Protein AF-0000000074732424 (afdb_homodimer)

Structure (mmCIF, N/CA/C/O backbone):
data_AF-0000000074732424-model_v1
#
loop_
_entity.id
_entity.type
_entity.pdbx_description
1 polymer beta-glucosidase
#
loop_
_atom_site.group_PDB
_atom_site.id
_atom_site.type_symbol
_atom_site.label_atom_id
_atom_site.label_alt_id
_atom_site.label_comp_id
_atom_site.label_asym_id
_atom_site.label_entity_id
_atom_site.label_seq_id
_atom_site.pdbx_PDB_ins_code
_atom_site.Cartn_x
_atom_site.Cartn_y
_atom_site.Cartn_z
_atom_site.occupancy
_atom_site.B_iso_or_equiv
_atom_site.auth_seq_id
_atom_site.auth_comp_id
_atom_site.auth_asym_id
_atom_site.auth_atom_id
_atom_site.pdbx_PDB_model_num
ATOM 1 N N . MET A 1 1 ? 5.773 -42.75 5.91 1 51.19 1 MET A N 1
ATOM 2 C CA . MET A 1 1 ? 6.41 -42.594 4.605 1 51.19 1 MET A CA 1
ATOM 3 C C . MET A 1 1 ? 7.633 -41.688 4.715 1 51.19 1 MET A C 1
ATOM 5 O O . MET A 1 1 ? 8.562 -41.812 3.91 1 51.19 1 MET A O 1
ATOM 9 N N . LEU A 1 2 ? 7.621 -40.812 5.715 1 64.88 2 LEU A N 1
ATOM 10 C CA . LEU A 1 2 ? 8.781 -39.938 5.867 1 64.88 2 LEU A CA 1
ATOM 11 C C . LEU A 1 2 ? 9.5 -40.219 7.184 1 64.88 2 LEU A C 1
ATOM 13 O O . LEU A 1 2 ? 9.781 -39.312 7.945 1 64.88 2 LEU A O 1
ATOM 17 N N . ALA A 1 3 ? 9.773 -41.562 7.426 1 66.06 3 ALA A N 1
ATOM 18 C CA . ALA A 1 3 ? 10.445 -41.906 8.68 1 66.06 3 ALA A CA 1
ATOM 19 C C . ALA A 1 3 ? 11.852 -41.344 8.727 1 66.06 3 ALA A C 1
ATOM 21 O O . ALA A 1 3 ? 12.586 -41.375 7.742 1 66.06 3 ALA A O 1
ATOM 22 N N . ARG A 1 4 ? 12.211 -40.688 9.719 1 70.25 4 ARG A N 1
ATOM 23 C CA . ARG A 1 4 ? 13.5 -40.031 9.898 1 70.25 4 ARG A CA 1
ATOM 24 C C . ARG A 1 4 ? 14.641 -41.062 9.891 1 70.25 4 ARG A C 1
ATOM 26 O O . ARG A 1 4 ? 15.719 -40.781 9.359 1 70.25 4 ARG A O 1
ATOM 33 N N . ASP A 1 5 ? 14.406 -42.219 10.242 1 79.38 5 ASP A N 1
ATOM 34 C CA . ASP A 1 5 ? 15.523 -43.125 10.406 1 79.38 5 ASP A CA 1
ATOM 35 C C . ASP A 1 5 ? 15.406 -44.312 9.43 1 79.38 5 ASP A C 1
ATOM 37 O O . ASP A 1 5 ? 15.523 -45.469 9.828 1 79.38 5 ASP A O 1
ATOM 41 N N . ASP A 1 6 ? 15.305 -43.812 8.141 1 90.44 6 ASP A N 1
ATOM 42 C CA . ASP A 1 6 ? 15.336 -44.844 7.105 1 90.44 6 ASP A CA 1
ATOM 43 C C . ASP A 1 6 ? 16.75 -45.375 6.902 1 90.44 6 ASP A C 1
ATOM 45 O O . ASP A 1 6 ? 17.656 -44.625 6.5 1 90.44 6 ASP A O 1
ATOM 49 N N . PRO A 1 7 ? 16.984 -46.594 7.062 1 93.19 7 PRO A N 1
ATOM 50 C CA . PRO A 1 7 ? 18.344 -47.125 7.035 1 93.19 7 PRO A CA 1
ATOM 51 C C . PRO A 1 7 ? 19.031 -46.938 5.68 1 93.19 7 PRO A C 1
ATOM 53 O O . PRO A 1 7 ? 20.234 -46.688 5.613 1 93.19 7 PRO A O 1
ATOM 56 N N . HIS A 1 8 ? 18.312 -47.188 4.664 1 94.69 8 HIS A N 1
ATOM 57 C CA . HIS A 1 8 ? 18.891 -47.031 3.334 1 94.69 8 HIS A CA 1
ATOM 58 C C . HIS A 1 8 ? 19.359 -45.594 3.105 1 94.69 8 HIS A C 1
ATOM 60 O O . HIS A 1 8 ? 20.453 -45.375 2.598 1 94.69 8 HIS A O 1
ATOM 66 N N . ILE A 1 9 ? 18.578 -44.625 3.5 1 96.75 9 ILE A N 1
ATOM 67 C CA . ILE A 1 9 ? 18.891 -43.219 3.326 1 96.75 9 ILE A CA 1
ATOM 68 C C . ILE A 1 9 ? 20.094 -42.844 4.207 1 96.75 9 ILE A C 1
ATOM 70 O O . ILE A 1 9 ? 21 -42.125 3.764 1 96.75 9 ILE A O 1
ATOM 74 N N . GLU A 1 10 ? 20.047 -43.312 5.418 1 96.81 10 GLU A N 1
ATOM 75 C CA . GLU A 1 10 ? 21.156 -43.031 6.324 1 96.81 10 GLU A CA 1
ATOM 76 C C . GLU A 1 10 ? 22.469 -43.594 5.797 1 96.81 10 GLU A C 1
ATOM 78 O O . GLU A 1 10 ? 23.516 -42.969 5.938 1 96.81 10 GLU A O 1
ATOM 83 N N . GLU A 1 11 ? 22.406 -44.75 5.23 1 97.12 11 GLU A N 1
ATOM 84 C CA . GLU A 1 11 ? 23.594 -45.344 4.652 1 97.12 11 GLU A CA 1
ATOM 85 C C . GLU A 1 11 ? 24.125 -44.5 3.49 1 97.12 11 GLU A C 1
ATOM 87 O O . GLU A 1 11 ? 25.344 -44.344 3.344 1 97.12 11 GLU A O 1
ATOM 92 N N . LEU A 1 12 ? 23.234 -44.094 2.656 1 97.88 12 LEU A N 1
ATOM 93 C CA . LEU A 1 12 ? 23.641 -43.219 1.545 1 97.88 12 LEU A CA 1
ATOM 94 C C . LEU A 1 12 ? 24.297 -41.969 2.053 1 97.88 12 LEU A C 1
ATOM 96 O O . LEU A 1 12 ? 25.375 -41.562 1.567 1 97.88 12 LEU A O 1
ATOM 100 N N . ILE A 1 13 ? 23.656 -41.312 3.02 1 98.19 13 ILE A N 1
ATOM 101 C CA . ILE A 1 13 ? 24.156 -40.031 3.553 1 98.19 13 ILE A CA 1
ATOM 102 C C . ILE A 1 13 ? 25.562 -40.25 4.125 1 98.19 13 ILE A C 1
ATOM 104 O O . ILE A 1 13 ? 26.438 -39.406 3.918 1 98.19 13 ILE A O 1
ATOM 108 N N . LYS A 1 14 ? 25.812 -41.312 4.75 1 97.44 14 LYS A N 1
ATOM 109 C CA . LYS A 1 14 ? 27.109 -41.625 5.352 1 97.44 14 LYS A CA 1
ATOM 110 C C . LYS A 1 14 ? 28.188 -41.781 4.281 1 97.44 14 LYS A C 1
ATOM 112 O O . LYS A 1 14 ? 29.359 -41.438 4.512 1 97.44 14 LYS A O 1
ATOM 117 N N . LYS A 1 15 ? 27.828 -42.281 3.152 1 98.19 15 LYS A N 1
ATOM 118 C CA . LYS A 1 15 ? 28.781 -42.594 2.088 1 98.19 15 LYS A CA 1
ATOM 119 C C . LYS A 1 15 ? 29.031 -41.344 1.225 1 98.19 15 LYS A C 1
ATOM 121 O O . LYS A 1 15 ? 30.047 -41.281 0.519 1 98.19 15 LYS A O 1
ATOM 126 N N . MET A 1 16 ? 28.219 -40.375 1.282 1 98.5 16 MET A N 1
ATOM 127 C CA . MET A 1 16 ? 28.297 -39.219 0.4 1 98.5 16 MET A CA 1
ATOM 128 C C . MET A 1 16 ? 29.453 -38.312 0.812 1 98.5 16 MET A C 1
ATOM 130 O O . MET A 1 16 ? 29.688 -38.094 2.002 1 98.5 16 MET A O 1
ATOM 134 N N . THR A 1 17 ? 30.078 -37.781 -0.207 1 98.06 17 THR A N 1
ATOM 135 C CA . THR A 1 17 ? 30.984 -36.656 0.031 1 98.06 17 THR A CA 1
ATOM 136 C C . THR A 1 17 ? 30.203 -35.344 0.179 1 98.06 17 THR A C 1
ATOM 138 O O . THR A 1 17 ? 29 -35.312 -0.122 1 98.06 17 THR A O 1
ATOM 141 N N . ILE A 1 18 ? 30.859 -34.312 0.64 1 98.25 18 ILE A N 1
ATOM 142 C CA . ILE A 1 18 ? 30.203 -33.031 0.819 1 98.25 18 ILE A CA 1
ATOM 143 C C . ILE A 1 18 ? 29.781 -32.469 -0.539 1 98.25 18 ILE A C 1
ATOM 145 O O . ILE A 1 18 ? 28.734 -31.812 -0.653 1 98.25 18 ILE A O 1
ATOM 149 N N . GLU A 1 19 ? 30.531 -32.781 -1.589 1 97.81 19 GLU A N 1
ATOM 150 C CA . GLU A 1 19 ? 30.172 -32.344 -2.934 1 97.81 19 GLU A CA 1
ATOM 151 C C . GLU A 1 19 ? 28.906 -33.031 -3.43 1 97.81 19 GLU A C 1
ATOM 153 O O . GLU A 1 19 ? 28.047 -32.375 -4.023 1 97.81 19 GLU A O 1
ATOM 158 N N . GLU A 1 20 ? 28.844 -34.312 -3.186 1 98.44 20 GLU A N 1
ATOM 159 C CA . GLU A 1 20 ? 27.656 -35.062 -3.559 1 98.44 20 GLU A CA 1
ATOM 160 C C . GLU A 1 20 ? 26.422 -34.594 -2.793 1 98.44 20 GLU A C 1
ATOM 162 O O . GLU A 1 20 ? 25.328 -34.5 -3.354 1 98.44 20 GLU A O 1
ATOM 167 N N . LYS A 1 21 ? 26.641 -34.281 -1.487 1 98.81 21 LYS A N 1
ATOM 168 C CA . LYS A 1 21 ? 25.562 -33.719 -0.678 1 98.81 21 LYS A CA 1
ATOM 169 C C . LYS A 1 21 ? 25.094 -32.375 -1.232 1 98.81 21 LYS A C 1
ATOM 171 O O . LYS A 1 21 ? 23.891 -32.156 -1.368 1 98.81 21 LYS A O 1
ATOM 176 N N . ALA A 1 22 ? 26 -31.531 -1.588 1 98.75 22 ALA A N 1
ATOM 177 C CA . ALA A 1 22 ? 25.672 -30.234 -2.186 1 98.75 22 ALA A CA 1
ATOM 178 C C . ALA A 1 22 ? 24.922 -30.422 -3.502 1 98.75 22 ALA A C 1
ATOM 180 O O . ALA A 1 22 ? 24.031 -29.625 -3.832 1 98.75 22 ALA A O 1
ATOM 181 N N . GLY A 1 23 ? 25.297 -31.391 -4.25 1 98.5 23 GLY A N 1
ATOM 182 C CA . GLY A 1 23 ? 24.594 -31.703 -5.484 1 98.5 23 GLY A CA 1
ATOM 183 C C . GLY A 1 23 ? 23.141 -32.062 -5.273 1 98.5 23 GLY A C 1
ATOM 184 O O . GLY A 1 23 ? 22.266 -31.641 -6.043 1 98.5 23 GLY A O 1
ATOM 185 N N . GLN A 1 24 ? 22.859 -32.875 -4.223 1 98.62 24 GLN A N 1
ATOM 186 C CA . GLN A 1 24 ? 21.484 -33.25 -3.898 1 98.62 24 GLN A CA 1
ATOM 187 C C . GLN A 1 24 ? 20.672 -32 -3.504 1 98.62 24 GLN A C 1
ATOM 189 O O . GLN A 1 24 ? 19.438 -31.984 -3.656 1 98.62 24 GLN A O 1
ATOM 194 N N . LEU A 1 25 ? 21.328 -30.938 -3.049 1 98.88 25 LEU A N 1
ATOM 195 C CA . LEU A 1 25 ? 20.688 -29.719 -2.58 1 98.88 25 LEU A CA 1
ATOM 196 C C . LEU A 1 25 ? 20.641 -28.672 -3.693 1 98.88 25 LEU A C 1
ATOM 198 O O . LEU A 1 25 ? 20.438 -27.484 -3.426 1 98.88 25 LEU A O 1
ATOM 202 N N . THR A 1 26 ? 20.844 -29.141 -4.941 1 98.38 26 THR A N 1
ATOM 203 C CA . THR A 1 26 ? 20.906 -28.219 -6.078 1 98.38 26 THR A CA 1
ATOM 204 C C . THR A 1 26 ? 19.969 -28.688 -7.199 1 98.38 26 THR A C 1
ATOM 206 O O . THR A 1 26 ? 19.953 -29.875 -7.539 1 98.38 26 THR A O 1
ATOM 209 N N . ILE A 1 27 ? 19.188 -27.766 -7.719 1 97.88 27 ILE A N 1
ATOM 210 C CA . ILE A 1 27 ? 18.391 -28.016 -8.906 1 97.88 27 ILE A CA 1
ATOM 211 C C . ILE A 1 27 ? 18.766 -27.031 -10.008 1 97.88 27 ILE A C 1
ATOM 213 O O . ILE A 1 27 ? 18.953 -25.844 -9.742 1 97.88 27 ILE A O 1
ATOM 217 N N . LEU A 1 28 ? 18.953 -27.484 -11.242 1 95 28 LEU A N 1
ATOM 218 C CA . LEU A 1 28 ? 19.328 -26.641 -12.375 1 95 28 LEU A CA 1
ATOM 219 C C . LEU A 1 28 ? 18.375 -26.844 -13.547 1 95 28 LEU A C 1
ATOM 221 O O . LEU A 1 28 ? 17.688 -27.859 -13.617 1 95 28 LEU A O 1
ATOM 225 N N . ALA A 1 29 ? 18.344 -25.891 -14.445 1 93.44 29 ALA A N 1
ATOM 226 C CA . ALA A 1 29 ? 17.531 -25.984 -15.656 1 93.44 29 ALA A CA 1
ATOM 227 C C . ALA A 1 29 ? 17.969 -27.188 -16.5 1 93.44 29 ALA A C 1
ATO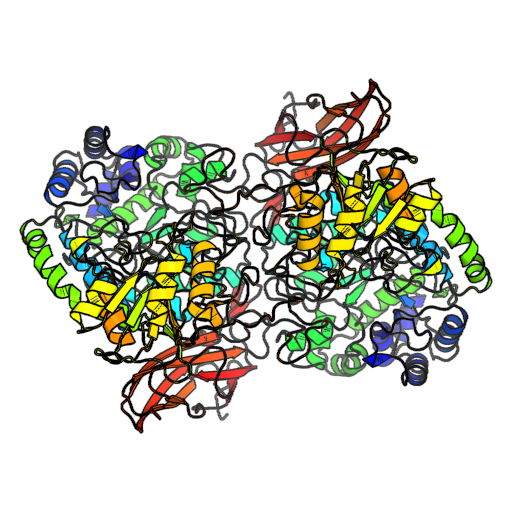M 229 O O . ALA A 1 29 ? 19.156 -27.438 -16.672 1 93.44 29 ALA A O 1
ATOM 230 N N . ASP A 1 30 ? 17 -27.906 -16.969 1 92.94 30 ASP A N 1
ATOM 231 C CA . ASP A 1 30 ? 17.25 -29.109 -17.75 1 92.94 30 ASP A CA 1
ATOM 232 C C . ASP A 1 30 ? 17.719 -28.766 -19.156 1 92.94 30 ASP A C 1
ATOM 234 O O . ASP A 1 30 ? 16.922 -28.344 -20 1 92.94 30 ASP A O 1
ATOM 238 N N . THR A 1 31 ? 18.922 -28.938 -19.453 1 89.69 31 THR A N 1
ATOM 239 C CA . THR A 1 31 ? 19.453 -28.641 -20.781 1 89.69 31 THR A CA 1
ATOM 240 C C . THR A 1 31 ? 19.547 -29.906 -21.625 1 89.69 31 THR A C 1
ATOM 242 O O . THR A 1 31 ? 19.844 -29.844 -22.828 1 89.69 31 THR A O 1
ATOM 245 N N . ILE A 1 32 ? 19.281 -31.016 -20.984 1 89.81 32 ILE A N 1
ATOM 246 C CA . ILE A 1 32 ? 19.297 -32.281 -21.703 1 89.81 32 ILE A CA 1
ATOM 247 C C . ILE A 1 32 ? 17.969 -32.5 -22.422 1 89.81 32 ILE A C 1
ATOM 249 O O . ILE A 1 32 ? 17.922 -33 -23.531 1 89.81 32 ILE A O 1
ATOM 253 N N . ARG A 1 33 ? 16.891 -32.125 -21.766 1 88.56 33 ARG A N 1
ATOM 254 C CA . ARG A 1 33 ? 15.531 -32.219 -22.297 1 88.56 33 ARG A CA 1
ATOM 255 C C . ARG A 1 33 ? 14.953 -30.828 -22.594 1 88.56 33 ARG A C 1
ATOM 257 O O . ARG A 1 33 ? 13.945 -30.438 -22.016 1 88.56 33 ARG A O 1
ATOM 264 N N . PRO A 1 34 ? 15.609 -30.031 -23.438 1 66.31 34 PRO A N 1
ATOM 265 C CA . PRO A 1 34 ? 15.188 -28.641 -23.516 1 66.31 34 PRO A CA 1
ATOM 266 C C . PRO A 1 34 ? 13.766 -28.484 -24.047 1 66.31 34 PRO A C 1
ATOM 268 O O . PRO A 1 34 ? 13.312 -29.297 -24.859 1 66.31 34 PRO A O 1
ATOM 271 N N . SER A 1 35 ? 12.969 -27.75 -23.234 1 62.41 35 SER A N 1
ATOM 272 C CA . SER A 1 35 ? 11.594 -27.453 -23.625 1 62.41 35 SER A CA 1
ATOM 273 C C . SER A 1 35 ? 11.539 -26.25 -24.562 1 62.41 35 SER A C 1
ATOM 275 O O . SER A 1 35 ? 12.453 -25.422 -24.594 1 62.41 35 SER A O 1
ATOM 277 N N . ASN A 1 36 ? 10.758 -26.125 -25.609 1 54.28 36 ASN A N 1
ATOM 278 C CA . ASN A 1 36 ? 10.336 -25.016 -26.453 1 54.28 36 ASN A CA 1
ATOM 279 C C . ASN A 1 36 ? 9.047 -24.391 -25.938 1 54.28 36 ASN A C 1
ATOM 281 O O . ASN A 1 36 ? 7.996 -25.031 -25.906 1 54.28 36 ASN A O 1
ATOM 285 N N . PRO A 1 37 ? 8.945 -23.031 -25.578 1 53.41 37 PRO A N 1
ATOM 286 C CA . PRO A 1 37 ? 9.938 -21.953 -25.734 1 53.41 37 PRO A CA 1
ATOM 287 C C . PRO A 1 37 ? 10.984 -21.953 -24.625 1 53.41 37 PRO A C 1
ATOM 289 O O . PRO A 1 37 ? 10.742 -22.5 -23.547 1 53.41 37 PRO A O 1
ATOM 292 N N . ASP A 1 38 ? 12.117 -21.406 -25.047 1 54.66 38 ASP A N 1
ATOM 293 C CA . ASP A 1 38 ? 13.273 -21.234 -24.172 1 54.66 38 ASP A CA 1
ATOM 294 C C . ASP A 1 38 ? 12.984 -20.234 -23.062 1 54.66 38 ASP A C 1
ATOM 296 O O . ASP A 1 38 ? 13.047 -19.016 -23.281 1 54.66 38 ASP A O 1
ATOM 300 N N . ILE A 1 39 ? 12.305 -20.578 -21.938 1 55.84 39 ILE A N 1
ATOM 301 C CA . ILE A 1 39 ? 11.977 -19.688 -20.828 1 55.84 39 ILE A CA 1
ATOM 302 C C . ILE A 1 39 ? 13.258 -19.109 -20.234 1 55.84 39 ILE A C 1
ATOM 304 O O . ILE A 1 39 ? 13.227 -18.062 -19.578 1 55.84 39 ILE A O 1
ATOM 308 N N . ASN A 1 40 ? 14.289 -19.797 -20.422 1 55.25 40 ASN A N 1
ATOM 309 C CA . ASN A 1 40 ? 15.578 -19.328 -19.922 1 55.25 40 ASN A CA 1
ATOM 310 C C . ASN A 1 40 ? 16.641 -19.359 -21 1 55.25 40 ASN A C 1
ATOM 312 O O . ASN A 1 40 ? 17.641 -20.062 -20.891 1 55.25 40 ASN A O 1
ATOM 316 N N . PRO A 1 41 ? 16.453 -18.672 -22.141 1 50.53 41 PRO A N 1
ATOM 317 C CA . PRO A 1 41 ? 17.328 -18.844 -23.297 1 50.53 41 PRO A CA 1
ATOM 318 C C . PRO A 1 41 ? 18.797 -18.672 -22.969 1 50.53 41 PRO A C 1
ATOM 320 O O . PRO A 1 41 ? 19.656 -19.328 -23.562 1 50.53 41 PRO A O 1
ATOM 323 N N . GLU A 1 42 ? 19.062 -17.828 -22.125 1 49.25 42 GLU A N 1
ATOM 324 C CA . GLU A 1 42 ? 20.469 -17.516 -21.844 1 49.25 42 GLU A CA 1
ATOM 325 C C . GLU A 1 42 ? 21.188 -18.734 -21.297 1 49.25 42 GLU A C 1
ATOM 327 O O . GLU A 1 42 ? 22.406 -18.875 -21.453 1 49.25 42 GLU A O 1
ATOM 332 N N . VAL A 1 43 ? 20.422 -19.656 -20.859 1 51.34 43 VAL A N 1
ATOM 333 C CA . VAL A 1 43 ? 21.047 -20.781 -20.172 1 51.34 43 VAL A CA 1
ATOM 334 C C . VAL A 1 43 ? 21.141 -21.984 -21.109 1 51.34 43 VAL A C 1
ATOM 336 O O . VAL A 1 43 ? 22.094 -22.766 -21.047 1 51.34 43 VAL A O 1
ATOM 339 N N . ASN A 1 44 ? 20.328 -22.469 -22.281 1 52.22 44 ASN A N 1
ATOM 340 C CA . ASN A 1 44 ? 19.984 -23.75 -22.875 1 52.22 44 ASN A CA 1
ATOM 341 C C . ASN A 1 44 ? 21.078 -24.234 -23.844 1 52.22 44 ASN A C 1
ATOM 343 O O . ASN A 1 44 ? 21.391 -25.422 -23.891 1 52.22 44 ASN A O 1
ATOM 347 N N . VAL A 1 45 ? 21.438 -23.781 -25.078 1 45.53 45 VAL A N 1
ATOM 348 C CA . VAL A 1 45 ? 22.062 -24.5 -26.188 1 45.53 45 VAL A CA 1
ATOM 349 C C . VAL A 1 45 ? 23.312 -25.219 -25.703 1 45.53 45 VAL A C 1
ATOM 351 O O . VAL A 1 45 ? 23.516 -26.406 -25.984 1 45.53 45 VAL A O 1
ATOM 354 N N . ARG A 1 46 ? 24.328 -24.641 -25.688 1 48 46 ARG A N 1
ATOM 355 C CA . ARG A 1 46 ? 25.75 -24.969 -25.547 1 48 46 ARG A CA 1
ATOM 356 C C . ARG A 1 46 ? 26 -25.812 -24.297 1 48 46 ARG A C 1
ATOM 358 O O . ARG A 1 46 ? 27 -26.516 -24.203 1 48 46 ARG A O 1
ATOM 365 N N . GLN A 1 47 ? 24.781 -26.359 -23.422 1 67.19 47 GLN A N 1
ATOM 366 C CA . GLN A 1 47 ? 25 -26.562 -21.984 1 67.19 47 GLN A CA 1
ATOM 367 C C . GLN A 1 47 ? 24.531 -27.953 -21.547 1 67.19 47 GLN A C 1
ATOM 369 O O . GLN A 1 47 ? 24.703 -28.328 -20.391 1 67.19 47 GLN A O 1
ATOM 374 N N . ALA A 1 48 ? 24.234 -28.938 -22.625 1 83.06 48 ALA A N 1
ATOM 375 C CA . ALA A 1 48 ? 23.781 -30.266 -22.234 1 83.06 48 ALA A CA 1
ATOM 376 C C . ALA A 1 48 ? 24.969 -31.125 -21.766 1 83.06 48 ALA A C 1
ATOM 378 O O . ALA A 1 48 ? 24.875 -31.812 -20.75 1 83.06 48 ALA A O 1
ATOM 379 N N . ASP A 1 49 ? 26.047 -31.094 -22.562 1 87.69 49 ASP A N 1
ATOM 380 C CA . ASP A 1 49 ? 27.234 -31.859 -22.172 1 87.69 49 ASP A CA 1
ATOM 381 C C . ASP A 1 49 ? 27.719 -31.469 -20.781 1 87.69 49 ASP A C 1
ATOM 383 O O . ASP A 1 49 ? 28.156 -32.312 -20.016 1 87.69 49 ASP A O 1
ATOM 387 N N . GLU A 1 50 ? 27.609 -30.266 -20.672 1 89.94 50 GLU A N 1
ATOM 388 C CA . GLU A 1 50 ? 28.016 -29.797 -19.344 1 89.94 50 GLU A CA 1
ATOM 389 C C . GLU A 1 50 ? 27.109 -30.328 -18.25 1 89.94 50 GLU A C 1
ATOM 391 O O . GLU A 1 50 ? 27.562 -30.672 -17.156 1 89.94 50 GLU A O 1
ATOM 396 N N . MET A 1 51 ? 25.859 -30.359 -18.562 1 92.38 51 MET A N 1
ATOM 397 C CA . MET A 1 51 ? 24.922 -30.875 -17.594 1 92.38 51 MET A CA 1
ATOM 398 C C . MET A 1 51 ? 25.141 -32.375 -17.344 1 92.38 51 MET A C 1
ATOM 400 O O . MET A 1 51 ? 25.047 -32.844 -16.219 1 92.38 51 MET A O 1
ATOM 404 N N . VAL A 1 52 ? 25.469 -33.094 -18.406 1 94 52 VAL A N 1
ATOM 405 C CA . VAL A 1 52 ? 25.781 -34.5 -18.312 1 94 52 VAL A CA 1
ATOM 406 C C . VAL A 1 52 ? 26.953 -34.719 -17.359 1 94 52 VAL A C 1
ATOM 408 O O . VAL A 1 52 ? 26.938 -35.594 -16.516 1 94 52 VAL A O 1
ATOM 411 N N . GLU A 1 53 ? 27.922 -33.875 -17.516 1 94.69 53 GLU A N 1
ATOM 412 C CA . GLU A 1 53 ? 29.094 -33.969 -16.656 1 94.69 53 GLU A CA 1
ATOM 413 C C . GLU A 1 53 ? 28.734 -33.656 -15.203 1 94.69 53 GLU A C 1
ATOM 415 O O . GLU A 1 53 ? 29.297 -34.219 -14.273 1 94.69 53 GLU A O 1
ATOM 420 N N . GLN A 1 54 ? 27.891 -32.688 -14.992 1 94.81 54 GLN A N 1
ATOM 421 C CA . GLN A 1 54 ? 27.438 -32.344 -13.641 1 94.81 54 GLN A CA 1
ATOM 422 C C . GLN A 1 54 ? 26.719 -33.5 -12.992 1 94.81 54 GLN A C 1
ATOM 424 O O . GLN A 1 54 ? 26.906 -33.781 -11.805 1 94.81 54 GLN A O 1
ATOM 429 N N . ILE A 1 55 ? 25.906 -34.188 -13.75 1 96.69 55 ILE A N 1
ATOM 430 C CA . ILE A 1 55 ? 25.188 -35.375 -13.25 1 96.69 55 ILE A CA 1
ATOM 431 C C . ILE A 1 55 ? 26.188 -36.469 -12.906 1 96.69 55 ILE A C 1
ATOM 433 O O . ILE A 1 55 ? 26.125 -37.062 -11.82 1 96.69 55 ILE A O 1
ATOM 437 N N . ARG A 1 56 ? 27.156 -36.688 -13.805 1 96.5 56 ARG A N 1
ATOM 438 C CA . ARG A 1 56 ? 28.141 -37.75 -13.609 1 96.5 56 ARG A CA 1
ATOM 439 C C . ARG A 1 56 ? 28.953 -37.531 -12.344 1 96.5 56 ARG A C 1
ATOM 441 O O . ARG A 1 56 ? 29.344 -38.469 -11.664 1 96.5 56 ARG A O 1
ATOM 448 N N . LYS A 1 57 ? 29.109 -36.312 -12.07 1 96.12 57 LYS A N 1
ATOM 449 C CA . LYS A 1 57 ? 29.906 -35.938 -10.898 1 96.12 57 LYS A CA 1
ATOM 450 C C . LYS A 1 57 ? 29.016 -35.781 -9.664 1 96.12 57 LYS A C 1
ATOM 452 O O . LYS A 1 57 ? 29.484 -35.406 -8.594 1 96.12 57 LYS A O 1
ATOM 457 N N . SER A 1 58 ? 27.734 -36.031 -9.797 1 96.69 58 SER A N 1
ATOM 458 C CA . SER A 1 58 ? 26.75 -35.906 -8.727 1 96.69 58 SER A CA 1
ATOM 459 C C . SER A 1 58 ? 26.703 -34.5 -8.164 1 96.69 58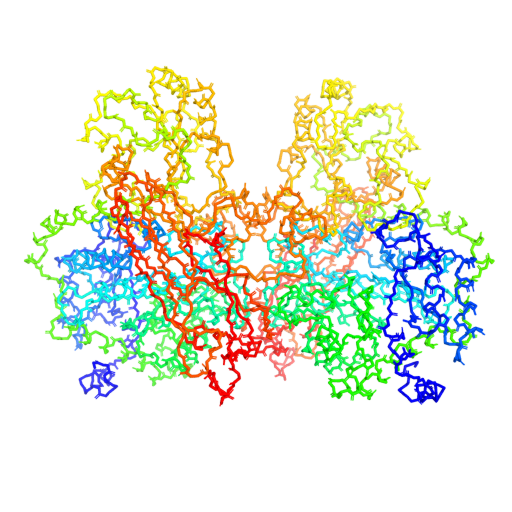 SER A C 1
ATOM 461 O O . SER A 1 58 ? 26.531 -34.312 -6.953 1 96.69 58 SER A O 1
ATOM 463 N N . ARG A 1 59 ? 26.906 -33.469 -9.023 1 96.31 59 ARG A N 1
ATOM 464 C CA . ARG A 1 59 ? 26.875 -32.062 -8.609 1 96.31 59 ARG A CA 1
ATOM 465 C C . ARG A 1 59 ? 25.484 -31.484 -8.812 1 96.31 59 ARG A C 1
ATOM 467 O O . ARG A 1 59 ? 25.281 -30.281 -8.555 1 96.31 59 ARG A O 1
ATOM 474 N N . VAL A 1 60 ? 24.594 -32.281 -9.289 1 96.44 60 VAL A N 1
ATOM 475 C CA . VAL A 1 60 ? 23.188 -31.875 -9.438 1 96.44 60 VAL A CA 1
ATOM 476 C C . VAL A 1 60 ? 22.297 -33.094 -9.148 1 96.44 60 VAL A C 1
ATOM 478 O O . VAL A 1 60 ? 22.578 -34.188 -9.586 1 96.44 60 VAL A O 1
ATOM 481 N N . GLY A 1 61 ? 21.297 -32.844 -8.289 1 97.56 61 GLY A N 1
ATOM 482 C CA . GLY A 1 61 ? 20.406 -33.938 -7.918 1 97.56 61 GLY A CA 1
ATOM 483 C C . GLY A 1 61 ? 19.016 -33.781 -8.492 1 97.56 61 GLY A C 1
ATOM 484 O O . GLY A 1 61 ? 18.203 -34.719 -8.414 1 97.56 61 GLY A O 1
ATOM 485 N N . SER A 1 62 ? 18.719 -32.656 -9.094 1 98.06 62 SER A N 1
ATOM 486 C CA . SER A 1 62 ? 17.406 -32.344 -9.625 1 98.06 62 SER A CA 1
ATOM 487 C C . SER A 1 62 ? 17.516 -31.453 -10.875 1 98.06 62 SER A C 1
ATOM 489 O O . SER A 1 62 ? 18.422 -30.625 -10.977 1 98.06 62 SER A O 1
ATOM 491 N N . LEU A 1 63 ? 16.672 -31.656 -11.82 1 96.06 63 LEU A N 1
ATOM 492 C CA . LEU A 1 63 ? 16.562 -30.812 -13.008 1 96.06 63 LEU A CA 1
ATOM 493 C C . LEU A 1 63 ? 15.141 -30.281 -13.172 1 96.06 63 LEU A C 1
ATOM 495 O O . LEU A 1 63 ? 14.18 -30.938 -12.75 1 96.06 63 LEU A O 1
ATOM 499 N N . PHE A 1 64 ? 15.039 -29.047 -13.742 1 94.75 64 PHE A N 1
ATOM 500 C CA . PHE A 1 64 ? 13.672 -28.547 -13.898 1 94.75 64 PHE A CA 1
ATOM 501 C C . PHE A 1 64 ? 13.461 -27.984 -15.297 1 94.75 64 PHE A C 1
ATOM 503 O O . PHE A 1 64 ? 14.406 -27.562 -15.961 1 94.75 64 PHE A O 1
ATOM 510 N N . ASN A 1 65 ? 12.195 -28.094 -15.797 1 93.44 65 ASN A N 1
ATOM 511 C CA . ASN A 1 65 ? 11.602 -27.516 -16.984 1 93.44 65 ASN A CA 1
ATOM 512 C C . ASN A 1 65 ? 12.133 -28.156 -18.266 1 93.44 65 ASN A C 1
ATOM 514 O O . ASN A 1 65 ? 12.414 -27.469 -19.25 1 93.44 65 ASN A O 1
ATOM 518 N N . GLY A 1 66 ? 12.469 -29.438 -18.188 1 91.5 66 GLY A N 1
ATOM 519 C CA . GLY A 1 66 ? 12.688 -30.312 -19.328 1 91.5 66 GLY A CA 1
ATOM 520 C C . GLY A 1 66 ? 11.57 -31.312 -19.531 1 91.5 66 GLY A C 1
ATOM 521 O O . GLY A 1 66 ? 10.945 -31.766 -18.562 1 91.5 66 GLY A O 1
ATOM 522 N N . VAL A 1 67 ? 11.352 -31.672 -20.766 1 90.12 67 VAL A N 1
ATOM 523 C CA . VAL A 1 67 ? 10.312 -32.656 -21.047 1 90.12 67 VAL A CA 1
ATOM 524 C C . VAL A 1 67 ? 10.812 -33.656 -22.094 1 90.12 67 VAL A C 1
ATOM 526 O O . VAL A 1 67 ? 11.688 -33.344 -22.906 1 90.12 67 VAL A O 1
ATOM 529 N N . GLY A 1 68 ? 10.289 -34.875 -21.969 1 89.19 68 GLY A N 1
ATOM 530 C CA . GLY A 1 68 ? 10.656 -35.938 -22.906 1 89.19 68 GLY A CA 1
ATOM 531 C C . GLY A 1 68 ? 11.102 -37.219 -22.219 1 89.19 68 GLY A C 1
ATOM 532 O O . GLY A 1 68 ? 11.93 -37.188 -21.312 1 89.19 68 GLY A O 1
ATOM 533 N N . VAL A 1 69 ? 10.617 -38.344 -22.609 1 94.44 69 VAL A N 1
ATOM 534 C CA . VAL A 1 69 ? 10.867 -39.625 -21.969 1 94.44 69 VAL A CA 1
ATOM 535 C C . VAL A 1 69 ? 12.242 -40.156 -22.375 1 94.44 69 VAL A C 1
ATOM 537 O O . VAL A 1 69 ? 13.031 -40.594 -21.531 1 94.44 69 VAL A O 1
ATOM 540 N N . LYS A 1 70 ? 12.578 -40.062 -23.656 1 94.62 70 LYS A N 1
ATOM 541 C CA . LYS A 1 70 ? 13.836 -40.594 -24.172 1 94.62 70 LYS A CA 1
ATOM 542 C C . LYS A 1 70 ? 15.031 -39.938 -23.5 1 94.62 70 LYS A C 1
ATOM 544 O O . LYS A 1 70 ? 15.859 -40.594 -22.875 1 94.62 70 LYS A O 1
ATOM 549 N N . GLU A 1 71 ? 15.07 -38.594 -23.625 1 93.81 71 GLU A N 1
ATOM 550 C CA . GLU A 1 71 ? 16.188 -37.875 -23.047 1 93.81 71 GLU A CA 1
ATOM 551 C C . GLU A 1 71 ? 16.141 -37.938 -21.516 1 93.81 71 GLU A C 1
ATOM 553 O O . GLU A 1 71 ? 17.188 -37.969 -20.859 1 93.81 71 GLU A O 1
ATOM 558 N N . GLY A 1 72 ? 14.953 -38.031 -20.969 1 95.81 72 GLY A N 1
ATOM 559 C CA . GLY A 1 72 ? 14.836 -38.219 -19.531 1 95.81 72 GLY A CA 1
ATOM 560 C C . GLY A 1 72 ? 15.422 -39.531 -19.047 1 95.81 72 GLY A C 1
ATOM 561 O O . GLY A 1 72 ? 16.078 -39.562 -18.016 1 95.81 72 GLY A O 1
ATOM 562 N N . ARG A 1 73 ? 15.18 -40.562 -19.797 1 97.12 73 ARG A N 1
ATOM 563 C CA . ARG A 1 73 ? 15.75 -41.875 -19.469 1 97.12 73 ARG A CA 1
ATOM 564 C C . ARG A 1 73 ? 17.266 -41.844 -19.531 1 97.12 73 ARG A C 1
ATOM 566 O O . ARG A 1 73 ? 17.953 -42.469 -18.703 1 97.12 73 ARG A O 1
ATOM 573 N N . GLU A 1 74 ? 17.75 -41.125 -20.5 1 95.88 74 GLU A N 1
ATOM 574 C CA . GLU A 1 74 ? 19.188 -41.031 -20.641 1 95.88 74 GLU A CA 1
ATOM 575 C C . GLU A 1 74 ? 19.797 -40.281 -19.438 1 95.88 74 GLU A C 1
ATOM 577 O O . GLU A 1 74 ? 20.812 -40.719 -18.891 1 95.88 74 GLU A O 1
ATOM 582 N N . ALA A 1 75 ? 19.25 -39.156 -19.062 1 96.44 75 ALA A N 1
ATOM 583 C CA . ALA A 1 75 ? 19.734 -38.438 -17.906 1 96.44 75 ALA A CA 1
ATOM 584 C C . ALA A 1 75 ? 19.688 -39.281 -16.656 1 96.44 75 ALA A C 1
ATOM 586 O O . ALA A 1 75 ? 20.625 -39.281 -15.852 1 96.44 75 ALA A O 1
ATOM 587 N N . GLN A 1 76 ? 18.578 -40 -16.5 1 98 76 GLN A N 1
ATOM 588 C CA . GLN A 1 76 ? 18.406 -40.875 -15.336 1 98 76 GLN A CA 1
ATOM 589 C C . GLN A 1 76 ? 19.422 -42 -15.344 1 98 76 GLN A C 1
ATOM 591 O O . GLN A 1 76 ? 19.938 -42.406 -14.297 1 98 76 GLN A O 1
ATOM 596 N N . ARG A 1 77 ? 19.609 -42.594 -16.531 1 97.88 77 ARG A N 1
ATOM 597 C CA . ARG A 1 77 ? 20.594 -43.688 -16.672 1 97.88 77 ARG A CA 1
ATOM 598 C C . ARG A 1 77 ? 21.969 -43.219 -16.203 1 97.88 77 ARG A C 1
ATOM 600 O O . ARG A 1 77 ? 22.656 -43.938 -15.461 1 97.88 77 ARG A O 1
ATOM 607 N N . ILE A 1 78 ? 22.344 -42.062 -16.609 1 97.62 78 ILE A N 1
ATOM 608 C CA . ILE A 1 78 ? 23.625 -41.5 -16.219 1 97.62 78 ILE A CA 1
ATOM 609 C C . ILE A 1 78 ? 23.688 -41.375 -14.703 1 97.62 78 ILE A C 1
ATOM 611 O O . ILE A 1 78 ? 24.672 -41.75 -14.078 1 97.62 78 ILE A O 1
ATOM 615 N N . ALA A 1 79 ? 22.656 -40.844 -14.07 1 98.25 79 ALA A N 1
ATOM 616 C CA . ALA A 1 79 ? 22.609 -40.594 -12.625 1 98.25 79 ALA A CA 1
ATOM 617 C C . ALA A 1 79 ? 22.688 -41.906 -11.852 1 98.25 79 ALA A C 1
ATOM 619 O O . ALA A 1 79 ? 23.312 -42 -10.789 1 98.25 79 ALA A O 1
ATOM 620 N N . VAL A 1 80 ? 22.047 -43 -12.352 1 98 80 VAL A N 1
ATOM 621 C CA . VAL A 1 80 ? 21.891 -44.219 -11.609 1 98 80 VAL A CA 1
ATOM 622 C C . VAL A 1 80 ? 23.062 -45.156 -11.906 1 98 80 VAL A C 1
ATOM 624 O O . VAL A 1 80 ? 23.547 -45.875 -11.023 1 98 80 VAL A O 1
ATOM 627 N N . GLU A 1 81 ? 23.578 -45.125 -13.117 1 97.5 81 GLU A N 1
ATOM 628 C CA . GLU A 1 81 ? 24.531 -46.156 -13.523 1 97.5 81 GLU A CA 1
ATOM 629 C C . GLU A 1 81 ? 25.953 -45.594 -13.586 1 97.5 81 GLU A C 1
ATOM 631 O O . GLU A 1 81 ? 26.922 -46.344 -13.539 1 97.5 81 GLU A O 1
ATOM 636 N N . GLU A 1 82 ? 26 -44.375 -13.75 1 97.75 82 GLU A N 1
ATOM 637 C CA . GLU A 1 82 ? 27.328 -43.812 -14 1 97.75 82 GLU A CA 1
ATOM 638 C C . GLU A 1 82 ? 27.797 -42.938 -12.844 1 97.75 82 GLU A C 1
ATOM 640 O O . GLU A 1 82 ? 28.75 -42.188 -12.977 1 97.75 82 GLU A O 1
ATOM 645 N N . THR A 1 83 ? 27.172 -42.906 -11.781 1 97.75 83 THR A N 1
ATOM 646 C CA . THR A 1 83 ? 27.625 -42.188 -10.586 1 97.75 83 THR A CA 1
ATOM 647 C C . THR A 1 83 ? 27.984 -43.188 -9.484 1 97.75 83 THR A C 1
ATOM 649 O O . THR A 1 83 ? 27.609 -44.375 -9.547 1 97.75 83 THR A O 1
ATOM 652 N N . ARG A 1 84 ? 28.672 -42.719 -8.469 1 97.12 84 ARG A N 1
ATOM 653 C CA . ARG A 1 84 ? 29.234 -43.562 -7.43 1 97.12 84 ARG A CA 1
ATOM 654 C C . ARG A 1 84 ? 28.141 -44.219 -6.609 1 97.12 84 ARG A C 1
ATOM 656 O O . ARG A 1 84 ? 28.25 -45.375 -6.223 1 97.12 84 ARG A O 1
ATOM 663 N N . LEU A 1 85 ? 27.062 -43.469 -6.375 1 97.81 85 LEU A N 1
ATOM 664 C CA . LEU A 1 85 ? 26.078 -43.938 -5.414 1 97.81 85 LEU A CA 1
ATOM 665 C C . LEU A 1 85 ? 24.734 -44.25 -6.102 1 97.81 85 LEU A C 1
ATOM 667 O O . LEU A 1 85 ? 23.812 -44.75 -5.477 1 97.81 85 LEU A O 1
ATOM 671 N N . GLY A 1 86 ? 24.562 -43.875 -7.375 1 97.88 86 GLY A N 1
ATOM 672 C CA . GLY A 1 86 ? 23.406 -44.219 -8.188 1 97.88 86 GLY A CA 1
ATOM 673 C C . GLY A 1 86 ? 22.109 -43.594 -7.688 1 97.88 86 GLY A C 1
ATOM 674 O O . GLY A 1 86 ? 21.047 -44.219 -7.758 1 97.88 86 GLY A O 1
ATOM 675 N N . ILE A 1 87 ? 22.156 -42.406 -7.105 1 98.44 87 ILE A N 1
ATOM 676 C CA . ILE A 1 87 ? 20.969 -41.719 -6.613 1 98.44 87 ILE A CA 1
ATOM 677 C C . ILE A 1 87 ? 20.203 -41.125 -7.781 1 98.44 87 ILE A C 1
ATOM 679 O O . ILE A 1 87 ? 20.766 -40.375 -8.57 1 98.44 87 ILE A O 1
ATOM 683 N N . PRO A 1 88 ? 18.938 -41.438 -7.945 1 98.44 88 PRO A N 1
ATOM 684 C CA . PRO A 1 88 ? 18.172 -40.938 -9.086 1 98.44 88 PRO A CA 1
ATOM 685 C C . PRO A 1 88 ? 17.953 -39.406 -9.023 1 98.44 88 PRO A C 1
ATOM 687 O O . PRO A 1 88 ? 17.844 -38.844 -7.93 1 98.44 88 PRO A O 1
ATOM 690 N N . LEU A 1 89 ? 17.828 -38.781 -10.203 1 98.5 89 LEU A N 1
ATOM 691 C CA . LEU A 1 89 ? 17.391 -37.406 -10.305 1 98.5 89 LEU A CA 1
ATOM 692 C C . LEU A 1 89 ? 15.891 -37.281 -10.047 1 98.5 89 LEU A C 1
ATOM 694 O O . LEU A 1 89 ? 15.133 -38.219 -10.273 1 98.5 89 LEU A O 1
ATOM 698 N N . ILE A 1 90 ? 15.453 -36.219 -9.508 1 98.56 90 ILE A N 1
ATOM 699 C CA . ILE A 1 90 ? 14.047 -35.812 -9.531 1 98.56 90 ILE A CA 1
ATOM 700 C C . ILE A 1 90 ? 13.836 -34.719 -10.57 1 98.56 90 ILE A C 1
ATOM 702 O O . ILE A 1 90 ? 14.648 -33.781 -10.68 1 98.56 90 ILE A O 1
ATOM 706 N N . PHE A 1 91 ? 12.844 -34.844 -11.438 1 97.81 91 PHE A N 1
ATOM 707 C CA . PHE A 1 91 ? 12.555 -33.906 -12.516 1 97.81 91 PHE A CA 1
ATOM 708 C C . PHE A 1 91 ? 11.352 -33.031 -12.164 1 97.81 91 PHE A C 1
ATOM 710 O O . PHE A 1 91 ? 10.234 -33.531 -12.039 1 97.81 91 PHE A O 1
ATOM 717 N N . GLY A 1 92 ? 11.625 -31.688 -12.023 1 97.06 92 GLY A N 1
ATOM 718 C CA . GLY A 1 92 ? 10.562 -30.734 -11.719 1 97.06 92 GLY A CA 1
ATOM 719 C C . GLY A 1 92 ? 10.211 -29.844 -12.898 1 97.06 92 GLY A C 1
ATOM 720 O O . GLY A 1 92 ? 10.945 -29.781 -13.883 1 97.06 92 GLY A O 1
ATOM 721 N N . SER A 1 93 ? 9.047 -29.234 -12.812 1 96.25 93 SER A N 1
ATOM 722 C CA . SER A 1 93 ? 8.672 -28.281 -13.859 1 96.25 93 SER A CA 1
ATOM 723 C C . SER A 1 93 ? 7.555 -27.359 -13.391 1 96.25 93 SER A C 1
ATOM 725 O O . SER A 1 93 ? 6.797 -27.703 -12.477 1 96.25 93 SER A O 1
ATOM 727 N N . ASP A 1 94 ? 7.523 -26.203 -14.023 1 95.75 94 ASP A N 1
ATOM 728 C CA . ASP A 1 94 ? 6.387 -25.297 -13.859 1 95.75 94 ASP A CA 1
ATOM 729 C C . ASP A 1 94 ? 5.191 -25.766 -14.688 1 95.75 94 ASP A C 1
ATOM 731 O O . ASP A 1 94 ? 5.02 -25.359 -15.836 1 95.75 94 ASP A O 1
ATOM 735 N N . VAL A 1 95 ? 4.41 -26.594 -14.148 1 96.5 95 VAL A N 1
ATOM 736 C CA . VAL A 1 95 ? 3.135 -27.016 -14.711 1 96.5 95 VAL A CA 1
ATOM 737 C C . VAL A 1 95 ? 1.989 -26.5 -13.844 1 96.5 95 VAL A C 1
ATOM 739 O O . VAL A 1 95 ? 1.562 -27.188 -12.906 1 96.5 95 VAL A O 1
ATOM 742 N N . ILE A 1 96 ? 1.426 -25.422 -14.242 1 95.56 96 ILE A N 1
ATOM 743 C CA . ILE A 1 96 ? 0.618 -24.625 -13.328 1 95.56 96 ILE A CA 1
ATOM 744 C C . ILE A 1 96 ? -0.864 -24.891 -13.586 1 95.56 96 ILE A C 1
ATOM 746 O O . ILE A 1 96 ? -1.578 -25.359 -12.695 1 95.56 96 ILE A O 1
ATOM 750 N N . HIS A 1 97 ? -1.311 -24.656 -14.836 1 97.44 97 HIS A N 1
ATOM 751 C CA . HIS A 1 97 ? -2.719 -24.859 -15.148 1 97.44 97 HIS A CA 1
ATOM 752 C C . HIS A 1 97 ? -2.877 -25.656 -16.438 1 97.44 97 HIS A C 1
ATOM 754 O O . HIS A 1 97 ? -3.639 -25.266 -17.328 1 97.44 97 HIS A O 1
ATOM 760 N N . GLY A 1 98 ? -2.115 -26.75 -16.438 1 97.5 98 GLY A N 1
ATOM 761 C CA . GLY A 1 98 ? -2.16 -27.625 -17.594 1 97.5 98 GLY A CA 1
ATOM 762 C C . GLY A 1 98 ? -0.787 -27.953 -18.141 1 97.5 98 GLY A C 1
ATOM 763 O O . GLY A 1 98 ? 0.155 -27.172 -17.984 1 97.5 98 GLY A O 1
ATOM 764 N N . MET A 1 99 ? -0.705 -29.094 -18.797 1 96.06 99 MET A N 1
ATOM 765 C CA . MET A 1 99 ? 0.508 -29.5 -19.484 1 96.06 99 MET A CA 1
ATOM 766 C C . MET A 1 99 ? 0.366 -29.281 -21 1 96.06 99 MET A C 1
ATOM 768 O O . MET A 1 99 ? 0.547 -28.172 -21.484 1 96.06 99 MET A O 1
ATOM 772 N N . TRP A 1 100 ? -0.275 -30.172 -21.656 1 95.62 100 TRP A N 1
ATOM 773 C CA . TRP A 1 100 ? -0.59 -30.031 -23.078 1 95.62 100 TRP A CA 1
ATOM 774 C C . TRP A 1 100 ? -1.995 -29.469 -23.266 1 95.62 100 TRP A C 1
ATOM 776 O O . TRP A 1 100 ? -2.209 -28.578 -24.109 1 95.62 100 TRP A O 1
ATOM 786 N N . THR A 1 101 ? -2.928 -30.047 -22.547 1 97.56 101 THR A N 1
ATOM 787 C CA . THR A 1 101 ? -4.238 -29.422 -22.375 1 97.56 101 THR A CA 1
ATOM 788 C C . THR A 1 101 ? -4.176 -28.281 -21.359 1 97.56 101 THR A C 1
ATOM 790 O O . THR A 1 101 ? -3.84 -28.516 -20.203 1 97.56 101 THR A O 1
ATOM 793 N N . ILE A 1 102 ? -4.496 -27.109 -21.859 1 97.94 102 ILE A N 1
ATOM 794 C CA . ILE A 1 102 ? -4.395 -25.969 -20.969 1 97.94 102 ILE A CA 1
ATOM 795 C C . ILE A 1 102 ? -5.777 -25.594 -20.438 1 97.94 102 ILE A C 1
ATOM 797 O O . ILE A 1 102 ? -6.715 -25.422 -21.219 1 97.94 102 ILE A O 1
ATOM 801 N N . PHE A 1 103 ? -5.898 -25.531 -19.141 1 98.62 103 PHE A N 1
ATOM 802 C CA . PHE A 1 103 ? -7.117 -25.109 -18.469 1 98.62 103 PHE A CA 1
ATOM 803 C C . PHE A 1 103 ? -7.094 -23.609 -18.188 1 98.62 103 PHE A C 1
ATOM 805 O O . PHE A 1 103 ? -6.105 -22.938 -18.5 1 98.62 103 PHE A O 1
ATOM 812 N N . PRO A 1 104 ? -8.227 -23.016 -17.703 1 98.62 104 PRO A N 1
ATOM 813 C CA . PRO A 1 104 ? -8.188 -21.578 -17.375 1 98.62 104 PRO A CA 1
ATOM 814 C C . PRO A 1 104 ? -7.047 -21.234 -16.422 1 98.62 104 PRO A C 1
ATOM 816 O O . PRO A 1 104 ? -6.633 -22.062 -15.609 1 98.62 104 PRO A O 1
ATOM 819 N N . ILE A 1 105 ? -6.504 -19.984 -16.562 1 98.62 105 ILE A N 1
ATOM 820 C CA . ILE A 1 105 ? -5.559 -19.531 -15.539 1 98.62 105 ILE A CA 1
ATOM 821 C C . ILE A 1 105 ? -6.176 -19.719 -14.156 1 98.62 105 ILE A C 1
ATOM 823 O O . ILE A 1 105 ? -7.398 -19.703 -14.008 1 98.62 105 ILE A O 1
ATOM 827 N N . PRO A 1 106 ? -5.309 -19.875 -13.172 1 98.81 106 PRO A N 1
ATOM 828 C CA . PRO A 1 106 ? -5.836 -20.172 -11.844 1 98.81 106 PRO A CA 1
ATOM 829 C C . PRO A 1 106 ? -6.867 -19.156 -11.367 1 98.81 106 PRO A C 1
ATOM 831 O O . PRO A 1 106 ? -7.891 -19.531 -10.781 1 98.81 106 PRO A O 1
ATOM 834 N N . LEU A 1 107 ? -6.656 -17.906 -11.625 1 98.81 107 LEU A N 1
ATOM 835 C CA . LEU A 1 107 ? -7.633 -16.891 -11.242 1 98.81 107 LEU A CA 1
ATOM 836 C C . LEU A 1 107 ? -8.969 -17.125 -11.945 1 98.81 107 LEU A C 1
ATOM 838 O O . LEU A 1 107 ? -10.031 -17 -11.328 1 98.81 107 LEU A O 1
ATOM 842 N N . GLY A 1 108 ? -8.891 -17.406 -13.242 1 98.81 108 GLY A N 1
ATOM 843 C CA . GLY A 1 108 ? -10.102 -17.734 -13.992 1 98.81 108 GLY A CA 1
ATOM 844 C C . GLY A 1 108 ? -10.836 -18.938 -13.438 1 98.81 108 GLY A C 1
ATOM 845 O O . GLY A 1 108 ? -12.047 -18.891 -13.211 1 98.81 108 GLY A O 1
ATOM 846 N N . GLU A 1 109 ? -10.102 -19.984 -13.18 1 98.81 109 GLU A N 1
ATOM 847 C CA . GLU A 1 109 ? -10.727 -21.188 -12.641 1 98.81 109 GLU A CA 1
ATOM 848 C C . GLU A 1 109 ? -11.312 -20.922 -11.25 1 98.81 109 GLU A C 1
ATOM 850 O O . GLU A 1 109 ? -12.344 -21.484 -10.891 1 98.81 109 GLU A O 1
ATOM 855 N N . ALA A 1 110 ? -10.641 -20.078 -10.492 1 98.88 110 ALA A N 1
ATOM 856 C CA . ALA A 1 110 ? -11.148 -19.719 -9.164 1 98.88 110 ALA A CA 1
ATOM 857 C C . ALA A 1 110 ? -12.547 -19.109 -9.258 1 98.88 110 ALA A C 1
ATOM 859 O O . ALA A 1 110 ? -13.359 -19.25 -8.344 1 98.88 110 ALA A O 1
ATOM 860 N N . ALA A 1 111 ? -12.844 -18.484 -10.344 1 98.88 111 ALA A N 1
ATOM 861 C CA . ALA A 1 111 ? -14.148 -17.859 -10.547 1 98.88 111 ALA A CA 1
ATOM 862 C C . ALA A 1 111 ? -15.25 -18.906 -10.617 1 98.88 111 ALA A C 1
ATOM 864 O O . ALA A 1 111 ? -16.438 -18.578 -10.477 1 98.88 111 ALA A O 1
ATOM 865 N N . SER A 1 112 ? -14.906 -20.141 -10.82 1 98.81 112 SER A N 1
ATOM 866 C CA . SER A 1 112 ? -15.898 -21.203 -10.852 1 98.81 112 SER A CA 1
ATOM 867 C C . SER A 1 112 ? -16.406 -21.531 -9.453 1 98.81 112 SER A C 1
ATOM 869 O O . SER A 1 112 ? -17.469 -22.141 -9.289 1 98.81 112 SER A O 1
ATOM 871 N N . TRP A 1 113 ? -15.562 -21.234 -8.43 1 98.75 113 TRP A N 1
ATOM 872 C CA . TRP A 1 113 ? -15.852 -21.578 -7.039 1 98.75 113 TRP A CA 1
ATOM 873 C C . TRP A 1 113 ? -16.156 -23.062 -6.898 1 98.75 113 TRP A C 1
ATOM 875 O O . TRP A 1 113 ? -17.047 -23.453 -6.129 1 98.75 113 TRP A O 1
ATOM 885 N N . ASP A 1 114 ? -15.586 -23.828 -7.699 1 98.69 114 ASP A N 1
ATOM 886 C CA . ASP A 1 114 ? -15.836 -25.266 -7.762 1 98.69 114 ASP A CA 1
ATOM 887 C C . ASP A 1 114 ? -14.602 -26.047 -7.312 1 98.69 114 ASP A C 1
ATOM 889 O O . ASP A 1 114 ? -13.711 -26.328 -8.117 1 98.69 114 ASP A O 1
ATOM 893 N N . VAL A 1 115 ? -14.633 -26.531 -6.117 1 98.62 115 VAL A N 1
ATOM 894 C CA . VAL A 1 115 ? -13.492 -27.219 -5.504 1 98.62 115 VAL A CA 1
ATOM 895 C C . VAL A 1 115 ? -13.227 -28.531 -6.234 1 98.62 115 VAL A C 1
ATOM 897 O O . VAL A 1 115 ? -12.07 -28.891 -6.461 1 98.62 115 VAL A O 1
ATOM 900 N N . ASP A 1 116 ? -14.273 -29.203 -6.586 1 98.56 116 ASP A N 1
ATOM 901 C CA . ASP A 1 116 ? -14.125 -30.453 -7.324 1 98.56 116 ASP A CA 1
ATOM 902 C C . ASP A 1 116 ? -13.469 -30.219 -8.688 1 98.56 116 ASP A C 1
ATOM 904 O O . ASP A 1 116 ? -12.656 -31.031 -9.133 1 98.56 116 ASP A O 1
ATOM 908 N N . LEU A 1 117 ? -13.867 -29.156 -9.32 1 98.69 117 LEU A N 1
ATOM 909 C CA . LEU A 1 117 ? -13.273 -28.812 -10.602 1 98.69 117 LEU A CA 1
ATOM 910 C C . LEU A 1 117 ? -11.766 -28.594 -10.461 1 98.69 117 LEU A C 1
ATOM 912 O O . LEU A 1 117 ? -10.992 -29.047 -11.305 1 98.69 117 LEU A O 1
ATOM 916 N N . ALA A 1 118 ? -11.359 -27.875 -9.438 1 98.81 118 ALA A N 1
ATOM 917 C CA . ALA A 1 118 ? -9.945 -27.656 -9.188 1 98.81 118 ALA A CA 1
ATOM 918 C C . ALA A 1 118 ? -9.195 -28.969 -9.023 1 98.81 118 ALA A C 1
ATOM 920 O O . ALA A 1 118 ? -8.07 -29.125 -9.516 1 98.81 118 ALA A O 1
ATOM 921 N N . PHE A 1 119 ? -9.773 -29.891 -8.305 1 98.81 119 PHE A N 1
ATOM 922 C CA . PHE A 1 119 ? -9.188 -31.219 -8.148 1 98.81 119 PHE A CA 1
ATOM 923 C C . PHE A 1 119 ? -9.055 -31.906 -9.5 1 98.81 119 PHE A C 1
ATOM 925 O O . PHE A 1 119 ? -7.992 -32.438 -9.828 1 98.81 119 PHE A O 1
ATOM 932 N N . LYS A 1 120 ? -10.109 -31.875 -10.312 1 98.81 120 LYS A N 1
ATOM 933 C CA . LYS A 1 120 ? -10.156 -32.594 -11.578 1 98.81 120 LYS A CA 1
ATOM 934 C C . LYS A 1 120 ? -9.133 -32.031 -12.562 1 98.81 120 LYS A C 1
ATOM 936 O O . LYS A 1 120 ? -8.461 -32.812 -13.266 1 98.81 120 LYS A O 1
ATOM 941 N N . THR A 1 121 ? -9.062 -30.75 -12.656 1 98.88 121 THR A N 1
ATOM 942 C CA . THR A 1 121 ? -8.125 -30.156 -13.602 1 98.88 121 THR A CA 1
ATOM 943 C C . THR A 1 121 ? -6.684 -30.422 -13.164 1 98.88 121 THR A C 1
ATOM 945 O O . THR A 1 121 ? -5.809 -30.672 -14 1 98.88 121 THR A O 1
ATOM 948 N N . ALA A 1 122 ? -6.43 -30.359 -11.867 1 98.88 122 ALA A N 1
ATOM 949 C CA . ALA A 1 122 ? -5.098 -30.688 -11.367 1 98.88 122 ALA A CA 1
ATOM 950 C C . ALA A 1 122 ? -4.758 -32.156 -11.641 1 98.88 122 ALA A C 1
ATOM 952 O O . ALA A 1 122 ? -3.625 -32.469 -12 1 98.88 122 ALA A O 1
ATOM 953 N N . ARG A 1 123 ? -5.727 -33.062 -11.477 1 98.75 123 ARG A N 1
ATOM 954 C CA . ARG A 1 123 ? -5.516 -34.469 -11.734 1 98.75 123 ARG A CA 1
ATOM 955 C C . ARG A 1 123 ? -5.199 -34.719 -13.203 1 98.75 123 ARG A C 1
ATOM 957 O O . ARG A 1 123 ? -4.273 -35.469 -13.531 1 98.75 123 ARG A O 1
ATOM 964 N N . ALA A 1 124 ? -5.973 -34.062 -14.055 1 98.75 124 ALA A N 1
ATOM 965 C CA . ALA A 1 124 ? -5.719 -34.188 -15.492 1 98.75 124 ALA A CA 1
ATOM 966 C C . ALA A 1 124 ? -4.324 -33.656 -15.844 1 98.75 124 ALA A C 1
ATOM 968 O O . ALA A 1 124 ? -3.623 -34.281 -16.656 1 98.75 124 ALA A O 1
ATOM 969 N N . THR A 1 125 ? -3.945 -32.594 -15.258 1 98.62 125 THR A N 1
ATOM 970 C CA . THR A 1 125 ? -2.617 -32 -15.453 1 98.62 125 THR A CA 1
ATOM 971 C C . THR A 1 125 ? -1.536 -33 -15.016 1 98.62 125 THR A C 1
ATOM 973 O O . THR A 1 125 ? -0.544 -33.188 -15.719 1 98.62 125 THR A O 1
ATOM 976 N N . ALA A 1 126 ? -1.744 -33.594 -13.867 1 98.69 126 ALA A N 1
ATOM 977 C CA . ALA A 1 126 ? -0.783 -34.562 -13.336 1 98.69 126 ALA A CA 1
ATOM 978 C C . ALA A 1 126 ? -0.614 -35.75 -14.281 1 98.69 126 ALA A C 1
ATOM 980 O O . ALA A 1 126 ? 0.506 -36.219 -14.508 1 98.69 126 ALA A O 1
ATOM 981 N N . LEU A 1 127 ? -1.702 -36.25 -14.852 1 98.31 127 LEU A N 1
ATOM 982 C CA . LEU A 1 127 ? -1.652 -37.375 -15.766 1 98.31 127 LEU A CA 1
ATOM 983 C C . LEU A 1 127 ? -0.809 -37.062 -16.984 1 98.31 127 LEU A C 1
ATOM 985 O O . LEU A 1 127 ? 0.059 -37.844 -17.375 1 98.31 127 LEU A O 1
ATOM 989 N N . GLU A 1 128 ? -1.034 -35.906 -17.531 1 98 128 GLU A N 1
ATOM 990 C CA . GLU A 1 128 ? -0.281 -35.531 -18.719 1 98 128 GLU A CA 1
ATOM 991 C C . GLU A 1 128 ? 1.177 -35.25 -18.391 1 98 128 GLU A C 1
ATOM 993 O O . GLU A 1 128 ? 2.08 -35.594 -19.156 1 98 128 GLU A O 1
ATOM 998 N N . ALA A 1 129 ? 1.404 -34.594 -17.266 1 97.81 129 ALA A N 1
ATOM 999 C CA . ALA A 1 129 ? 2.76 -34.219 -16.875 1 97.81 129 ALA A CA 1
ATOM 1000 C C . ALA A 1 129 ? 3.609 -35.438 -16.578 1 97.81 129 ALA A C 1
ATOM 1002 O O . ALA A 1 129 ? 4.75 -35.562 -17.047 1 97.81 129 ALA A O 1
ATOM 1003 N N . THR A 1 130 ? 3.066 -36.375 -15.82 1 97.94 130 THR A N 1
ATOM 1004 C CA . THR A 1 130 ? 3.816 -37.594 -15.477 1 97.94 130 THR A CA 1
ATOM 1005 C C . THR A 1 130 ? 4.027 -38.469 -16.703 1 97.94 130 THR A C 1
ATOM 1007 O O . THR A 1 130 ? 5.082 -39.094 -16.859 1 97.94 130 THR A O 1
ATOM 1010 N N . ALA A 1 131 ? 3.076 -38.469 -17.594 1 97.31 131 ALA A N 1
ATOM 1011 C CA . ALA A 1 131 ? 3.238 -39.188 -18.844 1 97.31 131 ALA A CA 1
ATOM 1012 C C . ALA A 1 131 ? 4.324 -38.531 -19.703 1 97.31 131 ALA A C 1
ATOM 1014 O O . ALA A 1 131 ? 4.809 -39.156 -20.656 1 97.31 131 ALA A O 1
ATOM 1015 N N . SER A 1 132 ? 4.719 -37.344 -19.312 1 95.88 132 SER A N 1
ATOM 1016 C CA . SER A 1 132 ? 5.715 -36.594 -20.062 1 95.88 132 SER A CA 1
ATOM 1017 C C . SER A 1 132 ? 7.059 -36.562 -19.344 1 95.88 132 SER A C 1
ATOM 1019 O O . SER A 1 132 ? 7.961 -35.812 -19.734 1 95.88 132 SER A O 1
ATOM 1021 N N . GLY A 1 133 ? 7.203 -37.25 -18.328 1 96.31 133 GLY A N 1
ATOM 1022 C CA . GLY A 1 133 ? 8.492 -37.438 -17.672 1 96.31 133 GLY A CA 1
ATOM 1023 C C . GLY A 1 133 ? 8.742 -36.469 -16.547 1 96.31 133 GLY A C 1
ATOM 1024 O O . GLY A 1 133 ? 9.891 -36.156 -16.25 1 96.31 133 GLY A O 1
ATOM 1025 N N . ILE A 1 134 ? 7.699 -35.938 -15.922 1 97.25 134 ILE A N 1
ATOM 1026 C CA . ILE A 1 134 ? 7.844 -34.969 -14.852 1 97.25 134 ILE A CA 1
ATOM 1027 C C . ILE A 1 134 ? 7.379 -35.594 -13.531 1 97.25 134 ILE A C 1
ATOM 1029 O O . ILE A 1 134 ? 6.309 -36.188 -13.461 1 97.25 134 ILE A O 1
ATOM 1033 N N . HIS A 1 135 ? 8.172 -35.406 -12.414 1 98.06 135 HIS A N 1
ATOM 1034 C CA . HIS A 1 135 ? 7.898 -36 -11.102 1 98.06 135 HIS A CA 1
ATOM 1035 C C . HIS A 1 135 ? 7.246 -34.969 -10.172 1 98.06 135 HIS A C 1
ATOM 1037 O O . HIS A 1 135 ? 6.555 -35.344 -9.227 1 98.06 135 HIS A O 1
ATOM 1043 N N . TRP A 1 136 ? 7.52 -33.75 -10.414 1 98.38 136 TRP A N 1
ATOM 1044 C CA . TRP A 1 136 ? 7.387 -32.688 -9.422 1 98.38 136 TRP A CA 1
ATOM 1045 C C . TRP A 1 136 ? 7.004 -31.359 -10.078 1 98.38 136 TRP A C 1
ATOM 1047 O O . TRP A 1 136 ? 7.625 -30.953 -11.062 1 98.38 136 TRP A O 1
ATOM 1057 N N . THR A 1 137 ? 5.855 -30.75 -9.656 1 98.44 137 THR A N 1
ATOM 1058 C CA . THR A 1 137 ? 5.477 -29.469 -10.242 1 98.44 137 THR A CA 1
ATOM 1059 C C . THR A 1 137 ? 5.637 -28.344 -9.234 1 98.44 137 THR A C 1
ATOM 1061 O O . THR A 1 137 ? 5.539 -28.562 -8.023 1 98.44 137 THR A O 1
ATOM 1064 N N . PHE A 1 138 ? 5.895 -27.094 -9.727 1 98.19 138 PHE A N 1
ATOM 1065 C CA . PHE A 1 138 ? 5.965 -25.891 -8.914 1 98.19 138 PHE A CA 1
ATOM 1066 C C . PHE A 1 138 ? 4.625 -25.172 -8.898 1 98.19 138 PHE A C 1
ATOM 1068 O O . PHE A 1 138 ? 4.523 -24.031 -9.359 1 98.19 138 PHE A O 1
ATOM 1075 N N . ALA A 1 139 ? 3.607 -25.781 -8.375 1 98.44 139 ALA A N 1
ATOM 1076 C CA . ALA A 1 139 ? 2.215 -25.375 -8.203 1 98.44 139 ALA A CA 1
ATOM 1077 C C . ALA A 1 139 ? 1.57 -26.094 -7.031 1 98.44 139 ALA A C 1
ATOM 1079 O O . ALA A 1 139 ? 2.025 -27.172 -6.629 1 98.44 139 ALA A O 1
ATOM 1080 N N . PRO A 1 140 ? 0.644 -25.5 -6.449 1 98.69 140 PRO A N 1
ATOM 1081 C CA . PRO A 1 140 ? -0.111 -24.312 -6.844 1 98.69 140 PRO A CA 1
ATOM 1082 C C . PRO A 1 140 ? 0.434 -23.031 -6.215 1 98.69 140 PRO A C 1
ATOM 1084 O O . PRO A 1 140 ? 1.088 -23.078 -5.172 1 98.69 140 PRO A O 1
ATOM 1087 N N . MET A 1 141 ? 0.149 -21.891 -6.852 1 98.75 141 MET A N 1
ATOM 1088 C CA . MET A 1 141 ? 0.309 -20.609 -6.172 1 98.75 141 MET A CA 1
ATOM 1089 C C . MET A 1 141 ? -0.859 -20.344 -5.23 1 98.75 141 MET A C 1
ATOM 1091 O O . MET A 1 141 ? -2.02 -20.438 -5.633 1 98.75 141 MET A O 1
ATOM 1095 N N . VAL A 1 142 ? -0.546 -20 -3.988 1 98.75 142 VAL A N 1
ATOM 1096 C CA . VAL A 1 142 ? -1.624 -19.812 -3.023 1 98.75 142 VAL A CA 1
ATOM 1097 C C . VAL A 1 142 ? -1.478 -18.438 -2.361 1 98.75 142 VAL A C 1
ATOM 1099 O O . VAL A 1 142 ? -2.027 -18.203 -1.283 1 98.75 142 VAL A O 1
ATOM 1102 N N . ASP A 1 143 ? -0.754 -17.531 -2.99 1 98.5 143 ASP A N 1
ATOM 1103 C CA . ASP A 1 143 ? -0.64 -16.141 -2.535 1 98.5 143 ASP A CA 1
ATOM 1104 C C . ASP A 1 143 ? -1.996 -15.445 -2.562 1 98.5 143 ASP A C 1
ATOM 1106 O O . ASP A 1 143 ? -2.768 -15.609 -3.51 1 98.5 143 ASP A O 1
ATOM 1110 N N . VAL A 1 144 ? -2.289 -14.68 -1.508 1 98.62 144 VAL A N 1
ATOM 1111 C CA . VAL A 1 144 ? -3.473 -13.828 -1.498 1 98.62 144 VAL A CA 1
ATOM 1112 C C . VAL A 1 144 ? -3.158 -12.5 -2.186 1 98.62 144 VAL A C 1
ATOM 1114 O O . VAL A 1 144 ? -2.242 -11.781 -1.775 1 98.62 144 VAL A O 1
ATOM 1117 N N . ALA A 1 145 ? -3.902 -12.172 -3.215 1 97.62 145 ALA A N 1
ATOM 1118 C CA . ALA A 1 145 ? -3.611 -10.984 -4.016 1 97.62 145 ALA A CA 1
ATOM 1119 C C . ALA A 1 145 ? -4.688 -9.922 -3.826 1 97.62 145 ALA A C 1
ATOM 1121 O O . ALA A 1 145 ? -5.84 -10.109 -4.219 1 97.62 145 ALA A O 1
ATOM 1122 N N . ARG A 1 146 ? -4.266 -8.781 -3.326 1 98 146 ARG A N 1
ATOM 1123 C CA . ARG A 1 146 ? -5.254 -7.762 -2.992 1 98 146 ARG A CA 1
ATOM 1124 C C . ARG A 1 146 ? -4.953 -6.453 -3.721 1 98 146 ARG A C 1
ATOM 1126 O O . ARG A 1 146 ? -5.629 -5.445 -3.502 1 98 146 ARG A O 1
ATOM 1133 N N . ASP A 1 147 ? -3.967 -6.391 -4.527 1 98.62 147 ASP A N 1
ATOM 1134 C CA . ASP A 1 147 ? -3.607 -5.289 -5.418 1 98.62 147 ASP A CA 1
ATOM 1135 C C . ASP A 1 147 ? -3.561 -5.75 -6.871 1 98.62 147 ASP A C 1
ATOM 1137 O O . ASP A 1 147 ? -2.637 -6.465 -7.273 1 98.62 147 ASP A O 1
ATOM 1141 N N . GLN A 1 148 ? -4.527 -5.285 -7.684 1 98.69 148 GLN A N 1
ATOM 1142 C CA . GLN A 1 148 ? -4.699 -5.789 -9.039 1 98.69 148 GLN A CA 1
ATOM 1143 C C . GLN A 1 148 ? -3.633 -5.23 -9.977 1 98.69 148 GLN A C 1
ATOM 1145 O O . GLN A 1 148 ? -3.508 -5.68 -11.117 1 98.69 148 GLN A O 1
ATOM 1150 N N . ARG A 1 149 ? -2.775 -4.301 -9.508 1 98.44 149 ARG A N 1
ATOM 1151 C CA . ARG A 1 149 ? -1.641 -3.838 -10.305 1 98.44 149 ARG A CA 1
ATOM 1152 C C . ARG A 1 149 ? -0.599 -4.941 -10.461 1 98.44 149 ARG A C 1
ATOM 1154 O O . ARG A 1 149 ? 0.175 -4.938 -11.422 1 98.44 149 ARG A O 1
ATOM 1161 N N . TRP A 1 150 ? -0.582 -5.922 -9.547 1 98.69 150 TRP A N 1
ATOM 1162 C CA . TRP A 1 150 ? 0.344 -7.047 -9.57 1 98.69 150 TRP A CA 1
ATOM 1163 C C . TRP A 1 150 ? -0.007 -8.016 -10.695 1 98.69 150 TRP A C 1
ATOM 1165 O O . TRP A 1 150 ? -1.16 -8.43 -10.828 1 98.69 150 TRP A O 1
ATOM 1175 N N . GLY A 1 151 ? 0.946 -8.344 -11.492 1 98.31 151 GLY A N 1
ATOM 1176 C CA . GLY A 1 151 ? 0.696 -9.195 -12.648 1 98.31 151 GLY A CA 1
ATOM 1177 C C . GLY A 1 151 ? 0.404 -10.633 -12.281 1 98.31 151 GLY A C 1
ATOM 1178 O O . GLY A 1 151 ? -0.32 -11.328 -12.992 1 98.31 151 GLY A O 1
ATOM 1179 N N . ARG A 1 152 ? 0.87 -11.078 -11.156 1 98.38 152 ARG A N 1
ATOM 1180 C CA . ARG A 1 152 ? 0.804 -12.5 -10.836 1 98.38 152 ARG A CA 1
ATOM 1181 C C . ARG A 1 152 ? -0.493 -12.836 -10.102 1 98.38 152 ARG A C 1
ATOM 1183 O O . ARG A 1 152 ? -0.709 -13.977 -9.711 1 98.38 152 ARG A O 1
ATOM 1190 N N . VAL A 1 153 ? -1.406 -11.859 -9.992 1 98.38 153 VAL A N 1
ATOM 1191 C CA . VAL A 1 153 ? -2.758 -12.164 -9.539 1 98.38 153 VAL A CA 1
ATOM 1192 C C . VAL A 1 153 ? -3.332 -13.312 -10.367 1 98.38 153 VAL A C 1
ATOM 1194 O O . VAL A 1 153 ? -4.055 -14.164 -9.844 1 98.38 153 VAL A O 1
ATOM 1197 N N . ALA A 1 154 ? -2.963 -13.383 -11.594 1 98.62 154 ALA A N 1
ATOM 1198 C CA . ALA A 1 154 ? -3.449 -14.344 -12.578 1 98.62 154 ALA A CA 1
ATOM 1199 C C . ALA A 1 154 ? -3.119 -15.773 -12.148 1 98.62 154 ALA A C 1
ATOM 1201 O O . ALA A 1 154 ? -3.801 -16.719 -12.547 1 98.62 154 ALA A O 1
ATOM 1202 N N . GLU A 1 155 ? -2.137 -15.938 -11.32 1 98.25 155 GLU A N 1
ATOM 1203 C CA . GLU A 1 155 ? -1.587 -17.266 -11.039 1 98.25 155 GLU A CA 1
ATOM 1204 C C . GLU A 1 155 ? -2.203 -17.859 -9.773 1 98.25 155 GLU A C 1
ATOM 1206 O O . GLU A 1 155 ? -1.919 -19 -9.422 1 98.25 155 GLU A O 1
ATOM 1211 N N . GLY A 1 156 ? -3.062 -17.062 -9.109 1 98.19 156 GLY A N 1
ATOM 1212 C CA . GLY A 1 156 ? -3.6 -17.531 -7.848 1 98.19 156 GLY A CA 1
ATOM 1213 C C . GLY A 1 156 ? -5.117 -17.578 -7.824 1 98.19 156 GLY A C 1
ATOM 1214 O O . GLY A 1 156 ? -5.758 -17.672 -8.875 1 98.19 156 GLY A O 1
ATOM 1215 N N . SER A 1 157 ? -5.652 -17.625 -6.574 1 98.62 157 SER A N 1
ATOM 1216 C CA . SER A 1 157 ? -7.09 -17.812 -6.391 1 98.62 157 SER A CA 1
ATOM 1217 C C . SER A 1 157 ? -7.789 -16.5 -6.078 1 98.62 157 SER A C 1
ATOM 1219 O O . SER A 1 157 ? -8.977 -16.484 -5.762 1 98.62 157 SER A O 1
ATOM 1221 N N . GLY A 1 158 ? -7.02 -15.438 -6.105 1 98.69 158 GLY A N 1
ATOM 1222 C CA . GLY A 1 158 ? -7.652 -14.141 -5.906 1 98.69 158 GLY A CA 1
ATOM 1223 C C . GLY A 1 158 ? -7.426 -13.57 -4.52 1 98.69 158 GLY A C 1
ATOM 1224 O O . GLY A 1 158 ? -6.336 -13.703 -3.959 1 98.69 158 GLY A O 1
ATOM 1225 N N . GLU A 1 159 ? -8.445 -12.797 -3.947 1 98.81 159 GLU A N 1
ATOM 1226 C CA . GLU A 1 159 ? -8.203 -11.898 -2.826 1 98.81 159 GLU A CA 1
ATOM 1227 C C . GLU A 1 159 ? -8.617 -12.531 -1.504 1 98.81 159 GLU A C 1
ATOM 1229 O O . GLU A 1 159 ? -8.43 -11.938 -0.438 1 98.81 159 GLU A O 1
ATOM 1234 N N . ASP A 1 160 ? -9.172 -13.789 -1.493 1 98.88 160 ASP A N 1
ATOM 1235 C CA . ASP A 1 160 ? -9.789 -14.297 -0.274 1 98.88 160 ASP A CA 1
ATOM 1236 C C . ASP A 1 160 ? -9.023 -15.5 0.274 1 98.88 160 ASP A C 1
ATOM 1238 O O . ASP A 1 160 ? -8.562 -16.359 -0.491 1 98.88 160 ASP A O 1
ATOM 1242 N N . VAL A 1 161 ? -8.969 -15.617 1.57 1 98.75 161 VAL A N 1
ATOM 1243 C CA . VAL A 1 161 ? -8.211 -16.656 2.268 1 98.75 161 VAL A CA 1
ATOM 1244 C C . VAL A 1 161 ? -8.984 -17.969 2.219 1 98.75 161 VAL A C 1
ATOM 1246 O O . VAL A 1 161 ? -8.414 -19.031 1.923 1 98.75 161 VAL A O 1
ATOM 1249 N N . CYS A 1 162 ? -10.281 -17.953 2.498 1 98.75 162 CYS A N 1
ATOM 1250 C CA . CYS A 1 162 ? -11.109 -19.156 2.545 1 98.75 162 CYS A CA 1
ATOM 1251 C C . CYS A 1 162 ? -11.164 -19.844 1.186 1 98.75 162 CYS A C 1
ATOM 1253 O O . CYS A 1 162 ? -10.945 -21.047 1.087 1 98.75 162 CYS A O 1
ATOM 1255 N N . LEU A 1 163 ? -11.43 -19.047 0.183 1 98.88 163 LEU A N 1
ATOM 1256 C CA . LEU A 1 163 ? -11.453 -19.594 -1.174 1 98.88 163 LEU A CA 1
ATOM 1257 C C . LEU A 1 163 ? -10.086 -20.125 -1.574 1 98.88 163 LEU A C 1
ATOM 1259 O O . LEU A 1 163 ? -9.977 -21.219 -2.141 1 98.88 163 LEU A O 1
ATOM 1263 N N . GLY A 1 164 ? -9.039 -19.375 -1.26 1 98.75 164 GLY A N 1
ATOM 1264 C CA . GLY A 1 164 ? -7.684 -19.781 -1.584 1 98.75 164 GLY A CA 1
ATOM 1265 C C . GLY A 1 164 ? -7.281 -21.078 -0.913 1 98.75 164 GLY A C 1
ATOM 1266 O O . GLY A 1 164 ? -6.621 -21.922 -1.525 1 98.75 164 GLY A O 1
ATOM 1267 N N . LYS A 1 165 ? -7.656 -21.234 0.323 1 98.75 165 LYS A N 1
ATOM 1268 C CA . LYS A 1 165 ? -7.379 -22.469 1.055 1 98.75 165 LYS A CA 1
ATOM 1269 C C . LYS A 1 165 ? -8.047 -23.672 0.386 1 98.75 165 LYS A C 1
ATOM 1271 O O . LYS A 1 165 ? -7.398 -24.688 0.145 1 98.75 165 LYS A O 1
ATOM 1276 N N . ALA A 1 166 ? -9.32 -23.5 0.093 1 98.88 166 ALA A N 1
ATOM 1277 C CA . ALA A 1 166 ? -10.102 -24.609 -0.459 1 98.88 166 ALA A CA 1
ATOM 1278 C C . ALA A 1 166 ? -9.547 -25.047 -1.81 1 98.88 166 ALA A C 1
ATOM 1280 O O . ALA A 1 166 ? -9.359 -26.234 -2.049 1 98.88 166 ALA A O 1
ATOM 1281 N N . LEU A 1 167 ? -9.258 -24.125 -2.645 1 98.88 167 LEU A N 1
ATOM 1282 C CA . LEU A 1 167 ? -8.773 -24.453 -3.982 1 98.88 167 LEU A CA 1
ATOM 1283 C C . LEU A 1 167 ? -7.344 -24.969 -3.934 1 98.88 167 LEU A C 1
ATOM 1285 O O . LEU A 1 167 ? -6.973 -25.859 -4.699 1 98.88 167 LEU A O 1
ATOM 1289 N N . GLY A 1 168 ? -6.504 -24.359 -3.059 1 98.88 168 GLY A N 1
ATOM 1290 C CA . GLY A 1 168 ? -5.145 -24.859 -2.893 1 98.88 168 GLY A CA 1
ATOM 1291 C C . GLY A 1 168 ? -5.086 -26.312 -2.477 1 98.88 168 GLY A C 1
ATOM 1292 O O . GLY A 1 168 ? -4.348 -27.109 -3.064 1 98.88 168 GLY A O 1
ATOM 1293 N N . VAL A 1 169 ? -5.883 -26.672 -1.513 1 98.88 169 VAL A N 1
ATOM 1294 C CA . VAL A 1 169 ? -5.949 -28.047 -1.018 1 98.88 169 VAL A CA 1
ATOM 1295 C C . VAL A 1 169 ? -6.398 -28.984 -2.139 1 98.88 169 VAL A C 1
ATOM 1297 O O . VAL A 1 169 ? -5.82 -30.047 -2.334 1 98.88 169 VAL A O 1
ATOM 1300 N N . ALA A 1 170 ? -7.414 -28.562 -2.891 1 98.88 170 ALA A N 1
ATOM 1301 C CA . ALA A 1 170 ? -7.934 -29.375 -3.986 1 98.88 170 ALA A CA 1
ATOM 1302 C C . ALA A 1 170 ? -6.855 -29.625 -5.039 1 98.88 170 ALA A C 1
ATOM 1304 O O . ALA A 1 170 ? -6.734 -30.734 -5.559 1 98.88 170 ALA A O 1
ATOM 1305 N N . ARG A 1 171 ? -6.109 -28.656 -5.367 1 98.94 171 ARG A N 1
ATOM 1306 C CA . ARG A 1 171 ? -5.07 -28.797 -6.383 1 98.94 171 ARG A CA 1
ATOM 1307 C C . ARG A 1 171 ? -3.949 -29.719 -5.902 1 98.94 171 ARG A C 1
ATOM 1309 O O . ARG A 1 171 ? -3.451 -30.547 -6.664 1 98.94 171 ARG A O 1
ATOM 1316 N N . VAL A 1 172 ? -3.533 -29.531 -4.617 1 98.88 172 VAL A N 1
ATOM 1317 C CA . VAL A 1 172 ? -2.51 -30.406 -4.062 1 98.88 172 VAL A CA 1
ATOM 1318 C C . VAL A 1 172 ? -2.959 -31.859 -4.172 1 98.88 172 VAL A C 1
ATOM 1320 O O . VAL A 1 172 ? -2.209 -32.719 -4.652 1 98.88 172 VAL A O 1
ATOM 1323 N N . LYS A 1 173 ? -4.184 -32.125 -3.785 1 98.81 173 LYS A N 1
ATOM 1324 C CA . LYS A 1 173 ? -4.723 -33.469 -3.836 1 98.81 173 LYS A CA 1
ATOM 1325 C C . LYS A 1 173 ? -4.836 -33.969 -5.277 1 98.81 173 LYS A C 1
ATOM 1327 O O . LYS A 1 173 ? -4.578 -35.125 -5.559 1 98.81 173 LYS A O 1
ATOM 1332 N N . GLY A 1 174 ? -5.223 -33.094 -6.133 1 98.81 174 GLY A N 1
ATOM 1333 C CA . GLY A 1 174 ? -5.312 -33.438 -7.539 1 98.81 174 GLY A CA 1
ATOM 1334 C C . GLY A 1 174 ? -3.973 -33.812 -8.156 1 98.81 174 GLY A C 1
ATOM 1335 O O . GLY A 1 174 ? -3.85 -34.812 -8.867 1 98.81 174 GLY A O 1
ATOM 1336 N N . PHE A 1 175 ? -2.977 -33.062 -7.898 1 98.88 175 PHE A N 1
ATOM 1337 C CA . PHE A 1 175 ? -1.633 -33.312 -8.414 1 98.88 175 PHE A CA 1
ATOM 1338 C C . PHE A 1 175 ? -1.071 -34.625 -7.875 1 98.88 175 PHE A C 1
ATOM 1340 O O . PHE A 1 175 ? -0.556 -35.438 -8.641 1 98.88 175 PHE A O 1
ATOM 1347 N N . GLN A 1 176 ? -1.238 -34.844 -6.57 1 98.38 176 GLN A N 1
ATOM 1348 C CA . GLN A 1 176 ? -0.512 -35.906 -5.902 1 98.38 176 GLN A CA 1
ATOM 1349 C C . GLN A 1 176 ? -1.287 -37.219 -5.973 1 98.38 176 GLN A C 1
ATOM 1351 O O . GLN A 1 176 ? -0.697 -38.312 -5.91 1 98.38 176 GLN A O 1
ATOM 1356 N N . GLY A 1 177 ? -2.639 -37.094 -6.078 1 96.56 177 GLY A N 1
ATOM 1357 C CA . GLY A 1 177 ? -3.436 -38.312 -5.957 1 96.56 177 GLY A CA 1
ATOM 1358 C C . GLY A 1 177 ? -3.406 -38.906 -4.562 1 96.56 177 GLY A C 1
ATOM 1359 O O . GLY A 1 177 ? -3.078 -38.219 -3.592 1 96.56 177 GLY A O 1
ATOM 1360 N N . SER A 1 178 ? -3.742 -40.188 -4.461 1 94.62 178 SER A N 1
ATOM 1361 C CA . SER A 1 178 ? -3.91 -40.781 -3.148 1 94.62 178 SER A CA 1
ATOM 1362 C C . SER A 1 178 ? -2.693 -41.625 -2.77 1 94.62 178 SER A C 1
ATOM 1364 O O . SER A 1 178 ? -2.555 -42.062 -1.619 1 94.62 178 SER A O 1
ATOM 1366 N N . ASP A 1 179 ? -1.844 -41.875 -3.754 1 96.25 179 ASP A N 1
ATOM 1367 C CA . ASP A 1 179 ? -0.651 -42.688 -3.564 1 96.25 179 ASP A CA 1
ATOM 1368 C C . ASP A 1 179 ? 0.583 -42.031 -4.156 1 96.25 179 ASP A C 1
ATOM 1370 O O . ASP A 1 179 ? 0.706 -41.906 -5.379 1 96.25 179 ASP A O 1
ATOM 1374 N N . LEU A 1 180 ? 1.5 -41.688 -3.35 1 95.88 180 LEU A N 1
ATOM 1375 C CA . LEU A 1 180 ? 2.691 -40.969 -3.771 1 95.88 180 LEU A CA 1
ATOM 1376 C C . LEU A 1 180 ? 3.566 -41.844 -4.672 1 95.88 180 LEU A C 1
ATOM 1378 O O . LEU A 1 180 ? 4.391 -41.312 -5.426 1 95.88 180 LEU A O 1
ATOM 1382 N N . GLN A 1 181 ? 3.436 -43.062 -4.625 1 95.75 181 GLN A N 1
ATOM 1383 C CA . GLN A 1 181 ? 4.297 -43.969 -5.398 1 95.75 181 GLN A CA 1
ATOM 1384 C C . GLN A 1 181 ? 3.656 -44.312 -6.738 1 95.75 181 GLN A C 1
ATOM 1386 O O . GLN A 1 181 ? 4.301 -44.906 -7.602 1 95.75 181 GLN A O 1
ATOM 1391 N N . ALA A 1 182 ? 2.398 -43.906 -6.863 1 96.5 182 ALA A N 1
ATOM 1392 C CA . ALA A 1 182 ? 1.729 -44.156 -8.133 1 96.5 182 ALA A CA 1
ATOM 1393 C C . ALA A 1 182 ? 2.447 -43.469 -9.289 1 96.5 182 ALA A C 1
ATOM 1395 O O . ALA A 1 182 ? 3.008 -42.375 -9.109 1 96.5 182 ALA A O 1
ATOM 1396 N N . ALA A 1 183 ? 2.377 -44.031 -10.461 1 94.44 183 ALA A N 1
ATOM 1397 C CA . ALA A 1 183 ? 3.072 -43.531 -11.641 1 94.44 183 ALA A CA 1
ATOM 1398 C C . ALA A 1 183 ? 2.502 -42.188 -12.07 1 94.44 183 ALA A C 1
ATOM 1400 O O . ALA A 1 183 ? 3.178 -41.406 -12.742 1 94.44 183 ALA A O 1
ATOM 1401 N N . ASP A 1 184 ? 1.309 -41.938 -11.695 1 96.19 184 ASP A N 1
ATOM 1402 C CA . ASP A 1 184 ? 0.657 -40.688 -12.125 1 96.19 184 ASP A CA 1
ATOM 1403 C C . ASP A 1 184 ? 0.635 -39.656 -11 1 96.19 184 ASP A C 1
ATOM 1405 O O . ASP A 1 184 ? -0.085 -38.656 -11.078 1 96.19 184 ASP A O 1
ATOM 1409 N N . CYS A 1 185 ? 1.429 -39.906 -9.906 1 97.62 185 CYS A N 1
ATOM 1410 C CA . CYS A 1 185 ? 1.584 -38.906 -8.852 1 97.62 185 CYS A CA 1
ATOM 1411 C C . CYS A 1 185 ? 2.525 -37.781 -9.281 1 97.62 185 CYS A C 1
ATOM 1413 O O . CYS A 1 185 ? 3.654 -38.062 -9.703 1 97.62 185 CYS A O 1
ATOM 1415 N N . LEU A 1 186 ? 2.059 -36.594 -9.242 1 98.56 186 LEU A N 1
ATOM 1416 C CA . LEU A 1 186 ? 2.857 -35.406 -9.453 1 98.56 186 LEU A CA 1
ATOM 1417 C C . LEU A 1 186 ? 3.029 -34.625 -8.156 1 98.56 186 LEU A C 1
ATOM 1419 O O . LEU A 1 186 ? 2.07 -34.031 -7.645 1 98.56 186 LEU A O 1
ATOM 1423 N N . LEU A 1 187 ? 4.188 -34.594 -7.633 1 98.5 187 LEU A N 1
ATOM 1424 C CA . LEU A 1 187 ? 4.457 -33.938 -6.367 1 98.5 187 LEU A CA 1
ATOM 1425 C C . LEU A 1 187 ? 4.16 -32.438 -6.484 1 98.5 187 LEU A C 1
ATOM 1427 O O . LEU A 1 187 ? 4.57 -31.781 -7.449 1 98.5 187 LEU A O 1
ATOM 1431 N N . ALA A 1 188 ? 3.42 -31.891 -5.504 1 98.62 188 ALA A N 1
ATOM 1432 C CA . ALA A 1 188 ? 2.99 -30.484 -5.535 1 98.62 188 ALA A CA 1
ATOM 1433 C C . ALA A 1 188 ? 3.93 -29.609 -4.715 1 98.62 188 ALA A C 1
ATOM 1435 O O . ALA A 1 188 ? 4.574 -30.078 -3.779 1 98.62 188 ALA A O 1
ATOM 1436 N N . THR A 1 189 ? 3.994 -28.312 -5.059 1 98.81 189 THR A N 1
ATOM 1437 C CA . THR A 1 189 ? 4.797 -27.328 -4.355 1 98.81 189 THR A CA 1
ATOM 1438 C C . THR A 1 189 ? 4.023 -26.016 -4.188 1 98.81 189 THR A C 1
ATOM 1440 O O . THR A 1 189 ? 4.086 -25.141 -5.051 1 98.81 189 THR A O 1
ATOM 1443 N N . PRO A 1 190 ? 3.326 -25.828 -3.018 1 98.81 190 PRO A N 1
ATOM 1444 C CA . PRO A 1 190 ? 2.742 -24.5 -2.775 1 98.81 190 PRO A CA 1
ATOM 1445 C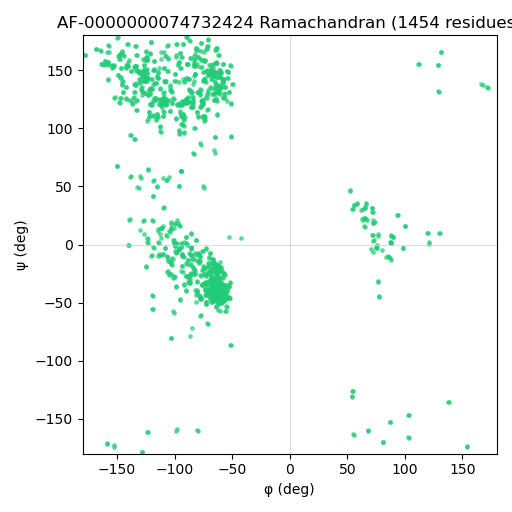 C . PRO A 1 190 ? 3.779 -23.375 -2.826 1 98.81 190 PRO A C 1
ATOM 1447 O O . PRO A 1 190 ? 4.895 -23.547 -2.324 1 98.81 190 PRO A O 1
ATOM 1450 N N . LYS A 1 191 ? 3.451 -22.312 -3.467 1 98.5 191 LYS A N 1
ATOM 1451 C CA . LYS A 1 191 ? 4.344 -21.172 -3.652 1 98.5 191 LYS A CA 1
ATOM 1452 C C . LYS A 1 191 ? 3.561 -19.859 -3.705 1 98.5 191 LYS A C 1
ATOM 1454 O O . LYS A 1 191 ? 2.348 -19.875 -3.924 1 98.5 191 LYS A O 1
ATOM 1459 N N . HIS A 1 192 ? 4.145 -18.672 -3.473 1 98.38 192 HIS A N 1
ATOM 1460 C CA . HIS A 1 192 ? 5.531 -18.469 -3.061 1 98.38 192 HIS A CA 1
ATOM 1461 C C . HIS A 1 192 ? 5.621 -18.172 -1.568 1 98.38 192 HIS A C 1
ATOM 1463 O O . HIS A 1 192 ? 5.121 -17.141 -1.104 1 98.38 192 HIS A O 1
ATOM 1469 N N . PHE A 1 193 ? 6.336 -18.953 -0.825 1 98.69 193 PHE A N 1
ATOM 1470 C CA . PHE A 1 193 ? 6.34 -18.906 0.633 1 98.69 193 PHE A CA 1
ATOM 1471 C C . PHE A 1 193 ? 7.273 -17.812 1.142 1 98.69 193 PHE A C 1
ATOM 1473 O O . PHE A 1 193 ? 8.492 -17.953 1.068 1 98.69 193 PHE A O 1
ATOM 1480 N N . ALA A 1 194 ? 6.73 -16.5 1.582 1 98.19 194 ALA A N 1
ATOM 1481 C CA . ALA A 1 194 ? 5.297 -16.234 1.659 1 98.19 194 ALA A CA 1
ATOM 1482 C C . ALA A 1 194 ? 5 -14.758 1.396 1 98.19 194 ALA A C 1
ATOM 1484 O O . ALA A 1 194 ? 5.914 -13.977 1.115 1 98.19 194 ALA A O 1
ATOM 1485 N N . ALA A 1 195 ? 3.83 -14.352 1.383 1 98.38 195 ALA A N 1
ATOM 1486 C CA . ALA A 1 195 ? 3.256 -13.008 1.387 1 98.38 195 ALA A CA 1
ATOM 1487 C C . ALA A 1 195 ? 3.576 -12.266 0.089 1 98.38 195 ALA A C 1
ATOM 1489 O O . ALA A 1 195 ? 3.604 -11.039 0.058 1 98.38 195 ALA A O 1
ATOM 1490 N N . TYR A 1 196 ? 3.891 -13.016 -0.96 1 98.44 196 TYR A N 1
ATOM 1491 C CA . TYR A 1 196 ? 4.289 -12.398 -2.221 1 98.44 196 TYR A CA 1
ATOM 1492 C C . TYR A 1 196 ? 3.145 -11.594 -2.82 1 98.44 196 TYR A C 1
ATOM 1494 O O . TYR A 1 196 ? 3.373 -10.609 -3.525 1 98.44 196 TYR A O 1
ATOM 1502 N N . GLY A 1 197 ? 1.93 -11.945 -2.592 1 97.94 197 GLY A N 1
ATOM 1503 C CA . GLY A 1 197 ? 0.781 -11.195 -3.08 1 97.94 197 GLY A CA 1
ATOM 1504 C C . GLY A 1 197 ? 0.61 -9.852 -2.398 1 97.94 197 GLY A C 1
ATOM 1505 O O . GLY A 1 197 ? -0.204 -9.031 -2.83 1 97.94 197 GLY A O 1
ATOM 1506 N N . GLY A 1 198 ? 1.41 -9.555 -1.342 1 98 198 GLY A N 1
ATOM 1507 C CA . GLY A 1 198 ? 1.312 -8.32 -0.578 1 98 198 GLY A CA 1
ATOM 1508 C C . GLY A 1 198 ? 2.352 -7.285 -0.973 1 98 198 GLY A C 1
ATOM 1509 O O . GLY A 1 198 ? 2.545 -6.289 -0.271 1 98 198 GLY A O 1
ATOM 1510 N N . VAL A 1 199 ? 2.971 -7.391 -2.104 1 98.19 199 VAL A N 1
ATOM 1511 C CA . VAL A 1 199 ? 4.074 -6.523 -2.502 1 98.19 199 VAL A CA 1
ATOM 1512 C C . VAL A 1 199 ? 3.576 -5.086 -2.652 1 98.19 199 VAL A C 1
ATOM 1514 O O . VAL A 1 199 ? 2.477 -4.855 -3.156 1 98.19 199 VAL A O 1
ATOM 1517 N N . SER A 1 200 ? 4.359 -4.145 -2.213 1 98 200 SER A N 1
ATOM 1518 C CA . SER A 1 200 ? 4.027 -2.725 -2.221 1 98 200 SER A CA 1
ATOM 1519 C C . SER A 1 200 ? 3.842 -2.207 -3.643 1 98 200 SER A C 1
ATOM 1521 O O . SER A 1 200 ? 4.66 -2.486 -4.52 1 98 200 SER A O 1
ATOM 1523 N N . GLY A 1 201 ? 2.738 -1.479 -3.846 1 97.5 201 GLY A N 1
ATOM 1524 C CA . GLY A 1 201 ? 2.449 -0.845 -5.125 1 97.5 201 GLY A CA 1
ATOM 1525 C C . GLY A 1 201 ? 2.066 -1.834 -6.207 1 97.5 201 GLY A C 1
ATOM 1526 O O . GLY A 1 201 ? 2.004 -1.479 -7.387 1 97.5 201 GLY A O 1
ATOM 1527 N N . GLY A 1 202 ? 1.874 -3.148 -5.832 1 98.25 202 GLY A N 1
ATOM 1528 C CA . GLY A 1 202 ? 1.622 -4.176 -6.828 1 98.25 202 GLY A CA 1
ATOM 1529 C C . GLY A 1 202 ? 2.783 -4.379 -7.781 1 98.25 202 GLY A C 1
ATOM 1530 O O . GLY A 1 202 ? 2.588 -4.812 -8.922 1 98.25 202 GLY A O 1
ATOM 1531 N N . MET A 1 203 ? 3.955 -3.979 -7.398 1 98.25 203 MET A N 1
ATOM 1532 C CA . MET A 1 203 ? 5.145 -4.16 -8.227 1 98.25 203 MET A CA 1
ATOM 1533 C C . MET A 1 203 ? 5.824 -5.488 -7.922 1 98.25 203 MET A C 1
ATOM 1535 O O . MET A 1 203 ? 6.227 -5.738 -6.785 1 98.25 203 MET A O 1
ATOM 1539 N N . ASP A 1 204 ? 6.004 -6.281 -8.898 1 98 204 ASP A N 1
ATOM 1540 C CA . ASP A 1 204 ? 6.625 -7.59 -8.727 1 98 204 ASP A CA 1
ATOM 1541 C C . ASP A 1 204 ? 8.023 -7.457 -8.125 1 98 204 ASP A C 1
ATOM 1543 O O . ASP A 1 204 ? 8.75 -6.512 -8.438 1 98 204 ASP A O 1
ATOM 1547 N N . TYR A 1 205 ? 8.438 -8.383 -7.219 1 98.31 205 TYR A N 1
ATOM 1548 C CA . TYR A 1 205 ? 9.742 -8.484 -6.566 1 98.31 205 TYR A CA 1
ATOM 1549 C C . TYR A 1 205 ? 9.898 -7.422 -5.484 1 98.31 205 TYR A C 1
ATOM 1551 O O . TYR A 1 205 ? 10.914 -7.379 -4.789 1 98.31 205 TYR A O 1
ATOM 1559 N N . ASN A 1 206 ? 8.914 -6.512 -5.289 1 98.38 206 ASN A N 1
ATOM 1560 C CA . ASN A 1 206 ? 8.992 -5.422 -4.324 1 98.38 206 ASN A CA 1
ATOM 1561 C C . ASN A 1 206 ? 8.891 -5.934 -2.889 1 98.38 206 ASN A C 1
ATOM 1563 O O . ASN A 1 206 ? 8.672 -7.125 -2.666 1 98.38 206 ASN A O 1
ATOM 1567 N N . PHE A 1 207 ? 9.125 -5.113 -1.928 1 98.19 207 PHE A N 1
ATOM 1568 C CA . PHE A 1 207 ? 9.062 -5.438 -0.507 1 98.19 207 PHE A CA 1
ATOM 1569 C C . PHE A 1 207 ? 7.617 -5.586 -0.045 1 98.19 207 PHE A C 1
ATOM 1571 O O . PHE A 1 207 ? 6.699 -5.098 -0.704 1 98.19 207 PHE A O 1
ATOM 1578 N N . VAL A 1 208 ? 7.477 -6.32 1.064 1 98.06 208 VAL A N 1
ATOM 1579 C CA . VAL A 1 208 ? 6.184 -6.453 1.725 1 98.06 208 VAL A CA 1
ATOM 1580 C C . VAL A 1 208 ? 6.273 -5.922 3.152 1 98.06 208 VAL A C 1
ATOM 1582 O O . VAL A 1 208 ? 7.121 -6.359 3.934 1 98.06 208 VAL A O 1
ATOM 1585 N N . GLU A 1 209 ? 5.496 -4.949 3.436 1 96.31 209 GLU A N 1
ATOM 1586 C CA . GLU A 1 209 ? 5.305 -4.488 4.809 1 96.31 209 GLU A CA 1
ATOM 1587 C C . GLU A 1 209 ? 4.031 -5.074 5.414 1 96.31 209 GLU A C 1
ATOM 1589 O O . GLU A 1 209 ? 2.938 -4.879 4.883 1 96.31 209 GLU A O 1
ATOM 1594 N N . VAL A 1 210 ? 4.195 -5.801 6.5 1 95.44 210 VAL A N 1
ATOM 1595 C CA . VAL A 1 210 ? 3.055 -6.504 7.078 1 95.44 210 VAL A CA 1
ATOM 1596 C C . VAL A 1 210 ? 3.33 -6.809 8.547 1 95.44 210 VAL A C 1
ATOM 1598 O O . VAL A 1 210 ? 4.477 -7.059 8.938 1 95.44 210 VAL A O 1
ATOM 1601 N N . SER A 1 211 ? 2.297 -6.707 9.406 1 94.81 211 SER A N 1
ATOM 1602 C CA . SER A 1 211 ? 2.396 -7.148 10.797 1 94.81 211 SER A CA 1
ATOM 1603 C C . SER A 1 211 ? 2.371 -8.672 10.891 1 94.81 211 SER A C 1
ATOM 1605 O O . SER A 1 211 ? 1.912 -9.352 9.969 1 94.81 211 SER A O 1
ATOM 1607 N N . GLU A 1 212 ? 2.891 -9.219 12.016 1 95.19 212 GLU A N 1
ATOM 1608 C CA . GLU A 1 212 ? 2.863 -10.664 12.203 1 95.19 212 GLU A CA 1
ATOM 1609 C C . GLU A 1 212 ? 1.43 -11.188 12.242 1 95.19 212 GLU A C 1
ATOM 1611 O O . GLU A 1 212 ? 1.136 -12.25 11.688 1 95.19 212 GLU A O 1
ATOM 1616 N N . ALA A 1 213 ? 0.527 -10.422 12.898 1 96.81 213 ALA A N 1
ATOM 1617 C CA . ALA A 1 213 ? -0.865 -10.852 13 1 96.81 213 ALA A CA 1
ATOM 1618 C C . ALA A 1 213 ? -1.493 -11 11.617 1 96.81 213 ALA A C 1
ATOM 1620 O O . ALA A 1 213 ? -2.15 -12.008 11.336 1 96.81 213 ALA A O 1
ATOM 1621 N N . THR A 1 214 ? -1.331 -10.031 10.789 1 97.19 214 THR A N 1
ATOM 1622 C CA . THR A 1 214 ? -1.882 -10.086 9.438 1 97.19 214 THR A CA 1
ATOM 1623 C C . THR A 1 214 ? -1.206 -11.18 8.617 1 97.19 214 THR A C 1
ATOM 1625 O O . THR A 1 214 ? -1.858 -11.867 7.828 1 97.19 214 THR A O 1
ATOM 1628 N N . LEU A 1 215 ? 0.131 -11.32 8.758 1 97.75 215 LEU A N 1
ATOM 1629 C CA . LEU A 1 215 ? 0.838 -12.414 8.094 1 97.75 215 LEU A CA 1
ATOM 1630 C C . LEU A 1 215 ? 0.191 -13.758 8.422 1 97.75 215 LEU A C 1
ATOM 1632 O O . LEU A 1 215 ? -0.077 -14.555 7.516 1 97.75 215 LEU A O 1
ATOM 1636 N N . ARG A 1 216 ? -0.105 -14.008 9.648 1 98 216 ARG A N 1
ATOM 1637 C CA . ARG A 1 216 ? -0.633 -15.281 10.133 1 98 216 ARG A CA 1
ATOM 1638 C C . ARG A 1 216 ? -2.092 -15.461 9.719 1 98 216 ARG A C 1
ATOM 1640 O O . ARG A 1 216 ? -2.537 -16.578 9.469 1 98 216 ARG A O 1
ATOM 1647 N N . ASP A 1 217 ? -2.834 -14.352 9.648 1 98.12 217 ASP A N 1
ATOM 1648 C CA . ASP A 1 217 ? -4.266 -14.453 9.398 1 98.12 217 ASP A CA 1
ATOM 1649 C C . ASP A 1 217 ? -4.555 -14.5 7.895 1 98.12 217 ASP A C 1
ATOM 1651 O O . ASP A 1 217 ? -5.578 -15.047 7.473 1 98.12 217 ASP A O 1
ATOM 1655 N N . VAL A 1 218 ? -3.662 -13.922 7.086 1 98.31 218 VAL A N 1
ATOM 1656 C CA . VAL A 1 218 ? -4.039 -13.688 5.695 1 98.31 218 VAL A CA 1
ATOM 1657 C C . VAL A 1 218 ? -3.1 -14.453 4.77 1 98.31 218 VAL A C 1
ATOM 1659 O O . VAL A 1 218 ? -3.551 -15.156 3.859 1 98.31 218 VAL A O 1
ATOM 1662 N N . HIS A 1 219 ? -1.801 -14.445 4.988 1 98.62 219 HIS A N 1
ATOM 1663 C CA . HIS A 1 219 ? -0.864 -14.844 3.945 1 98.62 219 HIS A CA 1
ATOM 1664 C C . HIS A 1 219 ? -0.332 -16.25 4.191 1 98.62 219 HIS A C 1
ATOM 1666 O O . HIS A 1 219 ? 0.201 -16.891 3.275 1 98.62 219 HIS A O 1
ATOM 1672 N N . LEU A 1 220 ? -0.508 -16.781 5.395 1 98.69 220 LEU A N 1
ATOM 1673 C CA . LEU A 1 220 ? 0.114 -18.062 5.73 1 98.69 220 LEU A CA 1
ATOM 1674 C C . LEU A 1 220 ? -0.91 -19.188 5.695 1 98.69 220 LEU A C 1
ATOM 1676 O O . LEU A 1 220 ? -0.562 -20.344 5.414 1 98.69 220 LEU A O 1
ATOM 1680 N N . PRO A 1 221 ? -2.209 -18.922 5.891 1 98.69 221 PRO A N 1
ATOM 1681 C CA . PRO A 1 221 ? -3.16 -20.016 6.113 1 98.69 221 PRO A CA 1
ATOM 1682 C C . PRO A 1 221 ? -3.25 -20.969 4.93 1 98.69 221 PRO A C 1
ATOM 1684 O O . PRO A 1 221 ? -3.34 -22.188 5.117 1 98.69 221 PRO A O 1
ATOM 1687 N N . ALA A 1 222 ? -3.277 -20.484 3.746 1 98.81 222 ALA A N 1
ATOM 1688 C CA . ALA A 1 222 ? -3.406 -21.359 2.592 1 98.81 222 ALA A CA 1
ATOM 1689 C C . ALA A 1 222 ? -2.205 -22.297 2.479 1 98.81 222 ALA A C 1
ATOM 1691 O O . ALA A 1 222 ? -2.342 -23.453 2.053 1 98.81 222 ALA A O 1
ATOM 1692 N N . PHE A 1 223 ? -0.983 -21.828 2.795 1 98.88 223 PHE A N 1
ATOM 1693 C CA . PHE A 1 223 ? 0.194 -22.688 2.822 1 98.88 223 PHE A CA 1
ATOM 1694 C C . PHE A 1 223 ? 0.024 -23.812 3.842 1 98.88 223 PHE A C 1
ATOM 1696 O O . PHE A 1 223 ? 0.253 -24.984 3.531 1 98.88 223 PHE A O 1
ATOM 1703 N N . LYS A 1 224 ? -0.388 -23.422 5.047 1 98.81 224 LYS A N 1
ATOM 1704 C CA . LYS A 1 224 ? -0.593 -24.406 6.098 1 98.81 224 LYS A CA 1
ATOM 1705 C C . LYS A 1 224 ? -1.619 -25.453 5.676 1 98.81 224 LYS A C 1
ATOM 1707 O O . LYS A 1 224 ? -1.431 -26.656 5.918 1 98.81 224 LYS A O 1
ATOM 1712 N N . ALA A 1 225 ? -2.689 -25 5.039 1 98.81 225 ALA A N 1
ATOM 1713 C CA . ALA A 1 225 ? -3.734 -25.906 4.582 1 98.81 225 ALA A CA 1
ATOM 1714 C C . ALA A 1 225 ? -3.191 -26.891 3.547 1 98.81 225 ALA A C 1
ATOM 1716 O O . ALA A 1 225 ? -3.531 -28.078 3.57 1 98.81 225 ALA A O 1
ATOM 1717 N N . CYS A 1 226 ? -2.389 -26.438 2.615 1 98.88 226 CYS A N 1
ATOM 1718 C CA . CYS A 1 226 ? -1.797 -27.297 1.593 1 98.88 226 CYS A CA 1
ATOM 1719 C C . CYS A 1 226 ? -0.865 -28.328 2.217 1 98.88 226 CYS A C 1
ATOM 1721 O O . CYS A 1 226 ? -0.85 -29.484 1.802 1 98.88 226 CYS A O 1
ATOM 1723 N N . LEU A 1 227 ? -0.07 -27.906 3.213 1 98.62 227 LEU A N 1
ATOM 1724 C CA . LEU A 1 227 ? 0.83 -28.828 3.902 1 98.62 227 LEU A CA 1
ATOM 1725 C C . LEU A 1 227 ? 0.045 -29.891 4.648 1 98.62 227 LEU A C 1
ATOM 1727 O O . LEU A 1 227 ? 0.407 -31.078 4.617 1 98.62 227 LEU A O 1
ATOM 1731 N N . ASP A 1 228 ? -1.012 -29.453 5.285 1 98.31 228 ASP A N 1
ATOM 1732 C CA . ASP A 1 228 ? -1.87 -30.406 5.992 1 98.31 228 ASP A CA 1
ATOM 1733 C C . ASP A 1 228 ? -2.514 -31.391 5.023 1 98.31 228 ASP A C 1
ATOM 1735 O O . ASP A 1 228 ? -2.836 -32.531 5.402 1 98.31 228 ASP A O 1
ATOM 1739 N N . ALA A 1 229 ? -2.66 -30.922 3.799 1 98.25 229 ALA A N 1
ATOM 1740 C CA . ALA A 1 229 ? -3.262 -31.781 2.771 1 98.25 229 ALA A CA 1
ATOM 1741 C C . ALA A 1 229 ? -2.234 -32.719 2.178 1 98.25 229 ALA A C 1
ATOM 1743 O O . ALA A 1 229 ? -2.576 -33.594 1.361 1 98.25 229 ALA A O 1
ATOM 1744 N N . GLY A 1 230 ? -0.975 -32.562 2.508 1 97.75 230 GLY A N 1
ATOM 1745 C CA . GLY A 1 230 ? -0.003 -33.562 2.145 1 97.75 230 GLY A CA 1
ATOM 1746 C C . GLY A 1 230 ? 1.116 -33.031 1.268 1 97.75 230 GLY A C 1
ATOM 1747 O O . GLY A 1 230 ? 1.994 -33.812 0.848 1 97.75 230 GLY A O 1
ATOM 1748 N N . ALA A 1 231 ? 1.113 -31.781 0.946 1 98.44 231 ALA A N 1
ATOM 1749 C CA . ALA A 1 231 ? 2.232 -31.25 0.173 1 98.44 231 ALA A CA 1
ATOM 1750 C C . ALA A 1 231 ? 3.555 -31.469 0.904 1 98.44 231 ALA A C 1
ATOM 1752 O O . ALA A 1 231 ? 3.637 -31.281 2.121 1 98.44 231 ALA A O 1
ATOM 1753 N N . LEU A 1 232 ? 4.602 -31.797 0.186 1 97.75 232 LEU A N 1
ATOM 1754 C CA . LEU A 1 232 ? 5.863 -32.156 0.818 1 97.75 232 LEU A CA 1
ATOM 1755 C C . LEU A 1 232 ? 6.977 -31.203 0.414 1 97.75 232 LEU A C 1
ATOM 1757 O O . LEU A 1 232 ? 8.117 -31.344 0.865 1 97.75 232 LEU A O 1
ATOM 1761 N N . THR A 1 233 ? 6.68 -30.266 -0.438 1 98.44 233 THR A N 1
ATOM 1762 C CA . THR A 1 233 ? 7.652 -29.25 -0.824 1 98.44 233 THR A CA 1
ATOM 1763 C C . THR A 1 233 ? 7.023 -27.859 -0.787 1 98.44 233 THR A C 1
ATOM 1765 O O . THR A 1 233 ? 5.801 -27.734 -0.828 1 98.44 233 THR A O 1
ATOM 1768 N N . LEU A 1 234 ? 7.832 -26.875 -0.582 1 98.62 234 LEU A N 1
ATOM 1769 C CA . LEU A 1 234 ? 7.488 -25.453 -0.644 1 98.62 234 LEU A CA 1
ATOM 1770 C C . LEU A 1 234 ? 8.539 -24.672 -1.427 1 98.62 234 LEU A C 1
ATOM 1772 O O . LEU A 1 234 ? 9.695 -25.094 -1.506 1 98.62 234 LEU A O 1
ATOM 1776 N N . MET A 1 235 ? 8.086 -23.594 -1.977 1 98.88 235 MET A N 1
ATOM 1777 C CA . MET A 1 235 ? 9.039 -22.734 -2.678 1 98.88 235 MET A CA 1
ATOM 1778 C C . MET A 1 235 ? 9.125 -21.359 -2.014 1 98.88 235 MET A C 1
ATOM 1780 O O . MET A 1 235 ? 8.117 -20.672 -1.853 1 98.88 235 MET A O 1
ATOM 1784 N N . SER A 1 236 ? 10.312 -20.922 -1.657 1 98.75 236 SER A N 1
ATOM 1785 C CA . SER A 1 236 ? 10.477 -19.625 -1.028 1 98.75 236 SER A CA 1
ATOM 1786 C C . SER A 1 236 ? 10.289 -18.484 -2.037 1 98.75 236 SER A C 1
ATOM 1788 O O . SER A 1 236 ? 10.586 -18.656 -3.221 1 98.75 236 SER A O 1
ATOM 1790 N N . ALA A 1 237 ? 9.836 -17.406 -1.611 1 98.62 237 ALA A N 1
ATOM 1791 C CA . ALA A 1 237 ? 9.453 -16.297 -2.467 1 98.62 237 ALA A CA 1
ATOM 1792 C C . ALA A 1 237 ? 10.656 -15.391 -2.754 1 98.62 237 ALA A C 1
ATOM 1794 O O . ALA A 1 237 ? 11.727 -15.57 -2.164 1 98.62 237 ALA A O 1
ATOM 1795 N N . PHE A 1 238 ? 10.43 -14.367 -3.625 1 98.5 238 PHE A N 1
ATOM 1796 C CA . PHE A 1 238 ? 11.445 -13.414 -4.027 1 98.5 238 PHE A CA 1
ATOM 1797 C C . PHE A 1 238 ? 11.492 -12.227 -3.068 1 98.5 238 PHE A C 1
ATOM 1799 O O . PHE A 1 238 ? 12.547 -11.633 -2.857 1 98.5 238 PHE A O 1
ATOM 1806 N N . ASN A 1 239 ? 10.383 -11.859 -2.504 1 98.62 239 ASN A N 1
ATOM 1807 C CA . ASN A 1 239 ? 10.211 -10.625 -1.744 1 98.62 239 ASN A CA 1
ATOM 1808 C C . ASN A 1 239 ? 10.805 -10.734 -0.345 1 98.62 239 ASN A C 1
ATOM 1810 O O . ASN A 1 239 ? 11.055 -11.844 0.14 1 98.62 239 ASN A O 1
ATOM 1814 N N . ASP A 1 240 ? 11.086 -9.602 0.25 1 98.5 240 ASP A N 1
ATOM 1815 C CA . ASP A 1 240 ? 11.328 -9.586 1.689 1 98.5 240 ASP A CA 1
ATOM 1816 C C . ASP A 1 240 ? 10.023 -9.391 2.461 1 98.5 240 ASP A C 1
ATOM 1818 O O . ASP A 1 240 ? 9.023 -8.938 1.896 1 98.5 240 ASP A O 1
ATOM 1822 N N . ILE A 1 241 ? 9.992 -9.812 3.641 1 98.19 241 ILE A N 1
ATOM 1823 C CA . ILE A 1 241 ? 8.898 -9.609 4.582 1 98.19 241 ILE A CA 1
ATOM 1824 C C . ILE A 1 241 ? 9.375 -8.773 5.762 1 98.19 241 ILE A C 1
ATOM 1826 O O . ILE A 1 241 ? 10.117 -9.266 6.617 1 98.19 241 ILE A O 1
ATOM 1830 N N . ALA A 1 242 ? 8.922 -7.516 5.789 1 96.19 242 ALA A N 1
ATOM 1831 C CA . ALA A 1 242 ? 9.32 -6.594 6.852 1 96.19 242 ALA A CA 1
ATOM 1832 C C . ALA A 1 242 ? 10.844 -6.48 6.934 1 96.19 242 ALA A C 1
ATOM 1834 O O . ALA A 1 242 ? 11.414 -6.488 8.031 1 96.19 242 ALA A O 1
ATOM 1835 N N . GLY A 1 243 ? 11.461 -6.57 5.785 1 97.69 243 GLY A N 1
ATOM 1836 C CA . GLY A 1 243 ? 12.891 -6.316 5.711 1 97.69 243 GLY A CA 1
ATOM 1837 C C . GLY A 1 243 ? 13.727 -7.582 5.711 1 97.69 243 GLY A C 1
ATOM 1838 O O . GLY A 1 243 ? 14.953 -7.527 5.605 1 97.69 243 GLY A O 1
ATOM 1839 N N . VAL A 1 244 ? 13.148 -8.711 5.828 1 98.69 244 VAL A N 1
ATOM 1840 C CA . VAL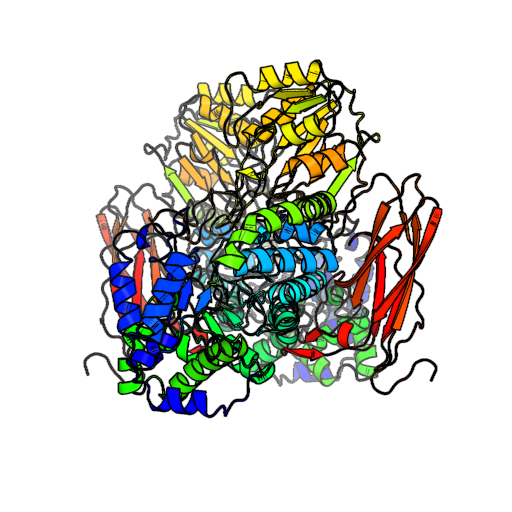 A 1 244 ? 13.898 -9.969 5.793 1 98.69 244 VAL A CA 1
ATOM 1841 C C . VAL A 1 244 ? 13.492 -10.773 4.562 1 98.69 244 VAL A C 1
ATOM 1843 O O . VAL A 1 244 ? 12.359 -11.258 4.473 1 98.69 244 VAL A O 1
ATOM 1846 N N . PRO A 1 245 ? 14.406 -10.938 3.604 1 98.81 245 PRO A N 1
ATOM 1847 C CA . PRO A 1 245 ? 14.047 -11.703 2.408 1 98.81 245 PRO A CA 1
ATOM 1848 C C . PRO A 1 245 ? 13.586 -13.117 2.73 1 98.81 245 PRO A C 1
ATOM 1850 O O . PRO A 1 245 ? 14.164 -13.773 3.604 1 98.81 245 PRO A O 1
ATOM 1853 N N . ALA A 1 246 ? 12.602 -13.609 2.018 1 98.81 246 ALA A N 1
ATOM 1854 C CA . ALA A 1 246 ? 11.953 -14.883 2.312 1 98.81 246 ALA A CA 1
ATOM 1855 C C . ALA A 1 246 ? 12.961 -16.031 2.328 1 98.81 246 ALA A C 1
ATOM 1857 O O . ALA A 1 246 ? 12.93 -16.875 3.217 1 98.81 246 ALA A O 1
ATOM 1858 N N . SER A 1 247 ? 13.93 -16.016 1.419 1 98.69 247 SER A N 1
ATOM 1859 C CA . SER A 1 247 ? 14.883 -17.109 1.278 1 98.69 247 SER A CA 1
ATOM 1860 C C . SER A 1 247 ? 15.969 -17.047 2.344 1 98.69 247 SER A C 1
ATOM 1862 O O . SER A 1 247 ? 16.734 -17.984 2.525 1 98.69 247 SER A O 1
ATOM 1864 N N . GLY A 1 248 ? 16.078 -15.953 2.998 1 98.75 248 GLY A N 1
ATOM 1865 C CA . GLY A 1 248 ? 17 -15.812 4.117 1 98.75 248 GLY A CA 1
ATOM 1866 C C . GLY A 1 248 ? 16.297 -15.664 5.453 1 98.75 248 GLY A C 1
ATOM 1867 O O . GLY A 1 248 ? 16.906 -15.273 6.445 1 98.75 248 GLY A O 1
ATOM 1868 N N . ASN A 1 249 ? 15.047 -15.938 5.578 1 98.75 249 ASN A N 1
ATOM 1869 C CA . ASN A 1 249 ? 14.211 -15.664 6.746 1 98.75 249 ASN A CA 1
ATOM 1870 C C . ASN A 1 249 ? 14.109 -16.891 7.656 1 98.75 249 ASN A C 1
ATOM 1872 O O . ASN A 1 249 ? 13.203 -17.703 7.504 1 98.75 249 ASN A O 1
ATOM 1876 N N . ARG A 1 250 ? 14.914 -16.984 8.648 1 98.44 250 ARG A N 1
ATOM 1877 C CA . ARG A 1 250 ? 14.977 -18.125 9.547 1 98.44 250 ARG A CA 1
ATOM 1878 C C . ARG A 1 250 ? 13.68 -18.281 10.328 1 98.44 250 ARG A C 1
ATOM 1880 O O . ARG A 1 250 ? 13.234 -19.406 10.602 1 98.44 250 ARG A O 1
ATOM 1887 N N . TRP A 1 251 ? 13.086 -17.141 10.773 1 98 251 TRP A N 1
ATOM 1888 C CA . TRP A 1 251 ? 11.812 -17.219 11.484 1 98 251 TRP A CA 1
ATOM 1889 C C . TRP A 1 251 ? 10.766 -17.938 10.633 1 98 251 TRP A C 1
ATOM 1891 O O . TRP A 1 251 ? 10.039 -18.797 11.133 1 98 251 TRP A O 1
ATOM 1901 N N . LEU A 1 252 ? 10.656 -17.656 9.352 1 98.5 252 LEU A N 1
ATOM 1902 C CA . LEU A 1 252 ? 9.664 -18.203 8.438 1 98.5 252 LEU A CA 1
ATOM 1903 C C . LEU A 1 252 ? 9.961 -19.656 8.117 1 98.5 252 LEU A C 1
ATOM 1905 O O . LEU A 1 252 ? 9.094 -20.516 8.266 1 98.5 252 LEU A O 1
ATOM 1909 N N . GLN A 1 253 ? 11.258 -19.969 7.723 1 98.31 253 GLN A N 1
ATOM 1910 C CA . GLN A 1 253 ? 11.602 -21.266 7.141 1 98.31 253 GLN A CA 1
ATOM 1911 C C . GLN A 1 253 ? 11.852 -22.297 8.227 1 98.31 253 GLN A C 1
ATOM 1913 O O . GLN A 1 253 ? 11.719 -23.5 7.984 1 98.31 253 GLN A O 1
ATOM 1918 N N . THR A 1 254 ? 12.242 -21.859 9.43 1 98.44 254 THR A N 1
ATOM 1919 C CA . THR A 1 254 ? 12.625 -22.828 10.453 1 98.44 254 THR A CA 1
ATOM 1920 C C . THR A 1 254 ? 11.711 -22.703 11.672 1 98.44 254 THR A C 1
ATOM 1922 O O . THR A 1 254 ? 11.039 -23.672 12.047 1 98.44 254 THR A O 1
ATOM 1925 N N . GLU A 1 255 ? 11.617 -21.516 12.234 1 98.06 255 GLU A N 1
ATOM 1926 C CA . GLU A 1 255 ? 10.867 -21.422 13.477 1 98.06 255 GLU A CA 1
ATOM 1927 C C . GLU A 1 255 ? 9.383 -21.688 13.258 1 98.06 255 GLU A C 1
ATOM 1929 O O . GLU A 1 255 ? 8.766 -22.453 13.992 1 98.06 255 GLU A O 1
ATOM 1934 N N . LEU A 1 256 ? 8.836 -21.031 12.25 1 98.19 256 LEU A N 1
ATOM 1935 C CA . LEU A 1 256 ? 7.418 -21.234 11.969 1 98.19 256 LEU A CA 1
ATOM 1936 C C . LEU A 1 256 ? 7.191 -22.562 11.242 1 98.19 256 LEU A C 1
ATOM 1938 O O . LEU A 1 256 ? 6.477 -23.438 11.742 1 98.19 256 LEU A O 1
ATOM 1942 N N . LEU A 1 257 ? 7.758 -22.734 10.078 1 98.62 257 LEU A N 1
ATOM 1943 C CA . LEU A 1 257 ? 7.473 -23.859 9.172 1 98.62 257 LEU A CA 1
ATOM 1944 C C . LEU A 1 257 ? 7.84 -25.188 9.82 1 98.62 257 LEU A C 1
ATOM 1946 O O . LEU A 1 257 ? 7.016 -26.094 9.891 1 98.62 257 LEU A O 1
ATOM 1950 N N . ARG A 1 258 ? 9.055 -25.328 10.344 1 97.94 258 ARG A N 1
ATOM 1951 C CA . ARG A 1 258 ? 9.5 -26.609 10.906 1 97.94 258 ARG A CA 1
ATOM 1952 C C . ARG A 1 258 ? 9.172 -26.703 12.391 1 97.94 258 ARG A C 1
ATOM 1954 O O . ARG A 1 258 ? 8.828 -27.766 12.891 1 97.94 258 ARG A O 1
ATOM 1961 N N . GLY A 1 259 ? 9.352 -25.578 13.102 1 98.31 259 GLY A N 1
ATOM 1962 C CA . GLY A 1 259 ? 9.07 -25.562 14.531 1 98.31 259 GLY A CA 1
ATOM 1963 C C . GLY A 1 259 ? 7.586 -25.625 14.844 1 98.31 259 GLY A C 1
ATOM 1964 O O . GLY A 1 259 ? 7.082 -26.672 15.289 1 98.31 259 GLY A O 1
ATOM 1965 N N . GLU A 1 260 ? 6.871 -24.609 14.531 1 97.75 260 GLU A N 1
ATOM 1966 C CA . GLU A 1 260 ? 5.465 -24.484 14.898 1 97.75 260 GLU A CA 1
ATOM 1967 C C . GLU A 1 260 ? 4.594 -25.438 14.086 1 97.75 260 GLU A C 1
ATOM 1969 O O . GLU A 1 260 ? 3.699 -26.094 14.633 1 97.75 260 GLU A O 1
ATOM 1974 N N . TRP A 1 261 ? 4.84 -25.594 12.734 1 98.25 261 TRP A N 1
ATOM 1975 C CA . TRP A 1 261 ? 3.938 -26.359 11.875 1 98.25 261 TRP A CA 1
ATOM 1976 C C . TRP A 1 261 ? 4.398 -27.812 11.75 1 98.25 261 TRP A C 1
ATOM 1978 O O . TRP A 1 261 ? 3.639 -28.672 11.305 1 98.25 261 TRP A O 1
ATOM 1988 N N . GLY A 1 262 ? 5.676 -28.109 12.078 1 97.81 262 GLY A N 1
ATOM 1989 C CA . GLY A 1 262 ? 6.184 -29.469 12.039 1 97.81 262 GLY A CA 1
ATOM 1990 C C . GLY A 1 262 ? 6.379 -30 10.633 1 97.81 262 GLY A C 1
ATOM 1991 O O . GLY A 1 262 ? 6.25 -31.203 10.391 1 97.81 262 GLY A O 1
ATOM 1992 N N . PHE A 1 263 ? 6.629 -29.156 9.719 1 97.75 263 PHE A N 1
ATOM 1993 C CA . PHE A 1 263 ? 6.789 -29.547 8.32 1 97.75 263 PHE A CA 1
ATOM 1994 C C . PHE A 1 263 ? 8 -30.453 8.141 1 97.75 263 PHE A C 1
ATOM 1996 O O . PHE A 1 263 ? 9.086 -30.156 8.641 1 97.75 263 PHE A O 1
ATOM 2003 N N . LYS A 1 264 ? 7.867 -31.516 7.414 1 95.81 264 LYS A N 1
ATOM 2004 C CA . LYS A 1 264 ? 8.914 -32.531 7.293 1 95.81 264 LYS A CA 1
ATOM 2005 C C . LYS A 1 264 ? 9.492 -32.562 5.879 1 95.81 264 LYS A C 1
ATOM 2007 O O . LYS A 1 264 ? 10.508 -33.219 5.629 1 95.81 264 LYS A O 1
ATOM 2012 N N . GLY A 1 265 ? 8.891 -31.859 4.953 1 97.94 265 GLY A N 1
ATOM 2013 C CA . GLY A 1 265 ? 9.367 -31.812 3.58 1 97.94 265 GLY A CA 1
ATOM 2014 C C . GLY A 1 265 ? 10.531 -30.875 3.377 1 97.94 265 GLY A C 1
ATOM 2015 O O . GLY A 1 265 ? 11.297 -30.609 4.309 1 97.94 265 GLY A O 1
ATOM 2016 N N . PHE A 1 266 ? 10.797 -30.453 2.156 1 98.44 266 PHE A N 1
ATOM 2017 C CA . PHE A 1 266 ? 11.914 -29.547 1.932 1 98.44 266 PHE A CA 1
ATOM 2018 C C . PHE A 1 266 ? 11.445 -28.281 1.24 1 98.44 266 PHE A C 1
ATOM 2020 O O . PHE A 1 266 ? 10.344 -28.234 0.688 1 98.44 266 PHE A O 1
ATOM 2027 N N . VAL A 1 267 ? 12.227 -27.219 1.357 1 98.88 267 VAL A N 1
ATOM 2028 C CA . VAL A 1 267 ? 11.984 -25.922 0.75 1 98.88 267 VAL A CA 1
ATOM 2029 C C . VAL A 1 267 ? 12.969 -25.703 -0.398 1 98.88 267 VAL A C 1
ATOM 2031 O O . VAL A 1 267 ? 14.18 -25.844 -0.222 1 98.88 267 VAL A O 1
ATOM 2034 N N . VAL A 1 268 ? 12.477 -25.469 -1.565 1 98.88 268 VAL A N 1
ATOM 2035 C CA . VAL A 1 268 ? 13.297 -25.062 -2.701 1 98.88 268 VAL A CA 1
ATOM 2036 C C . VAL A 1 268 ? 13.188 -23.547 -2.898 1 98.88 268 VAL A C 1
ATOM 2038 O O . VAL A 1 268 ? 12.117 -22.953 -2.701 1 98.88 268 VAL A O 1
ATOM 2041 N N . SER A 1 269 ? 14.289 -22.906 -3.225 1 98.62 269 SER A N 1
ATOM 2042 C CA . SER A 1 269 ? 14.203 -21.484 -3.535 1 98.62 269 SER A CA 1
ATOM 2043 C C . SER A 1 269 ? 13.477 -21.25 -4.855 1 98.62 269 SER A C 1
ATOM 2045 O O . SER A 1 269 ? 13.492 -22.094 -5.742 1 98.62 269 SER A O 1
ATOM 2047 N N . ASP A 1 270 ? 12.797 -20.156 -5 1 97.88 270 ASP A N 1
ATOM 2048 C CA . ASP A 1 270 ? 12.414 -19.719 -6.34 1 97.88 270 ASP A CA 1
ATOM 2049 C C . ASP A 1 270 ? 13.648 -19.391 -7.18 1 97.88 270 ASP A C 1
ATOM 2051 O O . ASP A 1 270 ? 14.773 -19.422 -6.68 1 97.88 270 ASP A O 1
ATOM 2055 N N . TYR A 1 271 ? 13.477 -19.203 -8.438 1 96.69 271 TYR A N 1
ATOM 2056 C CA . TYR A 1 271 ? 14.516 -19.062 -9.453 1 96.69 271 TYR A CA 1
ATOM 2057 C C . TYR A 1 271 ? 15.547 -18.016 -9.039 1 96.69 271 TYR A C 1
ATOM 2059 O O . TYR A 1 271 ? 15.375 -16.828 -9.297 1 96.69 271 TYR A O 1
ATOM 2067 N N . THR A 1 272 ? 16.656 -18.359 -8.375 1 97.25 272 THR A N 1
ATOM 2068 C CA . THR A 1 272 ? 17.828 -17.594 -7.941 1 97.25 272 THR A CA 1
ATOM 2069 C C . THR A 1 272 ? 17.484 -16.703 -6.758 1 97.25 272 THR A C 1
ATOM 2071 O O . THR A 1 272 ? 18.172 -15.719 -6.484 1 97.25 272 THR A O 1
ATOM 2074 N N . ALA A 1 273 ? 16.422 -17 -6.086 1 98.19 273 ALA A N 1
ATOM 2075 C CA . ALA A 1 273 ? 16.016 -16.172 -4.961 1 98.19 273 ALA A CA 1
ATOM 2076 C C . ALA A 1 273 ? 17.078 -16.156 -3.863 1 98.19 273 ALA A C 1
ATOM 2078 O O . ALA A 1 273 ? 17.25 -15.156 -3.18 1 98.19 273 ALA A O 1
ATOM 2079 N N . ASP A 1 274 ? 17.781 -17.281 -3.635 1 98.25 274 ASP A N 1
ATOM 2080 C CA . ASP A 1 274 ? 18.859 -17.328 -2.662 1 98.25 274 ASP A CA 1
ATOM 2081 C C . ASP A 1 274 ? 20 -16.406 -3.061 1 98.25 274 ASP A C 1
ATOM 2083 O O . ASP A 1 274 ? 20.562 -15.695 -2.213 1 98.25 274 ASP A O 1
ATOM 2087 N N . GLU A 1 275 ? 20.297 -16.359 -4.355 1 98.31 275 GLU A N 1
ATOM 2088 C CA . GLU A 1 275 ? 21.344 -15.477 -4.859 1 98.31 275 GLU A CA 1
ATOM 2089 C C . GLU A 1 275 ? 20.953 -14.008 -4.719 1 98.31 275 GLU A C 1
ATOM 2091 O O . GLU A 1 275 ? 21.797 -13.148 -4.469 1 98.31 275 GLU A O 1
ATOM 2096 N N . GLU A 1 276 ? 19.703 -13.758 -4.801 1 98.44 276 GLU A N 1
ATOM 2097 C CA . GLU A 1 276 ? 19.172 -12.391 -4.781 1 98.44 276 GLU A CA 1
ATOM 2098 C C . GLU A 1 276 ? 19.328 -11.758 -3.404 1 98.44 276 GLU A C 1
ATOM 2100 O O . GLU A 1 276 ? 19.188 -10.539 -3.256 1 98.44 276 GLU A O 1
ATOM 2105 N N . LEU A 1 277 ? 19.688 -12.547 -2.355 1 98.88 277 LEU A N 1
ATOM 2106 C CA . LEU A 1 277 ? 20 -11.984 -1.049 1 98.88 277 LEU A CA 1
ATOM 2107 C C . LEU A 1 277 ? 21.125 -10.953 -1.157 1 98.88 277 LEU A C 1
ATOM 2109 O O . LEU A 1 277 ? 21.203 -10.031 -0.341 1 98.88 277 LEU A O 1
ATOM 2113 N N . ILE A 1 278 ? 21.984 -11.109 -2.213 1 98.81 278 ILE A N 1
ATOM 2114 C CA . ILE A 1 278 ? 23.094 -10.18 -2.447 1 98.81 278 ILE A CA 1
ATOM 2115 C C . ILE A 1 278 ? 22.547 -8.812 -2.846 1 98.81 278 ILE A C 1
ATOM 2117 O O . ILE A 1 278 ? 22.875 -7.801 -2.225 1 98.81 278 ILE A O 1
ATOM 2121 N N . GLU A 1 279 ? 21.625 -8.797 -3.818 1 98.44 279 GLU A N 1
ATOM 2122 C CA . GLU A 1 279 ? 21.062 -7.543 -4.293 1 98.44 279 GLU A CA 1
ATOM 2123 C C . GLU A 1 279 ? 20.188 -6.891 -3.221 1 98.44 279 GLU A C 1
ATOM 2125 O O . GLU A 1 279 ? 20.109 -5.664 -3.139 1 98.44 279 GLU A O 1
ATOM 2130 N N . HIS A 1 280 ? 19.609 -7.664 -2.355 1 98.75 280 HIS A N 1
ATOM 2131 C CA . HIS A 1 280 ? 18.859 -7.133 -1.222 1 98.75 280 HIS A CA 1
ATOM 2132 C C . HIS A 1 280 ? 19.766 -6.402 -0.248 1 98.75 280 HIS A C 1
ATOM 2134 O O . HIS A 1 280 ? 19.297 -5.629 0.589 1 98.75 280 HIS A O 1
ATOM 2140 N N . GLY A 1 281 ? 21.031 -6.621 -0.38 1 98.75 281 GLY A N 1
ATOM 2141 C CA . GLY A 1 281 ? 21.953 -6.141 0.641 1 98.75 281 GLY A CA 1
ATOM 2142 C C . GLY A 1 281 ? 21.875 -6.93 1.936 1 98.75 281 GLY A C 1
ATOM 2143 O O . GLY A 1 281 ? 22.203 -6.414 3.004 1 98.75 281 GLY A O 1
ATOM 2144 N N . PHE A 1 282 ? 21.328 -8.109 1.909 1 98.75 282 PHE A N 1
ATOM 2145 C CA . PHE A 1 282 ? 21.203 -9.016 3.043 1 98.75 282 PHE A CA 1
ATOM 2146 C C . PHE A 1 282 ? 22.406 -9.93 3.143 1 98.75 282 PHE A C 1
ATOM 2148 O O . PHE A 1 282 ? 22.75 -10.414 4.227 1 98.75 282 PHE A O 1
ATOM 2155 N N . ALA A 1 283 ? 23.062 -10.188 2.01 1 98.88 283 ALA A N 1
ATOM 2156 C CA . ALA A 1 283 ? 24.266 -10.992 1.917 1 98.88 283 ALA A CA 1
ATOM 2157 C C . ALA A 1 283 ? 25.391 -10.219 1.238 1 98.88 283 ALA A C 1
ATOM 2159 O O . ALA A 1 283 ? 25.141 -9.414 0.34 1 98.88 283 ALA A O 1
ATOM 2160 N N . ALA A 1 284 ? 26.594 -10.516 1.582 1 98.5 284 ALA A N 1
ATOM 2161 C CA . ALA A 1 284 ? 27.766 -9.789 1.07 1 98.5 284 ALA A CA 1
ATOM 2162 C C . ALA A 1 284 ? 28.141 -10.289 -0.319 1 98.5 284 ALA A C 1
ATOM 2164 O O . ALA A 1 284 ? 28.625 -9.516 -1.148 1 98.5 284 ALA A O 1
ATOM 2165 N N . ASP A 1 285 ? 28.062 -11.555 -0.533 1 98.44 285 ASP A N 1
ATOM 2166 C CA . ASP A 1 285 ? 28.438 -12.211 -1.777 1 98.44 285 ASP A CA 1
ATOM 2167 C C . ASP A 1 285 ? 27.75 -13.578 -1.903 1 98.44 285 ASP A C 1
ATOM 2169 O O . ASP A 1 285 ? 26.844 -13.898 -1.135 1 98.44 285 ASP A O 1
ATOM 2173 N N . GLY A 1 286 ? 28.172 -14.32 -2.893 1 98.62 286 GLY A N 1
ATOM 2174 C CA . GLY A 1 286 ? 27.547 -15.609 -3.148 1 98.62 286 GLY A CA 1
ATOM 2175 C C . GLY A 1 286 ? 27.734 -16.594 -2.01 1 98.62 286 GLY A C 1
ATOM 2176 O O . GLY A 1 286 ? 26.812 -17.359 -1.682 1 98.62 286 GLY A O 1
ATOM 2177 N N . ARG A 1 287 ? 28.891 -16.672 -1.438 1 98.69 287 ARG A N 1
ATOM 2178 C CA . ARG A 1 287 ? 29.156 -17.562 -0.31 1 98.69 287 ARG A CA 1
ATOM 2179 C C . ARG A 1 287 ? 28.266 -17.219 0.875 1 98.69 287 ARG A C 1
ATOM 2181 O O . ARG A 1 287 ? 27.688 -18.109 1.51 1 98.69 287 ARG A O 1
ATOM 2188 N N . ASP A 1 288 ? 28.156 -15.914 1.146 1 98.75 288 ASP A N 1
ATOM 2189 C CA . ASP A 1 288 ? 27.312 -15.453 2.246 1 98.75 288 ASP A CA 1
ATOM 2190 C C . ASP A 1 288 ? 25.844 -15.742 1.974 1 98.75 288 ASP A C 1
ATOM 2192 O O . ASP A 1 288 ? 25.094 -16.109 2.885 1 98.75 288 ASP A O 1
ATOM 2196 N N . ALA A 1 289 ? 25.438 -15.555 0.745 1 98.88 289 ALA A N 1
ATOM 2197 C CA . ALA A 1 289 ? 24.062 -15.859 0.361 1 98.88 289 ALA A CA 1
ATOM 2198 C C . ALA A 1 289 ? 23.734 -17.328 0.585 1 98.88 289 ALA A C 1
ATOM 2200 O O . ALA A 1 289 ? 22.688 -17.672 1.128 1 98.88 289 ALA A O 1
ATOM 2201 N N . ALA A 1 290 ? 24.641 -18.188 0.18 1 98.88 290 ALA A N 1
ATOM 2202 C CA . ALA A 1 290 ? 24.453 -19.625 0.395 1 98.88 290 ALA A CA 1
ATOM 2203 C C . ALA A 1 290 ? 24.344 -19.938 1.883 1 98.88 290 ALA A C 1
ATOM 2205 O O . ALA A 1 290 ? 23.484 -20.719 2.297 1 98.88 290 ALA A O 1
ATOM 2206 N N . ARG A 1 291 ? 25.234 -19.344 2.682 1 98.88 291 ARG A N 1
ATOM 2207 C CA . ARG A 1 291 ? 25.234 -19.562 4.125 1 98.88 291 ARG A CA 1
ATOM 2208 C C . ARG A 1 291 ? 23.906 -19.141 4.738 1 98.88 291 ARG A C 1
ATOM 2210 O O . ARG A 1 291 ? 23.297 -19.906 5.488 1 98.88 291 ARG A O 1
ATOM 2217 N N . LEU A 1 292 ? 23.469 -17.938 4.41 1 98.81 292 LEU A N 1
ATOM 2218 C CA . LEU A 1 292 ? 22.25 -17.359 5 1 98.81 292 LEU A CA 1
ATOM 2219 C C . LEU A 1 292 ? 21.016 -18.141 4.57 1 98.81 292 LEU A C 1
ATOM 2221 O O . LEU A 1 292 ? 20.172 -18.469 5.398 1 98.81 292 LEU A O 1
ATOM 2225 N N . ALA A 1 293 ? 20.906 -18.453 3.289 1 98.88 293 ALA A N 1
ATOM 2226 C CA . ALA A 1 293 ? 19.734 -19.188 2.781 1 98.88 293 ALA A CA 1
ATOM 2227 C C . ALA A 1 293 ? 19.656 -20.578 3.395 1 98.88 293 ALA A C 1
ATOM 2229 O O . ALA A 1 293 ? 18.594 -21 3.861 1 98.88 293 ALA A O 1
ATOM 2230 N N . PHE A 1 294 ? 20.797 -21.312 3.424 1 98.88 294 PHE A N 1
ATOM 2231 C CA . PHE A 1 294 ? 20.812 -22.672 3.963 1 98.88 294 PHE A CA 1
ATOM 2232 C C . PHE A 1 294 ? 20.484 -22.656 5.453 1 98.88 294 PHE A C 1
ATOM 2234 O O . PHE A 1 294 ? 19.656 -23.453 5.914 1 98.88 294 PHE A O 1
ATOM 2241 N N . ASN A 1 295 ? 21.109 -21.734 6.168 1 98.62 295 ASN A N 1
ATOM 2242 C CA . ASN A 1 295 ? 20.891 -21.672 7.609 1 98.62 295 ASN A CA 1
ATOM 2243 C C . ASN A 1 295 ? 19.484 -21.219 7.945 1 98.62 295 ASN A C 1
ATOM 2245 O O . ASN A 1 295 ? 18.969 -21.5 9.031 1 98.62 295 ASN A O 1
ATOM 2249 N N . ALA A 1 296 ? 18.875 -20.484 7.012 1 98.62 296 ALA A N 1
ATOM 2250 C CA . ALA A 1 296 ? 17.484 -20.078 7.227 1 98.62 296 ALA A CA 1
ATOM 2251 C C . ALA A 1 296 ? 16.547 -21.281 7.113 1 98.62 296 ALA A C 1
ATOM 2253 O O . ALA A 1 296 ? 15.477 -21.297 7.727 1 98.62 296 ALA A O 1
ATOM 2254 N N . GLY A 1 297 ? 16.891 -22.203 6.266 1 98.56 297 GLY A N 1
ATOM 2255 C CA . GLY A 1 297 ? 16.062 -23.391 6.141 1 98.56 297 GLY A CA 1
ATOM 2256 C C . GLY A 1 297 ? 15.695 -23.719 4.707 1 98.56 297 GLY A C 1
ATOM 2257 O O . GLY A 1 297 ? 14.867 -24.594 4.453 1 98.56 297 GLY A O 1
ATOM 2258 N N . VAL A 1 298 ? 16.281 -23.062 3.723 1 98.81 298 VAL A N 1
ATOM 2259 C CA . VAL A 1 298 ? 16.078 -23.406 2.318 1 98.81 298 VAL A CA 1
ATOM 2260 C C . VAL A 1 298 ? 16.953 -24.594 1.941 1 98.81 298 VAL A C 1
ATOM 2262 O O . VAL A 1 298 ? 18.172 -24.469 1.847 1 98.81 298 VAL A O 1
ATOM 2265 N N . ASP A 1 299 ? 16.391 -25.703 1.63 1 98.69 299 ASP A N 1
ATOM 2266 C CA . ASP A 1 299 ? 17.094 -26.953 1.446 1 98.69 299 ASP A CA 1
ATOM 2267 C C . ASP A 1 299 ? 17.734 -27.031 0.063 1 98.69 299 ASP A C 1
ATOM 2269 O O . ASP A 1 299 ? 18.859 -27.516 -0.082 1 98.69 299 ASP A O 1
ATOM 2273 N N . MET A 1 300 ? 17.031 -26.594 -0.895 1 98.75 300 MET A N 1
ATOM 2274 C CA . MET A 1 300 ? 17.469 -26.75 -2.281 1 98.75 300 MET A CA 1
ATOM 2275 C C . MET A 1 300 ? 17.547 -25.406 -2.982 1 98.75 300 MET A C 1
ATOM 2277 O O . MET A 1 300 ? 16.609 -24.594 -2.922 1 98.75 300 MET A O 1
ATOM 2281 N N . SER A 1 301 ? 18.688 -25.156 -3.598 1 98.31 301 SER A N 1
ATOM 2282 C CA . SER A 1 301 ? 18.938 -23.922 -4.34 1 98.31 301 SER A CA 1
ATOM 2283 C C . SER A 1 301 ? 18.609 -24.094 -5.82 1 98.31 301 SER A C 1
ATOM 2285 O O . SER A 1 301 ? 19.203 -24.953 -6.492 1 98.31 301 SER A O 1
ATOM 2287 N N . MET A 1 302 ? 17.734 -23.266 -6.324 1 97.75 302 MET A N 1
ATOM 2288 C CA . MET A 1 302 ? 17.328 -23.375 -7.719 1 97.75 302 MET A CA 1
ATOM 2289 C C . MET A 1 302 ? 18.156 -22.469 -8.609 1 97.75 302 MET A C 1
ATOM 2291 O O . MET A 1 302 ? 18.188 -21.25 -8.406 1 97.75 302 MET A O 1
ATOM 2295 N N . GLN A 1 303 ? 18.812 -22.984 -9.523 1 95.56 303 GLN A N 1
ATOM 2296 C CA . GLN A 1 303 ? 19.438 -22.391 -10.695 1 95.56 303 GLN A CA 1
ATOM 2297 C C . GLN A 1 303 ? 20.734 -21.672 -10.32 1 95.56 303 GLN A C 1
ATOM 2299 O O . GLN A 1 303 ? 21.672 -21.609 -11.125 1 95.56 303 GLN A O 1
ATOM 2304 N N . SER A 1 304 ? 20.906 -21.078 -9.125 1 95.5 304 SER A N 1
ATOM 2305 C CA . SER A 1 304 ? 22.031 -20.219 -8.805 1 95.5 304 SER A CA 1
ATOM 2306 C C . SER A 1 304 ? 23.344 -21 -8.773 1 95.5 304 SER A C 1
ATOM 2308 O O . SER A 1 304 ? 24.406 -20.469 -9.086 1 95.5 304 SER A O 1
ATOM 2310 N N . GLY A 1 305 ? 23.281 -22.234 -8.359 1 96.12 305 GLY A N 1
ATOM 2311 C CA . GLY A 1 305 ? 24.484 -23.047 -8.227 1 96.12 305 GLY A CA 1
ATOM 2312 C C . GLY A 1 305 ? 25.297 -22.719 -6.992 1 96.12 305 GLY A C 1
ATOM 2313 O O . GLY A 1 305 ? 26.344 -23.312 -6.762 1 96.12 305 GLY A O 1
ATOM 2314 N N . LEU A 1 306 ? 24.797 -21.891 -6.121 1 98.19 306 LEU A N 1
ATOM 2315 C CA . LEU A 1 306 ? 25.594 -21.391 -5.008 1 98.19 306 LEU A CA 1
ATOM 2316 C C . LEU A 1 306 ? 25.875 -22.484 -3.986 1 98.19 306 LEU A C 1
ATOM 2318 O O . LEU A 1 306 ? 26.922 -22.484 -3.346 1 98.19 306 LEU A O 1
ATOM 2322 N N . TYR A 1 307 ? 24.969 -23.438 -3.818 1 98.5 307 TYR A N 1
ATOM 2323 C CA . TYR A 1 307 ? 25.172 -24.484 -2.824 1 98.5 307 TYR A CA 1
ATOM 2324 C C . TYR A 1 307 ? 26.312 -25.406 -3.229 1 98.5 307 TYR A C 1
ATOM 2326 O O . TYR A 1 307 ? 27.188 -25.719 -2.41 1 98.5 307 TYR A O 1
ATOM 2334 N N . VAL A 1 308 ? 26.391 -25.812 -4.461 1 97.38 308 VAL A N 1
ATOM 2335 C CA . VAL A 1 308 ? 27.469 -26.688 -4.918 1 97.38 308 VAL A CA 1
ATOM 2336 C C . VAL A 1 308 ? 28.797 -25.922 -4.879 1 97.38 308 VAL A C 1
ATOM 2338 O O . VAL A 1 308 ? 29.844 -26.5 -4.582 1 97.38 308 VAL A O 1
ATOM 2341 N N . GLN A 1 309 ? 28.656 -24.688 -5.141 1 97.81 309 GLN A N 1
ATOM 2342 C CA . GLN A 1 309 ? 29.859 -23.859 -5.211 1 97.81 309 GLN A CA 1
ATOM 2343 C C . GLN A 1 309 ? 30.438 -23.609 -3.818 1 97.81 309 GLN A C 1
ATOM 2345 O O . GLN A 1 309 ? 31.656 -23.578 -3.639 1 97.81 309 GLN A O 1
ATOM 2350 N N . HIS A 1 310 ? 29.562 -23.484 -2.789 1 98.69 310 HIS A N 1
ATOM 2351 C CA . HIS A 1 310 ? 30.094 -22.859 -1.58 1 98.69 310 HIS A CA 1
ATOM 2352 C C . HIS A 1 310 ? 29.891 -23.75 -0.364 1 98.69 310 HIS A C 1
ATOM 2354 O O . HIS A 1 310 ? 30.547 -23.578 0.665 1 98.69 310 HIS A O 1
ATOM 2360 N N . LEU A 1 311 ? 28.984 -24.75 -0.358 1 98.56 311 LEU A N 1
ATOM 2361 C CA . LEU A 1 311 ? 28.688 -25.531 0.836 1 98.56 311 LEU A CA 1
ATOM 2362 C C . LEU A 1 311 ? 29.922 -26.297 1.31 1 98.56 311 LEU A C 1
ATOM 2364 O O . LEU A 1 311 ? 30.156 -26.406 2.514 1 98.56 311 LEU A O 1
ATOM 2368 N N . PRO A 1 312 ? 30.781 -26.891 0.337 1 98.31 312 PRO A N 1
ATOM 2369 C CA . PRO A 1 312 ? 31.984 -27.578 0.813 1 98.31 312 PRO A CA 1
ATOM 2370 C C . PRO A 1 312 ? 32.875 -26.688 1.663 1 98.31 312 PRO A C 1
ATOM 2372 O O . PRO A 1 312 ? 33.281 -27.078 2.758 1 98.31 312 PRO A O 1
ATOM 2375 N N . ASP A 1 313 ? 33.062 -25.516 1.186 1 98.31 313 ASP A N 1
ATOM 2376 C CA . ASP A 1 313 ? 33.906 -24.562 1.92 1 98.31 313 ASP A CA 1
ATOM 2377 C C . ASP A 1 313 ? 33.219 -24.109 3.209 1 98.31 313 ASP A C 1
ATOM 2379 O O . ASP A 1 313 ? 33.875 -23.969 4.242 1 98.31 313 ASP A O 1
ATOM 2383 N N . LEU A 1 314 ? 31.953 -23.844 3.17 1 98.81 314 LEU A N 1
ATOM 2384 C CA . LEU A 1 314 ? 31.188 -23.391 4.328 1 98.81 314 LEU A CA 1
ATOM 2385 C C . LEU A 1 314 ? 31.234 -24.422 5.445 1 98.81 314 LEU A C 1
ATOM 2387 O O . LEU A 1 314 ? 31.328 -24.078 6.621 1 98.81 314 LEU A O 1
ATOM 2391 N N . VAL A 1 315 ? 31.109 -25.688 5.094 1 98.69 315 VAL A N 1
ATOM 2392 C CA . VAL A 1 315 ? 31.172 -26.766 6.078 1 98.69 315 VAL A CA 1
ATOM 2393 C C . VAL A 1 315 ? 32.594 -26.906 6.625 1 98.69 315 VAL A C 1
ATOM 2395 O O . VAL A 1 315 ? 32.781 -27.047 7.832 1 98.69 315 VAL A O 1
ATOM 2398 N N . ALA A 1 316 ? 33.594 -26.859 5.75 1 98.5 316 ALA A N 1
ATOM 2399 C CA . ALA A 1 316 ? 34.969 -26.984 6.148 1 98.5 316 ALA A CA 1
ATOM 2400 C C . ALA A 1 316 ? 35.344 -25.906 7.172 1 98.5 316 ALA A C 1
ATOM 2402 O O . ALA A 1 316 ? 36.125 -26.172 8.102 1 98.5 316 ALA A O 1
ATOM 2403 N N . LYS A 1 317 ? 34.781 -24.75 7.023 1 98.25 317 LYS A N 1
ATOM 2404 C CA . LYS A 1 317 ? 35.125 -23.625 7.887 1 98.25 317 LYS A CA 1
ATOM 2405 C C . LYS A 1 317 ? 34.156 -23.547 9.086 1 98.25 317 LYS A C 1
ATOM 2407 O O . LYS A 1 317 ? 34.312 -22.672 9.945 1 98.25 317 LYS A O 1
ATOM 2412 N N . GLY A 1 318 ? 33.125 -24.328 9.086 1 98 318 GLY A N 1
ATOM 2413 C CA . GLY A 1 318 ? 32.25 -24.422 10.234 1 98 318 GLY A CA 1
ATOM 2414 C C . GLY A 1 318 ? 31.109 -23.422 10.195 1 98 318 GLY A C 1
ATOM 2415 O O . GLY A 1 318 ? 30.375 -23.266 11.18 1 98 318 GLY A O 1
ATOM 2416 N N . ASP A 1 319 ? 30.938 -22.703 9.133 1 98.19 319 ASP A N 1
ATOM 2417 C CA . ASP A 1 319 ? 29.875 -21.734 8.977 1 98.19 319 ASP A CA 1
ATOM 2418 C C . ASP A 1 319 ? 28.516 -22.422 8.781 1 98.19 319 ASP A C 1
ATOM 2420 O O . ASP A 1 319 ? 27.469 -21.844 9.047 1 98.19 319 ASP A O 1
ATOM 2424 N N . VAL A 1 320 ? 28.562 -23.625 8.25 1 98.38 320 VAL A N 1
ATOM 2425 C CA . VAL A 1 320 ? 27.422 -24.531 8.133 1 98.38 320 VAL A CA 1
ATOM 2426 C C . VAL A 1 320 ? 27.781 -25.891 8.711 1 98.38 320 VAL A C 1
ATOM 2428 O O . VAL A 1 320 ? 28.875 -26.391 8.484 1 98.38 320 VAL A O 1
ATOM 2431 N N . SER A 1 321 ? 26.922 -26.453 9.461 1 97.75 321 SER A N 1
ATOM 2432 C CA . SER A 1 321 ? 27.25 -27.734 10.062 1 97.75 321 SER A CA 1
ATOM 2433 C C . SER A 1 321 ? 26.984 -28.891 9.094 1 97.75 321 SER A C 1
ATOM 2435 O O . SER A 1 321 ? 26.031 -28.844 8.328 1 97.75 321 SER A O 1
ATOM 2437 N N . MET A 1 322 ? 27.828 -29.906 9.172 1 98.12 322 MET A N 1
ATOM 2438 C CA . MET A 1 322 ? 27.594 -31.109 8.383 1 98.12 322 MET A CA 1
ATOM 2439 C C . MET A 1 322 ? 26.266 -31.75 8.758 1 98.12 322 MET A C 1
ATOM 2441 O O . MET A 1 322 ? 25.578 -32.312 7.902 1 98.12 322 MET A O 1
ATOM 2445 N N . GLU A 1 323 ? 25.938 -31.641 10.023 1 97.94 323 GLU A N 1
ATOM 2446 C CA . GLU A 1 323 ? 24.656 -32.188 10.492 1 97.94 323 GLU A CA 1
ATOM 2447 C C . GLU A 1 323 ? 23.484 -31.531 9.773 1 97.94 323 GLU A C 1
ATOM 2449 O O . GLU A 1 323 ? 22.531 -32.219 9.391 1 97.94 323 GLU A O 1
ATOM 2454 N N . ASP A 1 324 ? 23.578 -30.25 9.648 1 98.06 324 ASP A N 1
ATOM 2455 C CA . ASP A 1 324 ? 22.5 -29.547 8.953 1 98.06 324 ASP A CA 1
ATOM 2456 C C . ASP A 1 324 ? 22.453 -29.922 7.48 1 98.06 324 ASP A C 1
ATOM 2458 O O . ASP A 1 324 ? 21.375 -30.047 6.898 1 98.06 324 ASP A O 1
ATOM 2462 N N . VAL A 1 325 ? 23.594 -30.031 6.879 1 98.75 325 VAL A N 1
ATOM 2463 C CA . VAL A 1 325 ? 23.656 -30.453 5.484 1 98.75 325 VAL A CA 1
ATOM 2464 C C . VAL A 1 325 ? 23.047 -31.844 5.34 1 98.75 325 VAL A C 1
ATOM 2466 O O . VAL A 1 325 ? 22.234 -32.094 4.445 1 98.75 325 VAL A O 1
ATOM 2469 N N . ASP A 1 326 ? 23.438 -32.781 6.246 1 98.38 326 ASP A N 1
ATOM 2470 C CA . ASP A 1 326 ? 22.875 -34.125 6.234 1 98.38 326 ASP A CA 1
ATOM 2471 C C . ASP A 1 326 ? 21.359 -34.094 6.348 1 98.38 326 ASP A C 1
ATOM 2473 O O . ASP A 1 326 ? 20.656 -34.875 5.68 1 98.38 326 ASP A O 1
ATOM 2477 N N . GLU A 1 327 ? 20.891 -33.219 7.195 1 97.88 327 GLU A N 1
ATOM 2478 C CA . GLU A 1 327 ? 19.453 -33.125 7.387 1 97.88 327 GLU A CA 1
ATOM 2479 C C . GLU A 1 327 ? 18.75 -32.656 6.113 1 97.88 327 GLU A C 1
ATOM 2481 O O . GLU A 1 327 ? 17.688 -33.156 5.766 1 97.88 327 GLU A O 1
ATOM 2486 N N . GLY A 1 328 ? 19.312 -31.641 5.461 1 98.12 328 GLY A N 1
ATOM 2487 C CA . GLY A 1 328 ? 18.766 -31.203 4.188 1 98.12 328 GLY A CA 1
ATOM 2488 C C . GLY A 1 328 ? 18.719 -32.312 3.143 1 98.12 328 GLY A C 1
ATOM 2489 O O . GLY A 1 328 ? 17.719 -32.5 2.461 1 98.12 328 GLY A O 1
ATOM 2490 N N . VAL A 1 329 ? 19.828 -33 3.039 1 98.44 329 VAL A N 1
ATOM 2491 C CA . VAL A 1 329 ? 19.922 -34.125 2.094 1 98.44 329 VAL A CA 1
ATOM 2492 C C . VAL A 1 329 ? 18.906 -35.188 2.457 1 98.44 329 VAL A C 1
ATOM 2494 O O . VAL A 1 329 ? 18.266 -35.781 1.578 1 98.44 329 VAL A O 1
ATOM 2497 N N . ARG A 1 330 ? 18.812 -35.5 3.766 1 98.12 330 ARG A N 1
ATOM 2498 C CA . ARG A 1 330 ? 17.859 -36.5 4.25 1 98.12 330 ARG A CA 1
ATOM 2499 C C . ARG A 1 330 ? 16.438 -36.156 3.775 1 98.12 330 ARG A C 1
ATOM 2501 O O . ARG A 1 330 ? 15.719 -37.062 3.305 1 98.12 330 ARG A O 1
ATOM 2508 N N . ARG A 1 331 ? 16.047 -34.938 3.871 1 98 331 ARG A N 1
ATOM 2509 C CA . ARG A 1 331 ? 14.703 -34.531 3.463 1 98 331 ARG A CA 1
ATOM 2510 C C . ARG A 1 331 ? 14.484 -34.75 1.974 1 98 331 ARG A C 1
ATOM 2512 O O . ARG A 1 331 ? 13.422 -35.25 1.568 1 98 331 ARG A O 1
ATOM 2519 N N . ILE A 1 332 ? 15.469 -34.469 1.149 1 98.31 332 ILE A N 1
ATOM 2520 C CA . ILE A 1 332 ? 15.359 -34.625 -0.296 1 98.31 332 ILE A CA 1
ATOM 2521 C C . ILE A 1 332 ? 15.289 -36.125 -0.643 1 98.31 332 ILE A C 1
ATOM 2523 O O . ILE A 1 332 ? 14.422 -36.531 -1.417 1 98.31 332 ILE A O 1
ATOM 2527 N N . LEU A 1 333 ? 16.172 -36.938 -0.049 1 98.19 333 LEU A N 1
ATOM 2528 C CA . LEU A 1 333 ? 16.219 -38.344 -0.358 1 98.19 333 LEU A CA 1
ATOM 2529 C C . LEU A 1 333 ? 14.953 -39.062 0.132 1 98.19 333 LEU A C 1
ATOM 2531 O O . LEU A 1 333 ? 14.461 -39.969 -0.515 1 98.19 333 LEU A O 1
ATOM 2535 N N . ARG A 1 334 ? 14.477 -38.625 1.265 1 97.5 334 ARG A N 1
ATOM 2536 C CA . ARG A 1 334 ? 13.242 -39.188 1.779 1 97.5 334 ARG A CA 1
ATOM 2537 C C . ARG A 1 334 ? 12.078 -38.938 0.826 1 97.5 334 ARG A C 1
ATOM 2539 O O . ARG A 1 334 ? 11.219 -39.812 0.639 1 97.5 334 ARG A O 1
ATOM 2546 N N . ILE A 1 335 ? 12.016 -37.844 0.248 1 97.62 335 ILE A N 1
ATOM 2547 C CA . ILE A 1 335 ? 10.938 -37.531 -0.673 1 97.62 335 ILE A CA 1
ATOM 2548 C C . ILE A 1 335 ? 11.125 -38.281 -1.982 1 97.62 335 ILE A C 1
ATOM 2550 O O . ILE A 1 335 ? 10.156 -38.781 -2.559 1 97.62 335 ILE A O 1
ATOM 2554 N N . LYS A 1 336 ? 12.406 -38.406 -2.467 1 97.81 336 LYS A N 1
ATOM 2555 C CA . LYS A 1 336 ? 12.664 -39.25 -3.625 1 97.81 336 LYS A CA 1
ATOM 2556 C C . LYS A 1 336 ? 12.188 -40.656 -3.381 1 97.81 336 LYS A C 1
ATOM 2558 O O . LYS A 1 336 ? 11.617 -41.312 -4.273 1 97.81 336 LYS A O 1
ATOM 2563 N N . LYS A 1 337 ? 12.453 -41.125 -2.18 1 96.88 337 LYS A N 1
ATOM 2564 C CA . LYS A 1 337 ? 12.008 -42.469 -1.819 1 96.88 337 LYS A CA 1
ATOM 2565 C C . LYS A 1 337 ? 10.484 -42.531 -1.716 1 96.88 337 LYS A C 1
ATOM 2567 O O . LYS A 1 337 ? 9.867 -43.5 -2.189 1 96.88 337 LYS A O 1
ATOM 2572 N N . ALA A 1 338 ? 9.93 -41.562 -1.104 1 95.94 338 ALA A N 1
ATOM 2573 C CA . ALA A 1 338 ? 8.484 -41.5 -0.88 1 95.94 338 ALA A CA 1
ATOM 2574 C C . ALA A 1 338 ? 7.723 -41.562 -2.201 1 95.94 338 ALA A C 1
ATOM 2576 O O . ALA A 1 338 ? 6.637 -42.156 -2.279 1 95.94 338 ALA A O 1
ATOM 2577 N N . ILE A 1 339 ? 8.289 -41 -3.229 1 96.94 339 ILE A N 1
ATOM 2578 C CA . ILE A 1 339 ? 7.559 -40.969 -4.492 1 96.94 339 ILE A CA 1
ATOM 2579 C C . ILE A 1 339 ? 7.969 -42.156 -5.352 1 96.94 339 ILE A C 1
ATOM 2581 O O . ILE A 1 339 ? 7.562 -42.281 -6.508 1 96.94 339 ILE A O 1
ATOM 2585 N N . GLY A 1 340 ? 8.906 -42.969 -4.879 1 96.56 340 GLY A N 1
ATOM 2586 C CA . GLY A 1 340 ? 9.156 -44.25 -5.496 1 96.56 340 GLY A CA 1
ATOM 2587 C C . GLY A 1 340 ? 10.359 -44.25 -6.43 1 96.56 340 GLY A C 1
ATOM 2588 O O . GLY A 1 340 ? 10.586 -45.219 -7.16 1 96.56 340 GLY A O 1
ATOM 2589 N N . LEU A 1 341 ? 11.188 -43.312 -6.363 1 97.19 341 LEU A N 1
ATOM 2590 C CA . LEU A 1 341 ? 12.266 -43.156 -7.336 1 97.19 341 LEU A CA 1
ATOM 2591 C C . LEU A 1 341 ? 13.391 -44.156 -7.059 1 97.19 341 LEU A C 1
ATOM 2593 O O . LEU A 1 341 ? 14.148 -44.5 -7.961 1 97.19 341 LEU A O 1
ATOM 2597 N N . PHE A 1 342 ? 13.57 -44.594 -5.809 1 96.5 342 PHE A N 1
ATOM 2598 C CA . PHE A 1 342 ? 14.602 -45.594 -5.52 1 96.5 342 PHE A CA 1
ATOM 2599 C C . PHE A 1 342 ? 14.164 -46.969 -5.977 1 96.5 342 PHE A C 1
ATOM 2601 O O . PHE A 1 342 ? 14.992 -47.812 -6.387 1 96.5 342 PHE A O 1
ATOM 2608 N N . LYS A 1 343 ? 12.898 -47.219 -5.875 1 96.19 343 LYS A N 1
ATOM 2609 C CA . LYS A 1 343 ? 12.352 -48.469 -6.344 1 96.19 343 LYS A CA 1
ATOM 2610 C C . LYS A 1 343 ? 12.32 -48.531 -7.871 1 96.19 343 LYS A C 1
ATOM 2612 O O . LYS A 1 343 ? 12.625 -49.562 -8.461 1 96.19 343 LYS A O 1
ATOM 2617 N N . ASN A 1 344 ? 11.922 -47.5 -8.453 1 97.56 344 ASN A N 1
ATOM 2618 C CA . ASN A 1 344 ? 11.891 -47.344 -9.906 1 97.56 344 ASN A CA 1
ATOM 2619 C C . ASN A 1 344 ? 12.461 -46 -10.336 1 97.56 344 ASN A C 1
ATOM 2621 O O . ASN A 1 344 ? 11.711 -45.031 -10.531 1 97.56 344 ASN A O 1
ATOM 2625 N N . PRO A 1 345 ? 13.742 -45.969 -10.594 1 97.56 345 PRO A N 1
ATOM 2626 C CA . PRO A 1 345 ? 14.367 -44.688 -10.977 1 97.56 345 PRO A CA 1
ATOM 2627 C C . PRO A 1 345 ? 13.789 -44.125 -12.281 1 97.56 345 PRO A C 1
ATOM 2629 O O . PRO A 1 345 ? 13.961 -42.938 -12.57 1 97.56 345 PRO A O 1
ATOM 2632 N N . TYR A 1 346 ? 13.148 -44.938 -13.078 1 97.44 346 TYR A N 1
ATOM 2633 C CA . TYR A 1 346 ? 12.633 -44.5 -14.375 1 97.44 346 TYR A CA 1
ATOM 2634 C C . TYR A 1 346 ? 11.125 -44.281 -14.305 1 97.44 346 TYR A C 1
ATOM 2636 O O . TYR A 1 346 ? 10.453 -44.25 -15.336 1 97.44 346 TYR A O 1
ATOM 2644 N N . LYS A 1 347 ? 10.656 -44.125 -13.094 1 96.5 347 LYS A N 1
ATOM 2645 C CA . LYS A 1 347 ? 9.266 -43.719 -12.914 1 96.5 347 LYS A CA 1
ATOM 2646 C C . LYS A 1 347 ? 8.938 -42.5 -13.781 1 96.5 347 LYS A C 1
ATOM 2648 O O . LYS A 1 347 ? 9.734 -41.594 -13.891 1 96.5 347 LYS A O 1
ATOM 2653 N N . CYS A 1 348 ? 7.703 -42.469 -14.453 1 96 348 CYS A N 1
ATOM 2654 C CA . CYS A 1 348 ? 7.176 -41.406 -15.297 1 96 348 CYS A CA 1
ATOM 2655 C C . CYS A 1 348 ? 7.934 -41.312 -16.609 1 96 348 CYS A C 1
ATOM 2657 O O . CYS A 1 348 ? 7.594 -40.531 -17.484 1 96 348 CYS A O 1
ATOM 2659 N N . LEU A 1 349 ? 9.031 -42.156 -16.766 1 97.12 349 LEU A N 1
ATOM 2660 C CA . LEU A 1 349 ? 9.812 -42.219 -18 1 97.12 349 LEU A CA 1
ATOM 2661 C C . LEU A 1 349 ? 9.523 -43.5 -18.766 1 97.12 349 LEU A C 1
ATOM 2663 O O . LEU A 1 349 ? 10.453 -44.219 -19.125 1 97.12 349 LEU A O 1
ATOM 2667 N N . ASP A 1 350 ? 8.305 -43.688 -19.031 1 96.56 350 ASP A N 1
ATOM 2668 C CA . ASP A 1 350 ? 7.82 -44.906 -19.688 1 96.56 350 ASP A CA 1
ATOM 2669 C C . ASP A 1 350 ? 7.332 -44.594 -21.094 1 96.56 350 ASP A C 1
ATOM 2671 O O . ASP A 1 350 ? 6.344 -43.875 -21.281 1 96.56 350 ASP A O 1
ATOM 2675 N N . PHE A 1 351 ? 7.926 -45.25 -22.062 1 95.94 351 PHE A N 1
ATOM 2676 C CA . PHE A 1 351 ? 7.578 -45.031 -23.469 1 95.94 351 PHE A CA 1
ATOM 2677 C C . PHE A 1 351 ? 6.133 -45.438 -23.734 1 95.94 351 PHE A C 1
ATOM 2679 O O . PHE A 1 351 ? 5.453 -44.812 -24.562 1 95.94 351 PHE A O 1
ATOM 2686 N N . GLU A 1 352 ? 5.672 -46.469 -23.078 1 96.25 352 GLU A N 1
ATOM 2687 C CA . GLU A 1 352 ? 4.305 -46.938 -23.281 1 96.25 352 GLU A CA 1
ATOM 2688 C C . GLU A 1 352 ? 3.289 -45.906 -22.766 1 96.25 352 GLU A C 1
ATOM 2690 O O . GLU A 1 352 ? 2.232 -45.719 -23.375 1 96.25 352 GLU A O 1
ATOM 2695 N N . VAL A 1 353 ? 3.592 -45.312 -21.672 1 95.88 353 VAL A N 1
ATOM 2696 C CA . VAL A 1 353 ? 2.705 -44.281 -21.125 1 95.88 353 VAL A CA 1
ATOM 2697 C C . VAL A 1 353 ? 2.75 -43.031 -22 1 95.88 353 VAL A C 1
ATOM 2699 O O . VAL A 1 353 ? 1.724 -42.406 -22.219 1 95.88 353 VAL A O 1
ATOM 2702 N N . GLU A 1 354 ? 3.893 -42.688 -22.484 1 95.12 354 GLU A N 1
ATOM 2703 C CA . GLU A 1 354 ? 4.039 -41.531 -23.359 1 95.12 354 GLU A CA 1
ATOM 2704 C C . GLU A 1 354 ? 3.129 -41.656 -24.578 1 95.12 354 GLU A C 1
ATOM 2706 O O . GLU A 1 354 ? 2.588 -40.656 -25.062 1 95.12 354 GLU A O 1
ATOM 2711 N N . LYS A 1 355 ? 2.953 -42.875 -25.078 1 95.62 355 LYS A N 1
ATOM 2712 C CA . LYS A 1 355 ? 2.125 -43.125 -26.266 1 95.62 355 LYS A CA 1
ATOM 2713 C C . LYS A 1 355 ? 0.66 -42.812 -25.984 1 95.62 355 LYS A C 1
ATOM 2715 O O . LYS A 1 355 ? -0.128 -42.625 -26.906 1 95.62 355 LYS A O 1
ATOM 2720 N N . THR A 1 356 ? 0.32 -42.75 -24.734 1 95.44 356 THR A N 1
ATOM 2721 C CA . THR A 1 356 ? -1.076 -42.531 -24.375 1 95.44 356 THR A CA 1
ATOM 2722 C C . THR A 1 356 ? -1.4 -41.031 -24.344 1 95.44 356 THR A C 1
ATOM 2724 O O . THR A 1 356 ? -2.557 -40.656 -24.156 1 95.44 356 THR A O 1
ATOM 2727 N N . LEU A 1 357 ? -0.472 -40.219 -24.562 1 95.31 357 LEU A N 1
ATOM 2728 C CA . LEU A 1 357 ? -0.633 -38.781 -24.391 1 95.31 357 LEU A CA 1
ATOM 2729 C C . LEU A 1 357 ? -1.728 -38.25 -25.312 1 95.31 357 LEU A C 1
ATOM 2731 O O . LEU A 1 357 ? -2.518 -37.406 -24.906 1 95.31 357 LEU A O 1
ATOM 2735 N N . ASP A 1 358 ? -1.768 -38.719 -26.516 1 95.56 358 ASP A N 1
ATOM 2736 C CA . ASP A 1 358 ? -2.801 -38.25 -27.438 1 95.56 358 ASP A CA 1
ATOM 2737 C C . ASP A 1 358 ? -4.191 -38.625 -26.938 1 95.56 358 ASP A C 1
ATOM 2739 O O . ASP A 1 358 ? -5.133 -37.844 -27.047 1 95.56 358 ASP A O 1
ATOM 2743 N N . LYS A 1 359 ? -4.277 -39.812 -26.453 1 96.56 359 LYS A N 1
ATOM 2744 C CA . LYS A 1 359 ? -5.543 -40.25 -25.875 1 96.56 359 LYS A CA 1
ATOM 2745 C C . LYS A 1 359 ? -5.918 -39.406 -24.656 1 96.56 359 LYS A C 1
ATOM 2747 O O . LYS A 1 359 ? -7.09 -39.094 -24.453 1 96.56 359 LYS A O 1
ATOM 2752 N N . LEU A 1 360 ? -4.969 -39.156 -23.859 1 95.81 360 LEU A N 1
ATOM 2753 C CA . LEU A 1 360 ? -5.211 -38.344 -22.672 1 95.81 360 LEU A CA 1
ATOM 2754 C C . LEU A 1 360 ? -5.695 -36.938 -23.078 1 95.81 360 LEU A C 1
ATOM 2756 O O . LEU A 1 360 ? -6.676 -36.438 -22.516 1 95.81 360 LEU A O 1
ATOM 2760 N N . LYS A 1 361 ? -4.984 -36.344 -23.984 1 96.81 361 LYS A N 1
ATOM 2761 C CA . LYS A 1 361 ? -5.383 -35.031 -24.469 1 96.81 361 LYS A CA 1
ATOM 2762 C C . LYS A 1 361 ? -6.824 -35.062 -24.984 1 96.81 361 LYS A C 1
ATOM 2764 O O . LYS A 1 361 ? -7.598 -34.125 -24.688 1 96.81 361 LYS A O 1
ATOM 2769 N N . ALA A 1 362 ? -7.145 -36.031 -25.75 1 96.94 362 ALA A N 1
ATOM 2770 C CA . ALA A 1 362 ? -8.508 -36.156 -26.266 1 96.94 362 ALA A CA 1
ATOM 2771 C C . ALA A 1 362 ? -9.508 -36.312 -25.125 1 96.94 362 ALA A C 1
ATOM 2773 O O . ALA A 1 362 ? -10.594 -35.719 -25.156 1 96.94 362 ALA A O 1
ATOM 2774 N N . ALA A 1 363 ? -9.156 -37.062 -24.156 1 97.25 363 ALA A N 1
ATOM 2775 C CA . ALA A 1 363 ? -10.039 -37.312 -23.016 1 97.25 363 ALA A CA 1
ATOM 2776 C C . ALA A 1 363 ? -10.219 -36.062 -22.188 1 97.25 363 ALA A C 1
ATOM 2778 O O . ALA A 1 363 ? -11.266 -35.875 -21.547 1 97.25 363 ALA A O 1
ATOM 2779 N N . HIS A 1 364 ? -9.242 -35.188 -22.156 1 98.44 364 HIS A N 1
ATOM 2780 C CA . HIS A 1 364 ? -9.266 -34 -21.297 1 98.44 364 HIS A CA 1
ATOM 2781 C C . HIS A 1 364 ? -9.961 -32.844 -21.984 1 98.44 364 HIS A C 1
ATOM 2783 O O . HIS A 1 364 ? -10.188 -31.797 -21.359 1 98.44 364 HIS A O 1
ATOM 2789 N N . LYS A 1 365 ? -10.305 -32.969 -23.219 1 98.12 365 LYS A N 1
ATOM 2790 C CA . LYS A 1 365 ? -10.945 -31.906 -24 1 98.12 365 LYS A CA 1
ATOM 2791 C C . LYS A 1 365 ? -12.25 -31.469 -23.344 1 98.12 365 LYS A C 1
ATOM 2793 O O . LYS A 1 365 ? -12.492 -30.266 -23.156 1 98.12 365 LYS A O 1
ATOM 2798 N N . ASP A 1 366 ? -13.078 -32.375 -22.953 1 98.31 366 ASP A N 1
ATOM 2799 C CA . ASP A 1 366 ? -14.375 -32.062 -22.344 1 98.31 366 ASP A CA 1
ATOM 2800 C C . ASP A 1 366 ? -14.195 -31.406 -20.984 1 98.31 366 ASP A C 1
ATOM 2802 O O . ASP A 1 366 ? -14.945 -30.5 -20.625 1 98.31 366 ASP A O 1
ATOM 2806 N N . LEU A 1 367 ? -13.242 -31.859 -20.25 1 98.75 367 LEU A N 1
ATOM 2807 C CA . LEU A 1 367 ? -12.961 -31.234 -18.953 1 98.75 367 LEU A CA 1
ATOM 2808 C C . LEU A 1 367 ? -12.484 -29.797 -19.141 1 98.75 367 LEU A C 1
ATOM 2810 O O . LEU A 1 367 ? -12.859 -28.922 -18.359 1 98.75 367 LEU A O 1
ATOM 2814 N N . ALA A 1 368 ? -11.609 -29.609 -20.141 1 98.75 368 ALA A N 1
ATOM 2815 C CA . ALA A 1 368 ? -11.141 -28.25 -20.438 1 98.75 368 ALA A CA 1
ATOM 2816 C C . ALA A 1 368 ? -12.305 -27.328 -20.781 1 98.75 368 ALA A C 1
ATOM 2818 O O . ALA A 1 368 ? -12.344 -26.172 -20.344 1 98.75 368 ALA A O 1
ATOM 2819 N N . ARG A 1 369 ? -13.25 -27.828 -21.578 1 98.75 369 ARG A N 1
ATOM 2820 C CA . ARG A 1 369 ? -14.43 -27.047 -21.938 1 98.75 369 ARG A CA 1
ATOM 2821 C C . ARG A 1 369 ? -15.305 -26.781 -20.719 1 98.75 369 ARG A C 1
ATOM 2823 O O . ARG A 1 369 ? -15.812 -25.672 -20.531 1 98.75 369 ARG A O 1
ATOM 2830 N N . GLU A 1 370 ? -15.438 -27.797 -19.891 1 98.75 370 GLU A N 1
ATOM 2831 C CA . GLU A 1 370 ? -16.203 -27.641 -18.656 1 98.75 370 GLU A CA 1
ATOM 2832 C C . GLU A 1 370 ? -15.594 -26.562 -17.75 1 98.75 370 GLU A C 1
ATOM 2834 O O . GLU A 1 370 ? -16.297 -25.688 -17.266 1 98.75 370 GLU A O 1
ATOM 2839 N N . ALA A 1 371 ? -14.281 -26.672 -17.562 1 98.81 371 ALA A N 1
ATOM 2840 C CA . ALA A 1 371 ? -13.586 -25.703 -16.719 1 98.81 371 ALA A CA 1
ATOM 2841 C C . ALA A 1 371 ? -13.727 -24.281 -17.281 1 98.81 371 ALA A C 1
ATOM 2843 O O . ALA A 1 371 ? -13.945 -23.328 -16.516 1 98.81 371 ALA A O 1
ATOM 2844 N N . ALA A 1 372 ? -13.586 -24.188 -18.547 1 98.88 372 ALA A N 1
ATOM 2845 C CA . ALA A 1 372 ? -13.656 -22.875 -19.203 1 98.88 372 ALA A CA 1
ATOM 2846 C C . ALA A 1 372 ? -15.039 -22.25 -19.047 1 98.88 372 ALA A C 1
ATOM 2848 O O . ALA A 1 372 ? -15.156 -21.109 -18.609 1 98.88 372 ALA A O 1
ATOM 2849 N N . ARG A 1 373 ? -16.094 -22.953 -19.406 1 98.69 373 ARG A N 1
ATOM 2850 C CA . ARG A 1 373 ? -17.438 -22.375 -19.375 1 98.69 373 ARG A CA 1
ATOM 2851 C C . ARG A 1 373 ? -17.844 -22.031 -17.953 1 98.69 373 ARG A C 1
ATOM 2853 O O . ARG A 1 373 ? -18.516 -21.031 -17.719 1 98.69 373 ARG A O 1
ATOM 2860 N N . LYS A 1 374 ? -17.375 -22.828 -16.906 1 98.81 374 LYS A N 1
ATOM 2861 C CA . LYS A 1 374 ? -17.719 -22.578 -15.516 1 98.81 374 LYS A CA 1
ATOM 2862 C C . LYS A 1 374 ? -16.984 -21.359 -14.977 1 98.81 374 LYS A C 1
ATOM 2864 O O . LYS A 1 374 ? -17.391 -20.781 -13.961 1 98.81 374 LYS A O 1
ATOM 2869 N N . SER A 1 375 ? -15.891 -20.969 -15.625 1 98.88 375 SER A N 1
ATOM 2870 C CA . SER A 1 375 ? -15.031 -19.875 -15.164 1 98.88 375 SER A CA 1
ATOM 2871 C C . SER A 1 375 ? -15.57 -18.516 -15.625 1 98.88 375 SER A C 1
ATOM 2873 O O . SER A 1 375 ? -15.195 -17.484 -15.086 1 98.88 375 SER A O 1
ATOM 2875 N N . ILE A 1 376 ? -16.422 -18.453 -16.641 1 98.94 376 ILE A N 1
ATOM 2876 C CA . ILE A 1 376 ? -16.906 -17.219 -17.234 1 98.94 376 ILE A CA 1
ATOM 2877 C C . ILE A 1 376 ? -17.859 -16.516 -16.266 1 98.94 376 ILE A C 1
ATOM 2879 O O . ILE A 1 376 ? -18.766 -17.156 -15.719 1 98.94 376 ILE A O 1
ATOM 2883 N N . VAL A 1 377 ? -17.688 -15.25 -16.031 1 98.94 377 VAL A N 1
ATOM 2884 C CA . VAL A 1 377 ? -18.531 -14.477 -15.125 1 98.94 377 VAL A CA 1
ATOM 2885 C C . VAL A 1 377 ? -19.359 -13.477 -15.914 1 98.94 377 VAL A C 1
ATOM 2887 O O . VAL A 1 377 ? -18.828 -12.664 -16.672 1 98.94 377 VAL A O 1
ATOM 2890 N N . LEU A 1 378 ? -20.656 -13.531 -15.766 1 98.94 378 LEU A N 1
ATOM 2891 C CA . LEU A 1 378 ? -21.562 -12.531 -16.328 1 98.94 378 LEU A CA 1
ATOM 2892 C C . LEU A 1 378 ? -21.703 -11.344 -15.383 1 98.94 378 LEU A C 1
ATOM 2894 O O . LEU A 1 378 ? -22.203 -11.484 -14.266 1 98.94 378 LEU A O 1
ATOM 2898 N N . LEU A 1 379 ? -21.297 -10.172 -15.844 1 98.81 379 LEU A N 1
ATOM 2899 C CA . LEU A 1 379 ? -21.328 -8.992 -14.984 1 98.81 379 LEU A CA 1
ATOM 2900 C C . LEU A 1 379 ? -22.562 -8.156 -15.25 1 98.81 379 LEU A C 1
ATOM 2902 O O . LEU A 1 379 ? -23.078 -7.48 -14.344 1 98.81 379 LEU A O 1
ATOM 2906 N N . LYS A 1 380 ? -22.938 -8.117 -16.5 1 98.56 380 LYS A N 1
ATOM 2907 C CA . LYS A 1 380 ? -24.031 -7.262 -16.938 1 98.56 380 LYS A CA 1
ATOM 2908 C C . LYS A 1 380 ? -24.812 -7.918 -18.078 1 98.56 380 LYS A C 1
ATOM 2910 O O . LYS A 1 380 ? -24.234 -8.57 -18.938 1 98.56 380 LYS A O 1
ATOM 2915 N N . ASN A 1 381 ? -26.109 -7.777 -18.047 1 98.56 381 ASN A N 1
ATOM 2916 C CA . ASN A 1 381 ? -26.969 -8.305 -19.094 1 98.56 381 ASN A CA 1
ATOM 2917 C C . ASN A 1 381 ? -28.234 -7.461 -19.25 1 98.56 381 ASN A C 1
ATOM 2919 O O . ASN A 1 381 ? -29.344 -7.961 -19.078 1 98.56 381 ASN A O 1
ATOM 2923 N N . GLU A 1 382 ? -28 -6.316 -19.688 1 97.75 382 GLU A N 1
ATOM 2924 C CA . GLU A 1 382 ? -29.109 -5.387 -19.844 1 97.75 382 GLU A CA 1
ATOM 2925 C C . GLU A 1 382 ? -30.062 -5.82 -20.953 1 97.75 382 GLU A C 1
ATOM 2927 O O . GLU A 1 382 ? -29.609 -6.164 -22.047 1 97.75 382 GLU A O 1
ATOM 2932 N N . GLY A 1 383 ? -31.328 -5.773 -20.703 1 96.44 383 GLY A N 1
ATOM 2933 C CA . GLY A 1 383 ? -32.312 -6.141 -21.688 1 96.44 383 GLY A CA 1
ATOM 2934 C C . GLY A 1 383 ? -32.281 -7.605 -22.078 1 96.44 383 GLY A C 1
ATOM 2935 O O . GLY A 1 383 ? -32.781 -7.996 -23.125 1 96.44 383 GLY A O 1
ATOM 2936 N N . ASN A 1 384 ? -31.609 -8.391 -21.266 1 97.12 384 ASN A N 1
ATOM 2937 C CA . ASN A 1 384 ? -31.453 -9.805 -21.578 1 97.12 384 ASN A CA 1
ATOM 2938 C C . ASN A 1 384 ? -30.906 -10 -23 1 97.12 384 ASN A C 1
ATOM 2940 O O . ASN A 1 384 ? -31.453 -10.805 -23.766 1 97.12 384 ASN A O 1
ATOM 2944 N N . VAL A 1 385 ? -29.906 -9.203 -23.219 1 98.38 385 VAL A N 1
ATOM 2945 C CA . VAL A 1 385 ? -29.281 -9.273 -24.531 1 98.38 385 VAL A CA 1
ATOM 2946 C C . VAL A 1 385 ? -28.719 -10.68 -24.766 1 98.38 385 VAL A C 1
ATOM 2948 O O . VAL A 1 385 ? -28.703 -11.18 -25.891 1 98.38 385 VAL A O 1
ATOM 2951 N N . LEU A 1 386 ? -28.203 -11.312 -23.766 1 98.5 386 LEU A N 1
ATOM 2952 C CA . LEU A 1 386 ? -27.781 -12.711 -23.797 1 98.5 386 LEU A CA 1
ATOM 2953 C C . LEU A 1 386 ? -28.844 -13.602 -23.156 1 98.5 386 LEU A C 1
ATOM 2955 O O . LEU A 1 386 ? -29.547 -13.18 -22.234 1 98.5 386 LEU A O 1
ATOM 2959 N N . PRO A 1 387 ? -28.953 -14.82 -23.688 1 98.44 387 PRO A N 1
ATOM 2960 C CA . PRO A 1 387 ? -28.172 -15.484 -24.719 1 98.44 387 PRO A CA 1
ATOM 2961 C C . PRO A 1 387 ? -28.609 -15.102 -26.141 1 98.44 387 PRO A C 1
ATOM 2963 O O . PRO A 1 387 ? -29.719 -14.625 -26.328 1 98.44 387 PRO A O 1
ATOM 2966 N N . LEU A 1 388 ? -27.781 -15.383 -27.062 1 98.62 388 LEU A N 1
ATOM 2967 C CA . LEU A 1 388 ? -28.062 -15.086 -28.453 1 98.62 388 LEU A CA 1
ATOM 2968 C C . LEU A 1 388 ? -28.672 -16.297 -29.156 1 98.62 388 LEU A C 1
ATOM 2970 O O . LEU A 1 388 ? -28.516 -17.438 -28.688 1 98.62 388 LEU A O 1
ATOM 2974 N N . LYS A 1 389 ? -29.312 -15.961 -30.297 1 97.44 389 LYS A N 1
ATOM 2975 C CA . LYS A 1 389 ? -29.719 -17.031 -31.203 1 97.44 389 LYS A CA 1
ATOM 2976 C C . LYS A 1 389 ? -28.625 -17.328 -32.219 1 97.44 389 LYS A C 1
ATOM 2978 O O . LYS A 1 389 ? -27.938 -16.406 -32.688 1 97.44 389 LYS A O 1
ATOM 2983 N N . LYS A 1 390 ? -28.438 -18.516 -32.562 1 97.38 390 LYS A N 1
ATOM 2984 C CA . LYS A 1 390 ? -27.375 -18.953 -33.438 1 97.38 390 LYS A CA 1
ATOM 2985 C C . LYS A 1 390 ? -27.578 -18.406 -34.844 1 97.38 390 LYS A C 1
ATOM 2987 O O . LYS A 1 390 ? -26.625 -18.266 -35.625 1 97.38 390 LYS A O 1
ATOM 2992 N N . THR A 1 391 ? -28.828 -18.016 -35.219 1 97 391 THR A N 1
ATOM 2993 C CA . THR A 1 391 ? -2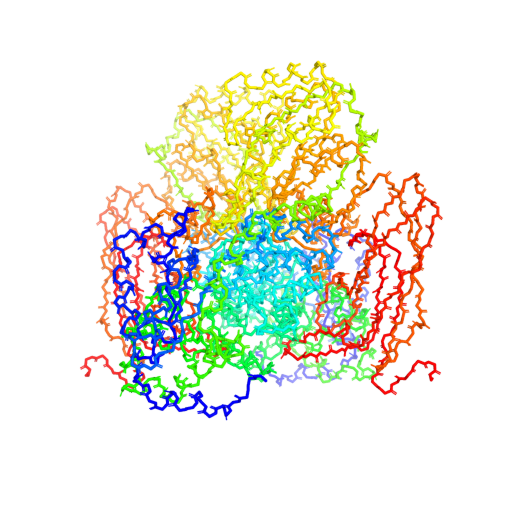9.156 -17.531 -36.562 1 97 391 THR A CA 1
ATOM 2994 C C . THR A 1 391 ? -29.016 -16.016 -36.625 1 97 391 THR A C 1
ATOM 2996 O O . THR A 1 391 ? -29.094 -15.43 -37.688 1 97 391 THR A O 1
ATOM 2999 N N . GLN A 1 392 ? -28.859 -15.383 -35.5 1 97.5 392 GLN A N 1
ATOM 3000 C CA . GLN A 1 392 ? -28.75 -13.93 -35.438 1 97.5 392 GLN A CA 1
ATOM 3001 C C . GLN A 1 392 ? -27.516 -13.453 -36.219 1 97.5 392 GLN A C 1
ATOM 3003 O O . GLN A 1 392 ? -26.516 -14.156 -36.312 1 97.5 392 GLN A O 1
ATOM 3008 N N . LYS A 1 393 ? -27.609 -12.25 -36.812 1 98.56 393 LYS A N 1
ATOM 3009 C CA . LYS A 1 393 ? -26.453 -11.609 -37.406 1 98.56 393 LYS A CA 1
ATOM 3010 C C . LYS A 1 393 ? -25.516 -11.055 -36.344 1 98.56 393 LYS A C 1
ATOM 3012 O O . LYS A 1 393 ? -25.812 -10.031 -35.719 1 98.56 393 LYS A O 1
ATOM 3017 N N . ILE A 1 394 ? -24.391 -11.695 -36.219 1 98.81 394 ILE A N 1
ATOM 3018 C CA . ILE A 1 394 ? -23.453 -11.359 -35.156 1 98.81 394 ILE A CA 1
ATOM 3019 C C . ILE A 1 394 ? -22.188 -10.758 -35.75 1 98.81 394 ILE A C 1
ATOM 3021 O O . ILE A 1 394 ? -21.609 -11.32 -36.688 1 98.81 394 ILE A O 1
ATOM 3025 N N . ALA A 1 395 ? -21.797 -9.57 -35.312 1 98.88 395 ALA A N 1
ATOM 3026 C CA . ALA A 1 395 ? -20.453 -9.055 -35.594 1 98.88 395 ALA A CA 1
ATOM 3027 C C . ALA A 1 395 ? -19.5 -9.352 -34.438 1 98.88 395 ALA A C 1
ATOM 3029 O O . ALA A 1 395 ? -19.734 -8.922 -33.312 1 98.88 395 ALA A O 1
ATOM 3030 N N . LEU A 1 396 ? -18.5 -10.18 -34.688 1 98.88 396 LEU A N 1
ATOM 3031 C CA . LEU A 1 396 ? -17.422 -10.445 -33.75 1 98.88 396 LEU A CA 1
ATOM 3032 C C . LEU A 1 396 ? -16.25 -9.508 -34 1 98.88 396 LEU A C 1
ATOM 3034 O O . LEU A 1 396 ? -15.516 -9.664 -34.969 1 98.88 396 LEU A O 1
ATOM 3038 N N . ILE A 1 397 ? -16.062 -8.555 -33.031 1 98.88 397 ILE A N 1
ATOM 3039 C CA . ILE A 1 397 ? -15.141 -7.457 -33.281 1 98.88 397 ILE A CA 1
ATOM 3040 C C . ILE A 1 397 ? -14.086 -7.398 -32.188 1 98.88 397 ILE A C 1
ATOM 3042 O O . ILE A 1 397 ? -14.406 -7.586 -31 1 98.88 397 ILE A O 1
ATOM 3046 N N . GLY A 1 398 ? -12.852 -7.117 -32.5 1 98.75 398 GLY A N 1
ATOM 3047 C CA . GLY A 1 398 ? -11.781 -6.867 -31.531 1 98.75 398 GLY A CA 1
ATOM 3048 C C . GLY A 1 398 ? -10.523 -7.66 -31.828 1 98.75 398 GLY A C 1
ATOM 3049 O O . GLY A 1 398 ? -10.555 -8.641 -32.562 1 98.75 398 GLY A O 1
ATOM 3050 N N . PRO A 1 399 ? -9.477 -7.254 -31.188 1 98.44 399 PRO A N 1
ATOM 3051 C CA . PRO A 1 399 ? -8.195 -7.902 -31.484 1 98.44 399 PRO A CA 1
ATOM 3052 C C . PRO A 1 399 ? -8.164 -9.367 -31.047 1 98.44 399 PRO A C 1
ATOM 3054 O O . PRO A 1 399 ? -7.328 -10.141 -31.516 1 98.44 399 PRO A O 1
ATOM 3057 N N . PHE A 1 400 ? -9.109 -9.82 -30.234 1 98.19 400 PHE A N 1
ATOM 3058 C CA . PHE A 1 400 ? -9.055 -11.18 -29.719 1 98.19 400 PHE A CA 1
ATOM 3059 C C . PHE A 1 400 ? -10.148 -12.039 -30.344 1 98.19 400 PHE A C 1
ATOM 3061 O O . PHE A 1 400 ? -10.438 -13.133 -29.859 1 98.19 400 PHE A O 1
ATOM 3068 N N . SER A 1 401 ? -10.703 -11.57 -31.406 1 98 401 SER A N 1
ATOM 3069 C CA . SER A 1 401 ? -11.82 -12.25 -32.062 1 98 401 SER A CA 1
ATOM 3070 C C . SER A 1 401 ? -11.375 -13.578 -32.656 1 98 401 SER A C 1
ATOM 3072 O O . SER A 1 401 ? -12.148 -14.547 -32.688 1 98 401 SER A O 1
ATOM 3074 N N . SER A 1 402 ? -10.125 -13.625 -33.094 1 96.12 402 SER A N 1
ATOM 3075 C CA . SER A 1 402 ? -9.641 -14.82 -33.75 1 96.12 402 SER A CA 1
ATOM 3076 C C . SER A 1 402 ? -8.234 -15.18 -33.312 1 96.12 402 SER A C 1
ATOM 3078 O O . SER A 1 402 ? -7.531 -15.938 -33.969 1 96.12 402 SER A O 1
ATOM 3080 N N . ASP A 1 403 ? -7.867 -14.719 -32.219 1 89.38 403 ASP A N 1
ATOM 3081 C CA . ASP A 1 403 ? -6.473 -14.898 -31.828 1 89.38 403 ASP A CA 1
ATOM 3082 C C . ASP A 1 403 ? -6.258 -16.281 -31.203 1 89.38 403 ASP A C 1
ATOM 3084 O O . ASP A 1 403 ? -7.199 -16.891 -30.703 1 89.38 403 ASP A O 1
ATOM 3088 N N . SER A 1 404 ? -4.988 -16.641 -31.25 1 87 404 SER A N 1
ATOM 3089 C CA . SER A 1 404 ? -4.652 -17.984 -30.797 1 87 404 SER A CA 1
ATOM 3090 C C . SER A 1 404 ? -3.912 -17.953 -29.453 1 87 404 SER A C 1
ATOM 3092 O O . SER A 1 404 ? -3.574 -19 -28.906 1 87 404 SER A O 1
ATOM 3094 N N . ASP A 1 405 ? -3.633 -16.828 -28.953 1 88.94 405 ASP A N 1
ATOM 3095 C CA . ASP A 1 405 ? -2.992 -16.734 -27.641 1 88.94 405 ASP A CA 1
ATOM 3096 C C . ASP A 1 405 ? -4.023 -16.812 -26.516 1 88.94 405 ASP A C 1
ATOM 3098 O O . ASP A 1 405 ? -4.367 -15.789 -25.922 1 88.94 405 ASP A O 1
ATOM 3102 N N . LEU A 1 406 ? -4.426 -18.062 -26.266 1 92.88 406 LEU A N 1
ATOM 3103 C CA . LEU A 1 406 ? -5.59 -18.281 -25.406 1 92.88 406 LEU A CA 1
ATOM 3104 C C . LEU A 1 406 ? -5.168 -18.797 -24.031 1 92.88 406 LEU A C 1
ATOM 3106 O O . LEU A 1 406 ? -5.957 -18.766 -23.094 1 92.88 406 LEU A O 1
ATOM 3110 N N . GLU A 1 407 ? -3.928 -19.219 -23.859 1 93.12 407 GLU A N 1
ATOM 3111 C CA . GLU A 1 407 ? -3.527 -20.031 -22.719 1 93.12 407 GLU A CA 1
ATOM 3112 C C . GLU A 1 407 ? -3.229 -19.156 -21.5 1 93.12 407 GLU A C 1
ATOM 3114 O O . GLU A 1 407 ? -3.318 -19.625 -20.359 1 93.12 407 GLU A O 1
ATOM 3119 N N . GLY A 1 408 ? -2.93 -17.891 -21.672 1 94 408 GLY A N 1
ATOM 3120 C CA . GLY A 1 408 ? -2.59 -17.016 -20.562 1 94 408 GLY A CA 1
ATOM 3121 C C . GLY A 1 408 ? -1.146 -17.156 -20.125 1 94 408 GLY A C 1
ATOM 3122 O O . GLY A 1 408 ? -0.343 -17.797 -20.797 1 94 408 GLY A O 1
ATOM 3123 N N . CYS A 1 409 ? -0.853 -16.547 -19.016 1 92.75 409 CYS A N 1
ATOM 3124 C CA . CYS A 1 409 ? 0.528 -16.484 -18.547 1 92.75 409 CYS A CA 1
ATOM 3125 C C . CYS A 1 409 ? 0.967 -17.812 -17.938 1 92.75 409 CYS A C 1
ATOM 3127 O O . CYS A 1 409 ? 0.13 -18.609 -17.531 1 92.75 409 CYS A O 1
ATOM 3129 N N . TRP A 1 410 ? 2.32 -18.078 -18 1 88.94 410 TRP A N 1
ATOM 3130 C CA . TRP A 1 410 ? 3.055 -19.141 -17.328 1 88.94 410 TRP A CA 1
ATOM 3131 C C . TRP A 1 410 ? 2.652 -20.5 -17.859 1 88.94 410 TRP A C 1
ATOM 3133 O O . TRP A 1 410 ? 2.424 -21.438 -17.094 1 88.94 410 TRP A O 1
ATOM 3143 N N . THR A 1 411 ? 2.375 -20.547 -19.109 1 92.12 411 THR A N 1
ATOM 3144 C CA . THR A 1 411 ? 2.266 -21.812 -19.828 1 92.12 411 THR A CA 1
ATOM 3145 C C . THR A 1 411 ? 3.596 -22.172 -20.484 1 92.12 411 THR A C 1
ATOM 3147 O O . THR A 1 411 ? 3.977 -21.578 -21.5 1 92.12 411 THR A O 1
ATOM 3150 N N . VAL A 1 412 ? 4.234 -23.094 -19.859 1 88.56 412 VAL A N 1
ATOM 3151 C CA . VAL A 1 412 ? 5.555 -23.5 -20.344 1 88.56 412 VAL A CA 1
ATOM 3152 C C . VAL A 1 412 ? 5.41 -24.469 -21.516 1 88.56 412 VAL A C 1
ATOM 3154 O O . VAL A 1 412 ? 6.215 -24.438 -22.453 1 88.56 412 VAL A O 1
ATOM 3157 N N . TYR A 1 413 ? 4.266 -25.141 -21.25 1 89.25 413 TYR A N 1
ATOM 3158 C CA . TYR A 1 413 ? 3.975 -26.172 -22.25 1 89.25 413 TYR A CA 1
ATOM 3159 C C . TYR A 1 413 ? 2.582 -25.969 -22.844 1 89.25 413 TYR A C 1
ATOM 3161 O O . TYR A 1 413 ? 1.848 -25.062 -22.422 1 89.25 413 TYR A O 1
ATOM 3169 N N . GLY A 1 414 ? 2.199 -26.406 -23.906 1 90.69 414 GLY A N 1
ATOM 3170 C CA . GLY A 1 414 ? 0.885 -26.344 -24.531 1 90.69 414 GLY A CA 1
ATOM 3171 C C . GLY A 1 414 ? 0.889 -26.766 -25.984 1 90.69 414 GLY A C 1
ATOM 3172 O O . GLY A 1 414 ? 1.832 -26.469 -26.719 1 90.69 414 GLY A O 1
ATOM 3173 N N . ASP A 1 415 ? -0.098 -27.484 -26.156 1 91.56 415 ASP A N 1
ATOM 3174 C CA . ASP A 1 415 ? -0.294 -27.859 -27.547 1 91.56 415 ASP A CA 1
ATOM 3175 C C . ASP A 1 415 ? -1.211 -26.875 -28.266 1 91.56 415 ASP A C 1
ATOM 3177 O O . ASP A 1 415 ? -2.436 -26.969 -28.172 1 91.56 415 ASP A O 1
ATOM 3181 N N . LYS A 1 416 ? -0.656 -26.062 -28.984 1 89.81 416 LYS A N 1
ATOM 3182 C CA . LYS A 1 416 ? -1.396 -25 -29.625 1 89.81 416 LYS A CA 1
ATOM 3183 C C . LYS A 1 416 ? -2.451 -25.547 -30.578 1 89.81 416 LYS A C 1
ATOM 3185 O O . LYS A 1 416 ? -3.432 -24.875 -30.891 1 89.81 416 LYS A O 1
ATOM 3190 N N . LYS A 1 417 ? -2.289 -26.766 -31 1 91.88 417 LYS A N 1
ATOM 3191 C CA . LYS A 1 417 ? -3.232 -27.391 -31.922 1 91.88 417 LYS A CA 1
ATOM 3192 C C . LYS A 1 417 ? -4.574 -27.641 -31.234 1 91.88 417 LYS A C 1
ATOM 3194 O O . LYS A 1 417 ? -5.594 -27.812 -31.906 1 91.88 417 LYS A O 1
ATOM 3199 N N . LEU A 1 418 ? -4.512 -27.672 -29.969 1 94.31 418 LEU A N 1
ATOM 3200 C CA . LEU A 1 418 ? -5.734 -27.953 -29.219 1 94.31 418 LEU A CA 1
ATOM 3201 C C . LEU A 1 418 ? -6.551 -26.672 -29.016 1 94.31 418 LEU A C 1
ATOM 3203 O O . LEU A 1 418 ? -7.727 -26.75 -28.656 1 94.31 418 LEU A O 1
ATOM 3207 N N . SER A 1 419 ? -5.945 -25.531 -29.297 1 95.25 419 SER A N 1
ATOM 3208 C CA . SER A 1 419 ? -6.582 -24.25 -28.984 1 95.25 419 SER A CA 1
ATOM 3209 C C . SER A 1 419 ? -7.648 -23.922 -30.031 1 95.25 419 SER A C 1
ATOM 3211 O O . SER A 1 419 ? -7.398 -23.984 -31.234 1 95.25 419 SER A O 1
ATOM 3213 N N . VAL A 1 420 ? -8.789 -23.516 -29.562 1 97.62 420 VAL A N 1
ATOM 3214 C CA . VAL A 1 420 ? -9.883 -23.125 -30.438 1 97.62 420 VAL A CA 1
ATOM 3215 C C . VAL A 1 420 ? -10.242 -21.672 -30.203 1 97.62 420 VAL A C 1
ATOM 3217 O O . VAL A 1 420 ? -10.812 -21.312 -29.172 1 97.62 420 VAL A O 1
ATOM 3220 N N . PRO A 1 421 ? -9.977 -20.812 -31.156 1 97.88 421 PRO A N 1
ATOM 3221 C CA . PRO A 1 421 ? -10.297 -19.391 -31.016 1 97.88 421 PRO A CA 1
ATOM 3222 C C . PRO A 1 421 ? -11.797 -19.125 -30.922 1 97.88 421 PRO A C 1
ATOM 3224 O O . PRO A 1 421 ? -12.602 -20.016 -31.234 1 97.88 421 PRO A O 1
ATOM 3227 N N . VAL A 1 422 ? -12.141 -17.938 -30.547 1 98.62 422 VAL A N 1
ATOM 3228 C CA . VAL A 1 422 ? -13.531 -17.578 -30.266 1 98.62 422 VAL A CA 1
ATOM 3229 C C . VAL A 1 422 ? -14.359 -17.703 -31.547 1 98.62 422 VAL A C 1
ATOM 3231 O O . VAL A 1 422 ? -15.461 -18.266 -31.516 1 98.62 422 VAL A O 1
ATOM 3234 N N . ASP A 1 423 ? -13.883 -17.219 -32.719 1 98.56 423 ASP A N 1
ATOM 3235 C CA . ASP A 1 423 ? -14.633 -17.266 -33.969 1 98.56 423 ASP A CA 1
ATOM 3236 C C . ASP A 1 423 ? -14.883 -18.719 -34.406 1 98.56 423 ASP A C 1
ATOM 3238 O O . ASP A 1 423 ? -15.992 -19.078 -34.781 1 98.56 423 ASP A O 1
ATOM 3242 N N . ALA A 1 424 ? -13.836 -19.5 -34.25 1 98.12 424 ALA A N 1
ATOM 3243 C CA . ALA A 1 424 ? -13.969 -20.922 -34.625 1 98.12 424 ALA A CA 1
ATOM 3244 C C . ALA A 1 424 ? -14.992 -21.609 -33.719 1 98.12 424 ALA A C 1
ATOM 3246 O O . ALA A 1 424 ? -15.758 -22.453 -34.188 1 98.12 424 ALA A O 1
ATOM 3247 N N . GLY A 1 425 ? -14.961 -21.312 -32.469 1 98.44 425 GLY A N 1
ATOM 3248 C CA . GLY A 1 425 ? -15.922 -21.875 -31.531 1 98.44 425 GLY A CA 1
ATOM 3249 C C . GLY A 1 425 ? -17.359 -21.5 -31.844 1 98.44 425 GLY A C 1
ATOM 3250 O O . GLY A 1 425 ? -18.25 -22.344 -31.797 1 98.44 425 GLY A O 1
ATOM 3251 N N . LEU A 1 426 ? -17.594 -20.25 -32.188 1 98.69 426 LEU A N 1
ATOM 3252 C CA . LEU A 1 426 ? -18.922 -19.781 -32.531 1 98.69 426 LEU A CA 1
ATOM 3253 C C . LEU A 1 426 ? -19.438 -20.453 -33.781 1 98.69 426 LEU A C 1
ATOM 3255 O O . LEU A 1 426 ? -20.594 -20.875 -33.844 1 98.69 426 LEU A O 1
ATOM 3259 N N . ARG A 1 427 ? -18.594 -20.547 -34.781 1 98.38 427 ARG A N 1
ATOM 3260 C CA . ARG A 1 427 ? -18.969 -21.203 -36.031 1 98.38 427 ARG A CA 1
ATOM 3261 C C . ARG A 1 427 ? -19.312 -22.672 -35.812 1 98.38 427 ARG A C 1
ATOM 3263 O O . ARG A 1 427 ? -20.312 -23.172 -36.344 1 98.38 427 ARG A O 1
ATOM 3270 N N . ALA A 1 428 ? -18.453 -23.281 -35.062 1 98.19 428 ALA A N 1
ATOM 3271 C CA . ALA A 1 428 ? -18.672 -24.703 -34.781 1 98.19 428 ALA A CA 1
ATOM 3272 C C . ALA A 1 428 ? -19.984 -24.922 -34.031 1 98.19 428 ALA A C 1
ATOM 3274 O O . ALA A 1 428 ? -20.625 -25.969 -34.156 1 98.19 428 ALA A O 1
ATOM 3275 N N . ALA A 1 429 ? -20.391 -23.953 -33.281 1 98.25 429 ALA A N 1
ATOM 3276 C CA . ALA A 1 429 ? -21.609 -24.062 -32.5 1 98.25 429 ALA A CA 1
ATOM 3277 C C . ALA A 1 429 ? -22.844 -23.781 -33.344 1 98.25 429 ALA A C 1
ATOM 3279 O O . ALA A 1 429 ? -23.969 -23.984 -32.906 1 98.25 429 ALA A O 1
ATOM 3280 N N . GLY A 1 430 ? -22.609 -23.188 -34.594 1 97.62 430 GLY A N 1
ATOM 3281 C CA . GLY A 1 430 ? -23.734 -23.062 -35.5 1 97.62 430 GLY A CA 1
ATOM 3282 C C . GLY A 1 430 ? -24.031 -21.609 -35.875 1 97.62 430 GLY A C 1
ATOM 3283 O O . GLY A 1 430 ? -25.047 -21.328 -36.5 1 97.62 430 GLY A O 1
ATOM 3284 N N . ALA A 1 431 ? -23.125 -20.734 -35.5 1 96.81 431 ALA A N 1
ATOM 3285 C CA . ALA A 1 431 ? -23.344 -19.344 -35.938 1 96.81 431 ALA A CA 1
ATOM 3286 C C . ALA A 1 431 ? -23.312 -19.219 -37.438 1 96.81 431 ALA A C 1
ATOM 3288 O O . ALA A 1 431 ? -22.234 -19.25 -38.031 1 96.81 431 ALA A O 1
ATOM 3289 N N . SER A 1 432 ? -24.359 -18.953 -38.062 1 94.12 432 SER A N 1
ATOM 3290 C CA . SER A 1 432 ? -24.469 -18.984 -39.5 1 94.12 432 SER A CA 1
ATOM 3291 C C . SER A 1 432 ? -24.203 -17.625 -40.125 1 94.12 432 SER A C 1
ATOM 3293 O O . SER A 1 432 ? -23.859 -17.516 -41.312 1 94.12 432 SER A O 1
ATOM 3295 N N . ASN A 1 433 ? -24.375 -16.578 -39.406 1 96.81 433 ASN A N 1
ATOM 3296 C CA . ASN A 1 433 ? -24.219 -15.211 -39.875 1 96.81 433 ASN A CA 1
ATOM 3297 C C . ASN A 1 433 ? -23.203 -14.445 -39.031 1 96.81 433 ASN A C 1
ATOM 3299 O O . ASN A 1 433 ? -23.562 -13.469 -38.375 1 96.81 433 ASN A O 1
ATOM 3303 N N . LEU A 1 434 ? -21.984 -14.898 -39.094 1 98.44 434 LEU A N 1
ATOM 3304 C CA . LEU A 1 434 ? -20.922 -14.32 -38.281 1 98.44 434 LEU A CA 1
ATOM 3305 C C . LEU A 1 434 ? -19.969 -13.5 -39.156 1 98.44 434 LEU A C 1
ATOM 3307 O O . LEU A 1 434 ? -19.422 -14.008 -40.125 1 98.44 434 LEU A O 1
ATOM 3311 N N . CYS A 1 435 ? -19.828 -12.234 -38.812 1 98.5 435 CYS A N 1
ATOM 3312 C CA . CYS A 1 435 ? -18.828 -11.367 -39.438 1 98.5 435 CYS A CA 1
ATOM 3313 C C . CYS A 1 435 ? -17.703 -11.062 -38.438 1 98.5 435 CYS A C 1
ATOM 3315 O O . CYS A 1 435 ? -17.953 -10.555 -37.344 1 98.5 435 CYS A O 1
ATOM 3317 N N . VAL A 1 436 ? -16.469 -11.391 -38.812 1 98.69 436 VAL A N 1
ATOM 3318 C CA . VAL A 1 436 ? -15.32 -11.234 -37.938 1 98.69 436 VAL A CA 1
ATOM 3319 C C . VAL A 1 436 ? -14.461 -10.055 -38.406 1 98.69 436 VAL A C 1
ATOM 3321 O O . VAL A 1 436 ? -14.031 -10.008 -39.531 1 98.69 436 VAL A O 1
ATOM 3324 N N . VAL A 1 437 ? -14.25 -9.094 -37.5 1 98.56 437 VAL A N 1
ATOM 3325 C CA . VAL A 1 437 ? -13.438 -7.918 -37.781 1 98.56 437 VAL A CA 1
ATOM 3326 C C . VAL A 1 437 ? -12.477 -7.645 -36.625 1 98.56 437 VAL A C 1
ATOM 3328 O O . VAL A 1 437 ? -12.898 -7.582 -35.469 1 98.56 437 VAL A O 1
ATOM 3331 N N . LYS A 1 438 ? -11.242 -7.441 -36.938 1 98.19 438 LYS A N 1
ATOM 3332 C CA . LYS A 1 438 ? -10.242 -7.207 -35.906 1 98.19 438 LYS A CA 1
ATOM 3333 C C . LYS A 1 438 ? -10.391 -5.816 -35.281 1 98.19 438 LYS A C 1
ATOM 3335 O O . LYS A 1 438 ? -10.344 -5.66 -34.062 1 98.19 438 LYS A O 1
ATOM 3340 N N . GLY A 1 439 ? -10.617 -4.805 -36.062 1 98.56 439 GLY A N 1
ATOM 3341 C CA . GLY A 1 439 ? -10.891 -3.438 -35.656 1 98.56 439 GLY A CA 1
ATOM 3342 C C . GLY A 1 439 ? -9.641 -2.688 -35.219 1 98.56 439 GLY A C 1
ATOM 3343 O O . GLY A 1 439 ? -9.469 -1.517 -35.562 1 98.56 439 GLY A O 1
ATOM 3344 N N . CYS A 1 440 ? -8.727 -3.277 -34.406 1 98.62 440 CYS A N 1
ATOM 3345 C CA . CYS A 1 440 ? -7.477 -2.693 -33.938 1 98.62 440 CYS A CA 1
ATOM 3346 C C . CYS A 1 440 ? -6.492 -3.779 -33.5 1 98.62 440 CYS A C 1
ATOM 3348 O O . CYS A 1 440 ? -6.848 -4.957 -33.438 1 98.62 440 CYS A O 1
ATOM 3350 N N . GLU A 1 441 ? -5.211 -3.383 -33.344 1 97.81 441 GLU A N 1
ATOM 3351 C CA . GLU A 1 441 ? -4.25 -4.238 -32.656 1 97.81 441 GLU A CA 1
ATOM 3352 C C . GLU A 1 441 ? -4.434 -4.176 -31.156 1 97.81 441 GLU A C 1
ATOM 3354 O O . GLU A 1 441 ? -5.246 -3.393 -30.656 1 97.81 441 GLU A O 1
ATOM 3359 N N . VAL A 1 442 ? -3.707 -5 -30.484 1 97.5 442 VAL A N 1
ATOM 3360 C CA . VAL A 1 442 ? -3.873 -5.078 -29.047 1 97.5 442 VAL A CA 1
ATOM 3361 C C . VAL A 1 442 ? -3.533 -3.729 -28.406 1 97.5 442 VAL A C 1
ATOM 3363 O O . VAL A 1 442 ? -4.258 -3.242 -27.547 1 97.5 442 VAL A O 1
ATOM 3366 N N . GLU A 1 443 ? -2.436 -3.102 -28.844 1 97.25 443 GLU A N 1
ATOM 3367 C CA . GLU A 1 443 ? -1.976 -1.881 -28.188 1 97.25 443 GLU A CA 1
ATOM 3368 C C . GLU A 1 443 ? -1.857 -0.731 -29.188 1 97.25 443 GLU A C 1
ATOM 3370 O O . GLU A 1 443 ? -1.343 0.337 -28.844 1 97.25 443 GLU A O 1
ATOM 3375 N N . ALA A 1 444 ? -2.271 -0.968 -30.406 1 98.12 444 ALA A N 1
ATOM 3376 C CA . ALA A 1 444 ? -2.121 0.056 -31.438 1 98.12 444 ALA A CA 1
ATOM 3377 C C . ALA A 1 444 ? -3.334 0.083 -32.375 1 98.12 444 ALA A C 1
ATOM 3379 O O . ALA A 1 444 ? -4.047 -0.915 -32.5 1 98.12 444 ALA A O 1
ATOM 3380 N N . PRO A 1 445 ? -3.559 1.251 -32.969 1 98 445 PRO A N 1
ATOM 3381 C CA . PRO A 1 445 ? -4.625 1.285 -33.969 1 98 445 PRO A CA 1
ATOM 3382 C C . PRO A 1 445 ? -4.312 0.432 -35.219 1 98 445 PRO A C 1
ATOM 3384 O O . PRO A 1 445 ? -3.156 0.058 -35.438 1 98 445 PRO A O 1
ATOM 3387 N N . LEU A 1 446 ? -5.27 0.022 -35.875 1 98.19 446 LEU A N 1
ATOM 3388 C CA . LEU A 1 446 ? -5.203 -0.612 -37.188 1 98.19 446 LEU A CA 1
ATOM 3389 C C . LEU A 1 446 ? -5.816 0.285 -38.25 1 98.19 446 LEU A C 1
ATOM 3391 O O . LEU A 1 446 ? -6.961 0.72 -38.125 1 98.19 446 LEU A O 1
ATOM 3395 N N . ALA A 1 447 ? -5 0.66 -39.344 1 97.69 447 ALA A N 1
ATOM 3396 C CA . ALA A 1 447 ? -5.484 1.543 -40.406 1 97.69 447 ALA A CA 1
ATOM 3397 C C . ALA A 1 447 ? -6.812 1.046 -40.969 1 97.69 447 ALA A C 1
ATOM 3399 O O . ALA A 1 447 ? -6.902 -0.089 -41.438 1 97.69 447 ALA A O 1
ATOM 3400 N N . GLY A 1 448 ? -7.82 1.861 -40.906 1 98.06 448 GLY A N 1
ATOM 3401 C CA . GLY A 1 448 ? -9.141 1.527 -41.406 1 98.06 448 GLY A CA 1
ATOM 3402 C C . GLY A 1 448 ? -9.898 0.563 -40.5 1 98.06 448 GLY A C 1
ATOM 3403 O O . GLY A 1 448 ? -11.023 0.178 -40.812 1 98.06 448 GLY A O 1
ATOM 3404 N N . GLY A 1 449 ? -9.312 0.13 -39.469 1 98.62 449 GLY A N 1
ATOM 3405 C CA . GLY A 1 449 ? -9.867 -0.891 -38.594 1 98.62 449 GLY A CA 1
ATOM 3406 C C . GLY A 1 449 ? -11.18 -0.473 -37.938 1 98.62 449 GLY A C 1
ATOM 3407 O O . GLY A 1 449 ? -12.141 -1.245 -37.906 1 98.62 449 GLY A O 1
ATOM 3408 N N . ILE A 1 450 ? -11.258 0.725 -37.406 1 98.75 450 ILE A N 1
ATOM 3409 C CA . ILE A 1 450 ? -12.445 1.214 -36.719 1 98.75 450 ILE A CA 1
ATOM 3410 C C . ILE A 1 450 ? -13.594 1.358 -37.719 1 98.75 450 ILE A C 1
ATOM 3412 O O . ILE A 1 450 ? -14.734 1 -37.438 1 98.75 450 ILE A O 1
ATOM 3416 N N . GLU A 1 451 ? -13.289 1.889 -38.938 1 98.5 451 GLU A N 1
ATOM 3417 C CA . GLU A 1 451 ? -14.297 2.039 -39.969 1 98.5 451 GLU A CA 1
ATOM 3418 C C . GLU A 1 451 ? -14.914 0.693 -40.344 1 98.5 451 GLU A C 1
ATOM 3420 O O . GLU A 1 451 ? -16.125 0.572 -40.469 1 98.5 451 GLU A O 1
ATOM 3425 N N . GLU A 1 452 ? -14.086 -0.279 -40.531 1 98.75 452 GLU A N 1
ATOM 3426 C CA . GLU A 1 452 ? -14.555 -1.624 -40.844 1 98.75 452 GLU A CA 1
ATOM 3427 C C . GLU A 1 452 ? -15.414 -2.193 -39.719 1 98.75 452 GLU A C 1
ATOM 3429 O O . GLU A 1 452 ? -16.422 -2.854 -39.969 1 98.75 452 GLU A O 1
ATOM 3434 N N . ALA A 1 453 ? -14.969 -1.966 -38.531 1 98.88 453 ALA A N 1
ATOM 3435 C CA . ALA A 1 453 ? -15.695 -2.447 -37.344 1 98.88 453 ALA A CA 1
ATOM 3436 C C . ALA A 1 453 ? -17.078 -1.809 -37.25 1 98.88 453 ALA A C 1
ATOM 3438 O O . ALA A 1 453 ? -18.062 -2.486 -36.969 1 98.88 453 ALA A O 1
ATOM 3439 N N . VAL A 1 454 ? -17.141 -0.498 -37.438 1 98.88 454 VAL A N 1
ATOM 3440 C CA . VAL A 1 454 ? -18.406 0.232 -37.375 1 98.88 454 VAL A CA 1
ATOM 3441 C C . VAL A 1 454 ? -19.359 -0.291 -38.469 1 98.88 454 VAL A C 1
ATOM 3443 O O . VAL A 1 454 ? -20.547 -0.501 -38.219 1 98.88 454 VAL A O 1
ATOM 3446 N N . LYS A 1 455 ? -18.844 -0.508 -39.688 1 98.75 455 LYS A N 1
ATOM 3447 C CA . LYS A 1 455 ? -19.656 -1.055 -40.75 1 98.75 455 LYS A CA 1
ATOM 3448 C C . LYS A 1 455 ? -20.219 -2.426 -40.406 1 98.75 455 LYS A C 1
ATOM 3450 O O . LYS A 1 455 ? -21.391 -2.705 -40.625 1 98.75 455 LYS A O 1
ATOM 3455 N N . ALA A 1 456 ? -19.375 -3.256 -39.875 1 98.81 456 ALA A N 1
ATOM 3456 C CA . ALA A 1 456 ? -19.812 -4.586 -39.438 1 98.81 456 ALA A CA 1
ATOM 3457 C C . ALA A 1 456 ? -20.891 -4.492 -38.344 1 98.81 456 ALA A C 1
ATOM 3459 O O . ALA A 1 456 ? -21.875 -5.234 -38.375 1 98.81 456 ALA A O 1
ATOM 3460 N N . ALA A 1 457 ? -20.688 -3.656 -37.406 1 98.88 457 ALA A N 1
ATOM 3461 C CA . ALA A 1 457 ? -21.641 -3.463 -36.312 1 98.88 457 ALA A CA 1
ATOM 3462 C C . ALA A 1 457 ? -23 -3.006 -36.812 1 98.88 457 ALA A C 1
ATOM 3464 O O . ALA A 1 457 ? -24.031 -3.508 -36.406 1 98.88 457 ALA A O 1
ATOM 3465 N N . GLU A 1 458 ? -22.953 -2.051 -37.719 1 98.62 458 GLU A N 1
ATOM 3466 C CA . GLU A 1 458 ? -24.188 -1.501 -38.281 1 98.62 458 GLU A CA 1
ATOM 3467 C C . GLU A 1 458 ? -24.984 -2.57 -39.031 1 98.62 458 GLU A C 1
ATOM 3469 O O . GLU A 1 458 ? -26.219 -2.533 -39.031 1 98.62 458 GLU A O 1
ATOM 3474 N N . SER A 1 459 ? -24.344 -3.457 -39.594 1 98.12 459 SER A N 1
ATOM 3475 C CA . SER A 1 459 ? -24.984 -4.492 -40.375 1 98.12 459 SER A CA 1
ATOM 3476 C C . SER A 1 459 ? -25.438 -5.656 -39.5 1 98.12 459 SER A C 1
ATOM 3478 O O . SER A 1 459 ? -26.156 -6.547 -39.969 1 98.12 459 SER A O 1
ATOM 3480 N N . ALA A 1 460 ? -25.062 -5.688 -38.281 1 98.62 460 ALA A N 1
ATOM 3481 C CA . ALA A 1 460 ? -25.344 -6.809 -37.375 1 98.62 460 ALA A CA 1
ATOM 3482 C C . ALA A 1 460 ? -26.547 -6.512 -36.5 1 98.62 460 ALA A C 1
ATOM 3484 O O . ALA A 1 460 ? -26.984 -5.363 -36.375 1 98.62 460 ALA A O 1
ATOM 3485 N N . GLU A 1 461 ? -27.109 -7.535 -35.906 1 98.38 461 GLU A N 1
ATOM 3486 C CA . GLU A 1 461 ? -28.141 -7.391 -34.875 1 98.38 461 GLU A CA 1
ATOM 3487 C C . GLU A 1 461 ? -27.531 -7.238 -33.5 1 98.38 461 GLU A C 1
ATOM 3489 O O . GLU A 1 461 ? -28.125 -6.613 -32.625 1 98.38 461 GLU A O 1
ATOM 3494 N N . VAL A 1 462 ? -26.391 -7.805 -33.281 1 98.62 462 VAL A N 1
ATOM 3495 C CA . VAL A 1 462 ? -25.672 -7.75 -32 1 98.62 462 VAL A CA 1
ATOM 3496 C C . VAL A 1 462 ? -24.172 -7.816 -32.25 1 98.62 462 VAL A C 1
ATOM 3498 O O . VAL A 1 462 ? -23.719 -8.445 -33.219 1 98.62 462 VAL A O 1
ATOM 3501 N N . VAL A 1 463 ? -23.406 -7.117 -31.422 1 98.88 463 VAL A N 1
ATOM 3502 C CA . VAL A 1 463 ? -21.953 -7.117 -31.5 1 98.88 463 VAL A CA 1
ATOM 3503 C C . VAL A 1 463 ? -21.359 -7.867 -30.297 1 98.88 463 VAL A C 1
ATOM 3505 O O . VAL A 1 463 ? -21.766 -7.629 -29.156 1 98.88 463 VAL A O 1
ATOM 3508 N N . LEU A 1 464 ? -20.516 -8.836 -30.531 1 98.94 464 LEU A N 1
ATOM 3509 C CA . LEU A 1 464 ? -19.594 -9.367 -29.531 1 98.94 464 LEU A CA 1
ATOM 3510 C C . LEU A 1 464 ? -18.234 -8.688 -29.625 1 98.94 464 LEU A C 1
ATOM 3512 O O . LEU A 1 464 ? -17.531 -8.852 -30.625 1 98.94 464 LEU A O 1
ATOM 3516 N N . LEU A 1 465 ? -17.906 -7.891 -28.641 1 98.88 465 LEU A N 1
ATOM 3517 C CA . LEU A 1 465 ? -16.672 -7.102 -28.641 1 98.88 465 LEU A CA 1
ATOM 3518 C C . LEU A 1 465 ? -15.594 -7.793 -27.812 1 98.88 465 LEU A C 1
ATOM 3520 O O . LEU A 1 465 ? -15.656 -7.809 -26.578 1 98.88 465 LEU A O 1
ATOM 3524 N N . CYS A 1 466 ? -14.562 -8.344 -28.469 1 98.75 466 CYS A N 1
ATOM 3525 C CA . CYS A 1 466 ? -13.477 -9.086 -27.844 1 98.75 466 CYS A CA 1
ATOM 3526 C C . CYS A 1 466 ? -12.312 -8.156 -27.5 1 98.75 466 CYS A C 1
ATOM 3528 O O . CYS A 1 466 ? -11.398 -7.984 -28.297 1 98.75 466 CYS A O 1
ATOM 3530 N N . VAL A 1 467 ? -12.266 -7.688 -26.25 1 98.62 467 VAL A N 1
ATOM 3531 C CA . VAL A 1 467 ? -11.25 -6.73 -25.844 1 98.62 467 VAL A CA 1
ATOM 3532 C C . VAL A 1 467 ? -10.648 -7.164 -24.5 1 98.62 467 VAL A C 1
ATOM 3534 O O . VAL A 1 467 ? -11.125 -8.109 -23.875 1 98.62 467 VAL A O 1
ATOM 3537 N N . GLY A 1 468 ? -9.594 -6.539 -24.062 1 98.19 468 GLY A N 1
ATOM 3538 C CA . GLY A 1 468 ? -8.938 -6.828 -22.797 1 98.19 468 GLY A CA 1
ATOM 3539 C C . GLY A 1 468 ? -7.422 -6.828 -22.891 1 98.19 468 GLY A C 1
ATOM 3540 O O . GLY A 1 468 ? -6.832 -5.922 -23.484 1 98.19 468 GLY A O 1
ATOM 3541 N N . GLU A 1 469 ? -6.879 -7.84 -22.266 1 97.75 469 GLU A N 1
ATOM 3542 C CA . GLU A 1 469 ? -5.426 -7.934 -22.172 1 97.75 469 GLU A CA 1
ATOM 3543 C C . GLU A 1 469 ? -4.902 -9.141 -22.953 1 97.75 469 GLU A C 1
ATOM 3545 O O . GLU A 1 469 ? -5.57 -10.172 -23.016 1 97.75 469 GLU A O 1
ATOM 3550 N N . ALA A 1 470 ? -3.676 -8.953 -23.484 1 97 470 ALA A N 1
ATOM 3551 C CA . ALA A 1 470 ? -2.943 -10.102 -24.016 1 97 470 ALA A CA 1
ATOM 3552 C C . ALA A 1 470 ? -2.248 -10.875 -22.906 1 97 470 ALA A C 1
ATOM 3554 O O . ALA A 1 470 ? -2.207 -10.422 -21.766 1 97 470 ALA A O 1
ATOM 3555 N N . SER A 1 471 ? -1.765 -12.031 -23.281 1 95.56 471 SER A N 1
ATOM 3556 C CA . SER A 1 471 ? -1.195 -12.922 -22.281 1 95.56 471 SER A CA 1
ATOM 3557 C C . SER A 1 471 ? -0 -12.281 -21.578 1 95.56 471 SER A C 1
ATOM 3559 O O . SER A 1 471 ? 0.245 -12.531 -20.391 1 95.56 471 SER A O 1
ATOM 3561 N N . ASP A 1 472 ? 0.714 -11.414 -22.25 1 94.38 472 ASP A N 1
ATOM 3562 C CA . ASP A 1 472 ? 1.938 -10.844 -21.688 1 94.38 472 ASP A CA 1
ATOM 3563 C C . ASP A 1 472 ? 1.631 -9.625 -20.828 1 94.38 472 ASP A C 1
ATOM 3565 O O . ASP A 1 472 ? 2.541 -8.883 -20.438 1 94.38 472 ASP A O 1
ATOM 3569 N N . PHE A 1 473 ? 0.375 -9.367 -20.547 1 96.94 473 PHE A N 1
ATOM 3570 C CA . PHE A 1 473 ? -0.017 -8.336 -19.594 1 96.94 473 PHE A CA 1
ATOM 3571 C C . PHE A 1 473 ? -0.086 -8.898 -18.172 1 96.94 473 PHE A C 1
ATOM 3573 O O . PHE A 1 473 ? -0.145 -8.148 -17.203 1 96.94 473 PHE A O 1
ATOM 3580 N N . SER A 1 474 ? -0.065 -10.227 -18.062 1 96.5 474 SER A N 1
ATOM 3581 C CA . SER A 1 474 ? -0.177 -10.898 -16.781 1 96.5 474 SER A CA 1
ATOM 3582 C C . SER A 1 474 ? 1.007 -11.828 -16.531 1 96.5 474 SER A C 1
ATOM 3584 O O . SER A 1 474 ? 1.711 -12.211 -17.469 1 96.5 474 SER A O 1
ATOM 3586 N N . GLY A 1 475 ? 1.187 -12.172 -15.281 1 96.81 475 GLY A N 1
ATOM 3587 C CA . GLY A 1 475 ? 2.283 -13.047 -14.891 1 96.81 475 GLY A CA 1
ATOM 3588 C C . GLY A 1 475 ? 3.439 -12.305 -14.25 1 96.81 475 GLY A C 1
ATOM 3589 O O . GLY A 1 475 ? 3.289 -11.156 -13.836 1 96.81 475 GLY A O 1
ATOM 3590 N N . GLU A 1 476 ? 4.512 -12.977 -14.164 1 95.81 476 GLU A N 1
ATOM 3591 C CA . GLU A 1 476 ? 5.707 -12.438 -13.523 1 95.81 476 GLU A CA 1
ATOM 3592 C C . GLU A 1 476 ? 6.258 -11.242 -14.289 1 95.81 476 GLU A C 1
ATOM 3594 O O . GLU A 1 476 ? 6.277 -11.242 -15.523 1 95.81 476 GLU A O 1
ATOM 3599 N N . SER A 1 477 ? 6.637 -10.219 -13.586 1 95.94 477 SER A N 1
ATOM 3600 C CA . SER A 1 477 ? 7.246 -9.008 -14.125 1 95.94 477 SER A CA 1
ATOM 3601 C C . SER A 1 477 ? 6.27 -8.25 -15.023 1 95.94 477 SER A C 1
ATOM 3603 O O . SER A 1 477 ? 6.688 -7.516 -15.922 1 95.94 477 SER A O 1
ATOM 3605 N N . GLN A 1 478 ? 4.957 -8.492 -14.812 1 97.69 478 GLN A N 1
ATOM 3606 C CA . GLN A 1 478 ? 3.941 -7.836 -15.625 1 97.69 478 GLN A CA 1
ATOM 3607 C C . GLN A 1 478 ? 3.023 -6.969 -14.773 1 97.69 478 GLN A C 1
ATOM 3609 O O . GLN A 1 478 ? 1.802 -7 -14.938 1 97.69 478 GLN A O 1
ATOM 3614 N N . SER A 1 479 ? 3.641 -6.246 -13.828 1 98.31 479 SER A N 1
ATOM 3615 C CA . SER A 1 479 ? 2.908 -5.254 -13.047 1 98.31 479 SER A CA 1
ATOM 3616 C C . SER A 1 479 ? 2.523 -4.051 -13.898 1 98.31 479 SER A C 1
ATOM 3618 O O . SER A 1 479 ? 3.238 -3.693 -14.836 1 98.31 479 SER A O 1
ATOM 3620 N N . ARG A 1 480 ? 1.384 -3.488 -13.57 1 98.31 480 ARG A N 1
ATOM 3621 C CA . ARG A 1 480 ? 0.932 -2.32 -14.32 1 98.31 480 ARG A CA 1
ATOM 3622 C C . ARG A 1 480 ? 0.522 -1.191 -13.383 1 98.31 480 ARG A C 1
ATOM 3624 O O . ARG A 1 480 ? -0.051 -1.439 -12.32 1 98.31 480 ARG A O 1
ATOM 3631 N N . THR A 1 481 ? 0.708 0.085 -13.781 1 97.88 481 THR A N 1
ATOM 3632 C CA . THR A 1 481 ? 0.259 1.224 -12.984 1 97.88 481 THR A CA 1
ATOM 3633 C C . THR A 1 481 ? -1.195 1.563 -13.305 1 97.88 481 THR A C 1
ATOM 3635 O O . THR A 1 481 ? -1.916 2.082 -12.445 1 97.88 481 THR A O 1
ATOM 3638 N N . GLN A 1 482 ? -1.589 1.354 -14.531 1 98.06 482 GLN A N 1
ATOM 3639 C CA . GLN A 1 482 ? -2.957 1.524 -15.008 1 98.06 482 GLN A CA 1
ATOM 3640 C C . GLN A 1 482 ? -3.559 0.192 -15.445 1 98.06 482 GLN A C 1
ATOM 3642 O O . GLN A 1 482 ? -3.17 -0.363 -16.469 1 98.06 482 GLN A O 1
ATOM 3647 N N . ILE A 1 483 ? -4.488 -0.251 -14.664 1 98.5 483 ILE A N 1
ATOM 3648 C CA . ILE A 1 483 ? -5.09 -1.544 -14.969 1 98.5 483 ILE A CA 1
ATOM 3649 C C . ILE A 1 483 ? -6.355 -1.338 -15.805 1 98.5 483 ILE A C 1
ATOM 3651 O O . ILE A 1 483 ? -7.453 -1.684 -15.367 1 98.5 483 ILE A O 1
ATOM 3655 N N . VAL A 1 484 ? -6.227 -0.798 -16.984 1 98.19 484 VAL A N 1
ATOM 3656 C CA . VAL A 1 484 ? -7.297 -0.506 -17.922 1 98.19 484 VAL A CA 1
ATOM 3657 C C . VAL A 1 484 ? -7.039 -1.239 -19.234 1 98.19 484 VAL A C 1
ATOM 3659 O O . VAL A 1 484 ? -5.926 -1.706 -19.484 1 98.19 484 VAL A O 1
ATOM 3662 N N . VAL A 1 485 ? -8.078 -1.318 -20.047 1 98.19 485 VAL A N 1
ATOM 3663 C CA . VAL A 1 485 ? -7.93 -1.81 -21.406 1 98.19 485 VAL A CA 1
ATOM 3664 C C . VAL A 1 485 ? -7.121 -0.81 -22.234 1 98.19 485 VAL A C 1
ATOM 3666 O O . VAL A 1 485 ? -7.27 0.404 -22.062 1 98.19 485 VAL A O 1
ATOM 3669 N N . PRO A 1 486 ? -6.23 -1.327 -23.172 1 97.88 486 PRO A N 1
ATOM 3670 C CA . PRO A 1 486 ? -5.41 -0.423 -23.969 1 97.88 486 PRO A CA 1
ATOM 3671 C C . PRO A 1 486 ? -6.238 0.622 -24.719 1 97.88 486 PRO A C 1
ATOM 3673 O O . PRO A 1 486 ? -7.363 0.339 -25.141 1 97.88 486 PRO A O 1
ATOM 3676 N N . LYS A 1 487 ? -5.668 1.75 -24.922 1 97.12 487 LYS A N 1
ATOM 3677 C CA . LYS A 1 487 ? -6.332 2.918 -25.5 1 97.12 487 LYS A CA 1
ATOM 3678 C C . LYS A 1 487 ? -6.938 2.592 -26.859 1 97.12 487 LYS A C 1
ATOM 3680 O O . LYS A 1 487 ? -8.07 2.979 -27.141 1 97.12 487 LYS A O 1
ATOM 3685 N N . ALA A 1 488 ? -6.195 1.863 -27.703 1 98.38 488 ALA A N 1
ATOM 3686 C CA . ALA A 1 488 ? -6.672 1.523 -29.047 1 98.38 488 ALA A CA 1
ATOM 3687 C C . ALA A 1 488 ? -7.965 0.714 -28.984 1 98.38 488 ALA A C 1
ATOM 3689 O O . ALA A 1 488 ? -8.859 0.883 -29.812 1 98.38 488 ALA A O 1
ATOM 3690 N N . GLN A 1 489 ? -8.031 -0.118 -28.031 1 98.62 489 GLN A N 1
ATOM 3691 C CA . GLN A 1 489 ? -9.219 -0.951 -27.875 1 98.62 489 GLN A CA 1
ATOM 3692 C C . GLN A 1 489 ? -10.398 -0.134 -27.344 1 98.62 489 GLN A C 1
ATOM 3694 O O . GLN A 1 489 ? -11.547 -0.372 -27.719 1 98.62 489 GLN A O 1
ATOM 3699 N N . LEU A 1 490 ? -10.141 0.811 -26.422 1 98.25 490 LEU A N 1
ATOM 3700 C CA . LEU A 1 490 ? -11.195 1.664 -25.891 1 98.25 490 LEU A CA 1
ATOM 3701 C C . LEU A 1 490 ? -11.789 2.547 -26.984 1 98.25 490 LEU A C 1
ATOM 3703 O O . LEU A 1 490 ? -13 2.775 -27.016 1 98.25 490 LEU A O 1
ATOM 3707 N N . GLU A 1 491 ? -10.922 3.068 -27.812 1 98.19 491 GLU A N 1
ATOM 3708 C CA . GLU A 1 491 ? -11.398 3.857 -28.953 1 98.19 491 GLU A CA 1
ATOM 3709 C C . GLU A 1 491 ? -12.289 3.025 -29.875 1 98.19 491 GLU A C 1
ATOM 3711 O O . GLU A 1 491 ? -13.32 3.504 -30.344 1 98.19 491 GLU A O 1
ATOM 3716 N N . LEU A 1 492 ? -11.844 1.835 -30.125 1 98.75 492 LEU A N 1
ATOM 3717 C CA . LEU A 1 492 ? -12.664 0.907 -30.906 1 98.75 492 LEU A CA 1
ATOM 3718 C C . LEU A 1 492 ? -14.016 0.687 -30.234 1 98.75 492 LEU A C 1
ATOM 3720 O O . LEU A 1 492 ? -15.055 0.766 -30.906 1 98.75 492 LEU A O 1
ATOM 3724 N N . ALA A 1 493 ? -14 0.417 -28.969 1 98.75 493 ALA A N 1
ATOM 3725 C CA . ALA A 1 493 ? -15.227 0.155 -28.219 1 98.75 493 ALA A CA 1
ATOM 3726 C C . ALA A 1 493 ? -16.188 1.342 -28.297 1 98.75 493 ALA A C 1
ATOM 3728 O O . ALA A 1 493 ? -17.391 1.165 -28.484 1 98.75 493 ALA A O 1
ATOM 3729 N N . GLU A 1 494 ? -15.641 2.496 -28.094 1 98.19 494 GLU A N 1
ATOM 3730 C CA . GLU A 1 494 ? -16.453 3.709 -28.141 1 98.19 494 GLU A CA 1
ATOM 3731 C C . GLU A 1 494 ? -17.125 3.877 -29.5 1 98.19 494 GLU A C 1
ATOM 3733 O O . GLU A 1 494 ? -18.297 4.215 -29.594 1 98.19 494 GLU A O 1
ATOM 3738 N N . ALA A 1 495 ? -16.359 3.684 -30.578 1 98.62 495 ALA A N 1
ATOM 3739 C CA . ALA A 1 495 ? -16.891 3.814 -31.938 1 98.62 495 ALA A CA 1
ATOM 3740 C C . ALA A 1 495 ? -17.984 2.791 -32.188 1 98.62 495 ALA A C 1
ATOM 3742 O O . ALA A 1 495 ? -19.016 3.117 -32.812 1 98.62 495 ALA A O 1
ATOM 3743 N N . VAL A 1 496 ? -17.75 1.617 -31.797 1 98.81 496 VAL A N 1
ATOM 3744 C CA . VAL A 1 496 ? -18.703 0.538 -32 1 98.81 496 VAL A CA 1
ATOM 3745 C C . VAL A 1 496 ? -19.969 0.805 -31.203 1 98.81 496 VAL A C 1
ATOM 3747 O O . VAL A 1 496 ? -21.078 0.635 -31.703 1 98.81 496 VAL A O 1
ATOM 3750 N N . MET A 1 497 ? -19.875 1.206 -29.969 1 98.31 497 MET A N 1
ATOM 3751 C CA . MET A 1 497 ? -21.031 1.47 -29.094 1 98.31 497 MET A CA 1
ATOM 3752 C C . MET A 1 497 ? -21.828 2.66 -29.609 1 98.31 497 MET A C 1
ATOM 3754 O O . MET A 1 497 ? -23.047 2.721 -29.422 1 98.31 497 MET A O 1
ATOM 3758 N N . ALA A 1 498 ? -21.156 3.533 -30.281 1 97.94 498 ALA A N 1
ATOM 3759 C CA . ALA A 1 498 ? -21.828 4.711 -30.828 1 97.94 498 ALA A CA 1
ATOM 3760 C C . ALA A 1 498 ? -22.812 4.324 -31.922 1 97.94 498 ALA A C 1
ATOM 3762 O O . ALA A 1 498 ? -23.688 5.113 -32.281 1 97.94 498 ALA A O 1
ATOM 3763 N N . THR A 1 499 ? -22.734 3.105 -32.5 1 98.25 499 THR A N 1
ATOM 3764 C CA . THR A 1 499 ? -23.672 2.635 -33.531 1 98.25 499 THR A CA 1
ATOM 3765 C C . THR A 1 499 ? -25.047 2.365 -32.906 1 98.25 499 THR A C 1
ATOM 3767 O O . THR A 1 499 ? -26.031 2.209 -33.594 1 98.25 499 THR A O 1
ATOM 3770 N N . LYS A 1 500 ? -25.156 2.262 -31.578 1 97.19 500 LYS A N 1
ATOM 3771 C CA . LYS A 1 500 ? -26.344 2.055 -30.766 1 97.19 500 LYS A CA 1
ATOM 3772 C C . LYS A 1 500 ? -26.859 0.626 -30.906 1 97.19 500 LYS A C 1
ATOM 3774 O O . LYS A 1 500 ? -27.953 0.307 -30.438 1 97.19 500 LYS A O 1
ATOM 3779 N N . LYS A 1 501 ? -26.125 -0.203 -31.672 1 98 501 LYS A N 1
ATOM 3780 C CA . LYS A 1 501 ? -26.406 -1.634 -31.641 1 98 501 LYS A CA 1
ATOM 3781 C C . LYS A 1 501 ? -26.109 -2.229 -30.266 1 98 501 LYS A C 1
ATOM 3783 O O . LYS A 1 501 ? -25.25 -1.713 -29.531 1 98 501 LYS A O 1
ATOM 3788 N N . PRO A 1 502 ? -26.875 -3.293 -29.859 1 98.44 502 PRO A N 1
ATOM 3789 C CA . PRO A 1 502 ? -26.484 -3.977 -28.625 1 98.44 502 PRO A CA 1
ATOM 3790 C C . PRO A 1 502 ? -25.062 -4.52 -28.672 1 98.44 502 PRO A C 1
ATOM 3792 O O . PRO A 1 502 ? -24.688 -5.207 -29.641 1 98.44 502 PRO A O 1
ATOM 3795 N N . VAL A 1 503 ? -24.234 -4.16 -27.672 1 98.81 503 VAL A N 1
ATOM 3796 C CA . VAL A 1 503 ? -22.844 -4.605 -27.594 1 98.81 503 VAL A CA 1
ATOM 3797 C C . VAL A 1 503 ? -22.641 -5.461 -26.344 1 98.81 503 VAL A C 1
ATOM 3799 O O . VAL A 1 503 ? -23.016 -5.055 -25.25 1 98.81 503 VAL A O 1
ATOM 3802 N N . VAL A 1 504 ? -22.125 -6.668 -26.5 1 98.88 504 VAL A N 1
ATOM 3803 C CA . VAL A 1 504 ? -21.688 -7.527 -25.406 1 98.88 504 VAL A CA 1
ATOM 3804 C C . VAL A 1 504 ? -20.172 -7.586 -25.375 1 98.88 504 VAL A C 1
ATOM 3806 O O . VAL A 1 504 ? -19.531 -8.031 -26.344 1 98.88 504 VAL A O 1
ATOM 3809 N N . VAL A 1 505 ? -19.578 -7.176 -24.281 1 98.94 505 VAL A N 1
ATOM 3810 C CA . VAL A 1 505 ? -18.125 -7.211 -24.125 1 98.94 505 VAL A CA 1
ATOM 3811 C C . VAL A 1 505 ? -17.688 -8.602 -23.672 1 98.94 505 VAL A C 1
ATOM 3813 O O . VAL A 1 505 ? -18.234 -9.148 -22.703 1 98.94 505 VAL A O 1
ATOM 3816 N N . LEU A 1 506 ? -16.828 -9.227 -24.375 1 98.81 506 LEU A N 1
ATOM 3817 C CA . LEU A 1 506 ? -16.047 -10.375 -23.938 1 98.81 506 LEU A CA 1
ATOM 3818 C C . LEU A 1 506 ? -14.672 -9.938 -23.438 1 98.81 506 LEU A C 1
ATOM 3820 O O . LEU A 1 506 ? -13.742 -9.781 -24.234 1 98.81 506 LEU A O 1
ATOM 3824 N N . LEU A 1 507 ? -14.539 -9.812 -22.141 1 98.81 507 LEU A N 1
ATOM 3825 C CA . LEU A 1 507 ? -13.359 -9.219 -21.516 1 98.81 507 LEU A CA 1
ATOM 3826 C C . LEU A 1 507 ? -12.328 -10.289 -21.172 1 98.81 507 LEU A C 1
ATOM 3828 O O . LEU A 1 507 ? -12.523 -11.062 -20.234 1 98.81 507 LEU A O 1
ATOM 3832 N N . ARG A 1 508 ? -11.297 -10.352 -21.875 1 98.5 508 ARG A N 1
ATOM 3833 C CA . ARG A 1 508 ? -10.172 -11.219 -21.562 1 98.5 508 ARG A CA 1
ATOM 3834 C C . ARG A 1 508 ? -9.164 -10.508 -20.656 1 98.5 508 ARG A C 1
ATOM 3836 O O . ARG A 1 508 ? -8.656 -9.445 -21.016 1 98.5 508 ARG A O 1
ATOM 3843 N N . THR A 1 509 ? -8.844 -11.07 -19.562 1 98.31 509 THR A N 1
ATOM 3844 C CA . THR A 1 509 ? -7.926 -10.422 -18.625 1 98.31 509 THR A CA 1
ATOM 3845 C C . THR A 1 509 ? -7.391 -11.43 -17.609 1 98.31 509 THR A C 1
ATOM 3847 O O . THR A 1 509 ? -7.973 -12.5 -17.422 1 98.31 509 THR A O 1
ATOM 3850 N N . GLY A 1 510 ? -6.223 -11.164 -17.031 1 98.38 510 GLY A N 1
ATOM 3851 C CA . GLY A 1 510 ? -5.668 -11.984 -15.977 1 98.38 510 GLY A CA 1
ATOM 3852 C C . GLY A 1 510 ? -5.789 -11.352 -14.602 1 98.38 510 GLY A C 1
ATOM 3853 O O . GLY A 1 510 ? -5.172 -11.82 -13.641 1 98.38 510 GLY A O 1
ATOM 3854 N N . ARG A 1 511 ? -6.574 -10.266 -14.453 1 98.62 511 ARG A N 1
ATOM 3855 C CA . ARG A 1 511 ? -6.828 -9.492 -13.242 1 98.62 511 ARG A CA 1
ATOM 3856 C C . ARG A 1 511 ? -8.141 -8.727 -13.352 1 98.62 511 ARG A C 1
ATOM 3858 O O . ARG A 1 511 ? -8.773 -8.711 -14.414 1 98.62 511 ARG A O 1
ATOM 3865 N N . ALA A 1 512 ? -8.586 -8.102 -12.211 1 98.75 512 ALA A N 1
ATOM 3866 C CA . ALA A 1 512 ? -9.68 -7.137 -12.312 1 98.75 512 ALA A CA 1
ATOM 3867 C C . ALA A 1 512 ? -9.203 -5.832 -12.945 1 98.75 512 ALA A C 1
ATOM 3869 O O . ALA A 1 512 ? -8.086 -5.379 -12.68 1 98.75 512 ALA A O 1
ATOM 3870 N N . LEU A 1 513 ? -10.016 -5.266 -13.773 1 98.75 513 LEU A N 1
ATOM 3871 C CA . LEU A 1 513 ? -9.672 -4.027 -14.461 1 98.75 513 LEU A CA 1
ATOM 3872 C C . LEU A 1 513 ? -10.641 -2.91 -14.094 1 98.75 513 LEU A C 1
ATOM 3874 O O . LEU A 1 513 ? -11.773 -3.174 -13.695 1 98.75 513 LEU A O 1
ATOM 3878 N N . ALA A 1 514 ? -10.148 -1.68 -14.117 1 98.5 514 ALA A N 1
ATOM 3879 C CA . ALA A 1 514 ? -11.047 -0.533 -14.203 1 98.5 514 ALA A CA 1
ATOM 3880 C C . ALA A 1 514 ? -11.68 -0.433 -15.586 1 98.5 514 ALA A C 1
ATOM 3882 O O . ALA A 1 514 ? -10.992 -0.15 -16.578 1 98.5 514 ALA A O 1
ATOM 3883 N N . LEU A 1 515 ? -12.938 -0.551 -15.703 1 98.25 515 LEU A N 1
ATOM 3884 C CA . LEU A 1 515 ? -13.609 -0.851 -16.969 1 98.25 515 LEU A CA 1
ATOM 3885 C C . LEU A 1 515 ? -13.898 0.428 -17.75 1 98.25 515 LEU A C 1
ATOM 3887 O O . LEU A 1 515 ? -14.07 0.392 -18.969 1 98.25 515 LEU A O 1
ATOM 3891 N N . GLY A 1 516 ? -14.023 1.573 -17.141 1 95.44 516 GLY A N 1
ATOM 3892 C CA . GLY A 1 516 ? -14.312 2.834 -17.812 1 95.44 516 GLY A CA 1
ATOM 3893 C C . GLY A 1 516 ? -15.562 2.787 -18.656 1 95.44 516 GLY A C 1
ATOM 3894 O O . GLY A 1 516 ? -16.625 2.367 -18.188 1 95.44 516 GLY A O 1
ATOM 3895 N N . LYS A 1 517 ? -15.438 3.156 -19.922 1 95.44 517 LYS A N 1
ATOM 3896 C CA . LYS A 1 517 ? -16.562 3.301 -20.828 1 95.44 517 LYS A CA 1
ATOM 3897 C C . LYS A 1 517 ? -17.156 1.941 -21.203 1 95.44 517 LYS A C 1
ATOM 3899 O O . LYS A 1 517 ? -18.297 1.857 -21.672 1 95.44 517 LYS A O 1
ATOM 3904 N N . LEU A 1 518 ? -16.391 0.883 -21 1 98.12 518 LEU A N 1
ATOM 3905 C CA . LEU A 1 518 ? -16.891 -0.448 -21.328 1 98.12 518 LEU A CA 1
ATOM 3906 C C . LEU A 1 518 ? -18.141 -0.763 -20.5 1 98.12 518 LEU A C 1
ATOM 3908 O O . LEU A 1 518 ? -18.938 -1.635 -20.875 1 98.12 518 LEU A O 1
ATOM 3912 N N . GLN A 1 519 ? -18.328 -0.06 -19.422 1 96.81 519 GLN A N 1
ATOM 3913 C CA . GLN A 1 519 ? -19.469 -0.281 -18.547 1 96.81 519 GLN A CA 1
ATOM 3914 C C . GLN A 1 519 ? -20.781 0.046 -19.266 1 96.81 519 GLN A C 1
ATOM 3916 O O . GLN A 1 519 ? -21.859 -0.358 -18.812 1 96.81 519 GLN A O 1
ATOM 3921 N N . GLU A 1 520 ? -20.672 0.823 -20.328 1 97.19 520 GLU A N 1
ATOM 3922 C CA . GLU A 1 520 ? -21.875 1.27 -21.031 1 97.19 520 GLU A CA 1
ATOM 3923 C C . GLU A 1 520 ? -22.406 0.177 -21.953 1 97.19 520 GLU A C 1
ATOM 3925 O O . GLU A 1 520 ? -23.5 0.305 -22.5 1 97.19 520 GLU A O 1
ATOM 3930 N N . ALA A 1 521 ? -21.703 -0.913 -22.125 1 98.44 521 ALA A N 1
ATOM 3931 C CA . ALA A 1 521 ? -22.156 -2.021 -22.969 1 98.44 521 ALA A CA 1
ATOM 3932 C C . ALA A 1 521 ? -23.422 -2.648 -22.406 1 98.44 521 ALA A C 1
ATOM 3934 O O . ALA A 1 521 ? -23.703 -2.529 -21.203 1 98.44 521 ALA A O 1
ATOM 3935 N N . SER A 1 522 ? -24.188 -3.303 -23.281 1 98.38 522 SER A N 1
ATOM 3936 C CA . SER A 1 522 ? -25.438 -3.947 -22.875 1 98.38 522 SER A CA 1
ATOM 3937 C C . SER A 1 522 ? -25.172 -5.223 -22.078 1 98.38 522 SER A C 1
ATOM 3939 O O . SER A 1 522 ? -25.984 -5.617 -21.25 1 98.38 522 SER A O 1
ATOM 3941 N N . GLY A 1 523 ? -24.141 -5.871 -22.391 1 98.62 523 GLY A N 1
ATOM 3942 C CA . GLY A 1 523 ? -23.703 -7.074 -21.688 1 98.62 523 GLY A CA 1
ATOM 3943 C C . GLY A 1 523 ? -22.203 -7.141 -21.5 1 98.62 523 GLY A C 1
ATOM 3944 O O . GLY A 1 523 ? -21.438 -6.496 -22.234 1 98.62 523 GLY A O 1
ATOM 3945 N N . MET A 1 524 ? -21.828 -7.918 -20.562 1 98.88 524 MET A N 1
ATOM 3946 C CA . MET A 1 524 ? -20.391 -8.086 -20.312 1 98.88 524 MET A CA 1
ATOM 3947 C C . MET A 1 524 ? -20.094 -9.438 -19.688 1 98.88 524 MET A C 1
ATOM 3949 O O . MET A 1 524 ? -20.672 -9.781 -18.656 1 98.88 524 MET A O 1
ATOM 3953 N N . LEU A 1 525 ? -19.219 -10.164 -20.281 1 98.88 525 LEU A N 1
ATOM 3954 C CA . LEU A 1 525 ? -18.672 -11.422 -19.781 1 98.88 525 LEU A CA 1
ATOM 3955 C C . LEU A 1 525 ? -17.172 -11.289 -19.516 1 98.88 525 LEU A C 1
ATOM 3957 O O . LEU A 1 525 ? -16.422 -10.867 -20.391 1 98.88 525 LEU A O 1
ATOM 3961 N N . VAL A 1 526 ? -16.781 -11.625 -18.312 1 98.94 526 VAL A N 1
ATOM 3962 C CA . VAL A 1 526 ? -15.352 -11.797 -18.062 1 98.94 526 VAL A CA 1
ATOM 3963 C C . VAL A 1 526 ? -14.938 -13.219 -18.453 1 98.94 526 VAL A C 1
ATOM 3965 O O . VAL A 1 526 ? -15.383 -14.188 -17.844 1 98.94 526 VAL A O 1
ATOM 3968 N N . THR A 1 527 ? -14.086 -13.312 -19.375 1 98.31 527 THR A N 1
ATOM 3969 C CA . THR A 1 527 ? -13.727 -14.625 -19.906 1 98.31 527 THR A CA 1
ATOM 3970 C C . THR A 1 527 ? -12.367 -15.062 -19.359 1 98.31 527 THR A C 1
ATOM 3972 O O . THR A 1 527 ? -12.016 -16.25 -19.438 1 98.31 527 THR A O 1
ATOM 3975 N N . TRP A 1 528 ? -11.641 -14.133 -18.844 1 98.31 528 TRP A N 1
ATOM 3976 C CA . TRP A 1 528 ? -10.289 -14.492 -18.422 1 98.31 528 TRP A CA 1
ATOM 3977 C C . TRP A 1 528 ? -9.508 -15.125 -19.562 1 98.31 528 TRP A C 1
ATOM 3979 O O . TRP A 1 528 ? -9.844 -14.914 -20.734 1 98.31 528 TRP A O 1
ATOM 3989 N N . PHE A 1 529 ? -8.398 -15.805 -19.25 1 98.44 529 PHE A N 1
ATOM 3990 C CA . PHE A 1 529 ? -7.754 -16.766 -20.141 1 98.44 529 PHE A CA 1
ATOM 3991 C C . PHE A 1 529 ? -8.266 -18.172 -19.875 1 98.44 529 PHE A C 1
ATOM 3993 O O . PHE A 1 529 ? -7.965 -18.766 -18.844 1 98.44 529 PHE A O 1
ATOM 4000 N N . LEU A 1 530 ? -8.992 -18.734 -20.812 1 98.25 530 LEU A N 1
ATOM 4001 C CA . LEU A 1 530 ? -9.797 -19.906 -20.547 1 98.25 530 LEU A CA 1
ATOM 4002 C C . LEU A 1 530 ? -9.086 -21.172 -21.031 1 98.25 530 LEU A C 1
ATOM 4004 O O . LEU A 1 530 ? -9.57 -22.281 -20.812 1 98.25 530 LEU A O 1
ATOM 4008 N N . GLY A 1 531 ? -7.965 -21.062 -21.688 1 97.69 531 GLY A N 1
ATOM 4009 C CA . GLY A 1 531 ? -7.199 -22.219 -22.125 1 97.69 531 GLY A CA 1
ATOM 4010 C C . GLY A 1 531 ? -7.641 -22.734 -23.484 1 97.69 531 GLY A C 1
ATOM 4011 O O . GLY A 1 531 ? -8.141 -21.984 -24.312 1 97.69 531 GLY A O 1
ATOM 4012 N N . THR A 1 532 ? -7.465 -23.984 -23.766 1 97.12 532 THR A N 1
ATOM 4013 C CA . THR A 1 532 ? -7.516 -24.594 -25.094 1 97.12 532 THR A CA 1
ATOM 4014 C C . THR A 1 532 ? -8.945 -24.625 -25.625 1 97.12 532 THR A C 1
ATOM 4016 O O . THR A 1 532 ? -9.164 -24.641 -26.828 1 97.12 532 THR A O 1
ATOM 4019 N N . GLN A 1 533 ? -9.867 -24.594 -24.75 1 97.94 533 GLN A N 1
ATOM 4020 C CA . GLN A 1 533 ? -11.258 -24.703 -25.203 1 97.94 533 GLN A CA 1
ATOM 4021 C C . GLN A 1 533 ? -11.992 -23.375 -25.047 1 97.94 533 GLN A C 1
ATOM 4023 O O . GLN A 1 533 ? -13.203 -23.359 -24.828 1 97.94 533 GLN A O 1
ATOM 4028 N N . THR A 1 534 ? -11.305 -22.281 -25.188 1 98.5 534 THR A N 1
ATOM 4029 C CA . THR A 1 534 ? -11.867 -20.938 -25.047 1 98.5 534 THR A CA 1
ATOM 4030 C C . THR A 1 534 ? -13.055 -20.75 -25.984 1 98.5 534 THR A C 1
ATOM 4032 O O . THR A 1 534 ? -14.141 -20.359 -25.547 1 98.5 534 THR A O 1
ATOM 4035 N N . GLY A 1 535 ? -12.922 -21.016 -27.266 1 98.5 535 GLY A N 1
ATOM 4036 C CA . GLY A 1 535 ? -13.969 -20.812 -28.266 1 98.5 535 GLY A CA 1
ATOM 4037 C C . GLY A 1 535 ? -15.258 -21.547 -27.922 1 98.5 535 GLY A C 1
ATOM 4038 O O . GLY A 1 535 ? -16.312 -20.922 -27.781 1 98.5 535 GLY A O 1
ATOM 4039 N N . PRO A 1 536 ? -15.148 -22.844 -27.766 1 98.62 536 PRO A N 1
ATOM 4040 C CA . PRO A 1 536 ? -16.344 -23.625 -27.438 1 98.62 536 PRO A CA 1
ATOM 4041 C C . PRO A 1 536 ? -17.016 -23.156 -26.141 1 98.62 536 PRO A C 1
ATOM 4043 O O . PRO A 1 536 ? -18.25 -23.109 -26.062 1 98.62 536 PRO A O 1
ATOM 4046 N N . ALA A 1 537 ? -16.219 -22.859 -25.156 1 98.81 537 ALA A N 1
ATOM 4047 C CA . ALA A 1 537 ? -16.781 -22.422 -23.891 1 98.81 537 ALA A CA 1
ATOM 4048 C C . ALA A 1 537 ? -17.531 -21.094 -24.031 1 98.81 537 ALA A C 1
ATOM 4050 O O . ALA A 1 537 ? -18.625 -20.938 -23.484 1 98.81 537 ALA A O 1
ATOM 4051 N N . VAL A 1 538 ? -16.922 -20.141 -24.703 1 98.88 538 VAL A N 1
ATOM 4052 C CA . VAL A 1 538 ? -17.578 -18.859 -24.953 1 98.88 538 VAL A CA 1
ATOM 4053 C C . VAL A 1 538 ? -18.875 -19.094 -25.719 1 98.88 538 VAL A C 1
ATOM 4055 O O . VAL A 1 538 ? -19.906 -18.5 -25.391 1 98.88 538 VAL A O 1
ATOM 4058 N N . ALA A 1 539 ? -18.859 -19.969 -26.734 1 98.81 539 ALA A N 1
ATOM 4059 C CA . ALA A 1 539 ? -20.062 -20.281 -27.5 1 98.81 539 ALA A CA 1
ATOM 4060 C C . ALA A 1 539 ? -21.156 -20.875 -26.609 1 98.81 539 ALA A C 1
ATOM 4062 O O . ALA A 1 539 ? -22.328 -20.5 -26.75 1 98.81 539 ALA A O 1
ATOM 4063 N N . ASP A 1 540 ? -20.734 -21.797 -25.734 1 98.81 540 ASP A N 1
ATOM 4064 C CA . ASP A 1 540 ? -21.688 -22.391 -24.812 1 98.81 540 ASP A CA 1
ATOM 4065 C C . ASP A 1 540 ? -22.453 -21.312 -24.047 1 98.81 540 ASP A C 1
ATOM 4067 O O . ASP A 1 540 ? -23.672 -21.422 -23.859 1 98.81 540 ASP A O 1
ATOM 4071 N N . VAL A 1 541 ? -21.75 -20.328 -23.547 1 98.88 541 VAL A N 1
ATOM 4072 C CA . VAL A 1 541 ? -22.344 -19.312 -22.688 1 98.88 541 VAL A CA 1
ATOM 4073 C C . VAL A 1 541 ? -23.141 -18.312 -23.531 1 98.88 541 VAL A C 1
ATOM 4075 O O . VAL A 1 541 ? -24.281 -18 -23.219 1 98.88 541 VAL A O 1
ATOM 4078 N N . VAL A 1 542 ? -22.562 -17.844 -24.641 1 98.81 542 VAL A N 1
ATOM 4079 C CA . VAL A 1 542 ? -23.156 -16.797 -25.453 1 98.81 542 VAL A CA 1
ATOM 4080 C C . VAL A 1 542 ? -24.484 -17.281 -26.047 1 98.81 542 VAL A C 1
ATOM 4082 O O . VAL A 1 542 ? -25.438 -16.516 -26.156 1 98.81 542 VAL A O 1
ATOM 4085 N N . PHE A 1 543 ? -24.578 -18.547 -26.406 1 98.62 543 PHE A N 1
ATOM 4086 C CA . PHE A 1 543 ? -25.781 -19.062 -27.062 1 98.62 543 PHE A CA 1
ATOM 4087 C C . PHE A 1 543 ? -26.703 -19.734 -26.031 1 98.62 543 PHE A C 1
ATOM 4089 O O . PHE A 1 543 ? -27.812 -20.172 -26.375 1 98.62 543 PHE A O 1
ATOM 4096 N N . GLY A 1 544 ? -26.281 -19.844 -24.766 1 98.44 544 GLY A N 1
ATOM 4097 C CA . GLY A 1 544 ? -27.156 -20.297 -23.688 1 98.44 544 GLY A CA 1
ATOM 4098 C C . GLY A 1 544 ? -27.172 -21.797 -23.531 1 98.44 544 GLY A C 1
ATOM 4099 O O . GLY A 1 544 ? -27.984 -22.344 -22.781 1 98.44 544 GLY A O 1
ATOM 4100 N N . ASP A 1 545 ? -26.281 -22.453 -24.266 1 98.06 545 ASP A N 1
ATOM 4101 C CA . ASP A 1 545 ? -26.156 -23.891 -24.047 1 98.06 545 ASP A CA 1
ATOM 4102 C C . ASP A 1 545 ? -25.641 -24.188 -22.641 1 98.06 545 ASP A C 1
ATOM 4104 O O . ASP A 1 545 ? -25.875 -25.281 -22.109 1 98.06 545 ASP A O 1
ATOM 4108 N N . TYR A 1 546 ? -24.984 -23.266 -22.062 1 98.38 546 TYR A N 1
ATOM 4109 C CA . TYR A 1 546 ? -24.594 -23.281 -20.656 1 98.38 546 TYR A CA 1
ATOM 4110 C C . TYR A 1 546 ? -25.031 -21.984 -19.969 1 98.38 546 TYR A C 1
ATOM 4112 O O . TYR A 1 546 ? -24.844 -20.891 -20.5 1 98.38 546 TYR A O 1
ATOM 4120 N N . ASN A 1 547 ? -25.688 -22.109 -18.812 1 98.69 547 ASN A N 1
ATOM 4121 C CA . ASN A 1 547 ? -26.047 -20.984 -17.953 1 98.69 547 ASN A CA 1
ATOM 4122 C C . ASN A 1 547 ? -24.859 -20.531 -17.109 1 98.69 547 ASN A C 1
ATOM 4124 O O . ASN A 1 547 ? -24.422 -21.266 -16.219 1 98.69 547 ASN A O 1
ATOM 4128 N N . PRO A 1 548 ? -24.312 -19.344 -17.422 1 98.62 548 PRO A N 1
ATOM 4129 C CA . PRO A 1 548 ? -23.125 -18.922 -16.688 1 98.62 548 PRO A CA 1
ATOM 4130 C C . PRO A 1 548 ? -23.328 -18.938 -15.172 1 98.62 548 PRO A C 1
ATOM 4132 O O . PRO A 1 548 ? -24.406 -18.609 -14.688 1 98.62 548 PRO A O 1
ATOM 4135 N N . SER A 1 549 ? -22.281 -19.312 -14.469 1 98.12 549 SER A N 1
ATOM 4136 C CA . SER A 1 549 ? -22.391 -19.5 -13.023 1 98.12 549 SER A CA 1
ATOM 4137 C C . SER A 1 549 ? -21.141 -18.969 -12.305 1 98.12 549 SER A C 1
ATOM 4139 O O . SER A 1 549 ? -21.016 -19.109 -11.086 1 98.12 549 SER A O 1
ATOM 4141 N N . GLY A 1 550 ? -20.141 -18.438 -13.031 1 98.75 550 GLY A N 1
ATOM 4142 C CA . GLY A 1 550 ? -18.938 -17.922 -12.422 1 98.75 550 GLY A CA 1
ATOM 4143 C C . GLY A 1 550 ? -19.188 -16.766 -11.469 1 98.75 550 GLY A C 1
ATOM 4144 O O . GLY A 1 550 ? -20.125 -16 -11.656 1 98.75 550 GLY A O 1
ATOM 4145 N N . LYS A 1 551 ? -18.391 -16.688 -10.414 1 98.88 551 LYS A N 1
ATOM 4146 C CA . LYS A 1 551 ? -18.391 -15.594 -9.453 1 98.88 551 LYS A CA 1
ATOM 4147 C C . LYS A 1 551 ? -17 -14.969 -9.344 1 98.88 551 LYS A C 1
ATOM 4149 O O . LYS A 1 551 ? -15.984 -15.68 -9.383 1 98.88 551 LYS A O 1
ATOM 4154 N N . LEU A 1 552 ? -16.953 -13.688 -9.164 1 98.94 552 LEU A N 1
ATOM 4155 C CA . LEU A 1 552 ? -15.68 -12.969 -9.141 1 98.94 552 LEU A CA 1
ATOM 4156 C C . LEU A 1 552 ? -14.844 -13.391 -7.934 1 98.94 552 LEU A C 1
ATOM 4158 O O . LEU A 1 552 ? -15.305 -13.297 -6.793 1 98.94 552 LEU A O 1
ATOM 4162 N N . PRO A 1 553 ? -13.625 -13.852 -8.195 1 98.88 553 PRO A N 1
ATOM 4163 C CA . PRO A 1 553 ? -12.711 -14.141 -7.09 1 98.88 553 PRO A CA 1
ATOM 4164 C C . PRO A 1 553 ? -11.922 -12.914 -6.633 1 98.88 553 PRO A C 1
ATOM 4166 O O . PRO A 1 553 ? -11.102 -13 -5.719 1 98.88 553 PRO A O 1
ATOM 4169 N N . VAL A 1 554 ? -12.086 -11.758 -7.266 1 98.81 554 VAL A N 1
ATOM 4170 C CA . VAL A 1 554 ? -11.469 -10.477 -6.938 1 98.81 554 VAL A CA 1
ATOM 4171 C C . VAL A 1 554 ? -12.484 -9.352 -7.133 1 98.81 554 VAL A C 1
ATOM 4173 O O . VAL A 1 554 ? -13.43 -9.492 -7.914 1 98.81 554 VAL A O 1
ATOM 4176 N N . SER A 1 555 ? -12.312 -8.273 -6.426 1 98.81 555 SER A N 1
ATOM 4177 C CA . SER A 1 555 ? -13.141 -7.078 -6.574 1 98.81 555 SER A CA 1
ATOM 4178 C C . SER A 1 555 ? -12.695 -6.242 -7.773 1 98.81 555 SER A C 1
ATOM 4180 O O . SER A 1 555 ? -11.5 -6.023 -7.973 1 98.81 555 SER A O 1
ATOM 4182 N N . PHE A 1 556 ? -13.617 -5.836 -8.633 1 98.81 556 PHE A N 1
ATOM 4183 C CA . PHE A 1 556 ? -13.32 -4.941 -9.75 1 98.81 556 PHE A CA 1
ATOM 4184 C C . PHE A 1 556 ? -13.383 -3.484 -9.305 1 98.81 556 PHE A C 1
ATOM 4186 O O . PHE A 1 556 ? -14.359 -3.055 -8.695 1 98.81 556 PHE A O 1
ATOM 4193 N N . PRO A 1 557 ? -12.391 -2.746 -9.625 1 98.56 557 PRO A N 1
ATOM 4194 C CA . PRO A 1 557 ? -12.375 -1.342 -9.203 1 98.56 557 PRO A CA 1
ATOM 4195 C C . PRO A 1 557 ? -13.102 -0.426 -10.18 1 98.56 557 PRO A C 1
ATOM 4197 O O . PRO A 1 557 ? -13.328 -0.804 -11.336 1 98.56 557 PRO A O 1
ATOM 4200 N N . SER A 1 558 ? -13.477 0.771 -9.688 1 97.88 558 SER A N 1
ATOM 4201 C CA . SER A 1 558 ? -14.023 1.817 -10.547 1 97.88 558 SER A CA 1
ATOM 4202 C C . SER A 1 558 ? -12.906 2.59 -11.242 1 97.88 558 SER A C 1
ATOM 4204 O O . SER A 1 558 ? -13.133 3.213 -12.281 1 97.88 558 SER A O 1
ATOM 4206 N N . ASP A 1 559 ? -11.75 2.555 -10.586 1 98 559 ASP A N 1
ATOM 4207 C CA . ASP A 1 559 ? -10.586 3.293 -11.07 1 98 559 ASP A CA 1
ATOM 4208 C C . ASP A 1 559 ? -9.297 2.547 -10.758 1 98 559 ASP A C 1
ATOM 4210 O O . ASP A 1 559 ? -9.219 1.812 -9.773 1 98 559 ASP A O 1
ATOM 4214 N N . SER A 1 560 ? -8.25 2.807 -11.656 1 97.88 560 SER A N 1
ATOM 4215 C CA . SER A 1 560 ? -6.98 2.109 -11.484 1 97.88 560 SER A CA 1
ATOM 4216 C C . SER A 1 560 ? -6.348 2.445 -10.141 1 97.88 560 SER A C 1
ATOM 4218 O O . SER A 1 560 ? -5.66 1.613 -9.547 1 97.88 560 SER A O 1
ATOM 4220 N N . GLY A 1 561 ? -6.527 3.664 -9.672 1 98 561 GLY A N 1
ATOM 4221 C CA . GLY A 1 561 ? -5.891 4.125 -8.445 1 98 561 GLY A CA 1
ATOM 4222 C C . GLY A 1 561 ? -6.586 3.627 -7.191 1 98 561 GLY A C 1
ATOM 4223 O O . GLY A 1 561 ? -6.078 3.809 -6.082 1 98 561 GLY A O 1
ATOM 4224 N N . GLN A 1 562 ? -7.754 2.992 -7.309 1 97.94 562 GLN A N 1
ATOM 4225 C CA . GLN A 1 562 ? -8.484 2.402 -6.191 1 97.94 562 GLN A CA 1
ATOM 4226 C C . GLN A 1 562 ? -7.836 1.104 -5.727 1 97.94 562 GLN A C 1
ATOM 4228 O O . GLN A 1 562 ? -8.484 0.06 -5.676 1 97.94 562 GLN A O 1
ATOM 4233 N N . GLN A 1 563 ? -6.477 1.067 -5.453 1 98.12 563 GLN A N 1
ATOM 4234 C CA . GLN A 1 563 ? -5.691 -0.089 -5.035 1 98.12 563 GLN A CA 1
ATOM 4235 C C . GLN A 1 563 ? -4.887 0.218 -3.777 1 98.12 563 GLN A C 1
ATOM 4237 O O . GLN A 1 563 ? -4.461 1.356 -3.566 1 98.12 563 GLN A O 1
ATOM 4242 N N . PRO A 1 564 ? -4.719 -0.779 -2.922 1 97.69 564 PRO A N 1
ATOM 4243 C CA . PRO A 1 564 ? -5.293 -2.125 -2.969 1 97.69 564 PRO A CA 1
ATOM 4244 C C . PRO A 1 564 ? -6.805 -2.127 -2.766 1 97.69 564 PRO A C 1
ATOM 4246 O O . PRO A 1 564 ? -7.348 -1.23 -2.109 1 97.69 564 PRO A O 1
ATOM 4249 N N . LEU A 1 565 ? -7.473 -3.031 -3.363 1 98.19 565 LEU A N 1
ATOM 4250 C CA . LEU A 1 565 ? -8.922 -3.166 -3.24 1 98.19 565 LEU A CA 1
ATOM 4251 C C . LEU A 1 565 ? -9.312 -4.617 -2.984 1 98.19 565 LEU A C 1
ATOM 4253 O O . LEU A 1 565 ? -8.961 -5.508 -3.764 1 98.19 565 LEU A O 1
ATOM 4257 N N . PHE A 1 566 ? -10.016 -4.895 -1.929 1 98.44 566 PHE A N 1
ATOM 4258 C CA . PHE A 1 566 ? -10.523 -6.215 -1.579 1 98.44 566 PHE A CA 1
ATOM 4259 C C . PHE A 1 566 ? -11.719 -6.105 -0.641 1 98.44 566 PHE A C 1
ATOM 4261 O O . PHE A 1 566 ? -11.898 -5.086 0.029 1 98.44 566 PHE A O 1
ATOM 4268 N N . TYR A 1 567 ? -12.578 -7.09 -0.562 1 98.38 567 TYR A N 1
ATOM 4269 C CA . TYR A 1 567 ? -13.891 -6.973 0.047 1 98.38 567 TYR A CA 1
ATOM 4270 C C . TYR A 1 567 ? -13.797 -6.969 1.567 1 98.38 567 TYR A C 1
ATOM 4272 O O . TYR A 1 567 ? -14.594 -6.312 2.246 1 98.38 567 TYR A O 1
ATOM 4280 N N . ASN A 1 568 ? -12.844 -7.738 2.117 1 98.25 568 ASN A N 1
ATOM 4281 C CA . ASN A 1 568 ? -12.75 -7.922 3.562 1 98.25 568 ASN A CA 1
ATOM 4282 C C . ASN A 1 568 ? -11.742 -6.961 4.188 1 98.25 568 ASN A C 1
ATOM 4284 O O . ASN A 1 568 ? -10.867 -7.375 4.949 1 98.25 568 ASN A O 1
ATOM 4288 N N . THR A 1 569 ? -11.836 -5.715 3.895 1 97.44 569 THR A N 1
ATOM 4289 C CA . THR A 1 569 ? -10.977 -4.676 4.449 1 97.44 569 THR A CA 1
ATOM 4290 C C . THR A 1 569 ? -11.25 -4.484 5.938 1 97.44 569 THR A C 1
ATOM 4292 O O . THR A 1 569 ? -12.383 -4.676 6.395 1 97.44 569 THR A O 1
ATOM 4295 N N . PRO A 1 570 ? -10.203 -4.062 6.699 1 98 570 PRO A N 1
ATOM 4296 C CA . PRO A 1 570 ? -10.469 -3.666 8.086 1 98 570 PRO A CA 1
ATOM 4297 C C . PRO A 1 570 ? -11.453 -2.502 8.188 1 98 570 PRO A C 1
ATOM 4299 O O . PRO A 1 570 ? -11.414 -1.582 7.367 1 98 570 PRO A O 1
ATOM 4302 N N . ARG A 1 571 ? -12.266 -2.549 9.195 1 98 571 ARG A N 1
ATOM 4303 C CA . ARG A 1 571 ? -13.148 -1.422 9.469 1 98 571 ARG A CA 1
ATOM 4304 C C . ARG A 1 571 ? -12.352 -0.172 9.82 1 98 571 ARG A C 1
ATOM 4306 O O . ARG A 1 571 ? -11.305 -0.261 10.469 1 98 571 ARG A O 1
ATOM 4313 N N . THR A 1 572 ? -12.852 0.977 9.383 1 98.25 572 THR A N 1
ATOM 4314 C CA . THR A 1 572 ? -12.234 2.248 9.75 1 98.25 572 THR A CA 1
ATOM 4315 C C . THR A 1 572 ? -13.078 2.98 10.781 1 98.25 572 THR A C 1
ATOM 4317 O O . THR A 1 572 ? -14.195 2.559 11.094 1 98.25 572 THR A O 1
ATOM 4320 N N . GLY A 1 573 ? -12.531 4.016 11.289 1 98.19 573 GLY A N 1
ATOM 4321 C CA . GLY A 1 573 ? -13.25 4.816 12.266 1 98.19 573 GLY A CA 1
ATOM 4322 C C . GLY A 1 573 ? -14.273 5.742 11.641 1 98.19 573 GLY A C 1
ATOM 4323 O O . GLY A 1 573 ? -15.148 6.27 12.336 1 98.19 573 GLY A O 1
ATOM 4324 N N . ARG A 1 574 ? -14.18 5.953 10.312 1 97.56 574 ARG A N 1
ATOM 4325 C CA . ARG A 1 574 ? -15.07 6.855 9.594 1 97.56 574 ARG A CA 1
ATOM 4326 C C . ARG A 1 574 ? -15.5 6.258 8.258 1 97.56 574 ARG A C 1
ATOM 4328 O O . ARG A 1 574 ? -15.312 6.875 7.207 1 97.56 574 ARG A O 1
ATOM 4335 N N . PRO A 1 575 ? -16.125 5.094 8.305 1 97.12 575 PRO A N 1
ATOM 4336 C CA . PRO A 1 575 ? -16.547 4.512 7.027 1 97.12 575 PRO A CA 1
ATOM 4337 C C . PRO A 1 575 ? -17.547 5.391 6.281 1 97.12 575 PRO A C 1
ATOM 4339 O O . PRO A 1 575 ? -18.391 6.027 6.906 1 97.12 575 PRO A O 1
ATOM 4342 N N . GLN A 1 576 ? -17.547 5.496 5.008 1 95.19 576 GLN A N 1
ATOM 4343 C CA . GLN A 1 576 ? -18.438 6.324 4.211 1 95.19 576 GLN A CA 1
ATOM 4344 C C . GLN A 1 576 ? -19.844 5.73 4.18 1 95.19 576 GLN A C 1
ATOM 4346 O O . GLN A 1 576 ? -20.828 6.434 4.438 1 95.19 576 GLN A O 1
ATOM 4351 N N . ARG A 1 577 ? -19.984 4.434 3.848 1 93.25 577 ARG A N 1
ATOM 4352 C CA . ARG A 1 577 ? -21.266 3.779 3.66 1 93.25 577 ARG A CA 1
ATOM 4353 C C . ARG A 1 577 ? -22.125 4.539 2.654 1 93.25 577 ARG A C 1
ATOM 4355 O O . ARG A 1 577 ? -21.688 4.812 1.536 1 93.25 577 ARG A O 1
ATOM 4362 N N . ASP A 1 578 ? -23.375 4.84 2.971 1 90.38 578 ASP A N 1
ATOM 4363 C CA . ASP A 1 578 ? -24.25 5.574 2.072 1 90.38 578 ASP A CA 1
ATOM 4364 C C . ASP A 1 578 ? -24.297 7.059 2.43 1 90.38 578 ASP A C 1
ATOM 4366 O O . ASP A 1 578 ? -25.172 7.793 1.959 1 90.38 578 ASP A O 1
ATOM 4370 N N . MET A 1 579 ? -23.281 7.488 3.137 1 88.94 579 MET A N 1
ATOM 4371 C CA . MET A 1 579 ? -23.203 8.875 3.584 1 88.94 579 MET A CA 1
ATOM 4372 C C . MET A 1 579 ? -22.375 9.711 2.621 1 88.94 579 MET A C 1
ATOM 4374 O O . MET A 1 579 ? -21.641 9.172 1.797 1 88.94 579 MET A O 1
ATOM 4378 N N . PRO A 1 580 ? -22.531 10.984 2.797 1 90.25 580 PRO A N 1
ATOM 4379 C CA . PRO A 1 580 ? -21.625 11.836 2.021 1 90.25 580 PRO A CA 1
ATOM 4380 C C . PRO A 1 580 ? -20.156 11.547 2.312 1 90.25 580 PRO A C 1
ATOM 4382 O O . PRO A 1 580 ? -19.812 11.133 3.422 1 90.25 580 PRO A O 1
ATOM 4385 N N . ARG A 1 581 ? -19.328 11.852 1.406 1 91 581 ARG A N 1
ATOM 4386 C CA . ARG A 1 581 ? -17.938 11.445 1.453 1 91 581 ARG A CA 1
ATOM 4387 C C . ARG A 1 581 ? -17.156 12.297 2.451 1 91 581 ARG A C 1
ATOM 4389 O O . ARG A 1 581 ? -16.078 11.891 2.912 1 91 581 ARG A O 1
ATOM 4396 N N . THR A 1 582 ? -17.594 13.477 2.793 1 90.38 582 THR A N 1
ATOM 4397 C CA . THR A 1 582 ? -16.797 14.43 3.555 1 90.38 582 THR A CA 1
ATOM 4398 C C . THR A 1 582 ? -16.469 13.883 4.941 1 90.38 582 THR A C 1
ATOM 4400 O O . THR A 1 582 ? -17.375 13.5 5.688 1 90.38 582 THR A O 1
ATOM 4403 N N . PHE A 1 583 ? -15.18 13.828 5.219 1 94 583 PHE A N 1
ATOM 4404 C CA . PHE A 1 583 ? -14.609 13.359 6.477 1 94 583 PHE A CA 1
ATOM 4405 C C . PHE A 1 583 ? -14.93 11.891 6.699 1 94 583 PHE A C 1
ATOM 4407 O O . PHE A 1 583 ? -15.219 11.477 7.824 1 94 583 PHE A O 1
ATOM 4414 N N . LYS A 1 584 ? -15.062 11.148 5.605 1 96.56 584 LYS A N 1
ATOM 4415 C CA . LYS A 1 584 ? -15.188 9.695 5.613 1 96.56 584 LYS A CA 1
ATOM 4416 C C . LYS A 1 584 ? -14.023 9.039 4.871 1 96.56 584 LYS A C 1
ATOM 4418 O O . LYS A 1 584 ? -13.305 9.703 4.125 1 96.56 584 LYS A O 1
ATOM 4423 N N . ALA A 1 585 ? -13.789 7.816 5.191 1 97.69 585 ALA A N 1
ATOM 4424 C CA . ALA A 1 585 ? -12.766 7.051 4.484 1 97.69 585 ALA A CA 1
ATOM 4425 C C . ALA A 1 585 ? -13.148 6.848 3.02 1 97.69 585 ALA A C 1
ATOM 4427 O O . ALA A 1 585 ? -13.836 5.883 2.68 1 97.69 585 ALA A O 1
ATOM 4428 N N . SER A 1 586 ? -12.68 7.773 2.168 1 96.94 586 SER A N 1
ATOM 4429 C CA . SER A 1 586 ? -13.031 7.793 0.753 1 96.94 586 SER A CA 1
ATOM 4430 C C . SER A 1 586 ? -12.031 8.602 -0.059 1 96.94 586 SER A C 1
ATOM 4432 O O . SER A 1 586 ? -11.227 9.352 0.504 1 96.94 586 SER A O 1
ATOM 4434 N N . TRP A 1 587 ? -11.992 8.328 -1.32 1 97.38 587 TRP A N 1
ATOM 4435 C CA . TRP A 1 587 ? -11.312 9.234 -2.244 1 97.38 587 TRP A CA 1
ATOM 4436 C C . TRP A 1 587 ? -12.273 10.297 -2.762 1 97.38 587 TRP A C 1
ATOM 4438 O O . TRP A 1 587 ? -13.484 10.07 -2.832 1 97.38 587 TRP A O 1
ATOM 4448 N N . ARG A 1 588 ? -11.766 11.383 -3.162 1 95.75 588 ARG A N 1
ATOM 4449 C CA . ARG A 1 588 ? -12.547 12.539 -3.59 1 95.75 588 ARG A CA 1
ATOM 4450 C C . ARG A 1 588 ? -13.453 12.188 -4.766 1 95.75 588 ARG A C 1
ATOM 4452 O O . ARG A 1 588 ? -14.625 12.57 -4.789 1 95.75 588 ARG A O 1
ATOM 4459 N N . GLU A 1 589 ? -12.883 11.406 -5.723 1 94.12 589 GLU A N 1
ATOM 4460 C CA . GLU A 1 589 ? -13.609 11.18 -6.969 1 94.12 589 GLU A CA 1
ATOM 4461 C C . GLU A 1 589 ? -14.164 9.766 -7.035 1 94.12 589 GLU A C 1
ATOM 4463 O O . GLU A 1 589 ? -14.984 9.453 -7.898 1 94.12 589 GLU A O 1
ATOM 4468 N N . VAL A 1 590 ? -13.75 8.922 -6.125 1 95.94 590 VAL A N 1
ATOM 4469 C CA . VAL A 1 590 ? -14.078 7.5 -6.25 1 95.94 590 VAL A CA 1
ATOM 4470 C C . VAL A 1 590 ? -14.547 6.961 -4.898 1 95.94 590 VAL A C 1
ATOM 4472 O O . VAL A 1 590 ? -13.852 7.117 -3.889 1 95.94 590 VAL A O 1
ATOM 4475 N N . HIS A 1 591 ? -15.719 6.336 -4.863 1 96.19 591 HIS A N 1
ATOM 4476 C CA . HIS A 1 591 ? -16.219 5.656 -3.674 1 96.19 591 HIS A CA 1
ATOM 4477 C C . HIS A 1 591 ? -15.367 4.438 -3.336 1 96.19 591 HIS A C 1
ATOM 4479 O O . HIS A 1 591 ? -14.859 3.762 -4.234 1 96.19 591 HIS A O 1
ATOM 4485 N N . PRO A 1 592 ? -15.219 4.121 -2.045 1 95.75 592 PRO A N 1
ATOM 4486 C CA . PRO A 1 592 ? -14.359 2.998 -1.671 1 95.75 592 PRO A CA 1
ATOM 4487 C C . PRO A 1 592 ? -14.938 1.647 -2.078 1 95.75 592 PRO A C 1
ATOM 4489 O O . PRO A 1 592 ? -14.211 0.656 -2.162 1 95.75 592 PRO A O 1
ATOM 4492 N N . ARG A 1 593 ? -16.172 1.561 -2.371 1 96.44 593 ARG A N 1
ATOM 4493 C CA . ARG A 1 593 ? -16.812 0.304 -2.748 1 96.44 593 ARG A CA 1
ATOM 4494 C C . ARG A 1 593 ? -16.359 -0.155 -4.125 1 96.44 593 ARG A C 1
ATOM 4496 O O . ARG A 1 593 ? -16.125 0.667 -5.016 1 96.44 593 ARG A O 1
ATOM 4503 N N . ALA A 1 594 ? -16.266 -1.493 -4.281 1 98 594 ALA A N 1
ATOM 4504 C CA . ALA A 1 594 ? -15.93 -2.066 -5.582 1 98 594 ALA A CA 1
ATOM 4505 C C . ALA A 1 594 ? -17.047 -1.819 -6.598 1 98 594 ALA A C 1
ATOM 4507 O O . ALA A 1 594 ? -18.219 -1.781 -6.234 1 98 594 ALA A O 1
ATOM 4508 N N . LEU A 1 595 ? -16.672 -1.598 -7.883 1 98.38 595 LEU A N 1
ATOM 4509 C CA . LEU A 1 595 ? -17.656 -1.546 -8.961 1 98.38 595 LEU A CA 1
ATOM 4510 C C . LEU A 1 595 ? -18.438 -2.852 -9.047 1 98.38 595 LEU A C 1
ATOM 4512 O O . LEU A 1 595 ? -19.656 -2.838 -9.117 1 98.38 595 LEU A O 1
ATOM 4516 N N . TYR A 1 596 ? -17.781 -3.953 -9.07 1 98.69 596 TYR A N 1
ATOM 4517 C CA . TYR A 1 596 ? -18.312 -5.297 -8.906 1 98.69 596 TYR A CA 1
ATOM 4518 C C . TYR A 1 596 ? -17.672 -6.008 -7.73 1 98.69 596 TYR A C 1
ATOM 4520 O O . TYR A 1 596 ? -16.453 -6.191 -7.703 1 98.69 596 TYR A O 1
ATOM 4528 N N . PRO A 1 597 ? -18.422 -6.434 -6.742 1 98.56 597 PRO A N 1
ATOM 4529 C CA . PRO A 1 597 ? -17.859 -6.969 -5.5 1 98.56 597 PRO A CA 1
ATOM 4530 C C . PRO A 1 597 ? -17.406 -8.422 -5.637 1 98.56 597 PRO A C 1
ATOM 4532 O O . PRO A 1 597 ? -17.844 -9.125 -6.551 1 98.56 597 PRO A O 1
ATOM 4535 N N . PHE A 1 598 ? -16.562 -8.867 -4.727 1 98.81 598 PHE A N 1
ATOM 4536 C CA . PHE A 1 598 ? -16.141 -10.258 -4.578 1 98.81 598 PHE A CA 1
ATOM 4537 C C . PHE A 1 598 ? -17.359 -11.172 -4.477 1 98.81 598 PHE A C 1
ATOM 4539 O O . PHE A 1 598 ? -18.344 -10.844 -3.793 1 98.81 598 PHE A O 1
ATOM 4546 N N . GLY A 1 599 ? -17.328 -12.203 -5.246 1 98.81 599 GLY A N 1
ATOM 4547 C CA . GLY A 1 599 ? -18.391 -13.195 -5.219 1 98.81 599 GLY A CA 1
ATOM 4548 C C . GLY A 1 599 ? -19.562 -12.859 -6.137 1 98.81 599 GLY A C 1
ATOM 4549 O O . GLY A 1 599 ? -20.531 -13.617 -6.227 1 98.81 599 GLY A O 1
ATOM 4550 N N . PHE A 1 600 ? -19.5 -11.758 -6.887 1 98.75 600 PHE A N 1
ATOM 4551 C CA . PHE A 1 600 ? -20.578 -11.305 -7.762 1 98.75 600 PHE A CA 1
ATOM 4552 C C . PHE A 1 600 ? -20.531 -12.047 -9.094 1 98.75 600 PHE A C 1
ATOM 4554 O O . PHE A 1 600 ? -19.453 -12.297 -9.633 1 98.75 600 PHE A O 1
ATOM 4561 N N . GLY A 1 601 ? -21.594 -12.289 -9.672 1 98.81 601 GLY A N 1
ATOM 4562 C CA . GLY A 1 601 ? -21.812 -12.867 -10.984 1 98.81 601 GLY A CA 1
ATOM 4563 C C . GLY A 1 601 ? -23.266 -13.195 -11.25 1 98.81 601 GLY A C 1
ATOM 4564 O O . GLY A 1 601 ? -23.953 -13.766 -10.398 1 98.81 601 GLY A O 1
ATOM 4565 N N . LEU A 1 602 ? -23.672 -12.852 -12.398 1 98.44 602 LEU A N 1
ATOM 4566 C CA . LEU A 1 602 ? -25.078 -13.055 -12.773 1 98.44 602 LEU A CA 1
ATOM 4567 C C . LEU A 1 602 ? -25.266 -14.422 -13.422 1 98.44 602 LEU A C 1
ATOM 4569 O O . LEU A 1 602 ? -24.328 -15.227 -13.469 1 98.44 602 LEU A O 1
ATOM 4573 N N . SER A 1 603 ? -26.469 -14.734 -13.773 1 98.19 603 SER A N 1
ATOM 4574 C CA . SER A 1 603 ? -26.938 -15.938 -14.461 1 98.19 603 SER A CA 1
ATOM 4575 C C . SER A 1 603 ? -28.094 -15.625 -15.398 1 98.19 603 SER A C 1
ATOM 4577 O O . SER A 1 603 ? -28.641 -14.523 -15.367 1 98.19 603 SER A O 1
ATOM 4579 N N . TYR A 1 604 ? -28.438 -16.562 -16.297 1 98.38 604 TYR A N 1
ATOM 4580 C CA . TYR A 1 604 ? -29.609 -16.406 -17.156 1 98.38 604 TYR A CA 1
ATOM 4581 C C . TYR A 1 604 ? -30.891 -16.797 -16.422 1 98.38 604 TYR A C 1
ATOM 4583 O O . TYR A 1 604 ? -31.969 -16.828 -17.016 1 98.38 604 TYR A O 1
ATOM 4591 N N . THR A 1 605 ? -30.688 -17.109 -15.18 1 97.88 605 THR A N 1
ATOM 4592 C CA . THR A 1 605 ? -31.797 -17.312 -14.258 1 97.88 605 THR A CA 1
ATOM 4593 C C . THR A 1 605 ? -31.609 -16.484 -12.992 1 97.88 605 THR A C 1
ATOM 4595 O O . THR A 1 605 ? -30.766 -15.602 -12.938 1 97.88 605 THR A O 1
ATOM 4598 N N . SER A 1 606 ? -32.562 -16.609 -12.055 1 97.31 606 SER A N 1
ATOM 4599 C CA . SER A 1 606 ? -32.469 -15.867 -10.805 1 97.31 606 SER A CA 1
ATOM 4600 C C . SER A 1 606 ? -32.594 -16.797 -9.602 1 97.31 606 SER A C 1
ATOM 4602 O O . SER A 1 606 ? -33.219 -17.859 -9.688 1 97.31 606 SER A O 1
ATOM 4604 N N . PHE A 1 607 ? -31.984 -16.406 -8.586 1 98.06 607 PHE A N 1
ATOM 4605 C CA . PHE A 1 607 ? -32.031 -17.172 -7.352 1 98.06 607 PHE A CA 1
ATOM 4606 C C . PHE A 1 607 ? -32.438 -16.297 -6.18 1 98.06 607 PHE A C 1
ATOM 4608 O O . PHE A 1 607 ? -32.094 -15.109 -6.145 1 98.06 607 PHE A O 1
ATOM 4615 N N . ALA A 1 608 ? -33.125 -16.828 -5.258 1 97.94 608 ALA A N 1
ATOM 4616 C CA . ALA A 1 608 ? -33.469 -16.172 -4.008 1 97.94 608 ALA A CA 1
ATOM 4617 C C . ALA A 1 608 ? -32.906 -16.922 -2.809 1 97.94 608 ALA A C 1
ATOM 4619 O O . ALA A 1 608 ? -32.906 -18.141 -2.781 1 97.94 608 ALA A O 1
ATOM 4620 N N . PHE A 1 609 ? -32.375 -16.219 -1.886 1 98.12 609 PHE A N 1
ATOM 4621 C CA . PHE A 1 609 ? -31.891 -16.734 -0.616 1 98.12 609 PHE A CA 1
ATOM 4622 C C . PHE A 1 609 ? -32.844 -16.406 0.518 1 98.12 609 PHE A C 1
ATOM 4624 O O . PHE A 1 609 ? -33.188 -15.234 0.735 1 98.12 609 PHE A O 1
ATOM 4631 N N . ALA A 1 610 ? -33.281 -17.375 1.222 1 97.69 610 ALA A N 1
ATOM 4632 C CA . ALA A 1 610 ? -34.062 -17.109 2.422 1 97.69 610 ALA A CA 1
ATOM 4633 C C . ALA A 1 610 ? -33.188 -16.562 3.547 1 97.69 610 ALA A C 1
ATOM 4635 O O . ALA A 1 610 ? -31.969 -16.625 3.461 1 97.69 610 ALA A O 1
ATOM 4636 N N . ARG A 1 611 ? -33.844 -16.078 4.551 1 97.81 611 ARG A N 1
ATOM 4637 C CA . ARG A 1 611 ? -33.125 -15.648 5.738 1 97.81 611 ARG A CA 1
ATOM 4638 C C . ARG A 1 611 ? -32.375 -16.812 6.387 1 97.81 611 ARG A C 1
ATOM 4640 O O . ARG A 1 611 ? -32.938 -17.875 6.613 1 97.81 611 ARG A O 1
ATOM 4647 N N . PRO A 1 612 ? -31.125 -16.609 6.684 1 98.5 612 PRO A N 1
ATOM 4648 C CA . PRO A 1 612 ? -30.391 -17.703 7.328 1 98.5 612 PRO A CA 1
ATOM 4649 C C . PRO A 1 612 ? -31 -18.109 8.672 1 98.5 612 PRO A C 1
ATOM 4651 O O . PRO A 1 612 ? -31.422 -17.25 9.445 1 98.5 612 PRO A O 1
ATOM 4654 N N . GLN A 1 613 ? -31.062 -19.359 8.859 1 98.5 613 GLN A N 1
ATOM 4655 C CA . GLN A 1 613 ? -31.516 -19.922 10.133 1 98.5 613 GLN A CA 1
ATOM 4656 C C . GLN A 1 613 ? -30.344 -20.453 10.953 1 98.5 613 GLN A C 1
ATOM 4658 O O . GLN A 1 613 ? -29.516 -21.219 10.438 1 98.5 613 GLN A O 1
ATOM 4663 N N . LEU A 1 614 ? -30.328 -20.094 12.195 1 98.62 614 LEU A N 1
ATOM 4664 C CA . LEU A 1 614 ? -29.266 -20.516 13.094 1 98.62 614 LEU A CA 1
ATOM 4665 C C . LEU A 1 614 ? -29.781 -21.547 14.102 1 98.62 614 LEU A C 1
ATOM 4667 O O . LEU A 1 614 ? -30.891 -21.422 14.602 1 98.62 614 LEU A O 1
ATOM 4671 N N . SER A 1 615 ? -29 -22.531 14.383 1 98.38 615 SER A N 1
ATOM 4672 C CA . SER A 1 615 ? -29.391 -23.547 15.359 1 98.38 615 SER A CA 1
ATOM 4673 C C . SER A 1 615 ? -29.547 -22.953 16.75 1 98.38 615 SER A C 1
ATOM 4675 O O . SER A 1 615 ? -30.266 -23.5 17.594 1 98.38 615 SER A O 1
ATOM 4677 N N . THR A 1 616 ? -28.734 -21.859 16.969 1 97.44 616 THR A N 1
ATOM 4678 C CA . THR A 1 616 ? -28.828 -21.125 18.234 1 97.44 616 THR A CA 1
ATOM 4679 C C . THR A 1 616 ? -28.422 -19.672 18.047 1 97.44 616 THR A C 1
ATOM 4681 O O . THR A 1 616 ? -27.672 -19.344 17.109 1 97.44 616 THR A O 1
ATOM 4684 N N . ALA A 1 617 ? -28.922 -18.859 18.859 1 96.88 617 ALA A N 1
ATOM 4685 C CA . ALA A 1 617 ? -28.5 -17.469 18.875 1 96.88 617 ALA A CA 1
ATOM 4686 C C . ALA A 1 617 ? -27.312 -17.266 19.812 1 96.88 617 ALA A C 1
ATOM 4688 O O . ALA A 1 617 ? -26.641 -16.234 19.766 1 96.88 617 ALA A O 1
ATOM 4689 N N . ALA A 1 618 ? -27.094 -18.188 20.656 1 97.75 618 ALA A N 1
ATOM 4690 C CA . ALA A 1 618 ? -25.984 -18.172 21.609 1 97.75 618 ALA A CA 1
ATOM 4691 C C . ALA A 1 618 ? -25.109 -19.422 21.453 1 97.75 618 ALA A C 1
ATOM 4693 O O . ALA A 1 618 ? -25.484 -20.516 21.891 1 97.75 618 ALA A O 1
ATOM 4694 N N . LEU A 1 619 ? -23.953 -19.234 20.922 1 97.62 619 LEU A N 1
ATOM 4695 C CA . LEU A 1 619 ? -23.031 -20.328 20.641 1 97.62 619 LEU A CA 1
ATOM 4696 C C . LEU A 1 619 ? -22.109 -20.578 21.828 1 97.62 619 LEU A C 1
ATOM 4698 O O . LEU A 1 619 ? -21.328 -19.688 22.203 1 97.62 619 LEU A O 1
ATOM 4702 N N . GLY A 1 620 ? -22.141 -21.828 22.359 1 97.38 620 GLY A N 1
ATOM 4703 C CA . GLY A 1 620 ? -21.203 -22.188 23.406 1 97.38 620 GLY A CA 1
ATOM 4704 C C . GLY A 1 620 ? -19.766 -22.281 22.922 1 97.38 620 GLY A C 1
ATOM 4705 O O . GLY A 1 620 ? -19.516 -22.609 21.75 1 97.38 620 GLY A O 1
ATOM 4706 N N . TRP A 1 621 ? -18.922 -22.078 23.875 1 96.62 621 TRP A N 1
ATOM 4707 C CA . TRP A 1 621 ? -17.5 -21.969 23.562 1 96.62 621 TRP A CA 1
ATOM 4708 C C . TRP A 1 621 ? -17.016 -23.203 22.797 1 96.62 621 TRP A C 1
ATOM 4710 O O . TRP A 1 621 ? -16.125 -23.094 21.953 1 96.62 621 TRP A O 1
ATOM 4720 N N . ASP A 1 622 ? -17.5 -24.375 23.047 1 96.19 622 ASP A N 1
ATOM 4721 C CA . ASP A 1 622 ? -17.031 -25.625 22.453 1 96.19 622 ASP A CA 1
ATOM 4722 C C . ASP A 1 622 ? -18.094 -26.25 21.562 1 96.19 622 ASP A C 1
ATOM 4724 O O . ASP A 1 622 ? -18 -27.406 21.188 1 96.19 622 ASP A O 1
ATOM 4728 N N . GLU A 1 623 ? -19.094 -25.484 21.266 1 97 623 GLU A N 1
ATOM 4729 C CA . GLU A 1 623 ? -20.188 -25.984 20.438 1 97 623 GLU A CA 1
ATOM 4730 C C . GLU A 1 623 ? -20.031 -25.547 18.984 1 97 623 GLU A C 1
ATOM 4732 O O . GLU A 1 623 ? -19.078 -24.844 18.656 1 97 623 GLU A O 1
ATOM 4737 N N . ALA A 1 624 ? -20.875 -26.094 18.25 1 98 624 ALA A N 1
ATOM 4738 C CA . ALA A 1 624 ? -20.906 -25.734 16.844 1 98 624 ALA A CA 1
ATOM 4739 C C . ALA A 1 624 ? -22.234 -25.062 16.484 1 98 624 ALA A C 1
ATOM 4741 O O . ALA A 1 624 ? -23.297 -25.469 16.969 1 98 624 ALA A O 1
ATOM 4742 N N . LEU A 1 625 ? -22.156 -24.062 15.695 1 98.5 625 LEU A N 1
ATOM 4743 C CA . LEU A 1 625 ? -23.344 -23.391 15.164 1 98.5 625 LEU A CA 1
ATOM 4744 C C . LEU A 1 625 ? -23.688 -23.922 13.781 1 98.5 625 LEU A C 1
ATOM 4746 O O . LEU A 1 625 ? -22.875 -23.891 12.867 1 98.5 625 LEU A O 1
ATOM 4750 N N . GLU A 1 626 ? -24.828 -24.422 13.617 1 98.62 626 GLU A N 1
ATOM 4751 C CA . GLU A 1 626 ? -25.328 -24.812 12.305 1 98.62 626 GLU A CA 1
ATOM 4752 C C . GLU A 1 626 ? -26.094 -23.672 11.641 1 98.62 626 GLU A C 1
ATOM 4754 O O . GLU A 1 626 ? -27.031 -23.125 12.227 1 98.62 626 GLU A O 1
ATOM 4759 N N . VAL A 1 627 ? -25.688 -23.312 10.516 1 98.75 627 VAL A N 1
ATOM 4760 C CA . VAL A 1 627 ? -26.312 -22.266 9.719 1 98.75 627 VAL A CA 1
ATOM 4761 C C . VAL A 1 627 ? -26.969 -22.891 8.484 1 98.75 627 VAL A C 1
ATOM 4763 O O . VAL A 1 627 ? -26.297 -23.547 7.691 1 98.75 627 VAL A O 1
ATOM 4766 N N . THR A 1 628 ? -28.219 -22.641 8.32 1 98.44 628 THR A N 1
ATOM 4767 C CA . THR A 1 628 ? -28.922 -23.188 7.168 1 98.44 628 THR A CA 1
ATOM 4768 C C . THR A 1 628 ? -29.625 -22.078 6.387 1 98.44 628 THR A C 1
ATOM 4770 O O . THR A 1 628 ? -30.172 -21.141 6.98 1 98.44 628 THR A O 1
ATOM 4773 N N . VAL A 1 629 ? -29.641 -22.203 5.09 1 98.31 629 VAL A N 1
ATOM 4774 C CA . VAL A 1 629 ? -30.328 -21.25 4.223 1 98.31 629 VAL A CA 1
ATOM 4775 C C . VAL A 1 629 ? -30.984 -22 3.057 1 98.31 629 VAL A C 1
ATOM 4777 O O . VAL A 1 629 ? -30.391 -22.922 2.506 1 98.31 629 VAL A O 1
ATOM 4780 N N . GLU A 1 630 ? -32.156 -21.641 2.787 1 98.38 630 GLU A N 1
ATOM 4781 C CA . GLU A 1 630 ? -32.812 -22.172 1.601 1 98.38 630 GLU A CA 1
ATOM 4782 C C . GLU A 1 630 ? -32.531 -21.312 0.374 1 98.38 630 GLU A C 1
ATOM 4784 O O . GLU A 1 630 ? -32.75 -20.094 0.404 1 98.38 630 GLU A O 1
ATOM 4789 N N . VAL A 1 631 ? -32.062 -21.953 -0.645 1 98.62 631 VAL A N 1
ATOM 4790 C CA . VAL A 1 631 ? -31.828 -21.297 -1.926 1 98.62 631 VAL A CA 1
ATOM 4791 C C . VAL A 1 631 ? -32.844 -21.797 -2.957 1 98.62 631 VAL A C 1
ATOM 4793 O O . VAL A 1 631 ? -33 -23.016 -3.131 1 98.62 631 VAL A O 1
ATOM 4796 N N . THR A 1 632 ? -33.469 -20.844 -3.643 1 98.62 632 THR A N 1
ATOM 4797 C CA . THR A 1 632 ? -34.5 -21.203 -4.617 1 98.62 632 THR A CA 1
ATOM 4798 C C . THR A 1 632 ? -34.188 -20.609 -5.984 1 98.62 632 THR A C 1
ATOM 4800 O O . THR A 1 632 ? -33.844 -19.422 -6.09 1 98.62 632 THR A O 1
ATOM 4803 N N . ASN A 1 633 ? -34.25 -21.453 -7.02 1 98.69 633 ASN A N 1
ATOM 4804 C CA . ASN A 1 633 ? -34.219 -20.938 -8.383 1 98.69 633 ASN A CA 1
ATOM 4805 C C . ASN A 1 633 ? -35.562 -20.328 -8.773 1 98.69 633 ASN A C 1
ATOM 4807 O O . ASN A 1 633 ? -36.531 -21.047 -9 1 98.69 633 ASN A O 1
ATOM 4811 N N . THR A 1 634 ? -35.594 -19.078 -8.898 1 98.44 634 THR A N 1
ATOM 4812 C CA . THR A 1 634 ? -36.844 -18.375 -9.148 1 98.44 634 THR A CA 1
ATOM 4813 C C . THR A 1 634 ? -37 -18.078 -10.633 1 98.44 634 THR A C 1
ATOM 4815 O O . THR A 1 634 ? -37.969 -17.422 -11.031 1 98.44 634 THR A O 1
ATOM 4818 N N . GLY A 1 635 ? -36.062 -18.484 -11.414 1 97.69 635 GLY A N 1
ATOM 4819 C CA . GLY A 1 635 ? -36.125 -18.203 -12.836 1 97.69 635 GLY A CA 1
ATOM 4820 C C . GLY A 1 635 ? -36.656 -19.359 -13.656 1 97.69 635 GLY A C 1
ATOM 4821 O O . GLY A 1 635 ? -37.375 -20.203 -13.141 1 97.69 635 GLY A O 1
ATOM 4822 N N . GLN A 1 636 ? -36.344 -19.359 -14.984 1 96.44 636 GLN A N 1
ATOM 4823 C CA . GLN A 1 636 ? -37 -20.266 -15.93 1 96.44 636 GLN A CA 1
ATOM 4824 C C . GLN A 1 636 ? -36 -21.266 -16.516 1 96.44 636 GLN A C 1
ATOM 4826 O O . GLN A 1 636 ? -36.375 -22.109 -17.328 1 96.44 636 GLN A O 1
ATOM 4831 N N . ARG A 1 637 ? -34.781 -21.141 -16.031 1 97.5 637 ARG A N 1
ATOM 4832 C CA . ARG A 1 637 ? -33.75 -22.031 -16.516 1 97.5 637 ARG A CA 1
ATOM 4833 C C . ARG A 1 637 ? -33.031 -22.703 -15.344 1 97.5 637 ARG A C 1
ATOM 4835 O O . ARG A 1 637 ? -32.938 -22.125 -14.25 1 97.5 637 ARG A O 1
ATOM 4842 N N . ALA A 1 638 ? -32.594 -23.906 -15.625 1 98.12 638 ALA A N 1
ATOM 4843 C CA . ALA A 1 638 ? -31.688 -24.5 -14.641 1 98.12 638 ALA A CA 1
ATOM 4844 C C . ALA A 1 638 ? -30.375 -23.719 -14.539 1 98.12 638 ALA A C 1
ATOM 4846 O O . ALA A 1 638 ? -29.922 -23.125 -15.516 1 98.12 638 ALA A O 1
ATOM 4847 N N . GLY A 1 639 ? -29.859 -23.719 -13.375 1 98 639 GLY A N 1
ATOM 4848 C CA . GLY A 1 639 ? -28.609 -22.984 -13.18 1 98 639 GLY A CA 1
ATOM 4849 C C . GLY A 1 639 ? -27.906 -23.359 -11.898 1 98 639 GLY A C 1
ATOM 4850 O O . GLY A 1 639 ? -28.453 -24.047 -11.047 1 98 639 GLY A O 1
ATOM 4851 N N . GLU A 1 640 ? -26.672 -22.922 -11.852 1 98.25 640 GLU A N 1
ATOM 4852 C CA . GLU A 1 640 ? -25.844 -23.109 -10.672 1 98.25 640 GLU A CA 1
ATOM 4853 C C . GLU A 1 640 ? -25.656 -21.781 -9.93 1 98.25 640 GLU A C 1
ATOM 4855 O O . GLU A 1 640 ? -25.547 -20.719 -10.555 1 98.25 640 GLU A O 1
ATOM 4860 N N . GLU A 1 641 ? -25.688 -21.859 -8.594 1 98.06 641 GLU A N 1
ATOM 4861 C CA . GLU A 1 641 ? -25.438 -20.719 -7.719 1 98.06 641 GLU A CA 1
ATOM 4862 C C . GLU A 1 641 ? -24.5 -21.094 -6.57 1 98.06 641 GLU A C 1
ATOM 4864 O O . GLU A 1 641 ? -24.328 -22.266 -6.27 1 98.06 641 GLU A O 1
ATOM 4869 N N . VAL A 1 642 ? -23.781 -20.109 -6.066 1 98.69 642 VAL A N 1
ATOM 4870 C CA . VAL A 1 642 ? -22.859 -20.328 -4.945 1 98.69 642 VAL A CA 1
ATOM 4871 C C . VAL A 1 642 ? -23.422 -19.641 -3.695 1 98.69 642 VAL A C 1
ATOM 4873 O O . VAL A 1 642 ? -23.562 -18.406 -3.664 1 98.69 642 VAL A O 1
ATOM 4876 N N . ALA A 1 643 ? -23.781 -20.406 -2.691 1 98.69 643 ALA A N 1
ATOM 4877 C CA . ALA A 1 643 ? -24.078 -19.859 -1.373 1 98.69 643 ALA A CA 1
ATOM 4878 C C . ALA A 1 643 ? -22.797 -19.516 -0.621 1 98.69 643 ALA A C 1
ATOM 4880 O O . ALA A 1 643 ? -21.953 -20.391 -0.408 1 98.69 643 ALA A O 1
ATOM 4881 N N . GLN A 1 644 ? -22.625 -18.297 -0.257 1 98.81 644 GLN A N 1
ATOM 4882 C CA . GLN A 1 644 ? -21.422 -17.781 0.4 1 98.81 644 GLN A CA 1
ATOM 4883 C C . GLN A 1 644 ? -21.719 -17.344 1.828 1 98.81 644 GLN A C 1
ATOM 4885 O O . GLN A 1 644 ? -22.562 -16.469 2.047 1 98.81 644 GLN A O 1
ATOM 4890 N N . LEU A 1 645 ? -21.062 -17.906 2.83 1 98.88 645 LEU A N 1
ATOM 4891 C CA . LEU A 1 645 ? -21.234 -17.562 4.234 1 98.88 645 LEU A CA 1
ATOM 4892 C C . LEU A 1 645 ? -20.203 -16.547 4.684 1 98.88 645 LEU A C 1
ATOM 4894 O O . LEU A 1 645 ? -19 -16.797 4.605 1 98.88 645 LEU A O 1
ATOM 4898 N N . TYR A 1 646 ? -20.688 -15.391 5.133 1 98.75 646 TYR A N 1
ATOM 4899 C CA . TYR A 1 646 ? -19.828 -14.328 5.645 1 98.75 646 TYR A CA 1
ATOM 4900 C C . TYR A 1 646 ? -20.125 -14.047 7.113 1 98.75 646 TYR A C 1
ATOM 4902 O O . TYR A 1 646 ? -21.266 -14.188 7.559 1 98.75 646 TYR A O 1
ATOM 4910 N N . ILE A 1 647 ? -19.062 -13.602 7.832 1 98.69 647 ILE A N 1
ATOM 4911 C CA . ILE A 1 647 ? -19.281 -13.172 9.203 1 98.69 647 ILE A CA 1
ATOM 4912 C C . ILE A 1 647 ? -18.594 -11.828 9.445 1 98.69 647 ILE A C 1
ATOM 4914 O O . ILE A 1 647 ? -17.75 -11.414 8.648 1 98.69 647 ILE A O 1
ATOM 4918 N N . ASN A 1 648 ? -18.953 -11.18 10.461 1 98.38 648 ASN A N 1
ATOM 4919 C CA . ASN A 1 648 ? -18.297 -10.008 11.023 1 98.38 648 ASN A CA 1
ATOM 4920 C C . ASN A 1 648 ? -18.219 -10.094 12.547 1 98.38 648 ASN A C 1
ATOM 4922 O O . ASN A 1 648 ? -19.219 -10.375 13.211 1 98.38 648 ASN A O 1
ATOM 4926 N N . ASP A 1 649 ? -17.031 -10.062 13.109 1 98.62 649 ASP A N 1
ATOM 4927 C CA . ASP A 1 649 ? -16.828 -9.898 14.547 1 98.62 649 ASP A CA 1
ATOM 4928 C C . ASP A 1 649 ? -17.094 -8.461 14.977 1 98.62 649 ASP A C 1
ATOM 4930 O O . ASP A 1 649 ? -16.297 -7.562 14.688 1 98.62 649 ASP A O 1
ATOM 4934 N N . CYS A 1 650 ? -18.188 -8.203 15.734 1 98.56 650 CYS A N 1
ATOM 4935 C CA . CYS A 1 650 ? -18.688 -6.855 15.953 1 98.56 650 CYS A CA 1
ATOM 4936 C C . CYS A 1 650 ? -17.734 -6.051 16.828 1 98.56 650 CYS A C 1
ATOM 4938 O O . CYS A 1 650 ? -17.547 -4.848 16.609 1 98.56 650 CYS A O 1
ATOM 4940 N N . VAL A 1 651 ? -17.156 -6.637 17.844 1 98.62 651 VAL A N 1
ATOM 4941 C CA . VAL A 1 651 ? -16.219 -5.996 18.75 1 98.62 651 VAL A CA 1
ATOM 4942 C C . VAL A 1 651 ? -15.078 -6.949 19.078 1 98.62 651 VAL A C 1
ATOM 4944 O O . VAL A 1 651 ? -15.305 -8.078 19.516 1 98.62 651 VAL A O 1
ATOM 4947 N N . ALA A 1 652 ? -13.875 -6.512 18.828 1 98.56 652 ALA A N 1
ATOM 4948 C CA . ALA A 1 652 ? -12.703 -7.344 19.062 1 98.56 652 ALA A CA 1
ATOM 4949 C C . ALA A 1 652 ? -11.5 -6.5 19.484 1 98.56 652 ALA A C 1
ATOM 4951 O O . ALA A 1 652 ? -11.508 -5.277 19.312 1 98.56 652 ALA A O 1
ATOM 4952 N N . SER A 1 653 ? -10.492 -7.152 20.031 1 98.25 653 SER A N 1
ATOM 4953 C CA . SER A 1 653 ? -9.297 -6.477 20.531 1 98.25 653 SER A CA 1
ATOM 4954 C C . SER A 1 653 ? -8.359 -6.082 19.391 1 98.25 653 SER A C 1
ATOM 4956 O O . SER A 1 653 ? -7.395 -5.352 19.609 1 98.25 653 SER A O 1
ATOM 4958 N N . ARG A 1 654 ? -8.625 -6.543 18.281 1 98.25 654 ARG A N 1
ATOM 4959 C CA . ARG A 1 654 ? -8.031 -6.113 17.016 1 98.25 654 ARG A CA 1
ATOM 4960 C C . ARG A 1 654 ? -9.109 -5.832 15.969 1 98.25 654 ARG A C 1
ATOM 4962 O O . ARG A 1 654 ? -10.102 -6.555 15.883 1 98.25 654 ARG A O 1
ATOM 4969 N N . VAL A 1 655 ? -8.906 -4.762 15.227 1 98.69 655 VAL A N 1
ATOM 4970 C CA . VAL A 1 655 ? -9.883 -4.395 14.211 1 98.69 655 VAL A CA 1
ATOM 4971 C C . VAL A 1 655 ? -10.102 -5.562 13.25 1 98.69 655 VAL A C 1
ATOM 4973 O O . VAL A 1 655 ? -9.141 -6.152 12.75 1 98.69 655 VAL A O 1
ATOM 4976 N N . ARG A 1 656 ? -11.32 -5.906 13.023 1 98.44 656 ARG A N 1
ATOM 4977 C CA . ARG A 1 656 ? -11.68 -7.039 12.172 1 98.44 656 ARG A CA 1
ATOM 4978 C C . ARG A 1 656 ? -12.219 -6.562 10.828 1 98.44 656 ARG A C 1
ATOM 4980 O O . ARG A 1 656 ? -12.656 -5.418 10.695 1 98.44 656 ARG A O 1
ATOM 4987 N N . PRO A 1 657 ? -12.211 -7.43 9.828 1 98.06 657 PRO A N 1
ATOM 4988 C CA . PRO A 1 657 ? -12.75 -7.062 8.516 1 98.06 657 PRO A CA 1
ATOM 4989 C C . PRO A 1 657 ? -14.25 -6.773 8.555 1 98.06 657 PRO A C 1
ATOM 4991 O O . PRO A 1 657 ? -14.961 -7.305 9.406 1 98.06 657 PRO A O 1
ATOM 4994 N N . VAL A 1 658 ? -14.742 -5.992 7.605 1 97.69 658 VAL A N 1
ATOM 4995 C CA . VAL A 1 658 ? -16.156 -5.668 7.469 1 97.69 658 VAL A CA 1
ATOM 4996 C C . VAL A 1 658 ? -16.953 -6.945 7.242 1 97.69 658 VAL A C 1
ATOM 4998 O O . VAL A 1 658 ? -18.125 -7.035 7.641 1 97.69 658 VAL A O 1
ATOM 5001 N N . GLN A 1 659 ? -16.375 -7.867 6.551 1 97.25 659 GLN A N 1
ATOM 5002 C CA . GLN A 1 659 ? -16.906 -9.211 6.32 1 97.25 659 GLN A CA 1
ATOM 5003 C C . GLN A 1 659 ? -15.773 -10.195 6.035 1 97.25 659 GLN A C 1
ATOM 5005 O O . GLN A 1 659 ? -14.688 -9.805 5.602 1 97.25 659 GLN A O 1
ATOM 5010 N N . GLU A 1 660 ? -16.016 -11.461 6.328 1 98.25 660 GLU A N 1
ATOM 5011 C CA . GLU A 1 660 ? -15.047 -12.523 6.043 1 98.25 660 GLU A CA 1
ATOM 5012 C C . GLU A 1 660 ? -15.75 -13.797 5.582 1 98.25 660 GLU A C 1
ATOM 5014 O O . GLU A 1 660 ? -16.641 -14.297 6.262 1 98.25 660 GLU A O 1
ATOM 5019 N N . LEU A 1 661 ? -15.352 -14.266 4.449 1 98.81 661 LEU A N 1
ATOM 5020 C CA . LEU A 1 661 ? -15.875 -15.539 3.963 1 98.81 661 LEU A CA 1
ATOM 5021 C C . LEU A 1 661 ? -15.422 -16.688 4.852 1 98.81 661 LEU A C 1
ATOM 5023 O O . LEU A 1 661 ? -14.234 -16.828 5.141 1 98.81 661 LEU A O 1
ATOM 5027 N N . LYS A 1 662 ? -16.391 -17.547 5.309 1 98.69 662 LYS A N 1
ATOM 5028 C CA . LYS A 1 662 ? -16.047 -18.656 6.188 1 98.69 662 LYS A CA 1
ATOM 5029 C C . LYS A 1 662 ? -16.438 -19.984 5.562 1 98.69 662 LYS A C 1
ATOM 5031 O O . LYS A 1 662 ? -16.031 -21.047 6.047 1 98.69 662 LYS A O 1
ATOM 5036 N N . GLY A 1 663 ? -17.172 -19.922 4.469 1 98.5 663 GLY A N 1
ATOM 5037 C CA . GLY A 1 663 ? -17.594 -21.125 3.76 1 98.5 663 GLY A CA 1
ATOM 5038 C C . GLY A 1 663 ? -18.391 -20.828 2.502 1 98.5 663 GLY A C 1
ATOM 5039 O O . GLY A 1 663 ? -18.906 -19.719 2.334 1 98.5 663 GLY A O 1
ATOM 5040 N N . PHE A 1 664 ? -18.516 -21.781 1.659 1 98.75 664 PHE A N 1
ATOM 5041 C CA . PHE A 1 664 ? -19.312 -21.656 0.449 1 98.75 664 PHE A CA 1
ATOM 5042 C C . PHE A 1 664 ? -19.719 -23.031 -0.068 1 98.75 664 PHE A C 1
ATOM 5044 O O . PHE A 1 664 ? -19.062 -24.031 0.234 1 98.75 664 PHE A O 1
ATOM 5051 N N . GLU A 1 665 ? -20.797 -23.016 -0.781 1 98.25 665 GLU A N 1
ATOM 5052 C CA . GLU A 1 665 ? -21.312 -24.234 -1.411 1 98.25 665 GLU A CA 1
ATOM 5053 C C . GLU A 1 665 ? -22 -23.922 -2.74 1 98.25 665 GLU A C 1
ATOM 5055 O O . GLU A 1 665 ? -22.844 -23.031 -2.814 1 98.25 665 GLU A O 1
ATOM 5060 N N . LYS A 1 666 ? -21.578 -24.578 -3.75 1 97.5 666 LYS A N 1
ATOM 5061 C CA . LYS A 1 666 ? -22.203 -24.453 -5.059 1 97.5 666 LYS A CA 1
ATOM 5062 C C . LYS A 1 666 ? -23.375 -25.422 -5.215 1 97.5 666 LYS A C 1
ATOM 5064 O O . LYS A 1 666 ? -23.234 -26.609 -4.918 1 97.5 666 LYS A O 1
ATOM 5069 N N . VAL A 1 667 ? -24.562 -24.953 -5.723 1 97.56 667 VAL A N 1
ATOM 5070 C CA . VAL A 1 667 ? -25.75 -25.797 -5.902 1 97.56 667 VAL A CA 1
ATOM 5071 C C . VAL A 1 667 ? -26.266 -25.656 -7.332 1 97.56 667 VAL A C 1
ATOM 5073 O O . VAL A 1 667 ? -26.109 -24.594 -7.957 1 97.56 667 VAL A O 1
ATOM 5076 N N . CYS A 1 668 ? -26.766 -26.672 -7.852 1 98 668 CYS A N 1
ATOM 5077 C CA . CYS A 1 668 ? -27.469 -26.688 -9.133 1 98 668 CYS A CA 1
ATOM 5078 C C . CYS A 1 668 ? -28.953 -26.906 -8.93 1 98 668 CYS A C 1
ATOM 5080 O O . CYS A 1 668 ? -29.359 -27.906 -8.32 1 98 668 CYS A O 1
ATOM 5082 N N . LEU A 1 669 ? -29.797 -26.016 -9.477 1 98.56 669 LEU A N 1
ATOM 5083 C CA . LEU A 1 669 ? -31.219 -26.062 -9.195 1 98.56 669 LEU A CA 1
ATOM 5084 C C . LEU A 1 669 ? -32.031 -25.906 -10.484 1 98.56 669 LEU A C 1
ATOM 5086 O O . LEU A 1 669 ? -31.688 -25.094 -11.344 1 98.56 669 LEU A O 1
ATOM 5090 N N . LYS A 1 670 ? -33.031 -26.688 -10.586 1 98.44 670 LYS A N 1
ATOM 5091 C CA . LYS A 1 670 ? -34 -26.516 -11.656 1 98.44 670 LYS A CA 1
ATOM 5092 C C . LYS A 1 670 ? -34.938 -25.359 -11.359 1 98.44 670 LYS A C 1
ATOM 5094 O O . LYS A 1 670 ? -35 -24.859 -10.234 1 98.44 670 LYS A O 1
ATOM 5099 N N . PRO A 1 671 ? -35.688 -24.953 -12.453 1 98.31 671 PRO A N 1
ATOM 5100 C CA . PRO A 1 671 ? -36.656 -23.891 -12.195 1 98.31 671 PRO A CA 1
ATOM 5101 C C . PRO A 1 671 ? -37.625 -24.266 -11.086 1 98.31 671 PRO A C 1
ATOM 5103 O O . PRO A 1 671 ? -38.25 -25.328 -11.117 1 98.31 671 PRO A O 1
ATOM 5106 N N . GLY A 1 672 ? -37.719 -23.406 -10.086 1 98.12 672 GLY A N 1
ATOM 5107 C CA . GLY A 1 672 ? -38.656 -23.594 -9 1 98.12 672 GLY A CA 1
ATOM 5108 C C . GLY A 1 672 ? -38.125 -24.484 -7.887 1 98.12 672 GLY A C 1
ATOM 5109 O O . GLY A 1 672 ? -38.719 -24.547 -6.805 1 98.12 672 GLY A O 1
ATOM 5110 N N . GLU A 1 673 ? -37.031 -25.109 -8.125 1 98.56 673 GLU A N 1
ATOM 5111 C CA . GLU A 1 673 ? -36.469 -26.016 -7.133 1 98.56 673 GLU A CA 1
ATOM 5112 C C . GLU A 1 673 ? -35.812 -25.25 -5.992 1 98.56 673 GLU A C 1
ATOM 5114 O O . GLU A 1 673 ? -35.219 -24.203 -6.215 1 98.56 673 GLU A O 1
ATOM 5119 N N . ALA A 1 674 ? -35.969 -25.734 -4.805 1 98.44 674 ALA A N 1
ATOM 5120 C CA . ALA A 1 674 ? -35.344 -25.172 -3.609 1 98.44 674 ALA A CA 1
ATOM 5121 C C . ALA A 1 674 ? -34.438 -26.203 -2.932 1 98.44 674 ALA A C 1
ATOM 5123 O O . ALA A 1 674 ? -34.781 -27.391 -2.893 1 98.44 674 ALA A O 1
ATOM 5124 N N . LYS A 1 675 ? -33.344 -25.766 -2.42 1 98.25 675 LYS A N 1
ATOM 5125 C CA . LYS A 1 675 ? -32.406 -26.625 -1.692 1 98.25 675 LYS A CA 1
ATOM 5126 C C . LYS A 1 675 ? -31.922 -25.953 -0.413 1 98.25 675 LYS A C 1
ATOM 5128 O O . LYS A 1 675 ? -31.656 -24.75 -0.405 1 98.25 675 LYS A O 1
ATOM 5133 N N . LYS A 1 676 ? -31.859 -26.703 0.608 1 98.12 676 LYS A N 1
ATOM 5134 C CA . LYS A 1 676 ? -31.281 -26.234 1.859 1 98.12 676 LYS A CA 1
ATOM 5135 C C . LYS A 1 676 ? -29.766 -26.438 1.876 1 98.12 676 LYS A C 1
ATOM 5137 O O . LYS A 1 676 ? -29.297 -27.562 1.692 1 98.12 676 LYS A O 1
ATOM 5142 N N . VAL A 1 677 ? -29.047 -25.375 2.061 1 98.25 677 VAL A N 1
ATOM 5143 C CA . VAL A 1 677 ? -27.594 -25.406 2.213 1 98.25 677 VAL A CA 1
ATOM 5144 C C . VAL A 1 677 ? -27.234 -25.203 3.68 1 98.25 677 VAL A C 1
ATOM 5146 O O . VAL A 1 677 ? -27.781 -24.328 4.348 1 98.25 677 VAL A O 1
ATOM 5149 N N . SER A 1 678 ? -26.266 -25.984 4.156 1 98.38 678 SER A N 1
ATOM 5150 C CA . SER A 1 678 ? -25.891 -25.922 5.566 1 98.38 678 SER A CA 1
ATOM 5151 C C . SER A 1 678 ? -24.391 -25.688 5.738 1 98.38 678 SER A C 1
ATOM 5153 O O . SER A 1 678 ? -23.594 -26.25 4.992 1 98.38 678 SER A O 1
ATOM 5155 N N . PHE A 1 679 ? -24.031 -24.891 6.699 1 98.56 679 PHE A N 1
ATOM 5156 C CA . PHE A 1 679 ? -22.672 -24.625 7.121 1 98.56 679 PHE A CA 1
ATOM 5157 C C . PHE A 1 679 ? -22.516 -24.859 8.617 1 98.56 679 PHE A C 1
ATOM 5159 O O . PHE A 1 679 ? -23.484 -24.828 9.367 1 98.56 679 PHE A O 1
ATOM 5166 N N . LYS A 1 680 ? -21.344 -25.156 9 1 98.38 680 LYS A N 1
ATOM 5167 C CA . LYS A 1 680 ? -21 -25.312 10.406 1 98.38 680 LYS A CA 1
ATOM 5168 C C . LYS A 1 680 ? -19.891 -24.344 10.812 1 98.38 680 LYS A C 1
ATOM 5170 O O . LYS A 1 680 ? -18.859 -24.25 10.141 1 98.38 680 LYS A O 1
ATOM 5175 N N . LEU A 1 681 ? -20.094 -23.625 11.883 1 98.19 681 LEU A N 1
ATOM 5176 C CA . LEU A 1 681 ? -19.109 -22.703 12.445 1 98.19 681 LEU A CA 1
ATOM 5177 C C . LEU A 1 681 ? -18.75 -23.109 13.875 1 98.19 681 LEU A C 1
ATOM 5179 O O . LEU A 1 681 ? -19.625 -23.484 14.656 1 98.19 681 LEU A O 1
ATOM 5183 N N . ARG A 1 682 ? -17.531 -23.125 14.141 1 97.88 682 ARG A N 1
ATOM 5184 C CA . ARG A 1 682 ? -17 -23.328 15.492 1 97.88 682 ARG A CA 1
ATOM 5185 C C . ARG A 1 682 ? -16.156 -22.141 15.938 1 97.88 682 ARG A C 1
ATOM 5187 O O . ARG A 1 682 ? -15.898 -21.219 15.148 1 97.88 682 ARG A O 1
ATOM 5194 N N . ARG A 1 683 ? -15.75 -22.188 17.172 1 96.81 683 ARG A N 1
ATOM 5195 C CA . ARG A 1 683 ? -14.938 -21.109 17.734 1 96.81 683 ARG A CA 1
ATOM 5196 C C . ARG A 1 683 ? -13.672 -20.875 16.906 1 96.81 683 ARG A C 1
ATOM 5198 O O . ARG A 1 683 ? -13.227 -19.75 16.75 1 96.81 683 ARG A O 1
ATOM 5205 N N . GLU A 1 684 ? -13.102 -21.938 16.375 1 96.62 684 GLU A N 1
ATOM 5206 C CA . GLU A 1 684 ? -11.883 -21.859 15.562 1 96.62 684 GLU A CA 1
ATOM 5207 C C . GLU A 1 684 ? -12.109 -21 14.32 1 96.62 684 GLU A C 1
ATOM 5209 O O . GLU A 1 684 ? -11.203 -20.297 13.867 1 96.62 684 GLU A O 1
ATOM 5214 N N . ASP A 1 685 ? -13.336 -21.047 13.805 1 97.75 685 ASP A N 1
ATOM 5215 C CA . ASP A 1 685 ? -13.68 -20.281 12.617 1 97.75 685 ASP A CA 1
ATOM 5216 C C . ASP A 1 685 ? -13.836 -18.797 12.953 1 97.75 685 ASP A C 1
ATOM 5218 O O . ASP A 1 685 ? -13.805 -17.953 12.055 1 97.75 685 ASP A O 1
ATOM 5222 N N . LEU A 1 686 ? -14.031 -18.5 14.242 1 98.31 686 LEU A N 1
ATOM 5223 C CA . LEU A 1 686 ? -14.25 -17.141 14.703 1 98.31 686 LEU A CA 1
ATOM 5224 C C . LEU A 1 686 ? -12.969 -16.547 15.289 1 98.31 686 LEU A C 1
ATOM 5226 O O . LEU A 1 686 ? -12.961 -15.398 15.727 1 98.31 686 LEU A O 1
ATOM 5230 N N . SER A 1 687 ? -11.867 -17.312 15.281 1 98.25 687 SER A N 1
ATOM 5231 C CA . SER A 1 687 ? -10.617 -16.922 15.914 1 98.25 687 SER A CA 1
ATOM 5232 C C . SER A 1 687 ? -9.797 -16.016 15 1 98.25 687 SER A C 1
ATOM 5234 O O . SER A 1 687 ? -10 -16 13.789 1 98.25 687 SER A O 1
ATOM 5236 N N . PHE A 1 688 ? -8.938 -15.234 15.508 1 98.25 688 PHE A N 1
ATOM 5237 C CA . PHE A 1 688 ? -7.969 -14.383 14.828 1 98.25 688 PHE A CA 1
ATOM 5238 C C . PHE A 1 688 ? -6.711 -14.219 15.672 1 98.25 688 PHE A C 1
ATOM 5240 O O . PHE A 1 688 ? -6.699 -14.578 16.844 1 98.25 688 PHE A O 1
ATOM 5247 N N . HIS A 1 689 ? -5.637 -13.797 15.094 1 98.06 689 HIS A N 1
ATOM 5248 C CA . HIS A 1 689 ? -4.422 -13.516 15.859 1 98.06 689 HIS A CA 1
ATOM 5249 C C . HIS A 1 689 ? -4.453 -12.109 16.438 1 98.06 689 HIS A C 1
ATOM 5251 O O . HIS A 1 689 ? -4.676 -11.133 15.719 1 98.06 689 HIS A O 1
ATOM 5257 N N . GLY A 1 690 ? -4.238 -12.047 17.734 1 96.69 690 GLY A N 1
ATOM 5258 C CA . GLY A 1 690 ? -4.156 -10.758 18.391 1 96.69 690 GLY A CA 1
ATOM 5259 C C . GLY A 1 690 ? -2.898 -9.984 18.047 1 96.69 690 GLY A C 1
ATOM 5260 O O . GLY A 1 690 ? -2.061 -10.461 17.281 1 96.69 690 GLY A O 1
ATOM 5261 N N . ALA A 1 691 ? -2.826 -8.758 18.578 1 92.06 691 ALA A N 1
ATOM 5262 C CA . ALA A 1 691 ? -1.679 -7.898 18.297 1 92.06 691 ALA A CA 1
ATOM 5263 C C . ALA A 1 691 ? -0.379 -8.555 18.766 1 92.06 691 ALA A C 1
ATOM 5265 O O . ALA A 1 691 ? 0.695 -8.25 18.234 1 92.06 691 ALA A O 1
ATOM 5266 N N . ASP A 1 692 ? -0.46 -9.492 19.672 1 89.81 692 ASP A N 1
ATOM 5267 C CA . ASP A 1 692 ? 0.716 -10.188 20.188 1 89.81 692 ASP A CA 1
ATOM 5268 C C . ASP A 1 692 ? 1.039 -11.422 19.344 1 89.81 692 ASP A C 1
ATOM 5270 O O . ASP A 1 692 ? 1.958 -12.172 19.672 1 89.81 692 ASP A O 1
ATOM 5274 N N . GLY A 1 693 ? 0.24 -11.68 18.312 1 91.06 693 GLY A N 1
ATOM 5275 C CA . GLY A 1 693 ? 0.505 -12.789 17.422 1 91.06 693 GLY A CA 1
ATOM 5276 C C . GLY A 1 693 ? -0.122 -14.094 17.891 1 91.06 693 GLY A C 1
ATOM 5277 O O . GLY A 1 693 ? -0.006 -15.117 17.219 1 91.06 693 GLY A O 1
ATOM 5278 N N . LYS A 1 694 ? -0.834 -14.078 18.984 1 95.62 694 LYS A N 1
ATOM 5279 C CA . LYS A 1 694 ? -1.442 -15.297 19.516 1 95.62 694 LYS A CA 1
ATOM 5280 C C . LYS A 1 694 ? -2.852 -15.484 18.953 1 95.62 694 LYS A C 1
ATOM 5282 O O . LYS A 1 694 ? -3.598 -14.523 18.797 1 95.62 694 LYS A O 1
ATOM 5287 N N . LEU A 1 695 ? -3.168 -16.719 18.656 1 97.44 695 LEU A N 1
ATOM 5288 C CA . LEU A 1 695 ? -4.5 -17.047 18.172 1 97.44 695 LEU A CA 1
ATOM 5289 C C . LEU A 1 695 ? -5.523 -16.984 19.312 1 97.44 695 LEU A C 1
ATOM 5291 O O . LEU A 1 695 ? -5.332 -17.594 20.359 1 97.44 695 LEU A O 1
ATOM 5295 N N . ILE A 1 696 ? -6.598 -16.219 19.125 1 97.25 696 ILE A N 1
ATOM 5296 C CA . ILE A 1 696 ? -7.594 -16.062 20.172 1 97.25 696 ILE A CA 1
ATOM 5297 C C . ILE A 1 696 ? -8.992 -16.016 19.562 1 97.25 696 ILE A C 1
ATOM 5299 O O . ILE A 1 696 ? -9.141 -15.727 18.359 1 97.25 696 ILE A O 1
ATOM 5303 N N . ALA A 1 697 ? -9.984 -16.391 20.234 1 96.88 697 ALA A N 1
ATOM 5304 C CA . ALA A 1 697 ? -11.398 -16.078 20.031 1 96.88 697 ALA A CA 1
ATOM 5305 C C . ALA A 1 697 ? -11.945 -15.242 21.188 1 96.88 697 ALA A C 1
ATOM 5307 O O . ALA A 1 697 ? -11.5 -15.391 22.328 1 96.88 697 ALA A O 1
ATOM 5308 N N . GLU A 1 698 ? -12.773 -14.359 20.906 1 97.81 698 GLU A N 1
ATOM 5309 C CA . GLU A 1 698 ? -13.336 -13.508 21.953 1 97.81 698 GLU A CA 1
ATOM 5310 C C . GLU A 1 698 ? -14.859 -13.602 21.984 1 97.81 698 GLU A C 1
ATOM 5312 O O . GLU A 1 698 ? -15.508 -13.617 20.938 1 97.81 698 GLU A O 1
ATOM 5317 N N . PRO A 1 699 ? -15.414 -13.773 23.234 1 97.94 699 PRO A N 1
ATOM 5318 C CA . PRO A 1 699 ? -16.875 -13.742 23.297 1 97.94 699 PRO A CA 1
ATOM 5319 C C . PRO A 1 699 ? -17.469 -12.43 22.812 1 97.94 699 PRO A C 1
ATOM 5321 O O . PRO A 1 699 ? -16.844 -11.375 22.938 1 97.94 699 PRO A O 1
ATOM 5324 N N . GLY A 1 700 ? -18.641 -12.531 22.234 1 97.94 700 GLY A N 1
ATOM 5325 C CA . GLY A 1 700 ? -19.297 -11.328 21.75 1 97.94 700 GLY A CA 1
ATOM 5326 C C . GLY A 1 700 ? -20.266 -11.602 20.609 1 97.94 700 GLY A C 1
ATOM 5327 O O . GLY A 1 700 ? -20.609 -12.75 20.344 1 97.94 700 GLY A O 1
ATOM 5328 N N . ASP A 1 701 ? -20.75 -10.5 20.078 1 98.31 701 ASP A N 1
ATOM 5329 C CA . ASP A 1 701 ? -21.75 -10.578 19.016 1 98.31 701 ASP A CA 1
ATOM 5330 C C . ASP A 1 701 ? -21.094 -10.688 17.641 1 98.31 701 ASP A C 1
ATOM 5332 O O . ASP A 1 701 ? -20.047 -10.086 17.406 1 98.31 701 ASP A O 1
ATOM 5336 N N . PHE A 1 702 ? -21.688 -11.453 16.828 1 98.75 702 PHE A N 1
ATOM 5337 C CA . PHE A 1 702 ? -21.281 -11.625 15.445 1 98.75 702 PHE A CA 1
ATOM 5338 C C . PHE A 1 702 ? -22.469 -11.375 14.508 1 98.75 702 PHE A C 1
ATOM 5340 O O . PHE A 1 702 ? -23.609 -11.703 14.836 1 98.75 702 PHE A O 1
ATOM 5347 N N . LYS A 1 703 ? -22.188 -10.734 13.422 1 98.62 703 LYS A N 1
ATOM 5348 C CA . LYS A 1 703 ? -23.109 -10.68 12.297 1 98.62 703 LYS A CA 1
ATOM 5349 C C . LYS A 1 703 ? -22.797 -11.766 11.273 1 98.62 703 LYS A C 1
ATOM 5351 O O . LYS A 1 703 ? -21.656 -12.203 11.148 1 98.62 703 LYS A O 1
ATOM 5356 N N . LEU A 1 704 ? -23.828 -12.188 10.57 1 98.56 704 LEU A N 1
ATOM 5357 C CA . LEU A 1 704 ? -23.688 -13.297 9.633 1 98.56 704 LEU A CA 1
ATOM 5358 C C . LEU A 1 704 ? -24.594 -13.094 8.422 1 98.56 704 LEU A C 1
ATOM 5360 O O . LEU A 1 704 ? -25.734 -12.633 8.562 1 98.56 704 LEU A O 1
ATOM 5364 N N . TRP A 1 705 ? -24.078 -13.383 7.23 1 98.19 705 TRP A N 1
ATOM 5365 C CA . TRP A 1 705 ? -24.812 -13.367 5.965 1 98.19 705 TRP A CA 1
ATOM 5366 C C . TRP A 1 705 ? -24.562 -14.656 5.188 1 98.19 705 TRP A C 1
ATOM 5368 O O . TRP A 1 705 ? -23.469 -15.219 5.227 1 98.19 705 TRP A O 1
ATOM 5378 N N . VAL A 1 706 ? -25.547 -15.141 4.547 1 98.56 706 VAL A N 1
ATOM 5379 C CA . VAL A 1 706 ? -25.375 -16.094 3.463 1 98.56 706 VAL A CA 1
ATOM 5380 C C . VAL A 1 706 ? -26.016 -15.555 2.184 1 98.56 706 VAL A C 1
ATOM 5382 O O . VAL A 1 706 ? -27.219 -15.32 2.133 1 98.56 706 VAL A O 1
ATOM 5385 N N . SER A 1 707 ? -25.188 -15.289 1.224 1 96.56 707 SER A N 1
ATOM 5386 C CA . SER A 1 707 ? -25.688 -14.664 0.003 1 96.56 707 SER A CA 1
ATOM 5387 C C . SER A 1 707 ? -24.828 -15.023 -1.197 1 96.56 707 SER A C 1
ATOM 5389 O O . SER A 1 707 ? -24.031 -15.961 -1.135 1 96.56 707 SER A O 1
ATOM 5391 N N . ASN A 1 708 ? -25.125 -14.352 -2.348 1 96.88 708 ASN A N 1
ATOM 5392 C CA . ASN A 1 708 ? -24.438 -14.719 -3.58 1 96.88 708 ASN A CA 1
ATOM 5393 C C . ASN A 1 708 ? -23.344 -13.719 -3.922 1 96.88 708 ASN A C 1
ATOM 5395 O O . ASN A 1 708 ? -22.812 -13.719 -5.039 1 96.88 708 ASN A O 1
ATOM 5399 N N . SER A 1 709 ? -22.953 -12.875 -3.016 1 97.81 709 SER A N 1
ATOM 5400 C CA . SER A 1 709 ? -21.812 -11.977 -3.137 1 97.81 709 SER A CA 1
ATOM 5401 C C . SER A 1 709 ? -21.469 -11.336 -1.798 1 97.81 709 SER A C 1
ATOM 5403 O O . SER A 1 709 ? -22.25 -11.398 -0.853 1 97.81 709 SER A O 1
ATOM 5405 N N . SER A 1 710 ? -20.281 -10.695 -1.764 1 98.12 710 SER A N 1
ATOM 5406 C CA . SER A 1 710 ? -19.844 -10.047 -0.537 1 98.12 710 SER A CA 1
ATOM 5407 C C . SER A 1 710 ? -20.625 -8.773 -0.258 1 98.12 710 SER A C 1
ATOM 5409 O O . SER A 1 710 ? -20.484 -8.156 0.798 1 98.12 710 SER A O 1
ATOM 5411 N N . ALA A 1 711 ? -21.562 -8.305 -1.109 1 95.81 711 ALA A N 1
ATOM 5412 C CA . ALA A 1 711 ? -22.281 -7.039 -0.943 1 95.81 711 ALA A CA 1
ATOM 5413 C C . ALA A 1 711 ? -23.781 -7.266 -0.832 1 95.81 711 ALA A C 1
ATOM 5415 O O . ALA A 1 711 ? -24.578 -6.348 -1.06 1 95.81 711 ALA A O 1
ATOM 5416 N N . SER A 1 712 ? -24.203 -8.461 -0.477 1 93.25 712 SER A N 1
ATOM 5417 C CA . SER A 1 712 ? -25.625 -8.773 -0.401 1 93.25 712 SER A CA 1
ATOM 5418 C C . SER A 1 712 ? -25.938 -9.672 0.789 1 93.25 712 SER A C 1
ATOM 5420 O O . SER A 1 712 ? -25.031 -10.078 1.521 1 93.25 712 SER A O 1
ATOM 5422 N N . GLY A 1 713 ? -27.266 -9.852 0.979 1 94.5 713 GLY A N 1
ATOM 5423 C CA . GLY A 1 713 ? -27.734 -10.797 1.979 1 94.5 713 GLY A CA 1
ATOM 5424 C C . GLY A 1 713 ? -28.406 -10.133 3.16 1 94.5 713 GLY A C 1
ATOM 5425 O O . GLY A 1 713 ? -28.156 -8.969 3.459 1 94.5 713 GLY A O 1
ATOM 5426 N N . GLU A 1 714 ? -29.25 -10.938 3.756 1 97.06 714 GLU A N 1
ATOM 5427 C CA . GLU A 1 714 ? -29.906 -10.492 4.98 1 97.06 714 GLU A CA 1
ATOM 5428 C C . GLU A 1 714 ? -29.031 -10.773 6.207 1 97.06 714 GLU A C 1
ATOM 5430 O O . GLU A 1 714 ? -28.531 -11.891 6.375 1 97.06 714 GLU A O 1
ATOM 5435 N N . GLU A 1 715 ? -28.906 -9.82 6.988 1 97.56 715 GLU A N 1
ATOM 5436 C CA . GLU A 1 715 ? -28.078 -9.898 8.188 1 97.56 715 GLU A CA 1
ATOM 5437 C C . GLU A 1 715 ? -28.797 -10.633 9.312 1 97.56 715 GLU A C 1
ATOM 5439 O O . GLU A 1 715 ? -29.969 -10.367 9.57 1 97.56 715 GLU A O 1
ATOM 5444 N N . VAL A 1 716 ? -28.172 -11.57 9.93 1 98.5 716 VAL A N 1
ATOM 5445 C CA . VAL A 1 716 ? -28.594 -12.156 11.195 1 98.5 716 VAL A CA 1
ATOM 5446 C C . VAL A 1 716 ? -27.469 -12.07 12.219 1 98.5 716 VAL A C 1
ATOM 5448 O O . VAL A 1 716 ? -26.312 -11.789 11.859 1 98.5 716 VAL A O 1
ATOM 5451 N N . THR A 1 717 ? -27.766 -12.305 13.516 1 98.44 717 THR A N 1
ATOM 5452 C CA . THR A 1 717 ? -26.75 -12.141 14.555 1 98.44 717 THR A CA 1
ATOM 5453 C C . THR A 1 717 ? -26.75 -13.352 15.492 1 98.44 717 THR A C 1
ATOM 5455 O O . THR A 1 717 ? -27.75 -14.039 15.641 1 98.44 717 THR A O 1
ATOM 5458 N N . PHE A 1 718 ? -25.625 -13.641 16.031 1 98.38 718 PHE A N 1
ATOM 5459 C CA . PHE A 1 718 ? -25.453 -14.594 17.109 1 98.38 718 PHE A CA 1
ATOM 5460 C C . PHE A 1 718 ? -24.359 -14.141 18.062 1 98.38 718 PHE A C 1
ATOM 5462 O O . PHE A 1 718 ? -23.609 -13.211 17.766 1 98.38 718 PHE A O 1
ATOM 5469 N N . ARG A 1 719 ? -24.375 -14.758 19.266 1 97.94 719 ARG A N 1
ATOM 5470 C CA . ARG A 1 719 ? -23.391 -14.398 20.281 1 97.94 719 ARG A CA 1
ATOM 5471 C C . ARG A 1 719 ? -22.516 -15.602 20.656 1 97.94 719 ARG A C 1
ATOM 5473 O O . ARG A 1 719 ? -23.047 -16.688 20.938 1 97.94 719 ARG A O 1
ATOM 5480 N N . LEU A 1 720 ? -21.172 -15.484 20.531 1 98.5 720 LEU A N 1
ATOM 5481 C CA . LEU A 1 720 ? -20.281 -16.469 21.141 1 98.5 720 LEU A CA 1
ATOM 5482 C C . LEU A 1 720 ? -20.172 -16.25 22.641 1 98.5 720 LEU A C 1
ATOM 5484 O O . LEU A 1 720 ? -19.797 -15.164 23.094 1 98.5 720 LEU A O 1
ATOM 5488 N N . LEU A 1 721 ? -20.469 -17.25 23.406 1 97.62 721 LEU A N 1
ATOM 5489 C CA . LEU A 1 721 ? -20.438 -17.156 24.859 1 97.62 721 LEU A CA 1
ATOM 5490 C C . LEU A 1 721 ? -19.016 -17.375 25.375 1 97.62 721 LEU A C 1
ATOM 5492 O O . LEU A 1 721 ? -18.203 -18.031 24.719 1 97.62 721 LEU A O 1
ATOM 5496 N N . ALA A 1 722 ? -18.75 -16.797 26.547 1 94.25 722 ALA A N 1
ATOM 5497 C CA . ALA A 1 722 ? -17.438 -16.953 27.188 1 94.25 722 ALA A CA 1
ATOM 5498 C C . ALA A 1 722 ? -17.156 -18.406 27.516 1 94.25 722 ALA A C 1
ATOM 5500 O O . ALA A 1 722 ? -18.078 -19.234 27.562 1 94.25 722 ALA A O 1
ATOM 5501 N N . SER A 1 723 ? -15.852 -18.594 27.75 1 88.88 723 SER A N 1
ATOM 5502 C CA . SER A 1 723 ? -15.422 -19.953 28.047 1 88.88 723 SER A CA 1
ATOM 5503 C C . SER A 1 723 ? -16.156 -20.516 29.266 1 88.88 723 SER A C 1
ATOM 5505 O O . SER A 1 723 ? -16.344 -19.797 30.25 1 88.88 723 SER A O 1
ATOM 5507 N N . GLY A 1 724 ? -16.516 -21.766 29.188 1 77.12 724 GLY A N 1
ATOM 5508 C CA . GLY A 1 724 ? -17.188 -22.453 30.266 1 77.12 724 GLY A CA 1
ATOM 5509 C C . GLY A 1 724 ? -18.688 -22.297 30.234 1 77.12 724 GLY A C 1
ATOM 5510 O O . GLY A 1 724 ? -19.422 -22.969 30.969 1 77.12 724 GLY A O 1
ATOM 5511 N N . LYS A 1 725 ? -19.172 -21.406 29.422 1 72 725 LYS A N 1
ATOM 5512 C CA . LYS A 1 725 ? -20.625 -21.219 29.312 1 72 725 LYS A CA 1
ATOM 5513 C C . LYS A 1 725 ? -21.188 -22 28.141 1 72 725 LYS A C 1
ATOM 5515 O O . LYS A 1 725 ? -20.516 -22.203 27.125 1 72 725 LYS A O 1
ATOM 5520 N N . ARG A 1 726 ? -22.312 -22.594 28.281 1 58.72 726 ARG A N 1
ATOM 5521 C CA . ARG A 1 726 ? -23.031 -23.328 27.234 1 58.72 726 ARG A CA 1
ATOM 5522 C C . ARG A 1 726 ? -24.312 -22.594 26.844 1 58.72 726 ARG A C 1
ATOM 5524 O O . ARG A 1 726 ? -24.891 -21.859 27.656 1 58.72 726 ARG A O 1
ATOM 5531 N N . ALA A 1 727 ? -24.812 -22.891 25.688 1 64.44 727 ALA A N 1
ATOM 5532 C CA . ALA A 1 727 ? -26.094 -22.359 25.219 1 64.44 727 ALA A CA 1
ATOM 5533 C C . ALA A 1 727 ? -27.25 -22.875 26.047 1 64.44 727 ALA A C 1
ATOM 5535 O O . ALA A 1 727 ? -27.281 -24.047 26.406 1 64.44 727 ALA A O 1
ATOM 5536 N N . GLY A 1 728 ? -28.219 -21.969 26.484 1 57.16 728 GLY A N 1
ATOM 5537 C CA . GLY A 1 728 ? -29.328 -22.438 27.281 1 57.16 728 GLY A CA 1
ATOM 5538 C C . GLY A 1 728 ? -29.016 -22.547 28.766 1 57.16 728 GLY A C 1
ATOM 5539 O O . GLY A 1 728 ? -29.859 -22.953 29.562 1 57.16 728 GLY A O 1
ATOM 5540 N N . ALA A 1 729 ? -27.75 -22.438 29.328 1 33.47 729 ALA A N 1
ATOM 5541 C CA . ALA A 1 729 ? -27.672 -22.438 30.781 1 33.47 729 ALA A CA 1
ATOM 5542 C C . ALA A 1 729 ? -28.094 -21.094 31.359 1 33.47 729 ALA A C 1
ATOM 5544 O O . ALA A 1 729 ? -27.812 -20.047 30.781 1 33.47 729 ALA A O 1
ATOM 5545 N N . MET B 1 1 ? 10.047 22.078 35.75 1 51.12 1 MET B N 1
ATOM 5546 C CA . MET B 1 1 ? 8.797 22.719 35.344 1 51.12 1 MET B CA 1
ATOM 5547 C C . MET B 1 1 ? 7.633 21.734 35.406 1 51.12 1 MET B C 1
ATOM 5549 O O . MET B 1 1 ? 6.484 22.141 35.625 1 51.12 1 MET B O 1
ATOM 5553 N N . LEU B 1 2 ? 7.934 20.453 35.25 1 65.06 2 LEU B N 1
ATOM 5554 C CA . LEU B 1 2 ? 6.863 19.469 35.344 1 65.06 2 LEU B CA 1
ATOM 5555 C C . LEU B 1 2 ? 7.07 18.547 36.531 1 65.06 2 LEU B C 1
ATOM 5557 O O . LEU B 1 2 ? 7.02 17.328 36.406 1 65.06 2 LEU B O 1
ATOM 5561 N N . ALA B 1 3 ? 7.32 19.203 37.719 1 66.25 3 ALA B N 1
ATOM 5562 C CA . ALA B 1 3 ? 7.547 18.375 38.906 1 66.25 3 ALA B CA 1
ATOM 5563 C C . ALA B 1 3 ? 6.297 17.594 39.281 1 66.25 3 ALA B C 1
ATOM 5565 O O . ALA B 1 3 ? 5.188 18.125 39.25 1 66.25 3 ALA B O 1
ATOM 5566 N N . ARG B 1 4 ? 6.383 16.375 39.5 1 70.12 4 ARG B N 1
ATOM 5567 C CA . ARG B 1 4 ? 5.273 15.469 39.812 1 70.12 4 ARG B CA 1
ATOM 5568 C C . ARG B 1 4 ? 4.609 15.844 41.125 1 70.12 4 ARG B C 1
ATOM 5570 O O . ARG B 1 4 ? 3.391 15.742 41.281 1 70.12 4 ARG B O 1
ATOM 5577 N N . ASP B 1 5 ? 5.285 16.438 41.969 1 79.38 5 ASP B N 1
ATOM 5578 C CA . ASP B 1 5 ? 4.707 16.641 43.312 1 79.38 5 ASP B CA 1
ATOM 5579 C C . ASP B 1 5 ? 4.578 18.125 43.625 1 79.38 5 ASP B C 1
ATOM 5581 O O . ASP B 1 5 ? 5.008 18.578 44.688 1 79.38 5 ASP B O 1
ATOM 5585 N N . ASP B 1 6 ? 3.863 18.719 42.625 1 90.31 6 ASP B N 1
ATOM 5586 C CA . ASP B 1 6 ? 3.545 20.109 42.875 1 90.31 6 ASP B CA 1
ATOM 5587 C C . ASP B 1 6 ? 2.43 20.234 43.906 1 90.31 6 ASP B C 1
ATOM 5589 O O . ASP B 1 6 ? 1.303 19.797 43.688 1 90.31 6 ASP B O 1
ATOM 5593 N N . PRO B 1 7 ? 2.645 20.875 45 1 93.12 7 PRO B N 1
ATOM 5594 C CA . PRO B 1 7 ? 1.671 20.875 46.094 1 93.12 7 PRO B CA 1
ATOM 5595 C C . PRO B 1 7 ? 0.354 21.547 45.688 1 93.12 7 PRO B C 1
ATOM 5597 O O . PRO B 1 7 ? -0.716 21.109 46.125 1 93.12 7 PRO B O 1
ATOM 5600 N N . HIS B 1 8 ? 0.443 22.594 45 1 94.62 8 HIS B N 1
ATOM 5601 C CA . HIS B 1 8 ? -0.772 23.281 44.594 1 94.62 8 HIS B CA 1
ATOM 5602 C C . HIS B 1 8 ? -1.644 22.375 43.719 1 94.62 8 HIS B C 1
ATOM 5604 O O . HIS B 1 8 ? -2.859 22.312 43.906 1 94.62 8 HIS B O 1
ATOM 5610 N N . ILE B 1 9 ? -1.062 21.672 42.812 1 96.75 9 ILE B N 1
ATOM 5611 C CA . ILE B 1 9 ? -1.776 20.781 41.906 1 96.75 9 ILE B CA 1
ATOM 5612 C C . ILE B 1 9 ? -2.359 19.609 42.656 1 96.75 9 ILE B C 1
ATOM 5614 O O . ILE B 1 9 ? -3.508 19.219 42.438 1 96.75 9 ILE B O 1
ATOM 5618 N N . GLU B 1 10 ? -1.555 19.078 43.562 1 96.75 10 GLU B N 1
ATOM 5619 C CA . GLU B 1 10 ? -2.033 17.953 44.344 1 96.75 10 GLU B CA 1
ATOM 5620 C C . GLU B 1 10 ? -3.23 18.359 45.219 1 96.75 10 GLU B C 1
ATOM 5622 O O . GLU B 1 10 ? -4.16 17.562 45.406 1 96.75 10 GLU B O 1
ATOM 5627 N N . GLU B 1 11 ? -3.17 19.547 45.75 1 97.12 11 GLU B N 1
ATOM 5628 C CA . GLU B 1 11 ? -4.289 20.031 46.531 1 97.12 11 GLU B CA 1
ATOM 5629 C C . GLU B 1 11 ? -5.551 20.172 45.688 1 97.12 11 GLU B C 1
ATOM 5631 O O . GLU B 1 11 ? -6.648 19.859 46.156 1 97.12 11 GLU B O 1
ATOM 5636 N N . LEU B 1 12 ? -5.391 20.703 44.531 1 97.88 12 LEU B N 1
ATOM 5637 C CA . LEU B 1 12 ? -6.531 20.828 43.625 1 97.88 12 LEU B CA 1
ATOM 5638 C C . LEU B 1 12 ? -7.125 19.453 43.312 1 97.88 12 LEU B C 1
ATOM 5640 O O . LEU B 1 12 ? -8.344 19.266 43.406 1 97.88 12 LEU B O 1
ATOM 5644 N N . ILE B 1 13 ? -6.266 18.516 42.969 1 98.19 13 ILE B N 1
ATOM 5645 C CA . ILE B 1 13 ? -6.711 17.172 42.594 1 98.19 13 ILE B CA 1
ATOM 5646 C C . ILE B 1 13 ? -7.48 16.531 43.75 1 98.19 13 ILE B C 1
ATOM 5648 O O . ILE B 1 13 ? -8.516 15.898 43.531 1 98.19 13 ILE B O 1
ATOM 5652 N N . LYS B 1 14 ? -7.066 16.734 44.938 1 97.44 14 LYS B N 1
ATOM 5653 C CA . LYS B 1 14 ? -7.707 16.188 46.125 1 97.44 14 LYS B CA 1
ATOM 5654 C C . LYS B 1 14 ? -9.109 16.766 46.312 1 97.44 14 LYS B C 1
ATOM 5656 O O . LYS B 1 14 ? -10.008 16.078 46.781 1 97.44 14 LYS B O 1
ATOM 5661 N N . LYS B 1 15 ? -9.281 18 45.938 1 98.19 15 LYS B N 1
ATOM 5662 C CA . LYS B 1 15 ? -10.539 18.703 46.188 1 98.19 15 LYS B CA 1
ATOM 5663 C C . LYS B 1 15 ? -11.531 18.438 45.062 1 98.19 15 LYS B C 1
ATOM 5665 O O . LYS B 1 15 ? -12.734 18.625 45.219 1 98.19 15 LYS B O 1
ATOM 5670 N N . MET B 1 16 ? -11.102 17.984 43.938 1 98.5 16 MET B N 1
ATOM 5671 C CA . MET B 1 16 ? -11.938 17.812 42.781 1 98.5 16 MET B CA 1
ATOM 5672 C C . MET B 1 16 ? -12.875 16.625 42.938 1 98.5 16 MET B C 1
ATOM 5674 O O . MET B 1 16 ? -12.484 15.586 43.438 1 98.5 16 MET B O 1
ATOM 5678 N N . THR B 1 17 ? -14.07 16.812 42.406 1 98.06 17 THR B N 1
ATOM 5679 C CA . THR B 1 17 ? -14.961 15.672 42.219 1 98.06 17 THR B CA 1
ATOM 5680 C C . THR B 1 17 ? -14.586 14.922 40.938 1 98.06 17 THR B C 1
ATOM 5682 O O . THR B 1 17 ? -13.812 15.414 40.125 1 98.06 17 THR B O 1
ATOM 5685 N N . ILE B 1 18 ? -15.133 13.742 40.781 1 98.25 18 ILE B N 1
ATOM 5686 C CA . ILE B 1 18 ? -14.852 12.938 39.594 1 98.25 18 ILE B CA 1
ATOM 5687 C C . ILE B 1 18 ? -15.383 13.641 38.344 1 98.25 18 ILE B C 1
ATOM 5689 O O . ILE B 1 18 ? -14.781 13.562 37.281 1 98.25 18 ILE B O 1
ATOM 5693 N N . GLU B 1 19 ? -16.469 14.391 38.469 1 97.81 19 GLU B N 1
ATOM 5694 C CA . GLU B 1 19 ? -17.031 15.141 37.375 1 97.81 19 GLU B CA 1
ATOM 5695 C C . GLU B 1 19 ? -16.094 16.281 36.938 1 97.81 19 GLU B C 1
ATOM 5697 O O . GLU B 1 19 ? -15.883 16.5 35.75 1 97.81 19 GLU B O 1
ATOM 5702 N N . GLU B 1 20 ? -15.57 16.969 37.938 1 98.44 20 GLU B N 1
ATOM 5703 C CA . GLU B 1 20 ? -14.617 18.047 37.656 1 98.44 20 GLU B CA 1
ATOM 5704 C C . GLU B 1 20 ? -13.352 17.5 37 1 98.44 20 GLU B C 1
ATOM 5706 O O . GLU B 1 20 ? -12.789 18.125 36.125 1 98.44 20 GLU B O 1
ATOM 5711 N N . LYS B 1 21 ? -12.906 16.312 37.5 1 98.81 21 LYS B N 1
ATOM 5712 C CA . LYS B 1 21 ? -11.75 15.664 36.906 1 98.81 21 LYS B CA 1
ATOM 5713 C C . LYS B 1 21 ? -12.016 15.297 35.438 1 98.81 21 LYS B C 1
ATOM 5715 O O . LYS B 1 21 ? -11.188 15.547 34.594 1 98.81 21 LYS B O 1
ATOM 5720 N N . ALA B 1 22 ? -13.156 14.75 35.156 1 98.75 22 ALA B N 1
ATOM 5721 C CA . ALA B 1 22 ? -13.547 14.406 33.812 1 98.75 22 ALA B CA 1
ATOM 5722 C C . ALA B 1 22 ? -13.602 15.656 32.938 1 98.75 22 ALA B C 1
ATOM 5724 O O . ALA B 1 22 ? -13.273 15.602 31.734 1 98.75 22 ALA B O 1
ATOM 5725 N N . GLY B 1 23 ? -14.047 16.719 33.469 1 98.5 23 GLY B N 1
ATOM 5726 C CA . GLY B 1 23 ? -14.07 17.984 32.75 1 98.5 23 GLY B CA 1
ATOM 5727 C C . GLY B 1 23 ? -12.695 18.453 32.312 1 98.5 23 GLY B C 1
ATOM 5728 O O . GLY B 1 23 ? -12.516 18.953 31.203 1 98.5 23 GLY B O 1
ATOM 5729 N N . GLN B 1 24 ? -11.688 18.312 33.219 1 98.62 24 GLN B N 1
ATOM 5730 C CA . GLN B 1 24 ? -10.32 18.688 32.875 1 98.62 24 GLN B CA 1
ATOM 5731 C C . GLN B 1 24 ? -9.773 17.812 31.766 1 98.62 24 GLN B C 1
ATOM 5733 O O . GLN B 1 24 ? -8.867 18.219 31.031 1 98.62 24 GLN B O 1
ATOM 5738 N N . LEU B 1 25 ? -10.336 16.609 31.578 1 98.88 25 LEU B N 1
ATOM 5739 C CA . LEU B 1 25 ? -9.891 15.641 30.578 1 98.88 25 LEU B CA 1
ATOM 5740 C C . LEU B 1 25 ? -10.711 15.758 29.297 1 98.88 25 LEU B C 1
ATOM 5742 O O . LEU B 1 25 ? -10.719 14.836 28.484 1 98.88 25 LEU B O 1
ATOM 5746 N N . THR B 1 26 ? -11.43 16.891 29.172 1 98.31 26 THR B N 1
ATOM 5747 C CA . THR B 1 26 ? -12.328 17.078 28.031 1 98.31 26 THR B CA 1
ATOM 5748 C C . THR B 1 26 ? -12.055 18.422 27.344 1 98.31 26 THR B C 1
ATOM 5750 O O . THR B 1 26 ? -11.922 19.438 28.016 1 98.31 26 THR B O 1
ATOM 5753 N N . ILE B 1 27 ? -11.945 18.375 26.031 1 97.75 27 ILE B N 1
ATOM 5754 C CA . ILE B 1 27 ? -11.859 19.594 25.234 1 97.75 27 ILE B CA 1
ATOM 5755 C C . ILE B 1 27 ? -13.008 19.625 24.219 1 97.75 27 ILE B C 1
ATOM 5757 O O . ILE B 1 27 ? -13.336 18.594 23.609 1 97.75 27 ILE B O 1
ATOM 5761 N N . LEU B 1 28 ? -13.711 20.734 24.078 1 94.88 28 LEU B N 1
ATOM 5762 C CA . LEU B 1 28 ? -14.836 20.891 23.172 1 94.88 28 LEU B CA 1
ATOM 5763 C C . LEU B 1 28 ? -14.641 22.109 22.266 1 94.88 28 LEU B C 1
ATOM 5765 O O . LEU B 1 28 ? -13.859 23 22.578 1 94.88 28 LEU B O 1
ATOM 5769 N N . ALA B 1 29 ? -15.344 22.109 21.156 1 93.19 29 ALA B N 1
ATOM 5770 C CA . ALA B 1 29 ? -15.32 23.25 20.234 1 93.19 29 ALA B CA 1
ATOM 5771 C C . ALA B 1 29 ? -15.805 24.516 20.922 1 93.19 29 ALA B C 1
ATOM 5773 O O . ALA B 1 29 ? -16.781 24.5 21.672 1 93.19 29 ALA B O 1
ATOM 5774 N N . ASP B 1 30 ? -15.094 25.578 20.703 1 92.81 30 ASP B N 1
ATOM 5775 C CA . ASP B 1 30 ? -15.406 26.859 21.312 1 92.81 30 ASP B CA 1
ATOM 5776 C C . ASP B 1 30 ? -16.625 27.5 20.672 1 92.81 30 ASP B C 1
ATOM 5778 O O . ASP B 1 30 ? -16.562 27.984 19.531 1 92.81 30 ASP B O 1
ATOM 5782 N N . THR B 1 31 ? -17.719 27.531 21.297 1 89.56 31 THR B N 1
ATOM 5783 C CA . THR B 1 31 ? -18.922 28.141 20.766 1 89.56 31 THR B CA 1
ATOM 5784 C C . THR B 1 31 ? -19.125 29.547 21.328 1 89.56 31 THR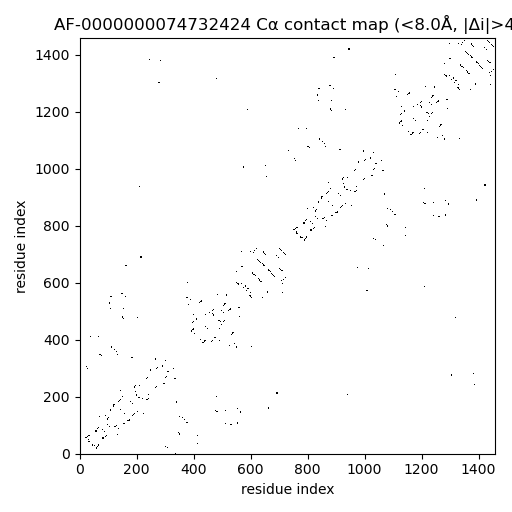 B C 1
ATOM 5786 O O . THR B 1 31 ? -20.047 30.266 20.922 1 89.56 31 THR B O 1
ATOM 5789 N N . ILE B 1 32 ? -18.281 29.875 22.281 1 89.5 32 ILE B N 1
ATOM 5790 C CA . ILE B 1 32 ? -18.344 31.203 22.875 1 89.5 32 ILE B CA 1
ATOM 5791 C C . ILE B 1 32 ? -17.609 32.188 21.984 1 89.5 32 ILE B C 1
ATOM 5793 O O . ILE B 1 32 ? -18.078 33.312 21.766 1 89.5 32 ILE B O 1
ATOM 5797 N N . ARG B 1 33 ? -16.453 31.797 21.484 1 88.38 33 ARG B N 1
ATOM 5798 C CA . ARG B 1 33 ? -15.633 32.594 20.578 1 88.38 33 ARG B CA 1
ATOM 5799 C C . ARG B 1 33 ? -15.727 32.062 19.141 1 88.38 33 ARG B C 1
ATOM 5801 O O . ARG B 1 33 ? -14.742 31.531 18.609 1 88.38 33 ARG B O 1
ATOM 5808 N N . PRO B 1 34 ? -16.906 32 18.562 1 67.5 34 PRO B N 1
ATOM 5809 C CA . PRO B 1 34 ? -17.016 31.234 17.312 1 67.5 34 PRO B CA 1
ATOM 5810 C C . PRO B 1 34 ? -16.125 31.781 16.203 1 67.5 34 PRO B C 1
ATOM 5812 O O . PRO B 1 34 ? -15.82 32.969 16.172 1 67.5 34 PRO B O 1
ATOM 5815 N N . SER B 1 35 ? -15.336 30.828 15.594 1 62.31 35 SER B N 1
ATOM 5816 C CA . SER B 1 35 ? -14.445 31.141 14.477 1 62.31 35 SER B CA 1
ATOM 5817 C C . SER B 1 35 ? -15.203 31.125 13.148 1 62.31 35 SER B C 1
ATOM 5819 O O . SER B 1 35 ? -16.25 30.469 13.031 1 62.31 35 SER B O 1
ATOM 5821 N N . ASN B 1 36 ? -15.039 32 12.188 1 53.84 36 ASN B N 1
ATOM 5822 C CA . ASN B 1 36 ? -15.406 32.031 10.773 1 53.84 36 ASN B CA 1
ATOM 5823 C C . ASN B 1 36 ? -14.289 31.438 9.906 1 53.84 36 ASN B C 1
ATOM 5825 O O . ASN B 1 36 ? -13.203 32.031 9.82 1 53.84 36 ASN B O 1
ATOM 5829 N N . PRO B 1 37 ? -14.484 30.391 9.039 1 52.91 37 PRO B N 1
ATOM 5830 C CA . PRO B 1 37 ? -15.664 29.578 8.711 1 52.91 37 PRO B CA 1
ATOM 5831 C C . PRO B 1 37 ? -15.938 28.484 9.727 1 52.91 37 PRO B C 1
ATOM 5833 O O . PRO B 1 37 ? -15.039 28.094 10.477 1 52.91 37 PRO B O 1
ATOM 5836 N N . ASP B 1 38 ? -17.219 28.109 9.734 1 52.94 38 ASP B N 1
ATOM 5837 C CA . ASP B 1 38 ? -17.75 27.047 10.594 1 52.94 38 ASP B CA 1
ATOM 5838 C C . ASP B 1 38 ? -17.156 25.688 10.227 1 52.94 38 ASP B C 1
ATOM 5840 O O . ASP B 1 38 ? -17.625 25.031 9.305 1 52.94 38 ASP B O 1
ATOM 5844 N N . ILE B 1 39 ? -15.922 25.328 10.625 1 54.81 39 ILE B N 1
ATOM 5845 C CA . ILE B 1 39 ? -15.258 24.062 10.336 1 54.81 39 ILE B CA 1
ATOM 5846 C C . ILE B 1 39 ? -16.109 22.891 10.828 1 54.81 39 ILE B C 1
ATOM 5848 O O . ILE B 1 39 ? -16 21.781 10.336 1 54.81 39 ILE B O 1
ATOM 5852 N N . ASN B 1 40 ? -16.891 23.172 11.805 1 52.31 40 ASN B N 1
ATOM 5853 C CA . ASN B 1 40 ? -17.766 22.141 12.352 1 52.31 40 ASN B CA 1
ATOM 5854 C C . ASN B 1 40 ? -19.203 22.641 12.469 1 52.31 40 ASN B C 1
ATOM 5856 O O . ASN B 1 40 ? -19.734 22.75 13.57 1 52.31 40 ASN B O 1
ATOM 5860 N N . PRO B 1 41 ? -19.844 23.062 11.398 1 49.41 41 PRO B N 1
ATOM 5861 C CA . PRO B 1 41 ? -21.125 23.766 11.469 1 49.41 41 PRO B CA 1
ATOM 5862 C C . PRO B 1 41 ? -22.172 23 12.297 1 49.41 41 PRO B C 1
ATOM 5864 O O . PRO B 1 41 ? -23 23.625 12.961 1 49.41 41 PRO B O 1
ATOM 5867 N N . GLU B 1 42 ? -22.141 21.812 12.188 1 48.12 42 GLU B N 1
ATOM 5868 C CA . GLU B 1 42 ? -23.203 21.047 12.852 1 48.12 42 GLU B CA 1
ATOM 5869 C C . GLU B 1 42 ? -23.188 21.281 14.359 1 48.12 42 GLU B C 1
ATOM 5871 O O . GLU B 1 42 ? -24.219 21.172 15.016 1 48.12 42 GLU B O 1
ATOM 5876 N N . VAL B 1 43 ? -22.141 21.812 14.82 1 49.47 43 VAL B N 1
ATOM 5877 C CA . VAL B 1 43 ? -21.984 21.875 16.266 1 49.47 43 VAL B CA 1
ATOM 5878 C C . VAL B 1 43 ? -22.234 23.312 16.75 1 49.47 43 VAL B C 1
ATOM 5880 O O . VAL B 1 43 ? -22.719 23.531 17.844 1 49.47 43 VAL B O 1
ATOM 5883 N N . ASN B 1 44 ? -22.125 24.672 16.172 1 50.88 44 ASN B N 1
ATOM 5884 C CA . ASN B 1 44 ? -21.797 26.016 16.625 1 50.88 44 ASN B CA 1
ATOM 5885 C C . ASN B 1 44 ? -23.031 26.734 17.172 1 50.88 44 ASN B C 1
ATOM 5887 O O . ASN B 1 44 ? -22.953 27.438 18.188 1 50.88 44 ASN B O 1
ATOM 5891 N N . VAL B 1 45 ? -24.125 27.391 16.562 1 45.09 45 VAL B N 1
ATOM 5892 C CA . VAL B 1 45 ? -24.984 28.484 16.969 1 45.09 45 VAL B CA 1
ATOM 5893 C C . VAL B 1 45 ? -25.547 28.219 18.375 1 45.09 45 VAL B C 1
ATOM 5895 O O . VAL B 1 45 ? -25.516 29.094 19.234 1 45.09 45 VAL B O 1
ATOM 5898 N N . ARG B 1 46 ? -26.562 27.562 18.453 1 48.19 46 ARG B N 1
ATOM 5899 C CA . ARG B 1 46 ? -27.453 27.203 19.562 1 48.19 46 ARG B CA 1
ATOM 5900 C C . ARG B 1 46 ? -26.656 26.828 20.797 1 48.19 46 ARG B C 1
ATOM 5902 O O . ARG B 1 46 ? -27.141 26.984 21.922 1 48.19 46 ARG B O 1
ATOM 5909 N N . GLN B 1 47 ? -25.125 26.984 20.812 1 66.88 47 GLN B N 1
ATOM 5910 C CA . GLN B 1 47 ? -24.344 26.062 21.641 1 66.88 47 GLN B CA 1
ATOM 5911 C C . GLN B 1 47 ? -23.406 26.828 22.594 1 66.88 47 GLN B C 1
ATOM 5913 O O . GLN B 1 47 ? -22.812 26.234 23.484 1 66.88 47 GLN B O 1
ATOM 5918 N N . ALA B 1 48 ? -23.609 28.344 22.672 1 82.69 48 ALA B N 1
ATOM 5919 C CA . ALA B 1 48 ? -22.719 29.078 23.562 1 82.69 48 ALA B CA 1
ATOM 5920 C C . ALA B 1 48 ? -23.188 29 25 1 82.69 48 ALA B C 1
ATOM 5922 O O . ALA B 1 48 ? -22.391 28.766 25.922 1 82.69 48 ALA B O 1
ATOM 5923 N N . ASP B 1 49 ? -24.5 29.297 25.203 1 87.38 49 ASP B N 1
ATOM 5924 C CA . ASP B 1 49 ? -25.062 29.219 26.547 1 87.38 49 ASP B CA 1
ATOM 5925 C C . ASP B 1 49 ? -24.812 27.859 27.172 1 87.38 49 ASP B C 1
ATOM 5927 O O . ASP B 1 49 ? -24.531 27.75 28.375 1 87.38 49 ASP B O 1
ATOM 5931 N N . GLU B 1 50 ? -24.969 27.016 26.328 1 89.75 50 GLU B N 1
ATOM 5932 C CA . GLU B 1 50 ? -24.719 25.656 26.812 1 89.75 50 GLU B CA 1
ATOM 5933 C C . GLU B 1 50 ? -23.266 25.469 27.203 1 89.75 50 GLU B C 1
ATOM 5935 O O . GLU B 1 50 ? -22.969 24.797 28.188 1 89.75 50 GLU B O 1
ATOM 5940 N N . MET B 1 51 ? -22.438 26.047 26.422 1 92.25 51 MET B N 1
ATOM 5941 C CA . MET B 1 51 ? -21.016 25.938 26.75 1 92.25 51 MET B CA 1
ATOM 5942 C C . MET B 1 51 ? -20.688 26.688 28.031 1 92.25 51 MET B C 1
ATOM 5944 O O . MET B 1 51 ? -19.875 26.219 28.828 1 92.25 51 MET B O 1
ATOM 5948 N N . VAL B 1 52 ? -21.328 27.828 28.219 1 93.81 52 VAL B N 1
ATOM 5949 C CA . VAL B 1 52 ? -21.156 28.594 29.438 1 93.81 52 VAL B CA 1
ATOM 5950 C C . VAL B 1 52 ? -21.531 27.766 30.656 1 93.81 52 VAL B C 1
ATOM 5952 O O . VAL B 1 52 ? -20.828 27.75 31.656 1 93.81 52 VAL B O 1
ATOM 5955 N N . GLU B 1 53 ? -22.609 27.062 30.516 1 94.56 53 GLU B N 1
ATOM 5956 C CA . GLU B 1 53 ? -23.062 26.219 31.609 1 94.56 53 GLU B CA 1
ATOM 5957 C C . GLU B 1 53 ? -22.078 25.062 31.859 1 94.56 53 GLU B C 1
ATOM 5959 O O . GLU B 1 53 ? -21.891 24.641 33 1 94.56 53 GLU B O 1
ATOM 5964 N N . GLN B 1 54 ? -21.547 24.484 30.797 1 94.81 54 GLN B N 1
ATOM 5965 C CA . GLN B 1 54 ? -20.562 23.438 30.953 1 94.81 54 GLN B CA 1
ATOM 5966 C C . GLN B 1 54 ? -19.328 23.938 31.688 1 94.81 54 GLN B C 1
ATOM 5968 O O . GLN B 1 54 ? -18.766 23.219 32.531 1 94.81 54 GLN B O 1
ATOM 5973 N N . ILE B 1 55 ? -18.906 25.125 31.391 1 96.62 55 ILE B N 1
ATOM 5974 C CA . ILE B 1 55 ? -17.75 25.734 32.062 1 96.62 55 ILE B CA 1
ATOM 5975 C C . ILE B 1 55 ? -18.094 25.953 33.531 1 96.62 55 ILE B C 1
ATOM 5977 O O . ILE B 1 55 ? -17.312 25.594 34.406 1 96.62 55 ILE B O 1
ATOM 5981 N N . ARG B 1 56 ? -19.281 26.5 33.812 1 96.5 56 ARG B N 1
ATOM 5982 C CA . ARG B 1 56 ? -19.703 26.812 35.156 1 96.5 56 ARG B CA 1
ATOM 5983 C C . ARG B 1 56 ? -19.734 25.547 36.031 1 96.5 56 ARG B C 1
ATOM 5985 O O . ARG B 1 56 ? -19.438 25.594 37.219 1 96.5 56 ARG B O 1
ATOM 5992 N N . LYS B 1 57 ? -20.047 24.5 35.375 1 96.06 57 LYS B N 1
ATOM 5993 C CA . LYS B 1 57 ? -20.141 23.219 36.062 1 96.06 57 LYS B CA 1
ATOM 5994 C C . LYS B 1 57 ? -18.797 22.484 36.062 1 96.06 57 LYS B C 1
ATOM 5996 O O . LYS B 1 57 ? -18.719 21.344 36.531 1 96.06 57 LYS B O 1
ATOM 6001 N N . SER B 1 58 ? -17.781 23.062 35.5 1 96.69 58 SER B N 1
ATOM 6002 C CA . SER B 1 58 ? -16.453 22.484 35.375 1 96.69 58 SER B CA 1
ATOM 6003 C C . SER B 1 58 ? -16.469 21.172 34.625 1 96.69 58 SER B C 1
ATOM 6005 O O . SER B 1 58 ? -15.742 20.234 34.938 1 96.69 58 SER B O 1
ATOM 6007 N N . ARG B 1 59 ? -17.375 21.062 33.594 1 96.31 59 ARG B N 1
ATOM 6008 C CA . ARG B 1 59 ? -17.484 19.859 32.781 1 96.31 59 ARG B CA 1
ATOM 6009 C C . ARG B 1 59 ? -16.641 19.969 31.516 1 96.31 59 ARG B C 1
ATOM 6011 O O . ARG B 1 59 ? -16.641 19.062 30.688 1 96.31 59 ARG B O 1
ATOM 6018 N N . VAL B 1 60 ? -15.961 21.062 31.391 1 96.44 60 VAL B N 1
ATOM 6019 C CA . VAL B 1 60 ? -15.016 21.266 30.297 1 96.44 60 VAL B CA 1
ATOM 6020 C C . VAL B 1 60 ? -13.828 22.078 30.797 1 96.44 60 VAL B C 1
ATOM 6022 O O . VAL B 1 60 ? -14 23.047 31.531 1 96.44 60 VAL B O 1
ATOM 6025 N N . GLY B 1 61 ? -12.617 21.578 30.484 1 97.62 61 GLY B N 1
ATOM 6026 C CA . GLY B 1 61 ? -11.422 22.266 30.953 1 97.62 61 GLY B CA 1
ATOM 6027 C C . GLY B 1 61 ? -10.641 22.938 29.844 1 97.62 61 GLY B C 1
ATOM 6028 O O . GLY B 1 61 ? -9.703 23.703 30.109 1 97.62 61 GLY B O 1
ATOM 6029 N N . SER B 1 62 ? -11.016 22.688 28.609 1 98 62 SER B N 1
ATOM 6030 C CA . SER B 1 62 ? -10.336 23.203 27.422 1 98 62 SER B CA 1
ATOM 6031 C C . SER B 1 62 ? -11.32 23.469 26.297 1 98 62 SER B C 1
ATOM 6033 O O . SER B 1 62 ? -12.32 22.766 26.141 1 98 62 SER B O 1
ATOM 6035 N N . LEU B 1 63 ? -11.094 24.5 25.531 1 96 63 LEU B N 1
ATOM 6036 C CA . LEU B 1 63 ? -11.859 24.812 24.328 1 96 63 LEU B CA 1
ATOM 6037 C C . LEU B 1 63 ? -10.938 24.938 23.125 1 96 63 LEU B C 1
ATOM 6039 O O . LEU B 1 63 ? -9.773 25.312 23.266 1 96 63 LEU B O 1
ATOM 6043 N N . PHE B 1 64 ? -11.484 24.547 21.938 1 94.69 64 PHE B N 1
ATOM 6044 C CA . PHE B 1 64 ? -10.602 24.688 20.781 1 94.69 64 PHE B CA 1
ATOM 6045 C C . PHE B 1 64 ? -11.32 25.375 19.625 1 94.69 64 PHE B C 1
ATOM 6047 O O . PHE B 1 64 ? -12.547 25.297 19.531 1 94.69 64 PHE B O 1
ATOM 6054 N N . ASN B 1 65 ? -10.539 26.125 18.797 1 93.56 65 ASN B N 1
ATOM 6055 C CA . ASN B 1 65 ? -10.852 26.734 17.516 1 93.56 65 ASN B CA 1
ATOM 6056 C C . ASN B 1 65 ? -11.797 27.922 17.672 1 93.56 65 ASN B C 1
ATOM 6058 O O . ASN B 1 65 ? -12.719 28.109 16.875 1 93.56 65 ASN B O 1
ATOM 6062 N N . GLY B 1 66 ? -11.719 28.625 18.781 1 91.56 66 GLY B N 1
ATOM 6063 C CA . GLY B 1 66 ? -12.273 29.953 19 1 91.56 66 GLY B CA 1
ATOM 6064 C C . GLY B 1 66 ? -11.227 31.047 19.016 1 91.56 66 GLY B C 1
ATOM 6065 O O . GLY B 1 66 ? -10.086 30.812 19.406 1 91.56 66 GLY B O 1
ATOM 6066 N N . VAL B 1 67 ? -11.617 32.219 18.594 1 90.19 67 VAL B N 1
ATOM 6067 C CA . VAL B 1 67 ? -10.68 33.312 18.594 1 90.19 67 VAL B CA 1
ATOM 6068 C C . VAL B 1 67 ? -11.383 34.594 19.094 1 90.19 67 VAL B C 1
ATOM 6070 O O . VAL B 1 67 ? -12.602 34.719 18.969 1 90.19 67 VAL B O 1
ATOM 6073 N N . GLY B 1 68 ? -10.57 35.438 19.734 1 89 68 GLY B N 1
ATOM 6074 C CA . GLY B 1 68 ? -11.102 36.688 20.25 1 89 68 GLY B CA 1
ATOM 6075 C C . GLY B 1 68 ? -10.758 36.938 21.703 1 89 68 GLY B C 1
ATOM 6076 O O . GLY B 1 68 ? -10.953 36.062 22.547 1 89 68 GLY B O 1
ATOM 6077 N N . VAL B 1 69 ? -10.281 38.062 22.062 1 94.38 69 VAL B N 1
ATOM 6078 C CA . VAL B 1 69 ? -9.805 38.406 23.391 1 94.38 69 VAL B CA 1
ATOM 6079 C C . VAL B 1 69 ? -11 38.688 24.312 1 94.38 69 VAL B C 1
ATOM 6081 O O . VAL B 1 69 ? -11.062 38.156 25.438 1 94.38 69 VAL B O 1
ATOM 6084 N N . LYS B 1 70 ? -11.977 39.438 23.828 1 94.56 70 LYS B N 1
ATOM 6085 C CA . LYS B 1 70 ? -13.109 39.844 24.656 1 94.56 70 LYS B CA 1
ATOM 6086 C C . LYS B 1 70 ? -13.891 38.625 25.125 1 94.56 70 LYS B C 1
ATOM 6088 O O . LYS B 1 70 ? -14.055 38.406 26.328 1 94.56 70 LYS B O 1
ATOM 6093 N N . GLU B 1 71 ? -14.328 37.844 24.156 1 93.88 71 GLU B N 1
ATOM 6094 C CA . GLU B 1 71 ? -15.094 36.625 24.5 1 93.88 71 GLU B CA 1
ATOM 6095 C C . GLU B 1 71 ? -14.234 35.625 25.234 1 93.88 71 GLU B C 1
ATOM 6097 O O . GLU B 1 71 ? -14.727 34.906 26.109 1 93.88 71 GLU B O 1
ATOM 6102 N N . GLY B 1 72 ? -12.953 35.625 24.922 1 95.81 72 GLY B N 1
ATOM 6103 C CA . GLY B 1 72 ? -12.047 34.75 25.656 1 95.81 72 GLY B CA 1
ATOM 6104 C C . GLY B 1 72 ? -11.922 35.125 27.109 1 95.81 72 GLY B C 1
ATOM 6105 O O . GLY B 1 72 ? -11.883 34.25 27.984 1 95.81 72 GLY B O 1
ATOM 6106 N N . ARG B 1 73 ? -11.859 36.406 27.391 1 97.19 73 ARG B N 1
ATOM 6107 C CA . ARG B 1 73 ? -11.805 36.875 28.766 1 97.19 73 ARG B CA 1
ATOM 6108 C C . ARG B 1 73 ? -13.078 36.5 29.516 1 97.19 73 ARG B C 1
ATOM 6110 O O . ARG B 1 73 ? -13.023 36.156 30.703 1 97.19 73 ARG B O 1
ATOM 6117 N N . GLU B 1 74 ? -14.156 36.594 28.812 1 95.81 74 GLU B N 1
ATOM 6118 C CA . GLU B 1 74 ? -15.422 36.219 29.453 1 95.81 74 GLU B CA 1
ATOM 6119 C C . GLU B 1 74 ? -15.461 34.75 29.812 1 95.81 74 GLU B C 1
ATOM 6121 O O . GLU B 1 74 ? -15.859 34.375 30.922 1 95.81 74 GLU B O 1
ATOM 6126 N N . ALA B 1 75 ? -15.109 33.875 28.891 1 96.38 75 ALA B N 1
ATOM 6127 C CA . ALA B 1 75 ? -15.062 32.438 29.156 1 96.38 75 ALA B CA 1
ATOM 6128 C C . ALA B 1 75 ? -14.125 32.156 30.328 1 96.38 75 ALA B C 1
ATOM 6130 O O . ALA B 1 75 ? -14.453 31.328 31.203 1 96.38 75 ALA B O 1
ATOM 6131 N N . GLN B 1 76 ? -12.977 32.781 30.312 1 98 76 GLN B N 1
ATOM 6132 C CA . GLN B 1 76 ? -11.984 32.594 31.359 1 98 76 GLN B CA 1
ATOM 6133 C C . GLN B 1 76 ? -12.508 33.094 32.719 1 98 76 GLN B C 1
ATOM 6135 O O . GLN B 1 76 ? -12.266 32.469 33.75 1 98 76 GLN B O 1
ATOM 6140 N N . ARG B 1 77 ? -13.156 34.281 32.688 1 97.94 77 ARG B N 1
ATOM 6141 C CA . ARG B 1 77 ? -13.742 34.812 33.906 1 97.94 77 ARG B CA 1
ATOM 6142 C C . ARG B 1 77 ? -14.711 33.812 34.531 1 97.94 77 ARG B C 1
ATOM 6144 O O . ARG B 1 77 ? -14.688 33.594 35.75 1 97.94 77 ARG B O 1
ATOM 6151 N N . ILE B 1 78 ? -15.523 33.25 33.75 1 97.62 78 ILE B N 1
ATOM 6152 C CA . ILE B 1 78 ? -16.5 32.281 34.219 1 97.62 78 ILE B CA 1
ATOM 6153 C C . ILE B 1 78 ? -15.766 31.094 34.844 1 97.62 78 ILE B C 1
ATOM 6155 O O . ILE B 1 78 ? -16.125 30.641 35.938 1 97.62 78 ILE B O 1
ATOM 6159 N N . ALA B 1 79 ? -14.727 30.578 34.219 1 98.19 79 ALA B N 1
ATOM 6160 C CA . ALA B 1 79 ? -13.977 29.406 34.688 1 98.19 79 ALA B CA 1
ATOM 6161 C C . ALA B 1 79 ? -13.289 29.703 36 1 98.19 79 ALA B C 1
ATOM 6163 O O . ALA B 1 79 ? -13.203 28.844 36.875 1 98.19 79 ALA B O 1
ATOM 6164 N N . VAL B 1 80 ? -12.773 30.938 36.188 1 98 80 VAL B N 1
ATOM 6165 C CA . VAL B 1 80 ? -11.922 31.266 37.344 1 98 80 VAL B CA 1
ATOM 6166 C C . VAL B 1 80 ? -12.781 31.781 38.469 1 98 80 VAL B C 1
ATOM 6168 O O . VAL B 1 80 ? -12.508 31.516 39.656 1 98 80 VAL B O 1
ATOM 6171 N N . GLU B 1 81 ? -13.852 32.5 38.156 1 97.56 81 GLU B N 1
ATOM 6172 C CA . GLU B 1 81 ? -14.57 33.188 39.219 1 97.56 81 GLU B CA 1
ATOM 6173 C C . GLU B 1 81 ? -15.898 32.5 39.562 1 97.56 81 GLU B C 1
ATOM 6175 O O . GLU B 1 81 ? -16.453 32.719 40.625 1 97.56 81 GLU B O 1
ATOM 6180 N N . GLU B 1 82 ? -16.344 31.797 38.656 1 97.75 82 GLU B N 1
ATOM 6181 C CA . GLU B 1 82 ? -17.688 31.281 38.844 1 97.75 82 GLU B CA 1
ATOM 6182 C C . GLU B 1 82 ? -17.672 29.766 39.031 1 97.75 82 GLU B C 1
ATOM 6184 O O . GLU B 1 82 ? -18.719 29.109 38.938 1 97.75 82 GLU B O 1
ATOM 6189 N N . THR B 1 83 ? -16.609 29.125 39.125 1 97.75 83 THR B N 1
ATOM 6190 C CA . THR B 1 83 ? -16.516 27.703 39.438 1 97.75 83 THR B CA 1
ATOM 6191 C C . THR B 1 83 ? -15.953 27.484 40.844 1 97.75 83 THR B C 1
ATOM 6193 O O . THR B 1 83 ? -15.375 28.406 41.438 1 97.75 83 THR B O 1
ATOM 6196 N N . ARG B 1 84 ? -16.094 26.281 41.344 1 97.06 84 ARG B N 1
ATOM 6197 C CA . ARG B 1 84 ? -15.758 25.969 42.719 1 97.06 84 ARG B CA 1
ATOM 6198 C C . ARG B 1 84 ? -14.258 26.109 42.969 1 97.06 84 ARG B C 1
ATOM 6200 O O . ARG B 1 84 ? -13.844 26.578 44.031 1 97.06 84 ARG B O 1
ATOM 6207 N N . LEU B 1 85 ? -13.469 25.703 41.969 1 97.88 85 LEU B N 1
ATOM 6208 C CA . LEU B 1 85 ? -12.039 25.609 42.219 1 97.88 85 LEU B CA 1
ATOM 6209 C C . LEU B 1 85 ? -11.266 26.625 41.406 1 97.88 85 LEU B C 1
ATOM 6211 O O . LEU B 1 85 ? -10.047 26.766 41.562 1 97.88 85 LEU B O 1
ATOM 6215 N N . GLY B 1 86 ? -11.891 27.344 40.469 1 97.88 86 GLY B N 1
ATOM 6216 C CA . GLY B 1 86 ? -11.305 28.438 39.719 1 97.88 86 GLY B CA 1
ATOM 6217 C C . GLY B 1 86 ? -10.172 28 38.812 1 97.88 86 GLY B C 1
ATOM 6218 O O . GLY B 1 86 ? -9.188 28.734 38.656 1 97.88 86 GLY B O 1
ATOM 6219 N N . ILE B 1 87 ? -10.195 26.812 38.281 1 98.44 87 ILE B N 1
ATOM 6220 C CA . ILE B 1 87 ? -9.156 26.312 37.375 1 98.44 87 ILE B CA 1
ATOM 6221 C C . ILE B 1 87 ? -9.32 26.938 36 1 98.44 87 ILE B C 1
ATOM 6223 O O . ILE B 1 87 ? -10.391 26.859 35.406 1 98.44 87 ILE B O 1
ATOM 6227 N N . PRO B 1 88 ? -8.305 27.609 35.469 1 98.44 88 PRO B N 1
ATOM 6228 C CA . PRO B 1 88 ? -8.438 28.266 34.156 1 98.44 88 PRO B CA 1
ATOM 6229 C C . PRO B 1 88 ? -8.617 27.281 33 1 98.44 88 PRO B C 1
ATOM 6231 O O . PRO B 1 88 ? -8.086 26.172 33.062 1 98.44 88 PRO B O 1
ATOM 6234 N N . LEU B 1 89 ? -9.297 27.75 31.953 1 98.5 89 LEU B N 1
ATOM 6235 C CA . LEU B 1 89 ? -9.367 27.016 30.688 1 98.5 89 LEU B CA 1
ATOM 6236 C C . LEU B 1 89 ? -8.055 27.141 29.922 1 98.5 89 LEU B C 1
ATOM 6238 O O . LEU B 1 89 ? -7.328 28.125 30.078 1 98.5 89 LEU B O 1
ATOM 6242 N N . ILE B 1 90 ? -7.695 26.156 29.188 1 98.56 90 ILE B N 1
ATOM 6243 C CA . ILE B 1 90 ? -6.68 26.297 28.141 1 98.56 90 ILE B CA 1
ATOM 6244 C C . ILE B 1 90 ? -7.348 26.359 26.766 1 98.56 90 ILE B C 1
ATOM 6246 O O . ILE B 1 90 ? -8.305 25.625 26.5 1 98.56 90 ILE B O 1
ATOM 6250 N N . PHE B 1 91 ? -6.98 27.312 25.938 1 97.81 91 PHE B N 1
ATOM 6251 C CA . PHE B 1 91 ? -7.566 27.531 24.609 1 97.81 91 PHE B CA 1
ATOM 6252 C C . PHE B 1 91 ? -6.641 27.031 23.516 1 97.81 91 PHE B C 1
ATOM 6254 O O . PHE B 1 91 ? -5.543 27.547 23.328 1 97.81 91 PHE B O 1
ATOM 6261 N N . GLY B 1 92 ? -7.141 25.953 22.766 1 97.06 92 GLY B N 1
ATOM 6262 C CA . GLY B 1 92 ? -6.371 25.391 21.672 1 97.06 92 GLY B CA 1
ATOM 6263 C C . GLY B 1 92 ? -6.945 25.734 20.312 1 97.06 92 GLY B C 1
ATOM 6264 O O . GLY B 1 92 ? -8.078 26.203 20.203 1 97.06 92 GLY B O 1
ATOM 6265 N N . SER B 1 93 ? -6.125 25.578 19.297 1 96.31 93 SER B N 1
ATOM 6266 C CA . SER B 1 93 ? -6.625 25.797 17.938 1 96.31 93 SER B CA 1
ATOM 6267 C C . SER B 1 93 ? -5.719 25.141 16.906 1 96.31 93 SER B C 1
ATOM 6269 O O . SER B 1 93 ? -4.535 24.906 17.156 1 96.31 93 SER B O 1
ATOM 6271 N N . ASP B 1 94 ? -6.336 24.828 15.766 1 95.81 94 ASP B N 1
ATOM 6272 C CA . ASP B 1 94 ? -5.57 24.422 14.594 1 95.81 94 ASP B CA 1
ATOM 6273 C C . ASP B 1 94 ? -4.926 25.609 13.906 1 95.81 94 ASP B C 1
ATOM 6275 O O . ASP B 1 94 ? -5.504 26.188 12.984 1 95.81 94 ASP B O 1
ATOM 6279 N N . VAL B 1 95 ? -3.799 25.984 14.336 1 96.56 95 VAL B N 1
ATOM 6280 C CA . VAL B 1 95 ? -2.961 27 13.703 1 96.56 95 VAL B CA 1
ATOM 6281 C C . VAL B 1 95 ? -1.708 26.344 13.125 1 96.56 95 VAL B C 1
ATOM 6283 O O . VAL B 1 95 ? -0.688 26.234 13.812 1 96.56 95 VAL B O 1
ATOM 6286 N N . ILE B 1 96 ? -1.761 26.062 11.875 1 95.62 96 ILE B N 1
ATOM 6287 C CA . ILE B 1 96 ? -0.828 25.094 11.297 1 95.62 96 ILE B CA 1
ATOM 6288 C C . ILE B 1 96 ? 0.299 25.844 10.578 1 95.62 96 ILE B C 1
ATOM 6290 O O . ILE B 1 96 ? 1.468 25.719 10.945 1 95.62 96 ILE B O 1
ATOM 6294 N N . HIS B 1 97 ? -0.07 26.672 9.586 1 97.44 97 HIS B N 1
ATOM 6295 C CA . HIS B 1 97 ? 0.947 27.406 8.836 1 97.44 97 HIS B CA 1
ATOM 6296 C C . HIS B 1 97 ? 0.59 28.891 8.727 1 97.44 97 HIS B C 1
ATOM 6298 O O . HIS B 1 97 ? 0.632 29.453 7.629 1 97.44 97 HIS B O 1
ATOM 6304 N N . GLY B 1 98 ? 0.26 29.406 9.906 1 97.62 98 GLY B N 1
ATOM 6305 C CA . GLY B 1 98 ? -0.092 30.812 9.977 1 97.62 98 GLY B CA 1
ATOM 6306 C C . GLY B 1 98 ? -1.409 31.062 10.688 1 97.62 98 GLY B C 1
ATOM 6307 O O . GLY B 1 98 ? -2.277 30.188 10.719 1 97.62 98 GLY B O 1
ATOM 6308 N N . MET B 1 99 ? -1.527 32.25 11.227 1 96.12 99 MET B N 1
ATOM 6309 C CA . MET B 1 99 ? -2.77 32.688 11.844 1 96.12 99 MET B CA 1
ATOM 6310 C C . MET B 1 99 ? -3.518 33.656 10.922 1 96.12 99 MET B C 1
ATOM 6312 O O . MET B 1 99 ? -4.215 33.219 10.008 1 96.12 99 MET B O 1
ATOM 6316 N N . TRP B 1 100 ? -3.123 34.875 10.906 1 95.75 100 TRP B N 1
ATOM 6317 C CA . TRP B 1 100 ? -3.666 35.875 9.984 1 95.75 100 TRP B CA 1
ATOM 6318 C C . TRP B 1 100 ? -2.787 36 8.742 1 95.75 100 TRP B C 1
ATOM 6320 O O . TRP B 1 100 ? -3.293 36.062 7.621 1 95.75 100 TRP B O 1
ATOM 6330 N N . THR B 1 101 ? -1.511 36.094 8.977 1 97.69 101 THR B N 1
ATOM 6331 C CA . THR B 1 101 ? -0.528 35.906 7.918 1 97.69 101 THR B CA 1
ATOM 6332 C C . THR B 1 101 ? -0.332 34.438 7.617 1 97.69 101 THR B C 1
ATOM 6334 O O . THR B 1 101 ? 0.081 33.656 8.484 1 97.69 101 THR B O 1
ATOM 6337 N N . ILE B 1 102 ? -0.641 34.094 6.391 1 98 102 ILE B N 1
ATOM 6338 C CA . ILE B 1 102 ? -0.542 32.688 6.047 1 98 102 ILE B CA 1
ATOM 6339 C C . ILE B 1 102 ? 0.752 32.438 5.277 1 98 102 ILE B C 1
ATOM 6341 O O . ILE B 1 102 ? 1.039 33.094 4.289 1 98 102 ILE B O 1
ATOM 6345 N N . PHE B 1 103 ? 1.532 31.5 5.762 1 98.62 103 PHE B N 1
ATOM 6346 C CA . PHE B 1 103 ? 2.766 31.062 5.125 1 98.62 103 PHE B CA 1
ATOM 6347 C C . PHE B 1 103 ? 2.502 29.875 4.199 1 98.62 103 PHE B C 1
ATOM 6349 O O . PHE B 1 103 ? 1.373 29.391 4.109 1 98.62 103 PHE B O 1
ATOM 6356 N N . PRO B 1 104 ? 3.512 29.422 3.398 1 98.62 104 PRO B N 1
ATOM 6357 C CA . PRO B 1 104 ? 3.291 28.25 2.562 1 98.62 104 PRO B CA 1
ATOM 6358 C C . PRO B 1 104 ? 2.791 27.047 3.361 1 98.62 104 PRO B C 1
ATOM 6360 O O . PRO B 1 104 ? 3.105 26.906 4.547 1 98.62 104 PRO B O 1
ATOM 6363 N N . ILE B 1 105 ? 1.955 26.172 2.695 1 98.62 105 ILE B N 1
ATOM 6364 C CA . ILE B 1 105 ? 1.626 24.922 3.355 1 98.62 105 ILE B CA 1
ATOM 6365 C C . ILE B 1 105 ? 2.908 24.219 3.793 1 98.62 105 ILE B C 1
ATOM 6367 O O . ILE B 1 105 ? 3.971 24.422 3.199 1 98.62 105 ILE B O 1
ATOM 6371 N N . PRO B 1 106 ? 2.781 23.391 4.82 1 98.81 106 PRO B N 1
ATOM 6372 C CA . PRO B 1 106 ? 3.996 22.797 5.371 1 98.81 106 PRO B CA 1
ATOM 6373 C C . PRO B 1 106 ? 4.816 22.047 4.316 1 98.81 106 PRO B C 1
ATOM 6375 O O . PRO B 1 106 ? 6.047 22.156 4.305 1 98.81 106 PRO B O 1
ATOM 6378 N N . LEU B 1 107 ? 4.18 21.359 3.418 1 98.88 107 LEU B N 1
ATOM 6379 C CA . LEU B 1 107 ? 4.91 20.672 2.355 1 98.88 107 LEU B CA 1
ATOM 6380 C C . LEU B 1 107 ? 5.668 21.672 1.487 1 98.88 107 LEU B C 1
ATOM 6382 O O . LEU B 1 107 ? 6.816 21.438 1.113 1 98.88 107 LEU B O 1
ATOM 6386 N N . GLY B 1 108 ? 4.996 22.766 1.127 1 98.81 108 GLY B N 1
ATOM 6387 C CA . GLY B 1 108 ? 5.652 23.828 0.373 1 98.81 108 GLY B CA 1
ATOM 6388 C C . GLY B 1 108 ? 6.852 24.406 1.091 1 98.81 108 GLY B C 1
ATOM 6389 O O . GLY B 1 108 ? 7.93 24.531 0.509 1 98.81 108 GLY B O 1
ATOM 6390 N N . GLU B 1 109 ? 6.668 24.734 2.34 1 98.81 109 GLU B N 1
ATOM 6391 C CA . GLU B 1 109 ? 7.773 25.297 3.107 1 98.81 109 GLU B CA 1
ATOM 6392 C C . GLU B 1 109 ? 8.914 24.297 3.246 1 98.81 109 GLU B C 1
ATOM 6394 O O . GLU B 1 109 ? 10.086 24.688 3.266 1 98.81 109 GLU B O 1
ATOM 6399 N N . ALA B 1 110 ? 8.562 23.016 3.348 1 98.88 110 ALA B N 1
ATOM 6400 C CA . ALA B 1 110 ? 9.594 21.984 3.438 1 98.88 110 ALA B CA 1
ATOM 6401 C C . ALA B 1 110 ? 10.5 22.016 2.213 1 98.88 110 ALA B C 1
ATOM 6403 O O . ALA B 1 110 ? 11.68 21.672 2.303 1 98.88 110 ALA B O 1
ATOM 6404 N N . ALA B 1 111 ? 10 22.453 1.105 1 98.88 111 ALA B N 1
ATOM 6405 C CA . ALA B 1 111 ? 10.773 22.516 -0.128 1 98.88 111 ALA B CA 1
ATOM 6406 C C . ALA B 1 111 ? 11.906 23.531 -0.008 1 98.88 111 ALA B C 1
ATOM 6408 O O . ALA B 1 111 ? 12.844 23.531 -0.802 1 98.88 111 ALA B O 1
ATOM 6409 N N . SER B 1 112 ? 11.836 24.406 0.96 1 98.81 112 SER B N 1
ATOM 6410 C CA . SER B 1 112 ? 12.898 25.391 1.165 1 98.81 112 SER B CA 1
ATOM 6411 C C . SER B 1 112 ? 14.133 24.734 1.774 1 98.81 112 SER B C 1
ATOM 6413 O O . SER B 1 112 ? 15.227 25.297 1.709 1 98.81 112 SER B O 1
ATOM 6415 N N . TRP B 1 113 ? 13.922 23.609 2.484 1 98.75 113 TRP B N 1
ATOM 6416 C CA . TRP B 1 113 ? 14.992 22.922 3.211 1 98.75 113 TRP B CA 1
ATOM 6417 C C . TRP B 1 113 ? 15.695 23.875 4.168 1 98.75 113 TRP B C 1
ATOM 6419 O O . TRP B 1 113 ? 16.922 23.812 4.328 1 98.75 113 TRP B O 1
ATOM 6429 N N . ASP B 1 114 ? 15.008 24.797 4.645 1 98.69 114 ASP B N 1
ATOM 6430 C CA . ASP B 1 114 ? 15.539 25.844 5.5 1 98.69 114 ASP B CA 1
ATOM 6431 C C . ASP B 1 114 ? 15 25.734 6.922 1 98.69 114 ASP B C 1
ATOM 6433 O O . ASP B 1 114 ? 13.914 26.234 7.223 1 98.69 114 ASP B O 1
ATOM 6437 N N . VAL B 1 115 ? 15.781 25.203 7.805 1 98.62 115 VAL B N 1
ATOM 6438 C CA . VAL B 1 115 ? 15.375 24.922 9.18 1 98.62 115 VAL B CA 1
ATOM 6439 C C . VAL B 1 115 ? 15.102 26.234 9.914 1 98.62 115 VAL B C 1
ATOM 6441 O O . VAL B 1 115 ? 14.148 26.344 10.688 1 98.62 115 VAL B O 1
ATOM 6444 N N . ASP B 1 116 ? 15.938 27.203 9.672 1 98.56 116 ASP B N 1
ATOM 6445 C CA . ASP B 1 116 ? 15.75 28.5 10.297 1 98.56 116 ASP B CA 1
ATOM 6446 C C . ASP B 1 116 ? 14.438 29.141 9.852 1 98.56 116 ASP B C 1
ATOM 6448 O O . ASP B 1 116 ? 13.75 29.781 10.648 1 98.56 116 ASP B O 1
ATOM 6452 N N . LEU B 1 117 ? 14.141 29 8.586 1 98.69 117 LEU B N 1
ATOM 6453 C CA . LEU B 1 117 ? 12.875 29.531 8.07 1 98.69 117 LEU B CA 1
ATOM 6454 C C . LEU B 1 117 ? 11.688 28.891 8.789 1 98.69 117 LEU B C 1
ATOM 6456 O O . LEU B 1 117 ? 10.727 29.578 9.133 1 98.69 117 LEU B O 1
ATOM 6460 N N . ALA B 1 118 ? 11.734 27.594 8.977 1 98.81 118 ALA B N 1
ATOM 6461 C CA . ALA B 1 118 ? 10.664 26.891 9.688 1 98.81 118 ALA B CA 1
ATOM 6462 C C . ALA B 1 118 ? 10.492 27.453 11.094 1 98.81 118 ALA B C 1
ATOM 6464 O O . ALA B 1 118 ? 9.367 27.594 11.578 1 98.81 118 ALA B O 1
ATOM 6465 N N . PHE B 1 119 ? 11.586 27.688 11.773 1 98.81 119 PHE B N 1
ATOM 6466 C CA . PHE B 1 119 ? 11.547 28.297 13.094 1 98.81 119 PHE B CA 1
ATOM 6467 C C . PHE B 1 119 ? 10.891 29.672 13.031 1 98.81 119 PHE B C 1
ATOM 6469 O O . PHE B 1 119 ? 10 29.984 13.82 1 98.81 119 PHE B O 1
ATOM 6476 N N . LYS B 1 120 ? 11.289 30.5 12.062 1 98.81 120 LYS B N 1
ATOM 6477 C CA . LYS B 1 120 ? 10.836 31.891 11.977 1 98.81 120 LYS B CA 1
ATOM 6478 C C . LYS B 1 120 ? 9.336 31.953 11.672 1 98.81 120 LYS B C 1
ATOM 6480 O O . LYS B 1 120 ? 8.617 32.781 12.242 1 98.81 120 LYS B O 1
ATOM 6485 N N . THR B 1 121 ? 8.898 31.156 10.75 1 98.88 121 THR B N 1
ATOM 6486 C CA . THR B 1 121 ? 7.484 31.188 10.406 1 98.88 121 THR B CA 1
ATOM 6487 C C . THR B 1 121 ? 6.633 30.672 11.562 1 98.88 121 THR B C 1
ATOM 6489 O O . THR B 1 121 ? 5.547 31.203 11.82 1 98.88 121 THR B O 1
ATOM 6492 N N . ALA B 1 122 ? 7.098 29.656 12.25 1 98.88 122 ALA B N 1
ATOM 6493 C CA . ALA B 1 122 ? 6.387 29.172 13.43 1 98.88 122 ALA B CA 1
ATOM 6494 C C . ALA B 1 122 ? 6.344 30.234 14.516 1 98.88 122 ALA B C 1
ATOM 6496 O O . ALA B 1 122 ? 5.324 30.406 15.188 1 98.88 122 ALA B O 1
ATOM 6497 N N . ARG B 1 123 ? 7.449 30.953 14.711 1 98.69 123 ARG B N 1
ATOM 6498 C CA . ARG B 1 123 ? 7.512 32.031 15.711 1 98.69 123 ARG B CA 1
ATOM 6499 C C . ARG B 1 123 ? 6.535 33.156 15.375 1 98.69 123 ARG B C 1
ATOM 6501 O O . ARG B 1 123 ? 5.812 33.625 16.25 1 98.69 123 ARG B O 1
ATOM 6508 N N . ALA B 1 124 ? 6.527 33.531 14.102 1 98.75 124 ALA B N 1
ATOM 6509 C CA . ALA B 1 124 ? 5.586 34.531 13.656 1 98.75 124 ALA B CA 1
ATOM 6510 C C . ALA B 1 124 ? 4.145 34.094 13.883 1 98.75 124 ALA B C 1
ATOM 6512 O O . ALA B 1 124 ? 3.303 34.875 14.312 1 98.75 124 ALA B O 1
ATOM 6513 N N . THR B 1 125 ? 3.871 32.844 13.586 1 98.62 125 THR B N 1
ATOM 6514 C CA . THR B 1 125 ? 2.551 32.281 13.805 1 98.62 125 THR B CA 1
ATOM 6515 C C . THR B 1 125 ? 2.172 32.344 15.281 1 98.62 125 THR B C 1
ATOM 6517 O O . THR B 1 125 ? 1.049 32.719 15.625 1 98.62 125 THR B O 1
ATOM 6520 N N . ALA B 1 126 ? 3.113 31.984 16.125 1 98.69 126 ALA B N 1
ATOM 6521 C CA . ALA B 1 126 ? 2.877 31.984 17.562 1 98.69 126 ALA B CA 1
ATOM 6522 C C . ALA B 1 126 ? 2.545 33.406 18.062 1 98.69 126 ALA B C 1
ATOM 6524 O O . ALA B 1 126 ? 1.646 33.562 18.891 1 98.69 126 ALA B O 1
ATOM 6525 N N . LEU B 1 127 ? 3.24 34.406 17.562 1 98.25 127 LEU B N 1
ATOM 6526 C CA . LEU B 1 127 ? 3.01 35.781 17.969 1 98.25 127 LEU B CA 1
ATOM 6527 C C . LEU B 1 127 ? 1.591 36.219 17.625 1 98.25 127 LEU B C 1
ATOM 6529 O O . LEU B 1 127 ? 0.89 36.781 18.469 1 98.25 127 LEU B O 1
ATOM 6533 N N . GLU B 1 128 ? 1.186 35.906 16.453 1 98 128 GLU B N 1
ATOM 6534 C CA . GLU B 1 128 ? -0.156 36.312 16.031 1 98 128 GLU B CA 1
ATOM 6535 C C . GLU B 1 128 ? -1.224 35.5 16.766 1 98 128 GLU B C 1
ATOM 6537 O O . GLU B 1 128 ? -2.271 36.031 17.141 1 98 128 GLU B O 1
ATOM 6542 N N . ALA B 1 129 ? -0.977 34.219 16.938 1 97.88 129 ALA B N 1
ATOM 6543 C CA . ALA B 1 129 ? -1.954 33.344 17.578 1 97.88 129 ALA B CA 1
ATOM 6544 C C . ALA B 1 129 ? -2.156 33.719 19.047 1 97.88 129 ALA B C 1
ATOM 6546 O O . ALA B 1 129 ? -3.293 33.844 19.516 1 97.88 129 ALA B O 1
ATOM 6547 N N . THR B 1 130 ? -1.062 33.938 19.766 1 97.94 130 THR B N 1
ATOM 6548 C CA . THR B 1 130 ? -1.168 34.312 21.172 1 97.94 130 THR B CA 1
ATOM 6549 C C . THR B 1 130 ? -1.766 35.688 21.344 1 97.94 130 THR B C 1
ATOM 6551 O O . THR B 1 130 ? -2.537 35.938 22.281 1 97.94 130 THR B O 1
ATOM 6554 N N . ALA B 1 131 ? -1.48 36.562 20.422 1 97.31 131 ALA B N 1
ATOM 6555 C CA . ALA B 1 131 ? -2.096 37.875 20.438 1 97.31 131 ALA B CA 1
ATOM 6556 C C . ALA B 1 131 ? -3.596 37.812 20.172 1 97.31 131 ALA B C 1
ATOM 6558 O O . ALA B 1 131 ? -4.336 38.75 20.438 1 97.31 131 ALA B O 1
ATOM 6559 N N . SER B 1 132 ? -4.012 36.625 19.719 1 95.88 132 SER B N 1
ATOM 6560 C CA . SER B 1 132 ? -5.41 36.406 19.375 1 95.88 132 SER B CA 1
ATOM 6561 C C . SER B 1 132 ? -6.113 35.531 20.406 1 95.88 132 SER B C 1
ATOM 6563 O O . SER B 1 132 ? -7.234 35.094 20.172 1 95.88 132 SER B O 1
ATOM 6565 N N . GLY B 1 133 ? -5.508 35.25 21.438 1 96.25 133 GLY B N 1
ATOM 6566 C CA . GLY B 1 133 ? -6.148 34.562 22.562 1 96.25 133 GLY B CA 1
ATOM 6567 C C . GLY B 1 133 ? -6 33.062 22.531 1 96.25 133 GLY B C 1
ATOM 6568 O O . GLY B 1 133 ? -6.832 32.344 23.078 1 96.25 133 GLY B O 1
ATOM 6569 N N . ILE B 1 134 ? -4.969 32.531 21.891 1 97.25 134 ILE B N 1
ATOM 6570 C CA . ILE B 1 134 ? -4.766 31.109 21.766 1 97.25 134 ILE B CA 1
ATOM 6571 C C . ILE B 1 134 ? -3.529 30.688 22.562 1 97.25 134 ILE B C 1
ATOM 6573 O O . ILE B 1 134 ? -2.475 31.312 22.453 1 97.25 134 ILE B O 1
ATOM 6577 N N . HIS B 1 135 ? -3.607 29.578 23.375 1 98.06 135 HIS B N 1
ATOM 6578 C CA . HIS B 1 135 ? -2.539 29.109 24.25 1 98.06 135 HIS B CA 1
ATOM 6579 C C . HIS B 1 135 ? -1.779 27.953 23.609 1 98.06 135 HIS B C 1
ATOM 6581 O O . HIS B 1 135 ? -0.619 27.703 23.953 1 98.06 135 HIS B O 1
ATOM 6587 N N . TRP B 1 136 ? -2.451 27.234 22.781 1 98.38 136 TRP B N 1
ATOM 6588 C CA . TRP B 1 136 ? -2.088 25.875 22.422 1 98.38 136 TRP B CA 1
ATOM 6589 C C . TRP B 1 136 ? -2.473 25.562 20.969 1 98.38 136 TRP B C 1
ATOM 6591 O O . TRP B 1 136 ? -3.604 25.828 20.562 1 98.38 136 TRP B O 1
ATOM 6601 N N . THR B 1 137 ? -1.48 25.172 20.125 1 98.5 137 THR B N 1
ATOM 6602 C CA . THR B 1 137 ? -1.82 24.859 18.75 1 98.5 137 THR B CA 1
ATOM 6603 C C . THR B 1 137 ? -1.703 23.344 18.5 1 98.5 137 THR B C 1
ATOM 6605 O O . THR B 1 137 ? -0.921 22.672 19.156 1 98.5 137 THR B O 1
ATOM 6608 N N . PHE B 1 138 ? -2.504 22.812 17.531 1 98.25 138 PHE B N 1
ATOM 6609 C CA . PHE B 1 138 ? -2.441 21.438 17.094 1 98.25 138 PHE B CA 1
ATOM 6610 C C . PHE B 1 138 ? -1.541 21.281 15.867 1 98.25 138 PHE B C 1
ATOM 6612 O O . PHE B 1 138 ? -2 20.891 14.797 1 98.25 138 PHE B O 1
ATOM 6619 N N . ALA B 1 139 ? -0.283 21.578 16 1 98.44 139 ALA B N 1
ATOM 6620 C CA . ALA B 1 139 ? 0.823 21.547 15.047 1 98.44 139 ALA B CA 1
ATOM 6621 C C . ALA B 1 139 ? 2.158 21.344 15.758 1 98.44 139 ALA B C 1
ATOM 6623 O O . ALA B 1 139 ? 2.283 21.656 16.953 1 98.44 139 ALA B O 1
ATOM 6624 N N . PRO B 1 140 ? 3.061 20.797 15.109 1 98.69 140 PRO B N 1
ATOM 6625 C CA . PRO B 1 140 ? 3.145 20.5 13.68 1 98.69 140 PRO B CA 1
ATOM 6626 C C . PRO B 1 140 ? 2.713 19.062 13.344 1 98.69 140 PRO B C 1
ATOM 6628 O O . PRO B 1 140 ? 2.77 18.188 14.211 1 98.69 140 PRO B O 1
ATOM 6631 N N . MET B 1 141 ? 2.305 18.844 12.094 1 98.75 141 MET B N 1
ATOM 6632 C CA . MET B 1 141 ? 2.207 17.484 11.578 1 98.75 141 MET B CA 1
ATOM 6633 C C . MET B 1 141 ? 3.584 16.938 11.203 1 98.75 141 MET B C 1
ATOM 6635 O O . MET B 1 141 ? 4.324 17.594 10.461 1 98.75 141 MET B O 1
ATOM 6639 N N . VAL B 1 142 ? 3.914 15.758 11.703 1 98.75 142 VAL B N 1
ATOM 6640 C CA . VAL B 1 142 ? 5.246 15.227 11.43 1 98.75 142 VAL B CA 1
ATOM 6641 C C . VAL B 1 142 ? 5.129 13.82 10.844 1 98.75 142 VAL B C 1
ATOM 6643 O O . VAL B 1 142 ? 6.086 13.047 10.883 1 98.75 142 VAL B O 1
ATOM 6646 N N . ASP B 1 143 ? 3.969 13.477 10.289 1 98.5 143 ASP B N 1
ATOM 6647 C CA . ASP B 1 143 ? 3.764 12.219 9.578 1 98.5 143 ASP B CA 1
ATOM 6648 C C . ASP B 1 143 ? 4.66 12.125 8.344 1 98.5 143 ASP B C 1
ATOM 6650 O O . ASP B 1 143 ? 4.824 13.109 7.621 1 98.5 143 ASP B O 1
ATOM 6654 N N . VAL B 1 144 ? 5.266 10.961 8.141 1 98.62 144 VAL B N 1
ATOM 6655 C CA . VAL B 1 144 ? 6.004 10.695 6.91 1 98.62 144 VAL B CA 1
ATOM 6656 C C . VAL B 1 144 ? 5.039 10.227 5.82 1 98.62 144 VAL B C 1
ATOM 6658 O O . VAL B 1 144 ? 4.344 9.227 5.988 1 98.62 144 VAL B O 1
ATOM 6661 N N . ALA B 1 145 ? 4.992 10.945 4.715 1 97.62 145 ALA B N 1
ATOM 6662 C CA . ALA B 1 145 ? 4.02 10.656 3.664 1 97.62 145 ALA B CA 1
ATOM 6663 C C . ALA B 1 145 ? 4.707 10.102 2.42 1 97.62 145 ALA B C 1
ATOM 6665 O O . ALA B 1 145 ? 5.469 10.805 1.757 1 97.62 145 ALA B O 1
ATOM 6666 N N . ARG B 1 146 ? 4.348 8.891 2.07 1 98 146 ARG B N 1
ATOM 6667 C CA . ARG B 1 146 ? 5.051 8.234 0.972 1 98 146 ARG B CA 1
ATOM 6668 C C . ARG B 1 146 ? 4.082 7.816 -0.126 1 98 146 ARG B C 1
ATOM 6670 O O . ARG B 1 146 ? 4.48 7.184 -1.105 1 98 146 ARG B O 1
ATOM 6677 N N . ASP B 1 147 ? 2.836 8.078 -0.014 1 98.62 147 ASP B N 1
ATOM 6678 C CA . ASP B 1 147 ? 1.785 7.887 -1.009 1 98.62 147 ASP B CA 1
ATOM 6679 C C . ASP B 1 147 ? 1.088 9.211 -1.326 1 98.62 147 ASP B C 1
ATOM 6681 O O . ASP B 1 147 ? 0.312 9.719 -0.515 1 98.62 147 ASP B O 1
ATOM 6685 N N . GLN B 1 148 ? 1.311 9.727 -2.557 1 98.69 148 GLN B N 1
ATOM 6686 C CA . GLN B 1 148 ? 0.855 11.062 -2.92 1 98.69 148 GLN B CA 1
ATOM 6687 C C . GLN B 1 148 ? -0.648 11.086 -3.178 1 98.69 148 GLN B C 1
ATOM 6689 O O . GLN B 1 148 ? -1.245 12.156 -3.326 1 98.69 148 GLN B O 1
ATOM 6694 N N . ARG B 1 149 ? -1.33 9.914 -3.156 1 98.5 149 ARG B N 1
ATOM 6695 C CA . ARG B 1 149 ? -2.787 9.875 -3.242 1 98.5 149 ARG B CA 1
ATOM 6696 C C . ARG B 1 149 ? -3.424 10.445 -1.979 1 98.5 149 ARG B C 1
ATOM 6698 O O . ARG B 1 149 ? -4.559 10.93 -2.012 1 98.5 149 ARG B O 1
ATOM 6705 N N . TRP B 1 150 ? -2.693 10.438 -0.854 1 98.69 150 TRP B N 1
ATOM 6706 C CA . TRP B 1 150 ? -3.16 10.953 0.427 1 98.69 150 TRP B CA 1
ATOM 6707 C C . TRP B 1 150 ? -3.23 12.477 0.402 1 98.69 150 TRP B C 1
ATOM 6709 O O . TRP B 1 150 ? -2.271 13.141 0.005 1 98.69 150 TRP B O 1
ATOM 6719 N N . GLY B 1 151 ? -4.32 13.016 0.792 1 98.31 151 GLY B N 1
ATOM 6720 C CA . GLY B 1 151 ? -4.52 14.453 0.725 1 98.31 151 GLY B CA 1
ATOM 6721 C C . GLY B 1 151 ? -3.709 15.219 1.755 1 98.31 151 GLY B C 1
ATOM 6722 O O . GLY B 1 151 ? -3.33 16.375 1.526 1 98.31 151 GLY B O 1
ATOM 6723 N N . ARG B 1 152 ? -3.371 14.586 2.834 1 98.38 152 ARG B N 1
ATOM 6724 C CA . ARG B 1 152 ? -2.777 15.305 3.955 1 98.38 152 ARG B CA 1
ATOM 6725 C C . ARG B 1 152 ? -1.258 15.352 3.834 1 98.38 152 ARG B C 1
ATOM 6727 O O . ARG B 1 152 ? -0.574 15.875 4.715 1 98.38 152 ARG B O 1
ATOM 6734 N N . VAL B 1 153 ? -0.72 14.875 2.697 1 98.38 153 VAL B N 1
ATOM 6735 C CA . VAL B 1 153 ? 0.689 15.109 2.4 1 98.38 153 VAL B CA 1
ATOM 6736 C C . VAL B 1 153 ? 1.007 16.594 2.521 1 98.38 153 VAL B C 1
ATOM 6738 O O . VAL B 1 153 ? 2.09 16.969 2.979 1 98.38 153 VAL B O 1
ATOM 6741 N N . ALA B 1 154 ? 0.069 17.406 2.207 1 98.62 154 ALA B N 1
ATOM 6742 C CA . ALA B 1 154 ? 0.186 18.875 2.18 1 98.62 154 ALA B CA 1
ATOM 6743 C C . ALA B 1 154 ? 0.519 19.422 3.562 1 98.62 154 ALA B C 1
ATOM 6745 O O . ALA B 1 154 ? 1.101 20.5 3.686 1 98.62 154 ALA B O 1
ATOM 6746 N N . GLU B 1 155 ? 0.213 18.688 4.59 1 98.25 155 GLU B N 1
ATOM 6747 C CA . GLU B 1 155 ? 0.26 19.203 5.949 1 98.25 155 GLU B CA 1
ATOM 6748 C C . GLU B 1 155 ? 1.584 18.859 6.629 1 98.25 155 GLU B C 1
ATOM 6750 O O . GLU B 1 155 ? 1.839 19.297 7.754 1 98.25 155 GLU B O 1
ATOM 6755 N N . GLY B 1 156 ? 2.43 18.094 5.906 1 98.25 156 GLY B N 1
ATOM 6756 C CA . GLY B 1 156 ? 3.662 17.656 6.539 1 98.25 156 GLY B CA 1
ATOM 6757 C C . GLY B 1 156 ? 4.906 18.062 5.766 1 98.25 156 GLY B C 1
ATOM 6758 O O . GLY B 1 156 ? 4.879 19.016 5 1 98.25 156 GLY B O 1
ATOM 6759 N N . SER B 1 157 ? 6.02 17.359 6.09 1 98.62 157 SER B N 1
ATOM 6760 C CA . SER B 1 157 ? 7.32 17.719 5.543 1 98.62 157 SER B CA 1
ATOM 6761 C C . SER B 1 157 ? 7.707 16.812 4.383 1 98.62 157 SER B C 1
ATOM 6763 O O . SER B 1 157 ? 8.836 16.875 3.883 1 98.62 157 SER B O 1
ATOM 6765 N N . GLY B 1 158 ? 6.797 15.938 4.027 1 98.62 158 GLY B N 1
ATOM 6766 C CA . GLY B 1 158 ? 7.074 15.109 2.863 1 98.62 158 GLY B CA 1
ATOM 6767 C C . GLY B 1 158 ? 7.488 13.695 3.221 1 98.62 158 GLY B C 1
ATOM 6768 O O . GLY B 1 158 ? 6.949 13.102 4.156 1 98.62 158 GLY B O 1
ATOM 6769 N N . GLU B 1 159 ? 8.414 13.047 2.396 1 98.75 159 GLU B N 1
ATOM 6770 C CA . GLU B 1 159 ? 8.586 11.594 2.4 1 98.75 159 GLU B CA 1
ATOM 6771 C C . GLU B 1 159 ? 9.797 11.188 3.236 1 98.75 159 GLU B C 1
ATOM 6773 O O . GLU B 1 159 ? 10.062 9.992 3.42 1 98.75 159 GLU B O 1
ATOM 6778 N N . ASP B 1 160 ? 10.57 12.156 3.838 1 98.88 160 ASP B N 1
ATOM 6779 C CA . ASP B 1 160 ? 11.859 11.789 4.426 1 98.88 160 ASP B CA 1
ATOM 6780 C C . ASP B 1 160 ? 11.844 11.992 5.938 1 98.88 160 ASP B C 1
ATOM 6782 O O . ASP B 1 160 ? 11.289 12.969 6.434 1 98.88 160 ASP B O 1
ATOM 6786 N N . VAL B 1 161 ? 12.523 11.125 6.648 1 98.75 161 VAL B N 1
ATOM 6787 C CA . VAL B 1 161 ? 12.562 11.125 8.109 1 98.75 161 VAL B CA 1
ATOM 6788 C C . VAL B 1 161 ? 13.5 12.227 8.602 1 98.75 161 VAL B C 1
ATOM 6790 O O . VAL B 1 161 ? 13.148 12.977 9.516 1 98.75 161 VAL B O 1
ATOM 6793 N N . CYS B 1 162 ? 14.688 12.352 8.023 1 98.75 162 CYS B N 1
ATOM 6794 C CA . CYS B 1 162 ? 15.695 13.32 8.453 1 98.75 162 CYS B CA 1
ATOM 6795 C C . CYS B 1 162 ? 15.18 14.742 8.289 1 98.75 162 CYS B C 1
ATOM 6797 O O . CYS B 1 162 ? 15.273 15.555 9.211 1 98.75 162 CYS B O 1
ATOM 6799 N N . LEU B 1 163 ? 14.641 15.008 7.121 1 98.88 163 LEU B N 1
ATOM 6800 C CA . LEU B 1 163 ? 14.078 16.328 6.863 1 98.88 163 LEU B CA 1
ATOM 6801 C C . LEU B 1 163 ? 12.898 16.609 7.789 1 98.88 163 LEU B C 1
ATOM 6803 O O . LEU B 1 163 ? 12.789 17.688 8.359 1 98.88 163 LEU B O 1
ATOM 6807 N N . GLY B 1 164 ? 12.039 15.609 7.965 1 98.75 164 GLY B N 1
ATOM 6808 C CA . GLY B 1 164 ? 10.875 15.758 8.836 1 98.75 164 GLY B CA 1
ATOM 6809 C C . GLY B 1 164 ? 11.25 16.031 10.281 1 98.75 164 GLY B C 1
ATOM 6810 O O . GLY B 1 164 ? 10.609 16.844 10.953 1 98.75 164 GLY B O 1
ATOM 6811 N N . LYS B 1 165 ? 12.258 15.367 10.75 1 98.75 165 LYS B N 1
ATOM 6812 C CA . LYS B 1 165 ? 12.75 15.586 12.109 1 98.75 165 LYS B CA 1
ATOM 6813 C C . LYS B 1 165 ? 13.234 17.016 12.297 1 98.75 165 LYS B C 1
ATOM 6815 O O . LYS B 1 165 ? 12.844 17.688 13.258 1 98.75 165 LYS B O 1
ATOM 6820 N N . ALA B 1 166 ? 14.062 17.453 11.359 1 98.81 166 ALA B N 1
ATOM 6821 C CA . ALA B 1 166 ? 14.68 18.766 11.469 1 98.81 166 ALA B CA 1
ATOM 6822 C C . ALA B 1 166 ? 13.625 19.859 11.453 1 98.81 166 ALA B C 1
ATOM 6824 O O . ALA B 1 166 ? 13.656 20.781 12.289 1 98.81 166 ALA B O 1
ATOM 6825 N N . LEU B 1 167 ? 12.695 19.781 10.57 1 98.88 167 LEU B N 1
ATOM 6826 C CA . LEU B 1 167 ? 11.672 20.812 10.445 1 98.88 167 LEU B CA 1
ATOM 6827 C C . LEU B 1 167 ? 10.68 20.734 11.602 1 98.88 167 LEU B C 1
ATOM 6829 O O . LEU B 1 167 ? 10.203 21.766 12.078 1 98.88 167 LEU B O 1
ATOM 6833 N N . GLY B 1 168 ? 10.32 19.5 12.023 1 98.88 168 GLY B N 1
ATOM 6834 C CA . GLY B 1 168 ? 9.453 19.359 13.18 1 98.88 168 GLY B CA 1
ATOM 6835 C C . GLY B 1 168 ? 10.008 20 14.438 1 98.88 168 GLY B C 1
ATOM 6836 O O . GLY B 1 168 ? 9.297 20.75 15.117 1 98.88 168 GLY B O 1
ATOM 6837 N N . VAL B 1 169 ? 11.258 19.766 14.703 1 98.88 169 VAL B N 1
ATOM 6838 C CA . VAL B 1 169 ? 11.93 20.344 15.867 1 98.88 169 VAL B CA 1
ATOM 6839 C C . VAL B 1 169 ? 11.938 21.859 15.773 1 98.88 169 VAL B C 1
ATOM 6841 O O . VAL B 1 169 ? 11.648 22.547 16.75 1 98.88 169 VAL B O 1
ATOM 6844 N N . ALA B 1 170 ? 12.234 22.375 14.578 1 98.88 170 ALA B N 1
ATOM 6845 C CA . ALA B 1 170 ? 12.281 23.828 14.367 1 98.88 170 ALA B CA 1
ATOM 6846 C C . ALA B 1 170 ? 10.914 24.453 14.641 1 98.88 170 ALA B C 1
ATOM 6848 O O . ALA B 1 170 ? 10.828 25.531 15.25 1 98.88 170 ALA B O 1
ATOM 6849 N N . ARG B 1 171 ? 9.883 23.859 14.211 1 98.94 171 ARG B N 1
ATOM 6850 C CA . ARG B 1 171 ? 8.539 24.391 14.398 1 98.94 171 ARG B CA 1
ATOM 6851 C C . ARG B 1 171 ? 8.141 24.359 15.867 1 98.94 171 ARG B C 1
ATOM 6853 O O . ARG B 1 171 ? 7.543 25.312 16.375 1 98.94 171 ARG B O 1
ATOM 6860 N N . VAL B 1 172 ? 8.445 23.234 16.547 1 98.88 172 VAL B N 1
ATOM 6861 C CA . VAL B 1 172 ? 8.148 23.141 17.969 1 98.88 172 VAL B CA 1
ATOM 6862 C C . VAL B 1 172 ? 8.828 24.297 18.719 1 98.88 172 VAL B C 1
ATOM 6864 O O . VAL B 1 172 ? 8.188 25 19.5 1 98.88 172 VAL B O 1
ATOM 6867 N N . LYS B 1 173 ? 10.086 24.5 18.422 1 98.81 173 LYS B N 1
ATOM 6868 C CA . LYS B 1 173 ? 10.852 25.578 19.062 1 98.81 173 LYS B CA 1
ATOM 6869 C C . LYS B 1 173 ? 10.297 26.953 18.688 1 98.81 173 LYS B C 1
ATOM 6871 O O . LYS B 1 173 ? 10.242 27.844 19.531 1 98.81 173 LYS B O 1
ATOM 6876 N N . GLY B 1 174 ? 9.922 27.078 17.469 1 98.81 174 GLY B N 1
ATOM 6877 C CA . GLY B 1 174 ? 9.328 28.328 17.031 1 98.81 174 GLY B CA 1
ATOM 6878 C C . GLY B 1 174 ? 8.016 28.641 17.703 1 98.81 174 GLY B C 1
ATOM 6879 O O . GLY B 1 174 ? 7.797 29.781 18.156 1 98.81 174 GLY B O 1
ATOM 6880 N N . PHE B 1 175 ? 7.16 27.719 17.844 1 98.88 175 PHE B N 1
ATOM 6881 C CA . PHE B 1 175 ? 5.867 27.891 18.5 1 98.88 175 PHE B CA 1
ATOM 6882 C C . PHE B 1 175 ? 6.047 28.234 19.969 1 98.88 175 PHE B C 1
ATOM 6884 O O . PHE B 1 175 ? 5.438 29.172 20.469 1 98.88 175 PHE B O 1
ATOM 6891 N N . GLN B 1 176 ? 6.938 27.5 20.641 1 98.38 176 GLN B N 1
ATOM 6892 C CA . GLN B 1 176 ? 6.988 27.547 22.109 1 98.38 176 GLN B CA 1
ATOM 6893 C C . GLN B 1 176 ? 7.918 28.672 22.578 1 98.38 176 GLN B C 1
ATOM 6895 O O . GLN B 1 176 ? 7.754 29.172 23.688 1 98.38 176 GLN B O 1
ATOM 6900 N N . GLY B 1 177 ? 8.922 29.016 21.734 1 96.5 177 GLY B N 1
ATOM 6901 C CA . GLY B 1 177 ? 9.938 29.922 22.219 1 96.5 177 GLY B CA 1
ATOM 6902 C C . GLY B 1 177 ? 10.82 29.328 23.297 1 96.5 177 GLY B C 1
ATOM 6903 O O . GLY B 1 177 ? 10.898 28.109 23.422 1 96.5 177 GLY B O 1
ATOM 6904 N N . SER B 1 178 ? 11.469 30.188 24.047 1 94.56 178 SER B N 1
ATOM 6905 C CA . SER B 1 178 ? 12.469 29.703 25 1 94.56 178 SER B CA 1
ATOM 6906 C C . SER B 1 178 ? 11.906 29.672 26.422 1 94.56 178 SER B C 1
ATOM 6908 O O . SER B 1 178 ? 12.523 29.109 27.328 1 94.56 178 SER B O 1
ATOM 6910 N N . ASP B 1 179 ? 10.758 30.297 26.594 1 96.19 179 ASP B N 1
ATOM 6911 C CA . ASP B 1 179 ? 10.117 30.391 27.906 1 96.19 179 ASP B CA 1
ATOM 6912 C C . ASP B 1 179 ? 8.633 30.047 27.812 1 96.19 179 ASP B C 1
ATOM 6914 O O . ASP B 1 179 ? 7.848 30.797 27.219 1 96.19 179 ASP B O 1
ATOM 6918 N N . LEU B 1 180 ? 8.234 29.016 28.438 1 95.75 180 LEU B N 1
ATOM 6919 C CA . LEU B 1 180 ? 6.859 28.531 28.375 1 95.75 180 LEU B CA 1
ATOM 6920 C C . LEU B 1 180 ? 5.898 29.516 29.031 1 95.75 180 LEU B C 1
ATOM 6922 O O . LEU B 1 180 ? 4.695 29.484 28.766 1 95.75 180 LEU B O 1
ATOM 6926 N N . GLN B 1 181 ? 6.348 30.328 29.859 1 95.62 181 GLN B N 1
ATOM 6927 C CA . GLN B 1 181 ? 5.473 31.25 30.594 1 95.62 181 GLN B CA 1
ATOM 6928 C C . GLN B 1 181 ? 5.363 32.594 29.875 1 95.62 181 GLN B C 1
ATOM 6930 O O . GLN B 1 181 ? 4.535 33.438 30.25 1 95.62 181 GLN B O 1
ATOM 6935 N N . ALA B 1 182 ? 6.203 32.719 28.859 1 96.38 182 ALA B N 1
ATOM 6936 C CA . ALA B 1 182 ? 6.133 33.969 28.094 1 96.38 182 ALA B CA 1
ATOM 6937 C C . ALA B 1 182 ? 4.758 34.156 27.453 1 96.38 182 ALA B C 1
ATOM 6939 O O . ALA B 1 182 ? 4.121 33.156 27.062 1 96.38 182 ALA B O 1
ATOM 6940 N N . ALA B 1 183 ? 4.336 35.375 27.281 1 94.38 183 ALA B N 1
ATOM 6941 C CA . ALA B 1 183 ? 3.014 35.688 26.75 1 94.38 183 ALA B CA 1
ATOM 6942 C C . ALA B 1 183 ? 2.893 35.25 25.281 1 94.38 183 ALA B C 1
ATOM 6944 O O . ALA B 1 183 ? 1.786 35.062 24.781 1 94.38 183 ALA B O 1
ATOM 6945 N N . ASP B 1 184 ? 3.99 35.125 24.656 1 96.12 184 ASP B N 1
ATOM 6946 C CA . ASP B 1 184 ? 3.967 34.781 23.234 1 96.12 184 ASP B CA 1
ATOM 6947 C C . ASP B 1 184 ? 4.32 33.312 23.016 1 96.12 184 ASP B C 1
ATOM 6949 O O . ASP B 1 184 ? 4.605 32.906 21.891 1 96.12 184 ASP B O 1
ATOM 6953 N N . CYS B 1 185 ? 4.316 32.5 24.109 1 97.56 185 CYS B N 1
ATOM 6954 C CA . CYS B 1 185 ? 4.504 31.062 23.984 1 97.56 185 CYS B CA 1
ATOM 6955 C C . CYS B 1 185 ? 3.225 30.391 23.5 1 97.56 185 CYS B C 1
ATOM 6957 O O . CYS B 1 185 ? 2.16 30.578 24.094 1 97.56 185 CYS B O 1
ATOM 6959 N N . LEU B 1 186 ? 3.312 29.688 22.422 1 98.56 186 LEU B N 1
ATOM 6960 C CA . LEU B 1 186 ? 2.244 28.844 21.906 1 98.56 186 LEU B CA 1
ATOM 6961 C C . LEU B 1 186 ? 2.602 27.375 22.047 1 98.56 186 LEU B C 1
ATOM 6963 O O . LEU B 1 186 ? 3.496 26.875 21.359 1 98.56 186 LEU B O 1
ATOM 6967 N N . LEU B 1 187 ? 1.943 26.688 22.891 1 98.44 187 LEU B N 1
ATOM 6968 C CA . LEU B 1 187 ? 2.225 25.281 23.125 1 98.44 187 LEU B CA 1
ATOM 6969 C C . LEU B 1 187 ? 2.016 24.469 21.859 1 98.44 187 LEU B C 1
ATOM 6971 O O . LEU B 1 187 ? 1.002 24.609 21.188 1 98.44 187 LEU B O 1
ATOM 6975 N N . ALA B 1 188 ? 2.988 23.594 21.531 1 98.62 188 ALA B N 1
ATOM 6976 C CA . ALA B 1 188 ? 2.957 22.812 20.297 1 98.62 188 ALA B CA 1
ATOM 6977 C C . ALA B 1 188 ? 2.408 21.422 20.562 1 98.62 188 ALA B C 1
ATOM 6979 O O . ALA B 1 188 ? 2.5 20.906 21.672 1 98.62 188 ALA B O 1
ATOM 6980 N N . THR B 1 189 ? 1.844 20.797 19.516 1 98.81 189 THR B N 1
ATOM 6981 C CA . THR B 1 189 ? 1.314 19.438 19.578 1 98.81 189 THR B CA 1
ATOM 6982 C C . THR B 1 189 ? 1.69 18.656 18.312 1 98.81 189 THR B C 1
ATOM 6984 O O . THR B 1 189 ? 0.953 18.672 17.328 1 98.81 189 THR B O 1
ATOM 6987 N N . PRO B 1 190 ? 2.824 17.891 18.344 1 98.81 190 PRO B N 1
ATOM 6988 C CA . PRO B 1 190 ? 3.08 17 17.203 1 98.81 190 PRO B CA 1
ATOM 6989 C C . PRO B 1 190 ? 1.931 16.031 16.938 1 98.81 190 PRO B C 1
ATOM 6991 O O . PRO B 1 190 ? 1.347 15.484 17.891 1 98.81 190 PRO B O 1
ATOM 6994 N N . LYS B 1 191 ? 1.571 15.867 15.719 1 98.56 191 LYS B N 1
ATOM 6995 C CA . LYS B 1 191 ? 0.459 15.016 15.305 1 98.56 191 LYS B CA 1
ATOM 6996 C C . LYS B 1 191 ? 0.723 14.391 13.938 1 98.56 191 LYS B C 1
ATOM 6998 O O . LYS B 1 191 ? 1.583 14.867 13.188 1 98.56 191 LYS B O 1
ATOM 7003 N N . HIS B 1 192 ? 0.068 13.281 13.5 1 98.44 192 HIS B N 1
ATOM 7004 C CA . HIS B 1 192 ? -0.875 12.5 14.297 1 98.44 192 HIS B CA 1
ATOM 7005 C C . HIS B 1 192 ? -0.227 11.227 14.82 1 98.44 192 HIS B C 1
ATOM 7007 O O . HIS B 1 192 ? 0.16 10.352 14.039 1 98.44 192 HIS B O 1
ATOM 7013 N N . PHE B 1 193 ? -0.197 11.031 16.094 1 98.69 193 PHE B N 1
ATOM 7014 C CA . PHE B 1 193 ? 0.571 9.977 16.734 1 98.69 193 PHE B CA 1
ATOM 7015 C C . PHE B 1 193 ? -0.194 8.656 16.703 1 98.69 193 PHE B C 1
ATOM 7017 O O . PHE B 1 193 ? -1.183 8.492 17.422 1 98.69 193 PHE B O 1
ATOM 7024 N N . ALA B 1 194 ? 0.133 7.617 15.695 1 98.19 194 ALA B N 1
ATOM 7025 C CA . ALA B 1 194 ? 1.256 7.758 14.773 1 98.19 194 ALA B CA 1
ATOM 7026 C C . ALA B 1 194 ? 0.971 7.055 13.445 1 98.19 194 ALA B C 1
ATOM 7028 O O . ALA B 1 194 ? -0.113 6.5 13.25 1 98.19 194 ALA B O 1
ATOM 7029 N N . ALA B 1 195 ? 1.807 7.094 12.516 1 98.38 195 ALA B N 1
ATOM 7030 C CA . ALA B 1 195 ? 1.922 6.359 11.258 1 98.38 195 ALA B CA 1
ATOM 7031 C C . ALA B 1 195 ? 0.78 6.711 10.312 1 98.38 195 ALA B C 1
ATOM 7033 O O . ALA B 1 195 ? 0.426 5.918 9.43 1 98.38 195 ALA B O 1
ATOM 7034 N N . TYR B 1 196 ? 0.158 7.859 10.516 1 98.44 196 TYR B N 1
ATOM 7035 C CA . TYR B 1 196 ? -0.998 8.242 9.711 1 98.44 196 TYR B CA 1
ATOM 7036 C C . TYR B 1 196 ? -0.606 8.438 8.258 1 98.44 196 TYR B C 1
ATOM 7038 O O . TYR B 1 196 ? -1.423 8.234 7.355 1 98.44 196 TYR B O 1
ATOM 7046 N N . GLY B 1 197 ? 0.583 8.828 7.957 1 97.94 197 GLY B N 1
ATOM 7047 C CA . GLY B 1 197 ? 1.052 8.977 6.59 1 97.94 197 GLY B CA 1
ATOM 7048 C C . GLY B 1 197 ? 1.205 7.656 5.859 1 97.94 197 GLY B C 1
ATOM 7049 O O . GLY B 1 197 ? 1.41 7.633 4.645 1 97.94 197 GLY B O 1
ATOM 7050 N N . GLY B 1 198 ? 1.056 6.5 6.566 1 98 198 GLY B N 1
ATOM 7051 C CA . GLY B 1 198 ? 1.222 5.176 5.992 1 98 198 GLY B CA 1
ATOM 7052 C C . GLY B 1 198 ? -0.095 4.508 5.641 1 98 198 GLY B C 1
ATOM 7053 O O . GLY B 1 198 ? -0.134 3.307 5.363 1 98 198 GLY B O 1
ATOM 7054 N N . VAL B 1 199 ? -1.171 5.219 5.523 1 98.19 199 VAL B N 1
ATOM 7055 C CA . VAL B 1 199 ? -2.496 4.645 5.32 1 98.19 199 VAL B CA 1
ATOM 7056 C C . VAL B 1 199 ? -2.551 3.938 3.967 1 98.19 199 VAL B C 1
ATOM 7058 O O . VAL B 1 199 ? -1.997 4.43 2.98 1 98.19 199 VAL B O 1
ATOM 7061 N N . SER B 1 200 ? -3.191 2.797 3.926 1 98.06 200 SER B N 1
ATOM 7062 C CA . SER B 1 200 ? -3.301 1.955 2.738 1 98.06 200 SER B CA 1
ATOM 7063 C C . SER B 1 200 ? -4.055 2.668 1.622 1 98.06 200 SER B C 1
ATOM 7065 O O . SER B 1 200 ? -5.109 3.262 1.86 1 98.06 200 SER B O 1
ATOM 7067 N N . GLY B 1 201 ? -3.461 2.631 0.416 1 97.56 201 GLY B N 1
ATOM 7068 C CA . GLY B 1 201 ? -4.086 3.193 -0.771 1 97.56 201 GLY B CA 1
ATOM 7069 C C . GLY B 1 201 ? -4.098 4.711 -0.776 1 97.56 201 GLY B C 1
ATOM 7070 O O . GLY B 1 201 ? -4.773 5.328 -1.603 1 97.56 201 GLY B O 1
ATOM 7071 N N . GLY B 1 202 ? -3.389 5.355 0.219 1 98.25 202 GLY B N 1
ATOM 7072 C CA . GLY B 1 202 ? -3.455 6.801 0.353 1 98.25 202 GLY B CA 1
ATOM 7073 C C . GLY B 1 202 ? -4.848 7.309 0.673 1 98.25 202 GLY B C 1
ATOM 7074 O O . GLY B 1 202 ? -5.195 8.445 0.338 1 98.25 202 GLY B O 1
ATOM 7075 N N . MET B 1 203 ? -5.691 6.477 1.204 1 98.31 203 MET B N 1
ATOM 7076 C CA . MET B 1 203 ? -7.047 6.871 1.583 1 98.31 203 MET B CA 1
ATOM 7077 C C . MET B 1 203 ? -7.09 7.355 3.029 1 98.31 203 MET B C 1
ATOM 7079 O O . MET B 1 203 ? -6.734 6.613 3.947 1 98.31 203 MET B O 1
ATOM 7083 N N . ASP B 1 204 ? -7.555 8.508 3.232 1 98 204 ASP B N 1
ATOM 7084 C CA . ASP B 1 204 ? -7.629 9.086 4.57 1 98 204 ASP B CA 1
ATOM 7085 C C . ASP B 1 204 ? -8.461 8.211 5.504 1 98 204 ASP B C 1
ATOM 7087 O O . ASP B 1 204 ? -9.453 7.617 5.082 1 98 204 ASP B O 1
ATOM 7091 N N . TYR B 1 205 ? -8.055 8.07 6.793 1 98.31 205 TYR B N 1
ATOM 7092 C CA . TYR B 1 205 ? -8.727 7.34 7.863 1 98.31 205 TYR B CA 1
ATOM 7093 C C . TYR B 1 205 ? -8.547 5.836 7.691 1 98.31 205 TYR B C 1
ATOM 7095 O O . TYR B 1 205 ? -9 5.051 8.523 1 98.31 205 TYR B O 1
ATOM 7103 N N . ASN B 1 206 ? -7.883 5.352 6.613 1 98.44 206 ASN B N 1
ATOM 7104 C CA . ASN B 1 206 ? -7.711 3.93 6.328 1 98.44 206 ASN B CA 1
ATOM 7105 C C . ASN B 1 206 ? -6.73 3.277 7.297 1 98.44 206 ASN B C 1
ATOM 7107 O O . ASN B 1 206 ? -6.121 3.959 8.125 1 98.44 206 ASN B O 1
ATOM 7111 N N . PHE B 1 207 ? -6.609 1.999 7.285 1 98.19 207 PHE B N 1
ATOM 7112 C CA . PHE B 1 207 ? -5.719 1.22 8.141 1 98.19 207 PHE B CA 1
ATOM 7113 C C . PHE B 1 207 ? -4.273 1.365 7.684 1 98.19 207 PHE B C 1
ATOM 7115 O O . PHE B 1 207 ? -4.012 1.751 6.539 1 98.19 207 PHE B O 1
ATOM 7122 N N . VAL B 1 208 ? -3.379 1.096 8.633 1 98.12 208 VAL B N 1
ATOM 7123 C CA . VAL B 1 208 ? -1.949 1.052 8.344 1 98.12 208 VAL B CA 1
ATOM 7124 C C . VAL B 1 208 ? -1.396 -0.332 8.672 1 98.12 208 VAL B C 1
ATOM 7126 O O . VAL B 1 208 ? -1.545 -0.814 9.797 1 98.12 208 VAL B O 1
ATOM 7129 N N . GLU B 1 209 ? -0.865 -0.972 7.699 1 96.31 209 GLU B N 1
ATOM 7130 C CA . GLU B 1 209 ? -0.092 -2.193 7.906 1 96.31 209 GLU B CA 1
ATOM 7131 C C . GLU B 1 209 ? 1.406 -1.903 7.922 1 96.31 209 GLU B C 1
ATOM 7133 O O . GLU B 1 209 ? 1.95 -1.368 6.953 1 96.31 209 GLU B O 1
ATOM 7138 N N . VAL B 1 210 ? 2.041 -2.23 9.023 1 95.5 210 VAL B N 1
ATOM 7139 C CA . VAL B 1 210 ? 3.449 -1.881 9.18 1 95.5 210 VAL B CA 1
ATOM 7140 C C . VAL B 1 210 ? 4.098 -2.791 10.219 1 95.5 210 VAL B C 1
ATOM 7142 O O . VAL B 1 210 ? 3.453 -3.188 11.195 1 95.5 210 VAL B O 1
ATOM 7145 N N . SER B 1 211 ? 5.363 -3.199 9.984 1 94.88 211 SER B N 1
ATOM 7146 C CA . SER B 1 211 ? 6.141 -3.914 10.992 1 94.88 211 SER B CA 1
ATOM 7147 C C . SER B 1 211 ? 6.605 -2.977 12.102 1 94.88 211 SER B C 1
ATOM 7149 O O . SER B 1 211 ? 6.656 -1.76 11.914 1 94.88 211 SER B O 1
ATOM 7151 N N . GLU B 1 212 ? 6.926 -3.543 13.281 1 95.19 212 GLU B N 1
ATOM 7152 C CA . GLU B 1 212 ? 7.426 -2.721 14.383 1 95.19 212 GLU B CA 1
ATOM 7153 C C . GLU B 1 212 ? 8.734 -2.031 14 1 95.19 212 GLU B C 1
ATOM 7155 O O . GLU B 1 212 ? 8.945 -0.866 14.336 1 95.19 212 GLU B O 1
ATOM 7160 N N . ALA B 1 213 ? 9.609 -2.77 13.281 1 96.88 213 ALA B N 1
ATOM 7161 C CA . ALA B 1 213 ? 10.898 -2.197 12.891 1 96.88 213 ALA B CA 1
ATOM 7162 C C . ALA B 1 213 ? 10.703 -0.958 12.016 1 96.88 213 ALA B C 1
ATOM 7164 O O . ALA B 1 213 ? 11.336 0.073 12.242 1 96.88 213 ALA B O 1
ATOM 7165 N N . THR B 1 214 ? 9.875 -1.05 11.039 1 97.19 214 THR B N 1
ATOM 7166 C CA . THR B 1 214 ? 9.602 0.082 10.156 1 97.19 214 THR B CA 1
ATOM 7167 C C . THR B 1 214 ? 8.906 1.207 10.914 1 97.19 214 THR B C 1
ATOM 7169 O O . THR B 1 214 ? 9.188 2.385 10.68 1 97.19 214 THR B O 1
ATOM 7172 N N . LEU B 1 215 ? 7.945 0.854 11.797 1 97.75 215 LEU B N 1
ATOM 7173 C CA . LEU B 1 215 ? 7.305 1.857 12.641 1 97.75 215 LEU B CA 1
ATOM 7174 C C . LEU B 1 215 ? 8.344 2.68 13.391 1 97.75 215 LEU B C 1
ATOM 7176 O O . LEU B 1 215 ? 8.289 3.91 13.398 1 97.75 215 LEU B O 1
ATOM 7180 N N . ARG B 1 216 ? 9.312 2.053 13.977 1 98 216 ARG B N 1
ATOM 7181 C CA . ARG B 1 216 ? 10.328 2.684 14.812 1 98 216 ARG B CA 1
ATOM 7182 C C . ARG B 1 216 ? 11.328 3.469 13.969 1 98 216 ARG B C 1
ATOM 7184 O O . ARG B 1 216 ? 11.836 4.504 14.406 1 98 216 ARG B O 1
ATOM 71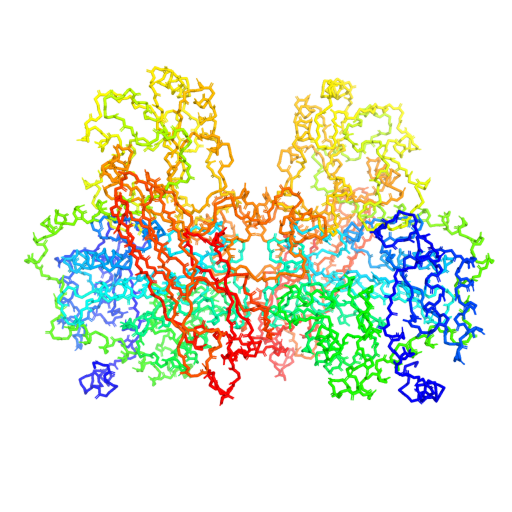91 N N . ASP B 1 217 ? 11.594 2.98 12.758 1 98.12 217 ASP B N 1
ATOM 7192 C CA . ASP B 1 217 ? 12.633 3.598 11.938 1 98.12 217 ASP B CA 1
ATOM 7193 C C . ASP B 1 217 ? 12.078 4.766 11.125 1 98.12 217 ASP B C 1
ATOM 7195 O O . ASP B 1 217 ? 12.812 5.688 10.766 1 98.12 217 ASP B O 1
ATOM 7199 N N . VAL B 1 218 ? 10.773 4.727 10.828 1 98.31 218 VAL B N 1
ATOM 7200 C CA . VAL B 1 218 ? 10.266 5.656 9.82 1 98.31 218 VAL B CA 1
ATOM 7201 C C . VAL B 1 218 ? 9.211 6.57 10.438 1 98.31 218 VAL B C 1
ATOM 7203 O O . VAL B 1 218 ? 9.273 7.789 10.273 1 98.31 218 VAL B O 1
ATOM 7206 N N . HIS B 1 219 ? 8.289 6.078 11.234 1 98.62 219 HIS B N 1
ATOM 7207 C CA . HIS B 1 219 ? 7.078 6.832 11.531 1 98.62 219 HIS B CA 1
ATOM 7208 C C . HIS B 1 219 ? 7.141 7.445 12.93 1 98.62 219 HIS B C 1
ATOM 7210 O O . HIS B 1 219 ? 6.387 8.367 13.242 1 98.62 219 HIS B O 1
ATOM 7216 N N . LEU B 1 220 ? 8.078 6.988 13.766 1 98.69 220 LEU B N 1
ATOM 7217 C CA . LEU B 1 220 ? 8.086 7.426 15.156 1 98.69 220 LEU B CA 1
ATOM 7218 C C . LEU B 1 220 ? 9.188 8.461 15.391 1 98.69 220 LEU B C 1
ATOM 7220 O O . LEU B 1 220 ? 9.055 9.328 16.266 1 98.69 220 LEU B O 1
ATOM 7224 N N . PRO B 1 221 ? 10.266 8.484 14.594 1 98.69 221 PRO B N 1
ATOM 7225 C CA . PRO B 1 221 ? 11.43 9.297 14.961 1 98.69 221 PRO B CA 1
ATOM 7226 C C . PRO B 1 221 ? 11.109 10.789 15.047 1 98.69 221 PRO B C 1
ATOM 7228 O O . PRO B 1 221 ? 11.602 11.477 15.945 1 98.69 221 PRO B O 1
ATOM 7231 N N . ALA B 1 222 ? 10.367 11.305 14.141 1 98.81 222 ALA B N 1
ATOM 7232 C CA . ALA B 1 222 ? 10.078 12.734 14.164 1 98.81 222 ALA B CA 1
ATOM 7233 C C . ALA B 1 222 ? 9.297 13.117 15.414 1 98.81 222 ALA B C 1
ATOM 7235 O O . ALA B 1 222 ? 9.469 14.211 15.961 1 98.81 222 ALA B O 1
ATOM 7236 N N . PHE B 1 223 ? 8.367 12.258 15.891 1 98.88 223 PHE B N 1
ATOM 7237 C CA . PHE B 1 223 ? 7.66 12.5 17.141 1 98.88 223 PHE B CA 1
ATOM 7238 C C . PHE B 1 223 ? 8.633 12.555 18.312 1 98.88 223 PHE B C 1
ATOM 7240 O O . PHE B 1 223 ? 8.578 13.484 19.125 1 98.88 223 PHE B O 1
ATOM 7247 N N . LYS B 1 224 ? 9.508 11.562 18.375 1 98.81 224 LYS B N 1
ATOM 7248 C CA . LYS B 1 224 ? 10.492 11.523 19.438 1 98.81 224 LYS B CA 1
ATOM 7249 C C . LYS B 1 224 ? 11.359 12.781 19.438 1 98.81 224 LYS B C 1
ATOM 7251 O O . LYS B 1 224 ? 11.656 13.344 20.5 1 98.81 224 LYS B O 1
ATOM 7256 N N . ALA B 1 225 ? 11.758 13.211 18.25 1 98.81 225 ALA B N 1
ATOM 7257 C CA . ALA B 1 225 ? 12.594 14.406 18.125 1 98.81 225 ALA B CA 1
ATOM 7258 C C . ALA B 1 225 ? 11.852 15.641 18.625 1 98.81 225 ALA B C 1
ATOM 7260 O O . ALA B 1 225 ? 12.445 16.484 19.297 1 98.81 225 ALA B O 1
ATOM 7261 N N . CYS B 1 226 ? 10.594 15.789 18.312 1 98.88 226 CYS B N 1
ATOM 7262 C CA . CYS B 1 226 ? 9.789 16.922 18.766 1 98.88 226 CYS B CA 1
ATOM 7263 C C . CYS B 1 226 ? 9.641 16.906 20.281 1 98.88 226 CYS B C 1
ATOM 7265 O O . CYS B 1 226 ? 9.711 17.969 20.922 1 98.88 226 CYS B O 1
ATOM 7267 N N . LEU B 1 227 ? 9.43 15.734 20.859 1 98.62 227 LEU B N 1
ATOM 7268 C CA . LEU B 1 227 ? 9.312 15.609 22.312 1 98.62 227 LEU B CA 1
ATOM 7269 C C . LEU B 1 227 ? 10.617 15.992 23 1 98.62 227 LEU B C 1
ATOM 7271 O O . LEU B 1 227 ? 10.617 16.688 24.016 1 98.62 227 LEU B O 1
ATOM 7275 N N . ASP B 1 228 ? 11.703 15.523 22.406 1 98.31 228 ASP B N 1
ATOM 7276 C CA . ASP B 1 228 ? 13.016 15.867 22.953 1 98.31 228 ASP B CA 1
ATOM 7277 C C . ASP B 1 228 ? 13.266 17.375 22.859 1 98.31 228 ASP B C 1
ATOM 7279 O O . ASP B 1 228 ? 14.023 17.922 23.656 1 98.31 228 ASP B O 1
ATOM 7283 N N . ALA B 1 229 ? 12.609 17.969 21.891 1 98.25 229 ALA B N 1
ATOM 7284 C CA . ALA B 1 229 ? 12.766 19.406 21.688 1 98.25 229 ALA B CA 1
ATOM 7285 C C . ALA B 1 229 ? 11.867 20.188 22.641 1 98.25 229 ALA B C 1
ATOM 7287 O O . ALA B 1 229 ? 11.93 21.422 22.688 1 98.25 229 ALA B O 1
ATOM 7288 N N . GLY B 1 230 ? 10.992 19.531 23.344 1 97.69 230 GLY B N 1
ATOM 7289 C CA . GLY B 1 230 ? 10.281 20.203 24.422 1 97.69 230 GLY B CA 1
ATOM 7290 C C . GLY B 1 230 ? 8.773 20.188 24.234 1 97.69 230 GLY B C 1
ATOM 7291 O O . GLY B 1 230 ? 8.039 20.75 25.047 1 97.69 230 GLY B O 1
ATOM 7292 N N . ALA B 1 231 ? 8.273 19.562 23.188 1 98.38 231 ALA B N 1
ATOM 7293 C CA . ALA B 1 231 ? 6.82 19.469 23.062 1 98.38 231 ALA B CA 1
ATOM 7294 C C . ALA B 1 231 ? 6.203 18.766 24.25 1 98.38 231 ALA B C 1
ATOM 7296 O O . ALA B 1 231 ? 6.742 17.766 24.734 1 98.38 231 ALA B O 1
ATOM 7297 N N . LEU B 1 232 ? 5.07 19.234 24.719 1 97.69 232 LEU B N 1
ATOM 7298 C CA . LEU B 1 232 ? 4.488 18.703 25.953 1 97.69 232 LEU B CA 1
ATOM 7299 C C . LEU B 1 232 ? 3.127 18.062 25.672 1 97.69 232 LEU B C 1
ATOM 7301 O O . LEU B 1 232 ? 2.486 17.547 26.594 1 97.69 232 LEU B O 1
ATOM 7305 N N . THR B 1 233 ? 2.664 18.125 24.469 1 98.44 233 THR B N 1
ATOM 7306 C CA . THR B 1 233 ? 1.413 17.484 24.094 1 98.44 233 THR B CA 1
ATOM 7307 C C . THR B 1 233 ? 1.582 16.703 22.797 1 98.44 233 THR B C 1
ATOM 7309 O O . THR B 1 233 ? 2.514 16.953 22.016 1 98.44 233 THR B O 1
ATOM 7312 N N . LEU B 1 234 ? 0.783 15.688 22.609 1 98.62 234 LEU B N 1
ATOM 7313 C CA . LEU B 1 234 ? 0.661 14.883 21.406 1 98.62 234 LEU B CA 1
ATOM 7314 C C . LEU B 1 234 ? -0.804 14.648 21.047 1 98.62 234 LEU B C 1
ATOM 7316 O O . LEU B 1 234 ? -1.67 14.68 21.938 1 98.62 234 LEU B O 1
ATOM 7320 N N . MET B 1 235 ? -1.017 14.438 19.797 1 98.88 235 MET B N 1
ATOM 7321 C CA . MET B 1 235 ? -2.379 14.125 19.375 1 98.88 235 MET B CA 1
ATOM 7322 C C . MET B 1 235 ? -2.451 12.734 18.75 1 98.88 235 MET B C 1
ATOM 7324 O O . MET B 1 235 ? -1.724 12.43 17.812 1 98.88 235 MET B O 1
ATOM 7328 N N . SER B 1 236 ? -3.324 11.891 19.25 1 98.75 236 SER B N 1
ATOM 7329 C CA . SER B 1 236 ? -3.465 10.539 18.703 1 98.75 236 SER B CA 1
ATOM 7330 C C . SER B 1 236 ? -4.141 10.57 17.328 1 98.75 236 SER B C 1
ATOM 7332 O O . SER B 1 236 ? -4.973 11.438 17.062 1 98.75 236 SER B O 1
ATOM 7334 N N . ALA B 1 237 ? -3.83 9.672 16.516 1 98.69 237 ALA B N 1
ATOM 7335 C CA . ALA B 1 237 ? -4.277 9.633 15.133 1 98.69 237 ALA B CA 1
ATOM 7336 C C . ALA B 1 237 ? -5.629 8.938 15.008 1 98.69 237 ALA B C 1
ATOM 7338 O O . ALA B 1 237 ? -6.129 8.359 15.977 1 98.69 237 ALA B O 1
ATOM 7339 N N . PHE B 1 238 ? -6.176 8.953 13.758 1 98.5 238 PHE B N 1
ATOM 7340 C CA . PHE B 1 238 ? -7.461 8.336 13.438 1 98.5 238 PHE B CA 1
ATOM 7341 C C . PHE B 1 238 ? -7.289 6.871 13.07 1 98.5 238 PHE B C 1
ATOM 7343 O O . PHE B 1 238 ? -8.172 6.055 13.32 1 98.5 238 PHE B O 1
ATOM 7350 N N . ASN B 1 239 ? -6.199 6.508 12.461 1 98.62 239 ASN B N 1
ATOM 7351 C CA . ASN B 1 239 ? -5.977 5.203 11.852 1 98.62 239 ASN B CA 1
ATOM 7352 C C . ASN B 1 239 ? -5.68 4.133 12.891 1 98.62 239 ASN B C 1
ATOM 7354 O O . ASN B 1 239 ? -5.328 4.453 14.031 1 98.62 239 ASN B O 1
ATOM 7358 N N . ASP B 1 240 ? -5.875 2.895 12.516 1 98.56 240 ASP B N 1
ATOM 7359 C CA . ASP B 1 240 ? -5.297 1.807 13.297 1 98.56 240 ASP B CA 1
ATOM 7360 C C . ASP B 1 240 ? -3.891 1.467 12.812 1 98.56 240 ASP B C 1
ATOM 7362 O O . ASP B 1 240 ? -3.512 1.82 11.695 1 98.56 240 ASP B O 1
ATOM 7366 N N . ILE B 1 241 ? -3.133 0.928 13.641 1 98.25 241 ILE B N 1
ATOM 7367 C CA . ILE B 1 241 ? -1.802 0.41 13.336 1 98.25 241 ILE B CA 1
ATOM 7368 C C . ILE B 1 241 ? -1.776 -1.102 13.555 1 98.25 241 ILE B C 1
ATOM 7370 O O . ILE B 1 241 ? -1.789 -1.574 14.695 1 98.25 241 ILE B O 1
ATOM 7374 N N . ALA B 1 242 ? -1.718 -1.83 12.43 1 96.19 242 ALA B N 1
ATOM 7375 C CA . ALA B 1 242 ? -1.714 -3.289 12.492 1 96.19 242 ALA B CA 1
ATOM 7376 C C . ALA B 1 242 ? -2.922 -3.811 13.266 1 96.19 242 ALA B C 1
ATOM 7378 O O . ALA B 1 242 ? -2.795 -4.723 14.086 1 96.19 242 ALA B O 1
ATOM 7379 N N . GLY B 1 243 ? -4.008 -3.105 13.133 1 97.69 243 GLY B N 1
ATOM 7380 C CA . GLY B 1 243 ? -5.262 -3.59 13.688 1 97.69 243 GLY B CA 1
ATOM 7381 C C . GLY B 1 243 ? -5.598 -2.971 15.031 1 97.69 243 GLY B C 1
ATOM 7382 O O . GLY B 1 243 ? -6.656 -3.248 15.602 1 97.69 243 GLY B O 1
ATOM 7383 N N . VAL B 1 244 ? -4.781 -2.16 15.578 1 98.69 244 VAL B N 1
ATOM 7384 C CA . VAL B 1 244 ? -5.074 -1.503 16.844 1 98.69 244 VAL B CA 1
ATOM 7385 C C . VAL B 1 244 ? -5.195 0.004 16.625 1 98.69 244 VAL B C 1
ATOM 7387 O O . VAL B 1 244 ? -4.211 0.676 16.328 1 98.69 244 VAL B O 1
ATOM 7390 N N . PRO B 1 245 ? -6.395 0.551 16.781 1 98.81 245 PRO B N 1
ATOM 7391 C CA . PRO B 1 245 ? -6.551 1.993 16.578 1 98.81 245 PRO B CA 1
ATOM 7392 C C . PRO B 1 245 ? -5.637 2.816 17.5 1 98.81 245 PRO B C 1
ATOM 7394 O O . PRO B 1 245 ? -5.465 2.482 18.672 1 98.81 245 PRO B O 1
ATOM 7397 N N . ALA B 1 246 ? -5.105 3.895 16.984 1 98.81 246 ALA B N 1
ATOM 7398 C CA . ALA B 1 246 ? -4.094 4.691 17.672 1 98.81 246 ALA B CA 1
ATOM 7399 C C . ALA B 1 246 ? -4.602 5.168 19.031 1 98.81 246 ALA B C 1
ATOM 7401 O O . ALA B 1 246 ? -3.877 5.109 20.016 1 98.81 246 ALA B O 1
ATOM 7402 N N . SER B 1 247 ? -5.859 5.562 19.109 1 98.69 247 SER B N 1
ATOM 7403 C CA . SER B 1 247 ? -6.418 6.137 20.328 1 98.69 247 SER B CA 1
ATOM 7404 C C . SER B 1 247 ? -6.746 5.051 21.359 1 98.69 247 SER B C 1
ATOM 7406 O O . SER B 1 247 ? -7.02 5.348 22.516 1 98.69 247 SER B O 1
ATOM 7408 N N . GLY B 1 248 ? -6.762 3.842 20.953 1 98.75 248 GLY B N 1
ATOM 7409 C CA . GLY B 1 248 ? -6.938 2.719 21.859 1 98.75 248 GLY B CA 1
ATOM 7410 C C . GLY B 1 248 ? -5.699 1.857 22 1 98.75 248 GLY B C 1
ATOM 7411 O O . GLY B 1 248 ? -5.766 0.738 22.5 1 98.75 248 GLY B O 1
ATOM 7412 N N . ASN B 1 249 ? -4.559 2.27 21.578 1 98.75 249 ASN B N 1
ATOM 7413 C CA . ASN B 1 249 ? -3.336 1.48 21.484 1 98.75 249 ASN B CA 1
ATOM 7414 C C . ASN B 1 249 ? -2.451 1.666 22.703 1 98.75 249 ASN B C 1
ATOM 7416 O O . ASN B 1 249 ? -1.591 2.549 22.734 1 98.75 249 ASN B O 1
ATOM 7420 N N . ARG B 1 250 ? -2.533 0.811 23.656 1 98.44 250 ARG B N 1
ATOM 7421 C CA . ARG B 1 250 ? -1.805 0.921 24.922 1 98.44 250 ARG B CA 1
ATOM 7422 C C . ARG B 1 250 ? -0.302 0.8 24.688 1 98.44 250 ARG B C 1
ATOM 7424 O O . ARG B 1 250 ? 0.488 1.464 25.375 1 98.44 250 ARG B O 1
ATOM 7431 N N . TRP B 1 251 ? 0.112 -0.121 23.781 1 98 251 TRP B N 1
ATOM 7432 C CA . TRP B 1 251 ? 1.536 -0.238 23.484 1 98 251 TRP B CA 1
ATOM 7433 C C . TRP B 1 251 ? 2.109 1.102 23.031 1 98 251 TRP B C 1
ATOM 7435 O O . TRP B 1 251 ? 3.184 1.507 23.484 1 98 251 TRP B O 1
ATOM 7445 N N . LEU B 1 252 ? 1.437 1.857 22.188 1 98.5 252 LEU B N 1
ATOM 7446 C CA . LEU B 1 252 ? 1.886 3.123 21.609 1 98.5 252 LEU B CA 1
ATOM 7447 C C . LEU B 1 252 ? 1.854 4.234 22.656 1 98.5 252 LEU B C 1
ATOM 7449 O O . LEU B 1 252 ? 2.857 4.914 22.875 1 98.5 252 LEU B O 1
ATOM 7453 N N . GLN B 1 253 ? 0.686 4.375 23.391 1 98.38 253 GLN B N 1
ATOM 7454 C CA . GLN B 1 253 ? 0.435 5.547 24.219 1 98.38 253 GLN B CA 1
ATOM 7455 C C . GLN B 1 253 ? 1.09 5.398 25.594 1 98.38 253 GLN B C 1
ATOM 7457 O O . GLN B 1 253 ? 1.372 6.395 26.266 1 98.38 253 GLN B O 1
ATOM 7462 N N . THR B 1 254 ? 1.3 4.16 26.031 1 98.44 254 THR B N 1
ATOM 7463 C CA . THR B 1 254 ? 1.792 3.967 27.406 1 98.44 254 THR B CA 1
ATOM 7464 C C . THR B 1 254 ? 3.146 3.262 27.391 1 98.44 254 THR B C 1
ATOM 7466 O O . THR B 1 254 ? 4.133 3.801 27.891 1 98.44 254 THR B O 1
ATOM 7469 N N . GLU B 1 255 ? 3.213 2.113 26.766 1 98.06 255 GLU B N 1
ATOM 7470 C CA . GLU B 1 255 ? 4.457 1.353 26.859 1 98.06 255 GLU B CA 1
ATOM 7471 C C . GLU B 1 255 ? 5.602 2.07 26.156 1 98.06 255 GLU B C 1
ATOM 7473 O O . GLU B 1 255 ? 6.691 2.211 26.703 1 98.06 255 GLU B O 1
ATOM 7478 N N . LEU B 1 256 ? 5.332 2.502 24.938 1 98.25 256 LEU B N 1
ATOM 7479 C CA . LEU B 1 256 ? 6.371 3.201 24.188 1 98.25 256 LEU B CA 1
ATOM 7480 C C . LEU B 1 256 ? 6.508 4.645 24.672 1 98.25 256 LEU B C 1
ATOM 7482 O O . LEU B 1 256 ? 7.574 5.051 25.141 1 98.25 256 LEU B O 1
ATOM 7486 N N . LEU B 1 257 ? 5.473 5.445 24.562 1 98.62 257 LEU B N 1
ATOM 7487 C CA . LEU B 1 257 ? 5.508 6.887 24.781 1 98.62 257 LEU B CA 1
ATOM 7488 C C . LEU B 1 257 ? 5.902 7.207 26.219 1 98.62 257 LEU B C 1
ATOM 7490 O O . LEU B 1 257 ? 6.836 7.977 26.453 1 98.62 257 LEU B O 1
ATOM 7494 N N . ARG B 1 258 ? 5.254 6.625 27.219 1 97.94 258 ARG B N 1
ATOM 7495 C CA . ARG B 1 258 ? 5.527 6.949 28.609 1 97.94 258 ARG B CA 1
ATOM 7496 C C . ARG B 1 258 ? 6.609 6.043 29.188 1 97.94 258 ARG B C 1
ATOM 7498 O O . ARG B 1 258 ? 7.43 6.48 30 1 97.94 258 ARG B O 1
ATOM 7505 N N . GLY B 1 259 ? 6.555 4.75 28.812 1 98.31 259 GLY B N 1
ATOM 7506 C CA . GLY B 1 259 ? 7.543 3.811 29.312 1 98.31 259 GLY B CA 1
ATOM 7507 C C . GLY B 1 259 ? 8.922 4.016 28.703 1 98.31 259 GLY B C 1
ATOM 7508 O O . GLY B 1 259 ? 9.828 4.523 29.375 1 98.31 259 GLY B O 1
ATOM 7509 N N . GLU B 1 260 ? 9.055 3.754 27.469 1 97.75 260 GLU B N 1
ATOM 7510 C CA . GLU B 1 260 ? 10.352 3.777 26.797 1 97.75 260 GLU B CA 1
ATOM 7511 C C . GLU B 1 260 ? 10.859 5.203 26.641 1 97.75 260 GLU B C 1
ATOM 7513 O O . GLU B 1 260 ? 12.039 5.473 26.859 1 97.75 260 GLU B O 1
ATOM 7518 N N . TRP B 1 261 ? 9.984 6.207 26.25 1 98.25 261 TRP B N 1
ATOM 7519 C CA . TRP B 1 261 ? 10.445 7.551 25.906 1 98.25 261 TRP B CA 1
ATOM 7520 C C . TRP B 1 261 ? 10.383 8.469 27.125 1 98.25 261 TRP B C 1
ATOM 7522 O O . TRP B 1 261 ? 10.977 9.547 27.125 1 98.25 261 TRP B O 1
ATOM 7532 N N . GLY B 1 262 ? 9.617 8.102 28.172 1 97.81 262 GLY B N 1
ATOM 7533 C CA . GLY B 1 262 ? 9.539 8.891 29.391 1 97.81 262 GLY B CA 1
ATOM 7534 C C . GLY B 1 262 ? 8.766 10.188 29.219 1 97.81 262 GLY B C 1
ATOM 7535 O O . GLY B 1 262 ? 9.055 11.18 29.891 1 97.81 262 GLY B O 1
ATOM 7536 N N . PHE B 1 263 ? 7.859 10.211 28.328 1 97.69 263 PHE B N 1
ATOM 7537 C CA . PHE B 1 263 ? 7.082 11.414 28.047 1 97.69 263 PHE B CA 1
ATOM 7538 C C . PHE B 1 263 ? 6.25 11.82 29.25 1 97.69 263 PHE B C 1
ATOM 7540 O O . PHE B 1 263 ? 5.555 10.992 29.844 1 97.69 263 PHE B O 1
ATOM 7547 N N . LYS B 1 264 ? 6.25 13.078 29.609 1 95.75 264 LYS B N 1
ATOM 7548 C CA . LYS B 1 264 ? 5.602 13.555 30.828 1 95.75 264 LYS B CA 1
ATOM 7549 C C . LYS B 1 264 ? 4.391 14.422 30.5 1 95.75 264 LYS B C 1
ATOM 7551 O O . LYS B 1 264 ? 3.611 14.766 31.391 1 95.75 264 LYS B O 1
ATOM 7556 N N . GLY B 1 265 ? 4.191 14.773 29.25 1 97.94 265 GLY B N 1
ATOM 7557 C CA . GLY B 1 265 ? 3.064 15.602 28.859 1 97.94 265 GLY B CA 1
ATOM 7558 C C . GLY B 1 265 ? 1.772 14.82 28.719 1 97.94 265 GLY B C 1
ATOM 7559 O O . GLY B 1 265 ? 1.589 13.789 29.375 1 97.94 265 GLY B O 1
ATOM 7560 N N . PHE B 1 266 ? 0.802 15.344 28 1 98.44 266 PHE B N 1
ATOM 7561 C CA . PHE B 1 266 ? -0.453 14.617 27.859 1 98.44 266 PHE B CA 1
ATOM 7562 C C . PHE B 1 266 ? -0.779 14.391 26.391 1 98.44 266 PHE B C 1
ATOM 7564 O O . PHE B 1 266 ? -0.205 15.039 25.516 1 98.44 266 PHE B O 1
ATOM 7571 N N . VAL B 1 267 ? -1.618 13.406 26.109 1 98.88 267 VAL B N 1
ATOM 7572 C CA . VAL B 1 267 ? -2.092 13.039 24.781 1 98.88 267 VAL B CA 1
ATOM 7573 C C . VAL B 1 267 ? -3.553 13.453 24.609 1 98.88 267 VAL B C 1
ATOM 7575 O O . VAL B 1 267 ? -4.398 13.109 25.453 1 98.88 267 VAL B O 1
ATOM 7578 N N . VAL B 1 268 ? -3.836 14.258 23.656 1 98.88 268 VAL B N 1
ATOM 7579 C CA . VAL B 1 268 ? -5.207 14.578 23.266 1 98.88 268 VAL B CA 1
ATOM 7580 C C . VAL B 1 268 ? -5.621 13.75 22.062 1 98.88 268 VAL B C 1
ATOM 7582 O O . VAL B 1 268 ? -4.805 13.508 21.172 1 98.88 268 VAL B O 1
ATOM 7585 N N . SER B 1 269 ? -6.852 13.281 22.047 1 98.62 269 SER B N 1
ATOM 7586 C CA . SER B 1 269 ? -7.32 12.578 20.844 1 98.62 269 SER B CA 1
ATOM 7587 C C . SER B 1 269 ? -7.5 13.547 19.688 1 98.62 269 SER B C 1
ATOM 7589 O O . SER B 1 269 ? -7.766 14.734 19.875 1 98.62 269 SER B O 1
ATOM 7591 N N . ASP B 1 270 ? -7.305 13.102 18.484 1 97.75 270 ASP B N 1
ATOM 7592 C CA . ASP B 1 270 ? -7.832 13.859 17.344 1 97.75 270 ASP B CA 1
ATOM 7593 C C . ASP B 1 270 ? -9.359 13.922 17.391 1 97.75 270 ASP B C 1
ATOM 7595 O O . ASP B 1 270 ? -9.984 13.289 18.25 1 97.75 270 ASP B O 1
ATOM 7599 N N . TYR B 1 271 ? -9.938 14.727 16.594 1 96.75 271 TYR B N 1
ATOM 7600 C CA . TYR B 1 271 ? -11.352 15.086 16.594 1 96.75 271 TYR B CA 1
ATOM 7601 C C . TYR B 1 271 ? -12.234 13.836 16.594 1 96.75 271 TYR B C 1
ATOM 7603 O O . TYR B 1 271 ? -12.523 13.273 15.539 1 96.75 271 TYR B O 1
ATOM 7611 N N . THR B 1 272 ? -12.695 13.312 17.719 1 97.31 272 THR B N 1
ATOM 7612 C CA . THR B 1 272 ? -13.594 12.203 18.016 1 97.31 272 THR B CA 1
ATOM 7613 C C . THR B 1 272 ? -12.914 10.867 17.734 1 97.31 272 THR B C 1
ATOM 7615 O O . THR B 1 272 ? -13.586 9.852 17.547 1 97.31 272 THR B O 1
ATOM 7618 N N . ALA B 1 273 ? -11.641 10.859 17.703 1 98.06 273 ALA B N 1
ATOM 7619 C CA . ALA B 1 273 ? -10.922 9.625 17.406 1 98.06 273 ALA B CA 1
ATOM 7620 C C . ALA B 1 273 ? -11.188 8.562 18.469 1 98.06 273 ALA B C 1
ATOM 7622 O O . ALA B 1 273 ? -11.234 7.371 18.172 1 98.06 273 ALA B O 1
ATOM 7623 N N . ASP B 1 274 ? -11.328 8.961 19.75 1 98.19 274 ASP B N 1
ATOM 7624 C CA . ASP B 1 274 ? -11.664 8.023 20.812 1 98.19 274 ASP B CA 1
ATOM 7625 C C . ASP B 1 274 ? -13.039 7.395 20.578 1 98.19 274 ASP B C 1
ATOM 7627 O O . ASP B 1 274 ? -13.219 6.188 20.766 1 98.19 274 ASP B O 1
ATOM 7631 N N . GLU B 1 275 ? -13.984 8.211 20.125 1 98.25 275 GLU B N 1
ATOM 7632 C CA . GLU B 1 275 ? -15.328 7.719 19.828 1 98.25 275 GLU B CA 1
ATOM 7633 C C . GLU B 1 275 ? -15.312 6.754 18.641 1 98.25 275 GLU B C 1
ATOM 7635 O O . GLU B 1 275 ? -16.078 5.793 18.609 1 98.25 275 GLU B O 1
ATOM 7640 N N . GLU B 1 276 ? -14.43 6.965 17.75 1 98.38 276 GLU B N 1
ATOM 7641 C CA . GLU B 1 276 ? -14.352 6.195 16.516 1 98.38 276 GLU B CA 1
ATOM 7642 C C . GLU B 1 276 ? -13.898 4.762 16.781 1 98.38 276 GLU B C 1
ATOM 7644 O O . GLU B 1 276 ? -14.008 3.896 15.914 1 98.38 276 GLU B O 1
ATOM 7649 N N . LEU B 1 277 ? -13.422 4.445 18.016 1 98.88 277 LEU B N 1
ATOM 7650 C CA . LEU B 1 277 ? -13.117 3.068 18.375 1 98.88 277 LEU B CA 1
ATOM 7651 C C . LEU B 1 277 ? -14.344 2.174 18.203 1 98.88 277 LEU B C 1
ATOM 7653 O O . LEU B 1 277 ? -14.203 0.971 17.969 1 98.88 277 LEU B O 1
ATOM 7657 N N . ILE B 1 278 ? -15.562 2.801 18.281 1 98.75 278 ILE B N 1
ATOM 7658 C CA . ILE B 1 278 ? -16.812 2.07 18.109 1 98.75 278 ILE B CA 1
ATOM 7659 C C . ILE B 1 278 ? -16.938 1.598 16.672 1 98.75 278 ILE B C 1
ATOM 7661 O O . ILE B 1 278 ? -17.141 0.407 16.406 1 98.75 278 ILE B O 1
ATOM 7665 N N . GLU B 1 279 ? -16.719 2.51 15.727 1 98.44 279 GLU B N 1
ATOM 7666 C CA . GLU B 1 279 ? -16.844 2.17 14.312 1 98.44 279 GLU B CA 1
ATOM 7667 C C . GLU B 1 279 ? -15.734 1.207 13.883 1 98.44 279 GLU B C 1
ATOM 7669 O O . GLU B 1 279 ? -15.945 0.366 13 1 98.44 279 GLU B O 1
ATOM 7674 N N . HIS B 1 280 ? -14.609 1.261 14.5 1 98.75 280 HIS B N 1
ATOM 7675 C CA . HIS B 1 280 ? -13.539 0.305 14.25 1 98.75 280 HIS B CA 1
ATOM 7676 C C . HIS B 1 280 ? -13.938 -1.103 14.672 1 98.75 280 HIS B C 1
ATOM 7678 O O . HIS B 1 280 ? -13.312 -2.082 14.266 1 98.75 280 HIS B O 1
ATOM 7684 N N . GLY B 1 281 ? -14.977 -1.197 15.453 1 98.75 281 GLY B N 1
ATOM 7685 C CA . GLY B 1 281 ? -15.289 -2.473 16.078 1 98.75 281 GLY B CA 1
ATOM 7686 C C . GLY B 1 281 ? -14.328 -2.848 17.188 1 98.75 281 GLY B C 1
ATOM 7687 O O . GLY B 1 281 ? -14.164 -4.027 17.5 1 98.75 281 GLY B O 1
ATOM 7688 N N . PHE B 1 282 ? -13.594 -1.915 17.719 1 98.75 282 PHE B N 1
ATOM 7689 C CA . PHE B 1 282 ? -12.648 -2.09 18.812 1 98.75 282 PHE B CA 1
ATOM 7690 C C . PHE B 1 282 ? -13.336 -1.869 20.156 1 98.75 282 PHE B C 1
ATOM 7692 O O . PHE B 1 282 ? -12.898 -2.404 21.172 1 98.75 282 PHE B O 1
ATOM 7699 N N . ALA B 1 283 ? -14.391 -1.058 20.156 1 98.88 283 ALA B N 1
ATOM 7700 C CA . ALA B 1 283 ? -15.211 -0.778 21.344 1 98.88 283 ALA B CA 1
ATOM 7701 C C . ALA B 1 283 ? -16.672 -1.1 21.078 1 98.88 283 ALA B C 1
ATOM 7703 O O . ALA B 1 283 ? -17.172 -0.931 19.953 1 98.88 283 ALA B O 1
ATOM 7704 N N . ALA B 1 284 ? -17.391 -1.465 22.094 1 98.5 284 ALA B N 1
ATOM 7705 C CA . ALA B 1 284 ? -18.781 -1.881 21.969 1 98.5 284 ALA B CA 1
ATOM 7706 C C . ALA B 1 284 ? -19.703 -0.672 21.875 1 98.5 284 ALA B C 1
ATOM 7708 O O . ALA B 1 284 ? -20.75 -0.719 21.219 1 98.5 284 ALA B O 1
ATOM 7709 N N . ASP B 1 285 ? -19.422 0.33 22.625 1 98.44 285 ASP B N 1
ATOM 7710 C CA . ASP B 1 285 ? -20.219 1.547 22.734 1 98.44 285 ASP B CA 1
ATOM 7711 C C . ASP B 1 285 ? -19.391 2.707 23.266 1 98.44 285 ASP B C 1
ATOM 7713 O O . ASP B 1 285 ? -18.172 2.611 23.359 1 98.44 285 ASP B O 1
ATOM 7717 N N . GLY B 1 286 ? -20.062 3.785 23.562 1 98.56 286 GLY B N 1
ATOM 7718 C CA . GLY B 1 286 ? -19.359 4.977 24.031 1 98.56 286 GLY B CA 1
ATOM 7719 C C . GLY B 1 286 ? -18.656 4.77 25.344 1 98.56 286 GLY B C 1
ATOM 7720 O O . GLY B 1 286 ? -17.547 5.277 25.547 1 98.56 286 GLY B O 1
ATOM 7721 N N . ARG B 1 287 ? -19.25 4.117 26.297 1 98.69 287 ARG B N 1
ATOM 7722 C CA . ARG B 1 287 ? -18.625 3.834 27.578 1 98.69 287 ARG B CA 1
ATOM 7723 C C . ARG B 1 287 ? -17.359 3.004 27.406 1 98.69 287 ARG B C 1
ATOM 7725 O O . ARG B 1 287 ? -16.328 3.287 28.016 1 98.69 287 ARG B O 1
ATOM 7732 N N . ASP B 1 288 ? -17.469 1.983 26.547 1 98.75 288 ASP B N 1
ATOM 7733 C CA . ASP B 1 288 ? -16.328 1.118 26.281 1 98.75 288 ASP B CA 1
ATOM 7734 C C . ASP B 1 288 ? -15.219 1.885 25.562 1 98.75 288 ASP B C 1
ATOM 7736 O O . ASP B 1 288 ? -14.039 1.676 25.844 1 98.75 288 ASP B O 1
ATOM 7740 N N . ALA B 1 289 ? -15.602 2.738 24.641 1 98.88 289 ALA B N 1
ATOM 7741 C CA . ALA B 1 289 ? -14.617 3.566 23.953 1 98.88 289 ALA B CA 1
ATOM 7742 C C . ALA B 1 289 ? -13.859 4.461 24.922 1 98.88 289 ALA B C 1
ATOM 7744 O O . ALA B 1 289 ? -12.633 4.574 24.844 1 98.88 289 ALA B O 1
ATOM 7745 N N . ALA B 1 290 ? -14.57 5.078 25.828 1 98.88 290 ALA B N 1
ATOM 7746 C CA . ALA B 1 290 ? -13.938 5.918 26.844 1 98.88 290 ALA B CA 1
ATOM 7747 C C . ALA B 1 290 ? -12.977 5.102 27.703 1 98.88 290 ALA B C 1
ATOM 7749 O O . ALA B 1 290 ? -11.859 5.547 27.984 1 98.88 290 ALA B O 1
ATOM 7750 N N . ARG B 1 291 ? -13.406 3.916 28.125 1 98.88 291 ARG B N 1
ATOM 7751 C CA . ARG B 1 291 ? -12.578 3.035 28.938 1 98.88 291 ARG B CA 1
ATOM 7752 C C . ARG B 1 291 ? -11.289 2.674 28.203 1 98.88 291 ARG B C 1
ATOM 7754 O O . ARG B 1 291 ? -10.195 2.807 28.766 1 98.88 291 ARG B O 1
ATOM 7761 N N . LEU B 1 292 ? -11.43 2.225 26.969 1 98.81 292 LEU B N 1
ATOM 7762 C CA . LEU B 1 292 ? -10.297 1.745 26.188 1 98.81 292 LEU B CA 1
ATOM 7763 C C . LEU B 1 292 ? -9.328 2.885 25.875 1 98.81 292 LEU B C 1
ATOM 7765 O O . LEU B 1 292 ? -8.117 2.732 26.031 1 98.81 292 LEU B O 1
ATOM 7769 N N . ALA B 1 293 ? -9.836 4.027 25.438 1 98.88 293 ALA B N 1
ATOM 7770 C CA . ALA B 1 293 ? -8.984 5.168 25.094 1 98.88 293 ALA B CA 1
ATOM 7771 C C . ALA B 1 293 ? -8.227 5.672 26.328 1 98.88 293 ALA B C 1
ATOM 7773 O O . ALA B 1 293 ? -7.02 5.898 26.266 1 98.88 293 ALA B O 1
ATOM 7774 N N . PHE B 1 294 ? -8.93 5.832 27.453 1 98.88 294 PHE B N 1
ATOM 7775 C CA . PHE B 1 294 ? -8.305 6.34 28.672 1 98.88 294 PHE B CA 1
ATOM 7776 C C . PHE B 1 294 ? -7.242 5.367 29.188 1 98.88 294 PHE B C 1
ATOM 7778 O O . PHE B 1 294 ? -6.125 5.773 29.516 1 98.88 294 PHE B O 1
ATOM 7785 N N . ASN B 1 295 ? -7.613 4.086 29.203 1 98.62 295 ASN B N 1
ATOM 7786 C CA . ASN B 1 295 ? -6.68 3.082 29.703 1 98.62 295 ASN B CA 1
ATOM 7787 C C . ASN B 1 295 ? -5.48 2.912 28.781 1 98.62 295 ASN B C 1
ATOM 7789 O O . ASN B 1 295 ? -4.418 2.463 29.219 1 98.62 295 ASN B O 1
ATOM 7793 N N . ALA B 1 296 ? -5.695 3.24 27.516 1 98.62 296 ALA B N 1
ATOM 7794 C CA . ALA B 1 296 ? -4.57 3.186 26.578 1 98.62 296 ALA B CA 1
ATOM 7795 C C . ALA B 1 296 ? -3.562 4.293 26.875 1 98.62 296 ALA B C 1
ATOM 7797 O O . ALA B 1 296 ? -2.369 4.148 26.594 1 98.62 296 ALA B O 1
ATOM 7798 N N . GLY B 1 297 ? -4.051 5.43 27.312 1 98.62 297 GLY B N 1
ATOM 7799 C CA . GLY B 1 297 ? -3.139 6.512 27.656 1 98.62 297 GLY B CA 1
ATOM 7800 C C . GLY B 1 297 ? -3.529 7.836 27.016 1 98.62 297 GLY B C 1
ATOM 7801 O O . GLY B 1 297 ? -2.768 8.805 27.078 1 98.62 297 GLY B O 1
ATOM 7802 N N . VAL B 1 298 ? -4.695 7.945 26.422 1 98.81 298 VAL B N 1
ATOM 7803 C CA . VAL B 1 298 ? -5.195 9.211 25.906 1 98.81 298 VAL B CA 1
ATOM 7804 C C . VAL B 1 298 ? -5.793 10.039 27.047 1 98.81 298 VAL B C 1
ATOM 7806 O O . VAL B 1 298 ? -6.863 9.703 27.562 1 98.81 298 VAL B O 1
ATOM 7809 N N . ASP B 1 299 ? -5.211 11.133 27.375 1 98.69 299 ASP B N 1
ATOM 7810 C CA . ASP B 1 299 ? -5.555 11.906 28.562 1 98.69 299 ASP B CA 1
ATOM 7811 C C . ASP B 1 299 ? -6.793 12.766 28.312 1 98.69 299 ASP B C 1
ATOM 7813 O O . ASP B 1 299 ? -7.641 12.906 29.203 1 98.69 299 ASP B O 1
ATOM 7817 N N . MET B 1 300 ? -6.852 13.336 27.188 1 98.75 300 MET B N 1
ATOM 7818 C CA . MET B 1 300 ? -7.898 14.305 26.891 1 98.75 300 MET B CA 1
ATOM 7819 C C . MET B 1 300 ? -8.695 13.891 25.672 1 98.75 300 MET B C 1
ATOM 7821 O O . MET B 1 300 ? -8.125 13.562 24.625 1 98.75 300 MET B O 1
ATOM 7825 N N . SER B 1 301 ? -10.008 13.867 25.828 1 98.19 301 SER B N 1
ATOM 7826 C CA . SER B 1 301 ? -10.922 13.516 24.75 1 98.19 301 SER B CA 1
ATOM 7827 C C . SER B 1 301 ? -11.414 14.758 24.016 1 98.19 301 SER B C 1
ATOM 7829 O O . SER B 1 301 ? -12.016 15.648 24.609 1 98.19 301 SER B O 1
ATOM 7831 N N . MET B 1 302 ? -11.195 14.797 22.734 1 97.62 302 MET B N 1
ATOM 7832 C CA . MET B 1 302 ? -11.578 15.961 21.938 1 97.62 302 MET B CA 1
ATOM 7833 C C . MET B 1 302 ? -12.969 15.773 21.328 1 97.62 302 MET B C 1
ATOM 7835 O O . MET B 1 302 ? -13.195 14.828 20.578 1 97.62 302 MET B O 1
ATOM 7839 N N . GLN B 1 303 ? -13.844 16.594 21.641 1 95.5 303 GLN B N 1
ATOM 7840 C CA . GLN B 1 303 ? -15.133 16.875 21.016 1 95.5 303 GLN B CA 1
ATOM 7841 C C . GLN B 1 303 ? -16.156 15.805 21.375 1 95.5 303 GLN B C 1
ATOM 7843 O O . GLN B 1 303 ? -17.359 16.078 21.438 1 95.5 303 GLN B O 1
ATOM 7848 N N . SER B 1 304 ? -15.812 14.523 21.578 1 95.44 304 SER B N 1
ATOM 7849 C CA . SER B 1 304 ? -16.766 13.438 21.719 1 95.44 304 SER B CA 1
ATOM 7850 C C . SER B 1 304 ? -17.609 13.594 22.984 1 95.44 304 SER B C 1
ATOM 7852 O O . SER B 1 304 ? -18.766 13.18 23.031 1 95.44 304 SER B O 1
ATOM 7854 N N . GLY B 1 305 ? -17.016 14.125 24.016 1 95.88 305 GLY B N 1
ATOM 7855 C CA . GLY B 1 305 ? -17.688 14.258 25.297 1 95.88 305 GLY B CA 1
ATOM 7856 C C . GLY B 1 305 ? -17.766 12.953 26.062 1 95.88 305 GLY B C 1
ATOM 7857 O O . GLY B 1 305 ? -18.344 12.906 27.156 1 95.88 305 GLY B O 1
ATOM 7858 N N . LEU B 1 306 ? -17.109 11.93 25.625 1 98.06 306 LEU B N 1
ATOM 7859 C CA . LEU B 1 306 ? -17.281 10.602 26.203 1 98.06 306 LEU B CA 1
ATOM 7860 C C . LEU B 1 306 ? -16.672 10.531 27.594 1 98.06 306 LEU B C 1
ATOM 7862 O O . LEU B 1 306 ? -17.172 9.805 28.453 1 98.06 306 LEU B O 1
ATOM 7866 N N . TYR B 1 307 ? -15.609 11.273 27.859 1 98.44 307 TYR B N 1
ATOM 7867 C CA . TYR B 1 307 ? -14.969 11.211 29.156 1 98.44 307 TYR B CA 1
ATOM 7868 C C . TYR B 1 307 ? -15.875 11.797 30.234 1 98.44 307 TYR B C 1
ATOM 7870 O O . TYR B 1 307 ? -16.047 11.203 31.312 1 98.44 307 TYR B O 1
ATOM 7878 N N . VAL B 1 308 ? -16.484 12.922 30 1 97.31 308 VAL B N 1
ATOM 7879 C CA . VAL B 1 308 ? -17.375 13.539 30.984 1 97.31 308 VAL B CA 1
ATOM 7880 C C . VAL B 1 308 ? -18.609 12.672 31.172 1 97.31 308 VAL B C 1
ATOM 7882 O O . VAL B 1 308 ? -19.141 12.57 32.281 1 97.31 308 VAL B O 1
ATOM 7885 N N . GLN B 1 309 ? -18.969 12.078 30.125 1 97.69 309 GLN B N 1
ATOM 7886 C CA . GLN B 1 309 ? -20.188 11.273 30.156 1 97.69 309 GLN B CA 1
ATOM 7887 C C . GLN B 1 309 ? -19.969 9.969 30.922 1 97.69 309 GLN B C 1
ATOM 7889 O O . GLN B 1 309 ? -20.859 9.508 31.641 1 97.69 309 GLN B O 1
ATOM 7894 N N . HIS B 1 310 ? -18.75 9.383 30.844 1 98.69 310 HIS B N 1
ATOM 7895 C CA . HIS B 1 310 ? -18.688 7.98 31.234 1 98.69 310 HIS B CA 1
ATOM 7896 C C . HIS B 1 310 ? -17.641 7.766 32.312 1 98.69 310 HIS B C 1
ATOM 7898 O O . HIS B 1 310 ? -17.672 6.75 33.031 1 98.69 310 HIS B O 1
ATOM 7904 N N . LEU B 1 311 ? -16.656 8.648 32.562 1 98.56 311 LEU B N 1
ATOM 7905 C CA . LEU B 1 311 ? -15.578 8.398 33.5 1 98.56 311 LEU B CA 1
ATOM 7906 C C . LEU B 1 311 ? -16.125 8.25 34.906 1 98.56 311 LEU B C 1
ATOM 7908 O O . LEU B 1 311 ? -15.641 7.41 35.688 1 98.56 311 LEU B O 1
ATOM 7912 N N . PRO B 1 312 ? -17.172 9.094 35.344 1 98.38 312 PRO B N 1
ATOM 7913 C CA . PRO B 1 312 ? -17.703 8.906 36.688 1 98.38 312 PRO B CA 1
ATOM 7914 C C . PRO B 1 312 ? -18.203 7.48 36.938 1 98.38 312 PRO B C 1
ATOM 7916 O O . PRO B 1 312 ? -17.859 6.859 37.938 1 98.38 312 PRO B O 1
ATOM 7919 N N . ASP B 1 313 ? -18.906 7.008 35.969 1 98.31 313 ASP B N 1
ATOM 7920 C CA . ASP B 1 313 ? -19.438 5.648 36.094 1 98.31 313 ASP B CA 1
ATOM 7921 C C . ASP B 1 313 ? -18.312 4.617 36 1 98.31 313 ASP B C 1
ATOM 7923 O O . ASP B 1 313 ? -18.328 3.607 36.719 1 98.31 313 ASP B O 1
ATOM 7927 N N . LEU B 1 314 ? -17.391 4.797 35.125 1 98.81 314 LEU B N 1
ATOM 7928 C CA . LEU B 1 314 ? -16.266 3.877 34.938 1 98.81 314 LEU B CA 1
ATOM 7929 C C . LEU B 1 314 ? -15.438 3.756 36.188 1 98.81 314 LEU B C 1
ATOM 7931 O O . LEU B 1 314 ? -14.984 2.662 36.562 1 98.81 314 LEU B O 1
ATOM 7935 N N . VAL B 1 315 ? -15.203 4.855 36.875 1 98.69 315 VAL B N 1
ATOM 7936 C CA . VAL B 1 315 ? -14.438 4.855 38.094 1 98.69 315 VAL B CA 1
ATOM 7937 C C . VAL B 1 315 ? -15.25 4.188 39.219 1 98.69 315 VAL B C 1
ATOM 7939 O O . VAL B 1 315 ? -14.719 3.385 40 1 98.69 315 VAL B O 1
ATOM 7942 N N . ALA B 1 316 ? -16.531 4.52 39.312 1 98.5 316 ALA B N 1
ATOM 7943 C CA . ALA B 1 316 ? -17.406 3.955 40.344 1 98.5 316 ALA B CA 1
ATOM 7944 C C . ALA B 1 316 ? -17.438 2.432 40.25 1 98.5 316 ALA B C 1
ATOM 7946 O O . ALA B 1 316 ? -17.5 1.746 41.281 1 98.5 316 ALA B O 1
ATOM 7947 N N . LYS B 1 317 ? -17.359 1.933 39.062 1 98.19 317 LYS B N 1
ATOM 7948 C CA . LYS B 1 317 ? -17.469 0.492 38.844 1 98.19 317 LYS B CA 1
ATOM 7949 C C . LYS B 1 317 ? -16.094 -0.166 38.812 1 98.19 317 LYS B C 1
ATOM 7951 O O . LYS B 1 317 ? -15.977 -1.388 38.688 1 98.19 317 LYS B O 1
ATOM 7956 N N . GLY B 1 318 ? -15.039 0.614 38.812 1 98.06 318 GLY B N 1
ATOM 7957 C CA . GLY B 1 318 ? -13.688 0.089 38.938 1 98.06 318 GLY B CA 1
ATOM 7958 C C . GLY B 1 318 ? -13.055 -0.244 37.625 1 98.06 318 GLY B C 1
ATOM 7959 O O . GLY B 1 318 ? -11.977 -0.845 37.562 1 98.06 318 GLY B O 1
ATOM 7960 N N . ASP B 1 319 ? -13.688 0.074 36.531 1 98.19 319 ASP B N 1
ATOM 7961 C CA . ASP B 1 319 ? -13.156 -0.179 35.188 1 98.19 319 ASP B CA 1
ATOM 7962 C C . ASP B 1 319 ? -12.008 0.769 34.875 1 98.19 319 ASP B C 1
ATOM 7964 O O . ASP B 1 319 ? -11.172 0.469 34 1 98.19 319 ASP B O 1
ATOM 7968 N N . VAL B 1 320 ? -11.992 1.932 35.5 1 98.38 320 VAL B N 1
ATOM 7969 C CA . VAL B 1 320 ? -10.906 2.902 35.469 1 98.38 320 VAL B CA 1
ATOM 7970 C C . VAL B 1 320 ? -10.531 3.305 36.875 1 98.38 320 VAL B C 1
ATOM 7972 O O . VAL B 1 320 ? -11.414 3.514 37.719 1 98.38 320 VAL B O 1
ATOM 7975 N N . SER B 1 321 ? -9.289 3.35 37.156 1 97.75 321 SER B N 1
ATOM 7976 C CA . SER B 1 321 ? -8.906 3.684 38.531 1 97.75 321 SER B CA 1
ATOM 7977 C C . SER B 1 321 ? -8.914 5.191 38.75 1 97.75 321 SER B C 1
ATOM 7979 O O . SER B 1 321 ? -8.555 5.957 37.875 1 97.75 321 SER B O 1
ATOM 7981 N N . MET B 1 322 ? -9.273 5.586 39.969 1 98.12 322 MET B N 1
ATOM 7982 C CA . MET B 1 322 ? -9.195 7 40.312 1 98.12 322 MET B CA 1
ATOM 7983 C C . MET B 1 322 ? -7.758 7.5 40.25 1 98.12 322 MET B C 1
ATOM 7985 O O . MET B 1 322 ? -7.52 8.656 39.875 1 98.12 322 MET B O 1
ATOM 7989 N N . GLU B 1 323 ? -6.844 6.621 40.562 1 97.94 323 GLU B N 1
ATOM 7990 C CA . GLU B 1 323 ? -5.43 6.977 40.5 1 97.94 323 GLU B CA 1
ATOM 7991 C C . GLU B 1 323 ? -5.027 7.363 39.062 1 97.94 323 GLU B C 1
ATOM 7993 O O . GLU B 1 323 ? -4.297 8.336 38.875 1 97.94 323 GLU B O 1
ATOM 7998 N N . ASP B 1 324 ? -5.512 6.586 38.156 1 98.06 324 ASP B N 1
ATOM 7999 C CA . ASP B 1 324 ? -5.211 6.887 36.75 1 98.06 324 ASP B CA 1
ATOM 8000 C C . ASP B 1 324 ? -5.859 8.195 36.312 1 98.06 324 ASP B C 1
ATOM 8002 O O . ASP B 1 324 ? -5.273 8.961 35.562 1 98.06 324 ASP B O 1
ATOM 8006 N N . VAL B 1 325 ? -7.074 8.391 36.719 1 98.75 325 VAL B N 1
ATOM 8007 C CA . VAL B 1 325 ? -7.762 9.641 36.438 1 98.75 325 VAL B CA 1
ATOM 8008 C C . VAL B 1 325 ? -6.98 10.82 37 1 98.75 325 VAL B C 1
ATOM 8010 O O . VAL B 1 325 ? -6.742 11.812 36.312 1 98.75 325 VAL B O 1
ATOM 8013 N N . ASP B 1 326 ? -6.566 10.688 38.312 1 98.38 326 ASP B N 1
ATOM 8014 C CA . ASP B 1 326 ? -5.773 11.727 38.938 1 98.38 326 ASP B CA 1
ATOM 8015 C C . ASP B 1 326 ? -4.496 12.016 38.156 1 98.38 326 ASP B C 1
ATOM 8017 O O . ASP B 1 326 ? -4.098 13.18 38.031 1 98.38 326 ASP B O 1
ATOM 8021 N N . GLU B 1 327 ? -3.9 10.969 37.688 1 97.81 327 GLU B N 1
ATOM 8022 C CA . GLU B 1 327 ? -2.662 11.148 36.938 1 97.81 327 GLU B CA 1
ATOM 8023 C C . GLU B 1 327 ? -2.906 11.914 35.656 1 97.81 327 GLU B C 1
ATOM 8025 O O . GLU B 1 327 ? -2.102 12.766 35.25 1 97.81 327 GLU B O 1
ATOM 8030 N N . GLY B 1 328 ? -3.967 11.562 34.938 1 98.12 328 GLY B N 1
ATOM 8031 C CA . GLY B 1 328 ? -4.32 12.32 33.719 1 98.12 328 GLY B CA 1
ATOM 8032 C C . GLY B 1 328 ? -4.566 13.789 34 1 98.12 328 GLY B C 1
ATOM 8033 O O . GLY B 1 328 ? -4.074 14.656 33.281 1 98.12 328 GLY B O 1
ATOM 8034 N N . VAL B 1 329 ? -5.32 14.047 35.031 1 98.44 329 VAL B N 1
ATOM 8035 C CA . VAL B 1 329 ? -5.617 15.414 35.438 1 98.44 329 VAL B CA 1
ATOM 8036 C C . VAL B 1 329 ? -4.328 16.141 35.844 1 98.44 329 VAL B C 1
ATOM 8038 O O . VAL B 1 329 ? -4.133 17.297 35.5 1 98.44 329 VAL B O 1
ATOM 8041 N N . ARG B 1 330 ? -3.465 15.438 36.594 1 98.12 330 ARG B N 1
ATOM 8042 C CA . ARG B 1 330 ? -2.182 16 37.031 1 98.12 330 ARG B CA 1
ATOM 8043 C C . ARG B 1 330 ? -1.386 16.484 35.812 1 98.12 330 ARG B C 1
ATOM 8045 O O . ARG B 1 330 ? -0.831 17.594 35.844 1 98.12 330 ARG B O 1
ATOM 8052 N N . ARG B 1 331 ? -1.333 15.711 34.781 1 98 331 ARG B N 1
ATOM 8053 C CA . ARG B 1 331 ? -0.589 16.062 33.562 1 98 331 ARG B CA 1
ATOM 8054 C C . ARG B 1 331 ? -1.147 17.344 32.938 1 98 331 ARG B C 1
ATOM 8056 O O . ARG B 1 331 ? -0.389 18.219 32.5 1 98 331 ARG B O 1
ATOM 8063 N N . ILE B 1 332 ? -2.451 17.469 32.875 1 98.31 332 ILE B N 1
ATOM 8064 C CA . ILE B 1 332 ? -3.098 18.625 32.25 1 98.31 332 ILE B CA 1
ATOM 8065 C C . ILE B 1 332 ? -2.844 19.875 33.125 1 98.31 332 ILE B C 1
ATOM 8067 O O . ILE B 1 332 ? -2.461 20.922 32.594 1 98.31 332 ILE B O 1
ATOM 8071 N N . LEU B 1 333 ? -3.02 19.75 34.438 1 98.19 333 LEU B N 1
ATOM 8072 C CA . LEU B 1 333 ? -2.854 20.906 35.312 1 98.19 333 LEU B CA 1
ATOM 8073 C C . LEU B 1 333 ? -1.395 21.344 35.375 1 98.19 333 LEU B C 1
ATOM 8075 O O . LEU B 1 333 ? -1.108 22.547 35.469 1 98.19 333 LEU B O 1
ATOM 8079 N N . ARG B 1 334 ? -0.519 20.375 35.344 1 97.44 334 ARG B N 1
ATOM 8080 C CA . ARG B 1 334 ? 0.901 20.719 35.312 1 97.44 334 ARG B CA 1
ATOM 8081 C C . ARG B 1 334 ? 1.259 21.531 34.094 1 97.44 334 ARG B C 1
ATOM 8083 O O . ARG B 1 334 ? 2.068 22.453 34.156 1 97.44 334 ARG B O 1
ATOM 8090 N N . ILE B 1 335 ? 0.706 21.219 33 1 97.62 335 ILE B N 1
ATOM 8091 C CA . ILE B 1 335 ? 0.999 21.938 31.766 1 97.62 335 ILE B CA 1
ATOM 8092 C C . ILE B 1 335 ? 0.341 23.312 31.797 1 97.62 335 ILE B C 1
ATOM 8094 O O . ILE B 1 335 ? 0.939 24.312 31.375 1 97.62 335 ILE B O 1
ATOM 8098 N N . LYS B 1 336 ? -0.914 23.406 32.344 1 97.75 336 LYS B N 1
ATOM 8099 C CA . LYS B 1 336 ? -1.524 24.719 32.531 1 97.75 336 LYS B CA 1
ATOM 8100 C C . LYS B 1 336 ? -0.638 25.609 33.406 1 97.75 336 LYS B C 1
ATOM 8102 O O . LYS B 1 336 ? -0.5 26.797 33.125 1 97.75 336 LYS B O 1
ATOM 8107 N N . LYS B 1 337 ? -0.084 25 34.438 1 96.81 337 LYS B N 1
ATOM 8108 C CA . LYS B 1 337 ? 0.814 25.734 35.312 1 96.81 337 LYS B CA 1
ATOM 8109 C C . LYS B 1 337 ? 2.107 26.109 34.594 1 96.81 337 LYS B C 1
ATOM 8111 O O . LYS B 1 337 ? 2.598 27.234 34.719 1 96.81 337 LYS B O 1
ATOM 8116 N N . ALA B 1 338 ? 2.631 25.172 33.875 1 95.81 338 ALA B N 1
ATOM 8117 C CA . ALA B 1 338 ? 3.898 25.359 33.188 1 95.81 338 ALA B CA 1
ATOM 8118 C C . ALA B 1 338 ? 3.816 26.531 32.188 1 95.81 338 ALA B C 1
ATOM 8120 O O . ALA B 1 338 ? 4.797 27.25 32 1 95.81 338 ALA B O 1
ATOM 8121 N N . ILE B 1 339 ? 2.662 26.734 31.625 1 96.88 339 ILE B N 1
ATOM 8122 C CA . ILE B 1 339 ? 2.566 27.797 30.625 1 96.88 339 ILE B CA 1
ATOM 8123 C C . ILE B 1 339 ? 2.082 29.078 31.297 1 96.88 339 ILE B C 1
ATOM 8125 O O . ILE B 1 339 ? 1.815 30.078 30.625 1 96.88 339 ILE B O 1
ATOM 8129 N N . GLY B 1 340 ? 1.797 29.047 32.594 1 96.44 340 GLY B N 1
ATOM 8130 C CA . GLY B 1 340 ? 1.597 30.266 33.344 1 96.44 340 GLY B CA 1
ATOM 8131 C C . GLY B 1 340 ? 0.133 30.609 33.562 1 96.44 340 GLY B C 1
ATOM 8132 O O . GLY B 1 340 ? -0.195 31.703 34.031 1 96.44 340 GLY B O 1
ATOM 8133 N N . LEU B 1 341 ? -0.75 29.719 33.375 1 97.19 341 LEU B N 1
ATOM 8134 C CA . LEU B 1 341 ? -2.174 30.031 33.375 1 97.19 341 LEU B CA 1
ATOM 8135 C C . LEU B 1 341 ? -2.666 30.188 34.812 1 97.19 341 LEU B C 1
ATOM 8137 O O . LEU B 1 341 ? -3.664 30.875 35.062 1 97.19 341 LEU B O 1
ATOM 8141 N N . PHE B 1 342 ? -2.033 29.562 35.812 1 96.5 342 PHE B N 1
ATOM 8142 C CA . PHE B 1 342 ? -2.449 29.734 37.219 1 96.5 342 PHE B CA 1
ATOM 8143 C C . PHE B 1 342 ? -1.982 31.094 37.75 1 96.5 342 PHE B C 1
ATOM 8145 O O . PHE B 1 342 ? -2.658 31.703 38.562 1 96.5 342 PHE B O 1
ATOM 8152 N N . LYS B 1 343 ? -0.857 31.5 37.281 1 96.19 343 LYS B N 1
ATOM 8153 C CA . LYS B 1 343 ? -0.337 32.812 37.656 1 96.19 343 LYS B CA 1
ATOM 8154 C C . LYS B 1 343 ? -1.114 33.938 36.969 1 96.19 343 LYS B C 1
ATOM 8156 O O . LYS B 1 343 ? -1.408 34.938 37.594 1 96.19 343 LYS B O 1
ATOM 8161 N N . ASN B 1 344 ? -1.377 33.75 35.75 1 97.5 344 ASN B N 1
ATOM 8162 C CA . ASN B 1 344 ? -2.166 34.688 34.969 1 97.5 344 ASN B CA 1
ATOM 8163 C C . ASN B 1 344 ? -3.203 33.969 34.125 1 97.5 344 ASN B C 1
ATOM 8165 O O . ASN B 1 344 ? -2.955 33.656 32.938 1 97.5 344 ASN B O 1
ATOM 8169 N N . PRO B 1 345 ? -4.379 33.781 34.656 1 97.56 345 PRO B N 1
ATOM 8170 C CA . PRO B 1 345 ? -5.41 33.062 33.906 1 97.56 345 PRO B CA 1
ATOM 8171 C C . PRO B 1 345 ? -5.793 33.781 32.625 1 97.56 345 PRO B C 1
ATOM 8173 O O . PRO B 1 345 ? -6.391 33.156 31.734 1 97.56 345 PRO B O 1
ATOM 8176 N N . TYR B 1 346 ? -5.492 35.031 32.469 1 97.44 346 TYR B N 1
ATOM 8177 C CA . TYR B 1 346 ? -5.879 35.812 31.297 1 97.44 346 TYR B CA 1
ATOM 8178 C C . TYR B 1 346 ? -4.691 36 30.359 1 97.44 346 TYR B C 1
ATOM 8180 O O . TYR B 1 346 ? -4.703 36.906 29.516 1 97.44 346 TYR B O 1
ATOM 8188 N N . LYS B 1 347 ? -3.715 35.156 30.578 1 96.44 347 LYS B N 1
ATOM 8189 C CA . LYS B 1 347 ? -2.605 35.125 29.625 1 96.44 347 LYS B CA 1
ATOM 8190 C C . LYS B 1 347 ? -3.115 35.031 28.188 1 96.44 347 LYS B C 1
ATOM 8192 O O . LYS B 1 347 ? -4.062 34.281 27.906 1 96.44 347 LYS B O 1
ATOM 8197 N N . CYS B 1 348 ? -2.492 35.812 27.188 1 95.94 348 CYS B N 1
ATOM 8198 C CA . CYS B 1 348 ? -2.793 35.812 25.766 1 95.94 348 CYS B CA 1
ATOM 8199 C C . CYS B 1 348 ? -4.129 36.5 25.5 1 95.94 348 CYS B C 1
ATOM 8201 O O . CYS B 1 348 ? -4.531 36.688 24.344 1 95.94 348 CYS B O 1
ATOM 8203 N N . LEU B 1 349 ? -4.879 36.875 26.609 1 97.12 349 LEU B N 1
ATOM 8204 C CA . LEU B 1 349 ? -6.152 37.562 26.484 1 97.12 349 LEU B CA 1
ATOM 8205 C C . LEU B 1 349 ? -6.012 39.031 26.891 1 97.12 349 LEU B C 1
ATOM 8207 O O . LEU B 1 349 ? -6.766 39.531 27.719 1 97.12 349 LEU B O 1
ATOM 8211 N N . ASP B 1 350 ? -5.113 39.688 26.266 1 96.5 350 ASP B N 1
ATOM 8212 C CA . ASP B 1 350 ? -4.762 41.062 26.562 1 96.5 350 ASP B CA 1
ATOM 8213 C C . ASP B 1 350 ? -5.199 42 25.438 1 96.5 350 ASP B C 1
ATOM 8215 O O . ASP B 1 350 ? -4.688 41.906 24.312 1 96.5 350 ASP B O 1
ATOM 8219 N N . PHE B 1 351 ? -6.016 42.969 25.781 1 96 351 PHE B N 1
ATOM 8220 C CA . PHE B 1 351 ? -6.539 43.906 24.797 1 96 351 PHE B CA 1
ATOM 8221 C C . PHE B 1 351 ? -5.418 44.719 24.188 1 96 351 PHE B C 1
ATOM 8223 O O . PHE B 1 351 ? -5.469 45.062 23 1 96 351 PHE B O 1
ATOM 8230 N N . GLU B 1 352 ? -4.43 45.031 24.953 1 96.06 352 GLU B N 1
ATOM 8231 C CA . GLU B 1 352 ? -3.32 45.844 24.453 1 96.06 352 GLU B CA 1
ATOM 8232 C C . GLU B 1 352 ? -2.488 45.062 23.438 1 96.06 352 GLU B C 1
ATOM 8234 O O . GLU B 1 352 ? -2.008 45.656 22.453 1 96.06 352 GLU B O 1
ATOM 8239 N N . VAL B 1 353 ? -2.314 43.844 23.672 1 95.62 353 VAL B N 1
ATOM 8240 C CA . VAL B 1 353 ? -1.572 43 22.719 1 95.62 353 VAL B CA 1
ATOM 8241 C C . VAL B 1 353 ? -2.4 42.781 21.453 1 95.62 353 VAL B C 1
ATOM 8243 O O . VAL B 1 353 ? -1.86 42.781 20.344 1 95.62 353 VAL B O 1
ATOM 8246 N N . GLU B 1 354 ? -3.67 42.594 21.594 1 95.06 354 GLU B N 1
ATOM 8247 C CA . GLU B 1 354 ? -4.559 42.438 20.453 1 95.06 354 GLU B CA 1
ATOM 8248 C C . GLU B 1 354 ? -4.449 43.594 19.484 1 95.06 354 GLU B C 1
ATOM 8250 O O . GLU B 1 354 ? -4.531 43.438 18.281 1 95.06 354 GLU B O 1
ATOM 8255 N N . LYS B 1 355 ? -4.27 44.812 20.031 1 95.56 355 LYS B N 1
ATOM 8256 C CA . LYS B 1 355 ? -4.168 46.031 19.234 1 95.56 355 LYS B CA 1
ATOM 8257 C C . LYS B 1 355 ? -2.922 46 18.344 1 95.56 355 LYS B C 1
ATOM 8259 O O . LYS B 1 355 ? -2.836 46.719 17.359 1 95.56 355 LYS B O 1
ATOM 8264 N N . THR B 1 356 ? -1.991 45.156 18.703 1 95.19 356 THR B N 1
ATOM 8265 C CA . THR B 1 356 ? -0.731 45.125 17.969 1 95.19 356 THR B CA 1
ATOM 8266 C C . THR B 1 356 ? -0.844 44.219 16.75 1 95.19 356 THR B C 1
ATOM 8268 O O . THR B 1 356 ? 0.085 44.125 15.953 1 95.19 356 THR B O 1
ATOM 8271 N N . LEU B 1 357 ? -1.913 43.594 16.578 1 95.19 357 LEU B N 1
ATOM 8272 C CA . LEU B 1 357 ? -2.07 42.562 15.547 1 95.19 357 LEU B CA 1
ATOM 8273 C C . LEU B 1 357 ? -1.82 43.156 14.164 1 95.19 357 LEU B C 1
ATOM 8275 O O . LEU B 1 357 ? -1.193 42.5 13.312 1 95.19 357 LEU B O 1
ATOM 8279 N N . ASP B 1 358 ? -2.303 44.312 13.906 1 95.5 358 ASP B N 1
ATOM 8280 C CA . ASP B 1 358 ? -2.088 44.906 12.594 1 95.5 358 ASP B CA 1
ATOM 8281 C C . ASP B 1 358 ? -0.604 45.188 12.344 1 95.5 358 ASP B C 1
ATOM 8283 O O . ASP B 1 358 ? -0.115 44.969 11.234 1 95.5 358 ASP B O 1
ATOM 8287 N N . LYS B 1 359 ? 0.035 45.625 13.359 1 96.44 359 LYS B N 1
ATOM 8288 C CA . LYS B 1 359 ? 1.476 45.844 13.266 1 96.44 359 LYS B CA 1
ATOM 8289 C C . LYS B 1 359 ? 2.213 44.531 13.039 1 96.44 359 LYS B C 1
ATOM 8291 O O . LYS B 1 359 ? 3.18 44.469 12.281 1 96.44 359 LYS B O 1
ATOM 8296 N N . LEU B 1 360 ? 1.809 43.531 13.734 1 95.75 360 LEU B N 1
ATOM 8297 C CA . LEU B 1 360 ? 2.418 42.219 13.562 1 95.75 360 LEU B CA 1
ATOM 8298 C C . LEU B 1 360 ? 2.232 41.719 12.133 1 95.75 360 LEU B C 1
ATOM 8300 O O . LEU B 1 360 ? 3.184 41.25 11.508 1 95.75 360 LEU B O 1
ATOM 8304 N N . LYS B 1 361 ? 1.021 41.812 11.688 1 96.81 361 LYS B N 1
ATOM 8305 C CA . LYS B 1 361 ? 0.737 41.375 10.312 1 96.81 361 LYS B CA 1
ATOM 8306 C C . LYS B 1 361 ? 1.627 42.125 9.32 1 96.81 361 LYS B C 1
ATOM 8308 O O . LYS B 1 361 ? 2.166 41.531 8.391 1 96.81 361 LYS B O 1
ATOM 8313 N N . ALA B 1 362 ? 1.738 43.406 9.492 1 96.88 362 ALA B N 1
ATOM 8314 C CA . ALA B 1 362 ? 2.59 44.219 8.625 1 96.88 362 ALA B CA 1
ATOM 8315 C C . ALA B 1 362 ? 4.043 43.75 8.711 1 96.88 362 ALA B C 1
ATOM 8317 O O . ALA B 1 362 ? 4.738 43.656 7.691 1 96.88 362 ALA B O 1
ATOM 8318 N N . ALA B 1 363 ? 4.469 43.469 9.867 1 97.12 363 ALA B N 1
ATOM 8319 C CA . ALA B 1 363 ? 5.848 43.062 10.094 1 97.12 363 ALA B CA 1
ATOM 8320 C C . ALA B 1 363 ? 6.117 41.688 9.492 1 97.12 363 ALA B C 1
ATOM 8322 O O . ALA B 1 363 ? 7.242 41.375 9.086 1 97.12 363 ALA B O 1
ATOM 8323 N N . HIS B 1 364 ? 5.117 40.844 9.422 1 98.44 364 HIS B N 1
ATOM 8324 C CA . HIS B 1 364 ? 5.281 39.469 8.977 1 98.44 364 HIS B CA 1
ATOM 8325 C C . HIS B 1 364 ? 5.18 39.375 7.453 1 98.44 364 HIS B C 1
ATOM 8327 O O . HIS B 1 364 ? 5.418 38.281 6.883 1 98.44 364 HIS B O 1
ATOM 8333 N N . LYS B 1 365 ? 4.824 40.406 6.789 1 98.12 365 LYS B N 1
ATOM 8334 C CA . LYS B 1 365 ? 4.652 40.438 5.34 1 98.12 365 LYS B CA 1
ATOM 8335 C C . LYS B 1 365 ? 5.938 40.031 4.629 1 98.12 365 LYS B C 1
ATOM 8337 O O . LYS B 1 365 ? 5.914 39.156 3.74 1 98.12 365 LYS B O 1
ATOM 8342 N N . ASP B 1 366 ? 7.051 40.562 5.016 1 98.31 366 ASP B N 1
ATOM 8343 C CA . ASP B 1 366 ? 8.336 40.25 4.387 1 98.31 366 ASP B CA 1
ATOM 8344 C C . ASP B 1 366 ? 8.742 38.812 4.633 1 98.31 366 ASP B C 1
ATOM 8346 O O . ASP B 1 366 ? 9.305 38.156 3.748 1 98.31 366 ASP B O 1
ATOM 8350 N N . LEU B 1 367 ? 8.484 38.344 5.797 1 98.75 367 LEU B N 1
ATOM 8351 C CA . LEU B 1 367 ? 8.789 36.938 6.105 1 98.75 367 LEU B CA 1
ATOM 8352 C C . LEU B 1 367 ? 7.941 36 5.258 1 98.75 367 LEU B C 1
ATOM 8354 O O . LEU B 1 367 ? 8.43 34.969 4.793 1 98.75 367 LEU B O 1
ATOM 8358 N N . ALA B 1 368 ? 6.645 36.375 5.125 1 98.75 368 ALA B N 1
ATOM 8359 C CA . ALA B 1 368 ? 5.762 35.562 4.285 1 98.75 368 ALA B CA 1
ATOM 8360 C C . ALA B 1 368 ? 6.281 35.5 2.85 1 98.75 368 ALA B C 1
ATOM 8362 O O . ALA B 1 368 ? 6.246 34.438 2.215 1 98.75 368 ALA B O 1
ATOM 8363 N N . ARG B 1 369 ? 6.734 36.625 2.332 1 98.75 369 ARG B N 1
ATOM 8364 C CA . ARG B 1 369 ? 7.289 36.688 0.982 1 98.75 369 ARG B CA 1
ATOM 8365 C C . ARG B 1 369 ? 8.578 35.875 0.896 1 98.75 369 ARG B C 1
ATOM 8367 O O . ARG B 1 369 ? 8.797 35.156 -0.076 1 98.75 369 ARG B O 1
ATOM 8374 N N . GLU B 1 370 ? 9.398 35.969 1.912 1 98.75 370 GLU B N 1
ATOM 8375 C CA . GLU B 1 370 ? 10.633 35.188 1.967 1 98.75 370 GLU B CA 1
ATOM 8376 C C . GLU B 1 370 ? 10.344 33.688 1.95 1 98.75 370 GLU B C 1
ATOM 8378 O O . GLU B 1 370 ? 10.945 32.969 1.175 1 98.75 370 GLU B O 1
ATOM 8383 N N . ALA B 1 371 ? 9.414 33.281 2.811 1 98.81 371 ALA B N 1
ATOM 8384 C CA . ALA B 1 371 ? 9.062 31.875 2.889 1 98.81 371 ALA B CA 1
ATOM 8385 C C . ALA B 1 371 ? 8.508 31.375 1.556 1 98.81 371 ALA B C 1
ATOM 8387 O O . ALA B 1 371 ? 8.844 30.281 1.112 1 98.81 371 ALA B O 1
ATOM 8388 N N . ALA B 1 372 ? 7.691 32.188 0.974 1 98.88 372 ALA B N 1
ATOM 8389 C CA . ALA B 1 372 ? 7.055 31.812 -0.285 1 98.88 372 ALA B CA 1
ATOM 8390 C C . ALA B 1 372 ? 8.086 31.641 -1.396 1 98.88 372 ALA B C 1
ATOM 8392 O O . ALA B 1 372 ? 8.117 30.609 -2.078 1 98.88 372 ALA B O 1
ATOM 8393 N N . ARG B 1 373 ? 8.93 32.625 -1.644 1 98.69 373 ARG B N 1
ATOM 8394 C CA . ARG B 1 373 ? 9.867 32.594 -2.76 1 98.69 373 ARG B CA 1
ATOM 8395 C C . ARG B 1 373 ? 10.883 31.453 -2.562 1 98.69 373 ARG B C 1
ATOM 8397 O O . ARG B 1 373 ? 11.273 30.797 -3.525 1 98.69 373 ARG B O 1
ATOM 8404 N N . LYS B 1 374 ? 11.258 31.109 -1.269 1 98.81 374 LYS B N 1
ATOM 8405 C CA . LYS B 1 374 ? 12.219 30.047 -0.981 1 98.81 374 LYS B CA 1
ATOM 8406 C C . LYS B 1 374 ? 11.594 28.672 -1.199 1 98.81 374 LYS B C 1
ATOM 8408 O O . LYS B 1 374 ? 12.312 27.688 -1.36 1 98.81 374 LYS B O 1
ATOM 8413 N N . SER B 1 375 ? 10.266 28.594 -1.194 1 98.88 375 SER B N 1
ATOM 8414 C CA . SER B 1 375 ? 9.539 27.328 -1.299 1 98.88 375 SER B CA 1
ATOM 8415 C C . SER B 1 375 ? 9.375 26.906 -2.754 1 98.88 375 SER B C 1
ATOM 8417 O O . SER B 1 375 ? 9.102 25.734 -3.037 1 98.88 375 SER B O 1
ATOM 8419 N N . ILE B 1 376 ? 9.5 27.812 -3.715 1 98.94 376 ILE B N 1
ATOM 8420 C CA . ILE B 1 376 ? 9.242 27.531 -5.125 1 98.94 376 ILE B CA 1
ATOM 8421 C C . ILE B 1 376 ? 10.352 26.641 -5.684 1 98.94 376 ILE B C 1
ATOM 8423 O O . ILE B 1 376 ? 11.539 26.906 -5.473 1 98.94 376 ILE B O 1
ATOM 8427 N N . VAL B 1 377 ? 10 25.594 -6.398 1 98.94 377 VAL B N 1
ATOM 8428 C CA . VAL B 1 377 ? 10.961 24.672 -6.973 1 98.94 377 VAL B CA 1
ATOM 8429 C C . VAL B 1 377 ? 10.953 24.781 -8.492 1 98.94 377 VAL B C 1
ATOM 8431 O O . VAL B 1 377 ? 9.898 24.641 -9.125 1 98.94 377 VAL B O 1
ATOM 8434 N N . LEU B 1 378 ? 12.094 25.047 -9.07 1 98.94 378 LEU B N 1
ATOM 8435 C CA . LEU B 1 378 ? 12.258 25.031 -10.523 1 98.94 378 LEU B CA 1
ATOM 8436 C C . LEU B 1 378 ? 12.562 23.609 -11.008 1 98.94 378 LEU B C 1
ATOM 8438 O O . LEU B 1 378 ? 13.602 23.047 -10.664 1 98.94 378 LEU B O 1
ATOM 8442 N N . LEU B 1 379 ? 11.688 23.078 -11.828 1 98.81 379 LEU B N 1
ATOM 8443 C CA . LEU B 1 379 ? 11.859 21.688 -12.281 1 98.81 379 LEU B CA 1
ATOM 8444 C C . LEU B 1 379 ? 12.5 21.656 -13.664 1 98.81 379 LEU B C 1
ATOM 8446 O O . LEU B 1 379 ? 13.211 20.703 -13.992 1 98.81 379 LEU B O 1
ATOM 8450 N N . LYS B 1 380 ? 12.117 22.609 -14.461 1 98.56 380 LYS B N 1
ATOM 8451 C CA . LYS B 1 380 ? 12.539 22.641 -15.859 1 98.56 380 LYS B CA 1
ATOM 8452 C C . LYS B 1 380 ? 12.742 24.078 -16.328 1 98.56 380 LYS B C 1
ATOM 8454 O O . LYS B 1 380 ? 11.984 24.969 -15.961 1 98.56 380 LYS B O 1
ATOM 8459 N N . ASN B 1 381 ? 13.758 24.297 -17.109 1 98.56 381 ASN B N 1
ATOM 8460 C CA . ASN B 1 381 ? 14.039 25.609 -17.688 1 98.56 381 ASN B CA 1
ATOM 8461 C C . ASN B 1 381 ? 14.742 25.484 -19.031 1 98.56 381 ASN B C 1
ATOM 8463 O O . ASN B 1 381 ? 15.867 25.969 -19.203 1 98.56 381 ASN B O 1
ATOM 8467 N N . GLU B 1 382 ? 14.016 24.984 -19.922 1 97.69 382 GLU B N 1
ATOM 8468 C CA . GLU B 1 382 ? 14.586 24.766 -21.25 1 97.69 382 GLU B CA 1
ATOM 8469 C C . GLU B 1 382 ? 14.859 26.078 -21.953 1 97.69 382 GLU B C 1
ATOM 8471 O O . GLU B 1 382 ? 14 26.969 -21.984 1 97.69 382 GLU B O 1
ATOM 8476 N N . GLY B 1 383 ? 16 26.203 -22.562 1 96.44 383 GLY B N 1
ATOM 8477 C CA . GLY B 1 383 ? 16.375 27.391 -23.297 1 96.44 383 GLY B CA 1
ATOM 8478 C C . GLY B 1 383 ? 16.516 28.625 -22.406 1 96.44 383 GLY B C 1
ATOM 8479 O O . GLY B 1 383 ? 16.453 29.75 -22.891 1 96.44 383 GLY B O 1
ATOM 8480 N N . ASN B 1 384 ? 16.609 28.406 -21.109 1 97.12 384 ASN B N 1
ATOM 8481 C CA . ASN B 1 384 ? 16.672 29.516 -20.172 1 97.12 384 ASN B CA 1
ATOM 8482 C C . ASN B 1 384 ? 15.531 30.516 -20.391 1 97.12 384 ASN B C 1
ATOM 8484 O O . ASN B 1 384 ? 15.758 31.719 -20.484 1 97.12 384 ASN B O 1
ATOM 8488 N N . VAL B 1 385 ? 14.398 29.875 -20.516 1 98.38 385 VAL B N 1
ATOM 8489 C CA . VAL B 1 385 ? 13.219 30.688 -20.734 1 98.38 385 VAL B CA 1
ATOM 8490 C C . VAL B 1 385 ? 13.008 31.625 -19.547 1 98.38 385 VAL B C 1
ATOM 8492 O O . VAL B 1 385 ? 12.523 32.75 -19.703 1 98.38 385 VAL B O 1
ATOM 8495 N N . LEU B 1 386 ? 13.289 31.203 -18.359 1 98.5 386 LEU B N 1
ATOM 8496 C CA . LEU B 1 386 ? 13.305 32.031 -17.156 1 98.5 386 LEU B CA 1
ATOM 8497 C C . LEU B 1 386 ? 14.727 32.438 -16.812 1 98.5 386 LEU B C 1
ATOM 8499 O O . LEU B 1 386 ? 15.68 31.703 -17.062 1 98.5 386 LEU B O 1
ATOM 8503 N N . PRO B 1 387 ? 14.852 33.656 -16.25 1 98.44 387 PRO B N 1
ATOM 8504 C CA . PRO B 1 387 ? 13.836 34.625 -15.828 1 98.44 387 PRO B CA 1
ATOM 8505 C C . PRO B 1 387 ? 13.336 35.5 -16.984 1 98.44 387 PRO B C 1
ATOM 8507 O O . PRO B 1 387 ? 14.008 35.594 -18.016 1 98.44 387 PRO B O 1
ATOM 8510 N N . LEU B 1 388 ? 12.25 36.094 -16.766 1 98.62 388 LEU B N 1
ATOM 8511 C CA . LEU B 1 388 ? 11.648 36.969 -17.781 1 98.62 388 LEU B CA 1
ATOM 8512 C C . LEU B 1 388 ? 12.078 38.438 -17.562 1 98.62 388 LEU B C 1
ATOM 8514 O O . LEU B 1 388 ? 12.516 38.781 -16.469 1 98.62 388 LEU B O 1
ATOM 8518 N N . LYS B 1 389 ? 11.891 39.156 -18.656 1 97.56 389 LYS B N 1
ATOM 8519 C CA . LYS B 1 389 ? 12 40.625 -18.547 1 97.56 389 LYS B CA 1
ATOM 8520 C C . LYS B 1 389 ? 10.648 41.25 -18.203 1 97.56 389 LYS B C 1
ATOM 8522 O O . LYS B 1 389 ? 9.617 40.812 -18.703 1 97.56 389 LYS B O 1
ATOM 8527 N N . LYS B 1 390 ? 10.648 42.219 -17.438 1 97.31 390 LYS B N 1
ATOM 8528 C CA . LYS B 1 390 ? 9.422 42.875 -16.969 1 97.31 390 LYS B CA 1
ATOM 8529 C C . LYS B 1 390 ? 8.695 43.562 -18.109 1 97.31 390 LYS B C 1
ATOM 8531 O O . LYS B 1 390 ? 7.48 43.781 -18.047 1 97.31 390 LYS B O 1
ATOM 8536 N N . THR B 1 391 ? 9.406 43.875 -19.219 1 97 391 THR B N 1
ATOM 8537 C CA . THR B 1 391 ? 8.82 44.594 -20.344 1 97 391 THR B CA 1
ATOM 8538 C C . THR B 1 391 ? 8.281 43.625 -21.391 1 97 391 THR B C 1
ATOM 8540 O O . THR B 1 391 ? 7.609 44.031 -22.344 1 97 391 THR B O 1
ATOM 8543 N N . GLN B 1 392 ? 8.586 42.375 -21.234 1 97.5 392 GLN B N 1
ATOM 8544 C CA . GLN B 1 392 ? 8.141 41.344 -22.172 1 97.5 392 GLN B CA 1
ATOM 8545 C C . GLN B 1 392 ? 6.613 41.281 -22.219 1 97.5 392 GLN B C 1
ATOM 8547 O O . GLN B 1 392 ? 5.945 41.531 -21.219 1 97.5 392 GLN B O 1
ATOM 8552 N N . LYS B 1 393 ? 6.074 40.938 -23.391 1 98.5 393 LYS B N 1
ATOM 8553 C CA . LYS B 1 393 ? 4.648 40.625 -23.5 1 98.5 393 LYS B CA 1
ATOM 8554 C C . LYS B 1 393 ? 4.332 39.25 -22.891 1 98.5 393 LYS B C 1
ATOM 8556 O O . LYS B 1 393 ? 4.641 38.219 -23.484 1 98.5 393 LYS B O 1
ATOM 8561 N N . ILE B 1 394 ? 3.662 39.312 -21.781 1 98.81 394 ILE B N 1
ATOM 8562 C CA . ILE B 1 394 ? 3.395 38.094 -21.031 1 98.81 394 ILE B CA 1
ATOM 8563 C C . ILE B 1 394 ? 1.898 37.781 -21.062 1 98.81 394 ILE B C 1
ATOM 8565 O O . ILE B 1 394 ? 1.076 38.656 -20.766 1 98.81 394 ILE B O 1
ATOM 8569 N N . ALA B 1 395 ? 1.503 36.594 -21.484 1 98.88 395 ALA B N 1
ATOM 8570 C CA . ALA B 1 395 ? 0.146 36.094 -21.266 1 98.88 395 ALA B CA 1
ATOM 8571 C C . ALA B 1 395 ? 0.073 35.219 -20.016 1 98.88 395 ALA B C 1
ATOM 8573 O O . ALA B 1 395 ? 0.76 34.219 -19.906 1 98.88 395 ALA B O 1
ATOM 8574 N N . LEU B 1 396 ? -0.638 35.688 -19 1 98.88 396 LEU B N 1
ATOM 8575 C CA . LEU B 1 396 ? -0.933 34.906 -17.797 1 98.88 396 LEU B CA 1
ATOM 8576 C C . LEU B 1 396 ? -2.252 34.156 -17.953 1 98.88 396 LEU B C 1
ATOM 8578 O O . LEU B 1 396 ? -3.326 34.75 -17.891 1 98.88 396 LEU B O 1
ATOM 8582 N N . ILE B 1 397 ? -2.141 32.812 -18.078 1 98.88 397 ILE B N 1
ATOM 8583 C CA . ILE B 1 397 ? -3.301 32.031 -18.484 1 98.88 397 ILE B CA 1
ATOM 8584 C C . ILE B 1 397 ? -3.57 30.938 -17.453 1 98.88 397 ILE B C 1
ATOM 8586 O O . ILE B 1 397 ? -2.635 30.312 -16.938 1 98.88 397 ILE B O 1
ATOM 8590 N N . GLY B 1 398 ? -4.812 30.656 -17.125 1 98.69 398 GLY B N 1
ATOM 8591 C CA . GLY B 1 398 ? -5.223 29.547 -16.297 1 98.69 398 GLY B CA 1
ATOM 8592 C C . GLY B 1 398 ? -6.188 29.938 -15.195 1 98.69 398 GLY B C 1
ATOM 8593 O O . GLY B 1 398 ? -6.305 31.125 -14.867 1 98.69 398 GLY B O 1
ATOM 8594 N N . PRO B 1 399 ? -6.789 28.953 -14.625 1 98.44 399 PRO B N 1
ATOM 8595 C CA . PRO B 1 399 ? -7.801 29.25 -13.609 1 98.44 399 PRO B CA 1
ATOM 8596 C C . PRO B 1 399 ? -7.211 29.891 -12.359 1 98.44 399 PRO B C 1
ATOM 8598 O O . PRO B 1 399 ? -7.938 30.516 -11.586 1 98.44 399 PRO B O 1
ATOM 8601 N N . PHE B 1 400 ? -5.91 29.875 -12.188 1 98.19 400 PHE B N 1
ATOM 8602 C CA . PHE B 1 400 ? -5.316 30.375 -10.953 1 98.19 400 PHE B CA 1
ATOM 8603 C C . PHE B 1 400 ? -4.551 31.672 -11.219 1 98.19 400 PHE B C 1
ATOM 8605 O O . PHE B 1 400 ? -3.773 32.125 -10.375 1 98.19 400 PHE B O 1
ATOM 8612 N N . SER B 1 401 ? -4.781 32.25 -12.344 1 98 401 SER B N 1
ATOM 8613 C CA . SER B 1 401 ? -4.066 33.469 -12.758 1 98 401 SER B CA 1
ATOM 8614 C C . SER B 1 401 ? -4.402 34.656 -11.859 1 98 401 SER B C 1
ATOM 8616 O O . SER B 1 401 ? -3.551 35.5 -11.602 1 98 401 SER B O 1
ATOM 8618 N N . SER B 1 402 ? -5.629 34.656 -11.344 1 96.06 402 SER B N 1
ATOM 8619 C CA . SER B 1 402 ? -6.062 35.781 -10.547 1 96.06 402 SER B CA 1
ATOM 8620 C C . SER B 1 402 ? -6.863 35.344 -9.336 1 96.06 402 SER B C 1
ATOM 8622 O O . SER B 1 402 ? -7.586 36.125 -8.727 1 96.06 402 SER B O 1
ATOM 8624 N N . ASP B 1 403 ? -6.703 34.156 -8.953 1 89.25 403 ASP B N 1
ATOM 8625 C CA . ASP B 1 403 ? -7.566 33.656 -7.895 1 89.25 403 ASP B CA 1
ATOM 8626 C C . ASP B 1 403 ? -7.051 34.062 -6.516 1 89.25 403 ASP B C 1
ATOM 8628 O O . ASP B 1 403 ? -5.867 34.375 -6.355 1 89.25 403 ASP B O 1
ATOM 8632 N N . SER B 1 404 ? -8 34 -5.598 1 87 404 SER B N 1
ATOM 8633 C CA . SER B 1 404 ? -7.676 34.469 -4.254 1 87 404 SER B CA 1
ATOM 8634 C C . SER B 1 404 ? -7.562 33.281 -3.275 1 87 404 SER B C 1
ATOM 8636 O O . SER B 1 404 ? -7.258 33.5 -2.098 1 87 404 SER B O 1
ATOM 8638 N N . ASP B 1 405 ? -7.805 32.125 -3.693 1 89 405 ASP B N 1
ATOM 8639 C CA . ASP B 1 405 ? -7.645 30.953 -2.83 1 89 405 ASP B CA 1
ATOM 8640 C C . ASP B 1 405 ? -6.191 30.484 -2.809 1 89 405 ASP B C 1
ATOM 8642 O O . ASP B 1 405 ? -5.848 29.484 -3.438 1 89 405 ASP B O 1
ATOM 8646 N N . LEU B 1 406 ? -5.41 31.25 -2.014 1 92.94 406 LEU B N 1
ATOM 8647 C CA . LEU B 1 406 ? -3.961 31.094 -2.09 1 92.94 406 LEU B CA 1
ATOM 8648 C C . LEU B 1 406 ? -3.43 30.344 -0.866 1 92.94 406 LEU B C 1
ATOM 8650 O O . LEU B 1 406 ? -2.301 29.859 -0.877 1 92.94 406 LEU B O 1
ATOM 8654 N N . GLU B 1 407 ? -4.223 30.188 0.19 1 93.25 407 GLU B N 1
ATOM 8655 C CA . GLU B 1 407 ? -3.721 29.797 1.504 1 93.25 407 GLU B CA 1
ATOM 8656 C C . GLU B 1 407 ? -3.527 28.297 1.597 1 93.25 407 GLU B C 1
ATOM 8658 O O . GLU B 1 407 ? -2.717 27.812 2.391 1 93.25 407 GLU B O 1
ATOM 8663 N N . GLY B 1 408 ? -4.199 27.5 0.771 1 94.06 408 GLY B N 1
ATOM 8664 C CA . GLY B 1 408 ? -4.098 26.047 0.848 1 94.06 408 GLY B CA 1
ATOM 8665 C C . GLY B 1 408 ? -4.98 25.453 1.923 1 94.06 408 GLY B C 1
ATOM 8666 O O . GLY B 1 408 ? -5.828 26.141 2.494 1 94.06 408 GLY B O 1
ATOM 8667 N N . CYS B 1 409 ? -4.766 24.188 2.17 1 93 409 CYS B N 1
ATOM 8668 C CA . CYS B 1 409 ? -5.645 23.453 3.066 1 93 409 CYS B CA 1
ATOM 8669 C C . CYS B 1 409 ? -5.328 23.766 4.523 1 93 409 CYS B C 1
ATOM 8671 O O . CYS B 1 409 ? -4.23 24.234 4.84 1 93 409 CYS B O 1
ATOM 8673 N N . TRP B 1 410 ? -6.383 23.625 5.406 1 88.94 410 TRP B N 1
ATOM 8674 C CA . TRP B 1 410 ? -6.34 23.656 6.863 1 88.94 410 TRP B CA 1
ATOM 8675 C C . TRP B 1 410 ? -5.957 25.031 7.379 1 88.94 410 TRP B C 1
ATOM 8677 O O . TRP B 1 410 ? -5.109 25.156 8.266 1 88.94 410 TRP B O 1
ATOM 8687 N N . THR B 1 411 ? -6.402 26.016 6.699 1 92.12 411 THR B N 1
ATOM 8688 C CA . THR B 1 411 ? -6.375 27.391 7.203 1 92.12 411 THR B CA 1
ATOM 8689 C C . THR B 1 411 ? -7.699 27.75 7.875 1 92.12 411 THR B C 1
ATOM 8691 O O . THR B 1 411 ? -8.703 27.969 7.199 1 92.12 411 THR B O 1
ATOM 8694 N N . VAL B 1 412 ? -7.645 27.75 9.164 1 88.69 412 VAL B N 1
ATOM 8695 C CA . VAL B 1 412 ? -8.859 28.016 9.93 1 88.69 412 VAL B CA 1
ATOM 8696 C C . VAL B 1 412 ? -9.109 29.516 9.992 1 88.69 412 VAL B C 1
ATOM 8698 O O . VAL B 1 412 ? -10.258 29.969 9.984 1 88.69 412 VAL B O 1
ATOM 8701 N N . TYR B 1 413 ? -7.879 30.078 9.984 1 89.5 413 TYR B N 1
ATOM 8702 C CA . TYR B 1 413 ? -7.91 31.531 10.07 1 89.5 413 TYR B CA 1
ATOM 8703 C C . TYR B 1 413 ? -7.152 32.156 8.906 1 89.5 413 TYR B C 1
ATOM 8705 O O . TYR B 1 413 ? -6.59 31.469 8.062 1 89.5 413 TYR B O 1
ATOM 8713 N N . GLY B 1 414 ? -7.297 33.344 8.555 1 90.88 414 GLY B N 1
ATOM 8714 C CA . GLY B 1 414 ? -6.586 34.094 7.516 1 90.88 414 GLY B CA 1
ATOM 8715 C C . GLY B 1 414 ? -7.254 35.406 7.148 1 90.88 414 GLY B C 1
ATOM 8716 O O . GLY B 1 414 ? -8.484 35.5 7.113 1 90.88 414 GLY B O 1
ATOM 8717 N N . ASP B 1 415 ? -6.363 36.25 7.027 1 91.75 415 ASP B N 1
ATOM 8718 C CA . ASP B 1 415 ? -6.852 37.531 6.551 1 91.75 415 ASP B CA 1
ATOM 8719 C C . ASP B 1 415 ? -6.754 37.625 5.031 1 91.75 415 ASP B C 1
ATOM 8721 O O . ASP B 1 415 ? -5.691 37.938 4.488 1 91.75 415 ASP B O 1
ATOM 8725 N N . LYS B 1 416 ? -7.801 37.469 4.43 1 90 416 LYS B N 1
ATOM 8726 C CA . LYS B 1 416 ? -7.836 37.406 2.971 1 90 416 LYS B CA 1
ATOM 8727 C C . LYS B 1 416 ? -7.348 38.719 2.365 1 90 416 LYS B C 1
ATOM 8729 O O . LYS B 1 416 ? -6.902 38.75 1.216 1 90 416 LYS B O 1
ATOM 8734 N N . LYS B 1 417 ? -7.387 39.781 3.109 1 91.94 417 LYS B N 1
ATOM 8735 C CA . LYS B 1 417 ? -6.949 41.094 2.629 1 91.94 417 LYS B CA 1
ATOM 8736 C C . LYS B 1 417 ? -5.441 41.125 2.404 1 91.94 417 LYS B C 1
ATOM 8738 O O . LYS B 1 417 ? -4.934 41.969 1.674 1 91.94 417 LYS B O 1
ATOM 8743 N N . LEU B 1 418 ? -4.812 40.219 3.043 1 94.44 418 LEU B N 1
ATOM 8744 C CA . LEU B 1 418 ? -3.359 40.188 2.936 1 94.44 418 LEU B CA 1
ATOM 8745 C C . LEU B 1 418 ? -2.922 39.406 1.692 1 94.44 418 LEU B C 1
ATOM 8747 O O . LEU B 1 418 ? -1.763 39.5 1.279 1 94.44 418 LEU B O 1
ATOM 8751 N N . SER B 1 419 ? -3.863 38.688 1.08 1 95.38 419 SER B N 1
ATOM 8752 C CA . SER B 1 419 ? -3.52 37.812 -0.026 1 95.38 419 SER B CA 1
ATOM 8753 C C . SER B 1 419 ? -3.301 38.594 -1.316 1 95.38 419 SER B C 1
ATOM 8755 O O . SER B 1 419 ? -4.129 39.406 -1.69 1 95.38 419 SER B O 1
ATOM 8757 N N . VAL B 1 420 ? -2.234 38.281 -1.99 1 97.62 420 VAL B N 1
ATOM 8758 C CA . VAL B 1 420 ? -1.926 38.938 -3.258 1 97.62 420 VAL B CA 1
ATOM 8759 C C . VAL B 1 420 ? -1.899 37.906 -4.379 1 97.62 420 VAL B C 1
ATOM 8761 O O . VAL B 1 420 ? -0.978 37.094 -4.461 1 97.62 420 VAL B O 1
ATOM 8764 N N . PRO B 1 421 ? -2.844 37.938 -5.277 1 97.88 421 PRO B N 1
ATOM 8765 C CA . PRO B 1 421 ? -2.881 37 -6.395 1 97.88 421 PRO B CA 1
ATOM 8766 C C . PRO B 1 421 ? -1.688 37.156 -7.336 1 97.88 421 PRO B C 1
ATOM 8768 O O . PRO B 1 421 ? -0.981 38.156 -7.289 1 97.88 421 PRO B O 1
ATOM 8771 N N . VAL B 1 422 ? -1.522 36.188 -8.195 1 98.62 422 VAL B N 1
ATOM 8772 C CA . VAL B 1 422 ? -0.357 36.125 -9.07 1 98.62 422 VAL B CA 1
ATOM 8773 C C . VAL B 1 422 ? -0.335 37.344 -10.008 1 98.62 422 VAL B C 1
ATOM 8775 O O . VAL B 1 422 ? 0.706 37.969 -10.195 1 98.62 422 VAL B O 1
ATOM 8778 N N . ASP B 1 423 ? -1.474 37.719 -10.641 1 98.56 423 ASP B N 1
ATOM 8779 C CA . ASP B 1 423 ? -1.527 38.844 -11.578 1 98.56 423 ASP B CA 1
ATOM 8780 C C . ASP B 1 423 ? -1.182 40.156 -10.883 1 98.56 423 ASP B C 1
ATOM 8782 O O . ASP B 1 423 ? -0.412 40.938 -11.406 1 98.56 423 ASP B O 1
ATOM 8786 N N . ALA B 1 424 ? -1.74 40.281 -9.695 1 98.12 424 ALA B N 1
ATOM 8787 C CA . ALA B 1 424 ? -1.459 41.5 -8.938 1 98.12 424 ALA B CA 1
ATOM 8788 C C . ALA B 1 424 ? 0.021 41.594 -8.57 1 98.12 424 ALA B C 1
ATOM 8790 O O . ALA B 1 424 ? 0.609 42.688 -8.602 1 98.12 424 ALA B O 1
ATOM 8791 N N . GLY B 1 425 ? 0.594 40.5 -8.195 1 98.44 425 GLY B N 1
ATOM 8792 C CA . GLY B 1 425 ? 2.014 40.469 -7.875 1 98.44 425 GLY B CA 1
ATOM 8793 C C . GLY B 1 425 ? 2.896 40.812 -9.062 1 98.44 425 GLY B C 1
ATOM 8794 O O . GLY B 1 425 ? 3.867 41.562 -8.914 1 98.44 425 GLY B O 1
ATOM 8795 N N . LEU B 1 426 ? 2.582 40.281 -10.219 1 98.69 426 LEU B N 1
ATOM 8796 C CA . LEU B 1 426 ? 3.355 40.562 -11.422 1 98.69 426 LEU B CA 1
ATOM 8797 C C . LEU B 1 426 ? 3.262 42.031 -11.805 1 98.69 426 LEU B C 1
ATOM 8799 O O . LEU B 1 426 ? 4.27 42.656 -12.156 1 98.69 426 LEU B O 1
ATOM 8803 N N . ARG B 1 427 ? 2.064 42.594 -11.75 1 98.31 427 ARG B N 1
ATOM 8804 C CA . ARG B 1 427 ? 1.872 44 -12.07 1 98.31 427 ARG B CA 1
ATOM 8805 C C . ARG B 1 427 ? 2.65 44.906 -11.102 1 98.31 427 ARG B C 1
ATOM 8807 O O . ARG B 1 427 ? 3.303 45.844 -11.523 1 98.31 427 ARG B O 1
ATOM 8814 N N . ALA B 1 428 ? 2.523 44.531 -9.859 1 98.19 428 ALA B N 1
ATOM 8815 C CA . ALA B 1 428 ? 3.219 45.312 -8.844 1 98.19 428 ALA B CA 1
ATOM 8816 C C . ALA B 1 428 ? 4.73 45.281 -9.047 1 98.19 428 ALA B C 1
ATOM 8818 O O . ALA B 1 428 ? 5.434 46.25 -8.719 1 98.19 428 ALA B O 1
ATOM 8819 N N . ALA B 1 429 ? 5.203 44.219 -9.594 1 98.19 429 ALA B N 1
ATOM 8820 C CA . ALA B 1 429 ? 6.637 44.062 -9.82 1 98.19 429 ALA B CA 1
ATOM 8821 C C . ALA B 1 429 ? 7.09 44.812 -11.07 1 98.19 429 ALA B C 1
ATOM 8823 O O . ALA B 1 429 ? 8.289 44.906 -11.336 1 98.19 429 ALA B O 1
ATOM 8824 N N . GLY B 1 430 ? 6.086 45.25 -11.945 1 97.62 430 GLY B N 1
ATOM 8825 C CA . GLY B 1 430 ? 6.461 46.094 -13.062 1 97.62 430 GLY B CA 1
ATOM 8826 C C . GLY B 1 430 ? 6.121 45.469 -14.414 1 97.62 430 GLY B C 1
ATOM 8827 O O . GLY B 1 430 ? 6.539 46 -15.453 1 97.62 430 GLY B O 1
ATOM 8828 N N . ALA B 1 431 ? 5.371 44.375 -14.375 1 96.81 431 ALA B N 1
ATOM 8829 C CA . ALA B 1 431 ? 4.965 43.844 -15.664 1 96.81 431 ALA B CA 1
ATOM 8830 C C . ALA B 1 431 ? 4.082 44.812 -16.422 1 96.81 431 ALA B C 1
ATOM 8832 O O . ALA B 1 431 ? 2.904 44.969 -16.109 1 96.81 431 ALA B O 1
ATOM 8833 N N . SER B 1 432 ? 4.535 45.344 -17.469 1 94 432 SER B N 1
ATOM 8834 C CA . SER B 1 432 ? 3.85 46.438 -18.156 1 94 432 SER B CA 1
ATOM 8835 C C . SER B 1 432 ? 2.955 45.906 -19.281 1 94 432 SER B C 1
ATOM 8837 O O . SER B 1 432 ? 2.021 46.594 -19.703 1 94 432 SER B O 1
ATOM 8839 N N . ASN B 1 433 ? 3.207 44.781 -19.781 1 96.81 433 ASN B N 1
ATOM 8840 C CA . ASN B 1 433 ? 2.471 44.156 -20.875 1 96.81 433 ASN B CA 1
ATOM 8841 C C . ASN B 1 433 ? 1.915 42.781 -20.484 1 96.81 433 ASN B C 1
ATOM 8843 O O . ASN B 1 433 ? 2.297 41.781 -21.062 1 96.81 433 ASN B O 1
ATOM 8847 N N . LEU B 1 434 ? 1.022 42.844 -19.547 1 98.38 434 LEU B N 1
ATOM 8848 C CA . LEU B 1 434 ? 0.446 41.594 -19.016 1 98.38 434 LEU B CA 1
ATOM 8849 C C . LEU B 1 434 ? -0.995 41.438 -19.484 1 98.38 434 LEU B C 1
ATOM 8851 O O . LEU B 1 434 ? -1.829 42.312 -19.281 1 98.38 434 LEU B O 1
ATOM 8855 N N . CYS B 1 435 ? -1.258 40.312 -20.156 1 98.5 435 CYS B N 1
ATOM 8856 C CA . CYS B 1 435 ? -2.615 39.906 -20.516 1 98.5 435 CYS B CA 1
ATOM 8857 C C . CYS B 1 435 ? -3.074 38.719 -19.672 1 98.5 435 CYS B C 1
ATOM 8859 O O . CYS B 1 435 ? -2.432 37.688 -19.672 1 98.5 435 CYS B O 1
ATOM 8861 N N . VAL B 1 436 ? -4.184 38.906 -18.953 1 98.69 436 VAL B N 1
ATOM 8862 C CA . VAL B 1 436 ? -4.66 37.844 -18.047 1 98.69 436 VAL B CA 1
ATOM 8863 C C . VAL B 1 436 ? -5.902 37.188 -18.641 1 98.69 436 VAL B C 1
ATOM 8865 O O . VAL B 1 436 ? -6.879 37.875 -18.969 1 98.69 436 VAL B O 1
ATOM 8868 N N . VAL B 1 437 ? -5.844 35.875 -18.781 1 98.56 437 VAL B N 1
ATOM 8869 C CA . VAL B 1 437 ? -6.961 35.094 -19.328 1 98.56 437 VAL B CA 1
ATOM 8870 C C . VAL B 1 437 ? -7.184 33.844 -18.469 1 98.56 437 VAL B C 1
ATOM 8872 O O . VAL B 1 437 ? -6.242 33.094 -18.203 1 98.56 437 VAL B O 1
ATOM 8875 N N . LYS B 1 438 ? -8.383 33.594 -18.094 1 98.19 438 LYS B N 1
ATOM 8876 C CA . LYS B 1 438 ? -8.695 32.438 -17.25 1 98.19 438 LYS B CA 1
ATOM 8877 C C . LYS B 1 438 ? -8.602 31.141 -18.031 1 98.19 438 LYS B C 1
ATOM 8879 O O . LYS B 1 438 ? -8.031 30.156 -17.562 1 98.19 438 LYS B O 1
ATOM 8884 N N . GLY B 1 439 ? -9.109 31.094 -19.234 1 98.56 439 GLY B N 1
ATOM 8885 C CA . GLY B 1 439 ? -9.023 29.969 -20.156 1 98.56 439 GLY B CA 1
ATOM 8886 C C . GLY B 1 439 ? -9.984 28.844 -19.828 1 98.56 439 GLY B C 1
ATOM 8887 O O . GLY B 1 439 ? -10.602 28.266 -20.719 1 98.56 439 GLY B O 1
ATOM 8888 N N . CYS B 1 440 ? -10.125 28.406 -18.531 1 98.62 440 CYS B N 1
ATOM 8889 C CA . CYS B 1 440 ? -11.039 27.375 -18.062 1 98.62 440 CYS B CA 1
ATOM 8890 C C . CYS B 1 440 ? -11.328 27.531 -16.578 1 98.62 440 CYS B C 1
ATOM 8892 O O . CYS B 1 440 ? -10.695 28.359 -15.898 1 98.62 440 CYS B O 1
ATOM 8894 N N . GLU B 1 441 ? -12.375 26.828 -16.094 1 97.81 441 GLU B N 1
ATOM 8895 C CA . GLU B 1 441 ? -12.562 26.656 -14.664 1 97.81 441 GLU B CA 1
ATOM 8896 C C . GLU B 1 441 ? -11.617 25.594 -14.109 1 97.81 441 GLU B C 1
ATOM 8898 O O . GLU B 1 441 ? -10.898 24.938 -14.867 1 97.81 441 GLU B O 1
ATOM 8903 N N . VAL B 1 442 ? -11.633 25.484 -12.836 1 97.5 442 VAL B N 1
ATOM 8904 C CA . VAL B 1 442 ? -10.703 24.547 -12.203 1 97.5 442 VAL B CA 1
ATOM 8905 C C . VAL B 1 442 ? -10.984 23.125 -12.688 1 97.5 442 VAL B C 1
ATOM 8907 O O . VAL B 1 442 ? -10.062 22.375 -13.016 1 97.5 442 VAL B O 1
ATOM 8910 N N . GLU B 1 443 ? -12.258 22.734 -12.742 1 97.25 443 GLU B N 1
ATOM 8911 C CA . GLU B 1 443 ? -12.594 21.344 -13.062 1 97.25 443 GLU B CA 1
ATOM 8912 C C . GLU B 1 443 ? -13.516 21.266 -14.273 1 97.25 443 GLU B C 1
ATOM 8914 O O . GLU B 1 443 ? -14.031 20.188 -14.602 1 97.25 443 GLU B O 1
ATOM 8919 N N . ALA B 1 444 ? -13.781 22.391 -14.891 1 98.12 444 ALA B N 1
ATOM 8920 C CA . ALA B 1 444 ? -14.719 22.422 -16.016 1 98.12 444 ALA B CA 1
ATOM 8921 C C . ALA B 1 444 ? -14.25 23.375 -17.109 1 98.12 444 ALA B C 1
ATOM 8923 O O . ALA B 1 444 ? -13.484 24.312 -16.828 1 98.12 444 ALA B O 1
ATOM 8924 N N . PRO B 1 445 ? -14.695 23.109 -18.344 1 98 445 PRO B N 1
ATOM 8925 C CA . PRO B 1 445 ? -14.383 24.078 -19.391 1 98 445 PRO B CA 1
ATOM 8926 C C . PRO B 1 445 ? -15.07 25.422 -19.188 1 98 445 PRO B C 1
ATOM 8928 O O . PRO B 1 445 ? -16.016 25.516 -18.406 1 98 445 PRO B O 1
ATOM 8931 N N . LEU B 1 446 ? -14.555 26.422 -19.703 1 98.25 446 LEU B N 1
ATOM 8932 C CA . LEU B 1 446 ? -15.141 27.75 -19.828 1 98.25 446 LEU B CA 1
ATOM 8933 C C . LEU B 1 446 ? -15.453 28.078 -21.281 1 98.25 446 LEU B C 1
ATOM 8935 O O . LEU B 1 446 ? -14.578 28 -22.141 1 98.25 446 LEU B O 1
ATOM 8939 N N . ALA B 1 447 ? -16.781 28.375 -21.609 1 97.62 447 ALA B N 1
ATOM 8940 C CA . ALA B 1 447 ? -17.188 28.672 -22.984 1 97.62 447 ALA B CA 1
ATOM 8941 C C . ALA B 1 447 ? -16.297 29.734 -23.594 1 97.62 447 ALA B C 1
ATOM 8943 O O . ALA B 1 447 ? -16.188 30.844 -23.062 1 97.62 447 ALA B O 1
ATOM 8944 N N . GLY B 1 448 ? -15.656 29.406 -24.672 1 98.06 448 GLY B N 1
ATOM 8945 C CA . GLY B 1 448 ? -14.781 30.328 -25.391 1 98.06 448 GLY B CA 1
ATOM 8946 C C . GLY B 1 448 ? -13.445 30.531 -24.688 1 98.06 448 GLY B C 1
ATOM 8947 O O . GLY B 1 448 ? -12.602 31.281 -25.172 1 98.06 448 GLY B O 1
ATOM 8948 N N . GLY B 1 449 ? -13.25 29.906 -23.594 1 98.62 449 GLY B N 1
ATOM 8949 C CA . GLY B 1 449 ? -12.07 30.109 -22.766 1 98.62 449 GLY B CA 1
ATOM 8950 C C . GLY B 1 449 ? -10.781 29.719 -23.469 1 98.62 449 GLY B C 1
ATOM 8951 O O . GLY B 1 449 ? -9.797 30.469 -23.422 1 98.62 449 GLY B O 1
ATOM 8952 N N . ILE B 1 450 ? -10.75 28.578 -24.109 1 98.75 450 ILE B N 1
ATOM 8953 C CA . ILE B 1 450 ? -9.555 28.078 -24.781 1 98.75 450 ILE B CA 1
ATOM 8954 C C . ILE B 1 450 ? -9.203 28.984 -25.953 1 98.75 450 ILE B C 1
ATOM 8956 O O . ILE B 1 450 ? -8.031 29.312 -26.172 1 98.75 450 ILE B O 1
ATOM 8960 N N . GLU B 1 451 ? -10.219 29.406 -26.719 1 98.5 451 GLU B N 1
ATOM 8961 C CA . GLU B 1 451 ? -10 30.312 -27.844 1 98.5 451 GLU B CA 1
ATOM 8962 C C . GLU B 1 451 ? -9.359 31.625 -27.391 1 98.5 451 GLU B C 1
ATOM 8964 O O . GLU B 1 451 ? -8.414 32.094 -28.016 1 98.5 451 GLU B O 1
ATOM 8969 N N . GLU B 1 452 ? -9.875 32.156 -26.344 1 98.75 452 GLU B N 1
ATOM 8970 C CA . GLU B 1 452 ? -9.32 33.406 -25.781 1 98.75 452 GLU B CA 1
ATOM 8971 C C . GLU B 1 452 ? -7.879 33.188 -25.328 1 98.75 452 GLU B C 1
ATOM 8973 O O . GLU B 1 452 ? -7.031 34.062 -25.516 1 98.75 452 GLU B O 1
ATOM 8978 N N . ALA B 1 453 ? -7.664 32.094 -24.703 1 98.88 453 ALA B N 1
ATOM 8979 C CA . ALA B 1 453 ? -6.328 31.766 -24.203 1 98.88 453 ALA B CA 1
ATOM 8980 C C . ALA B 1 453 ? -5.336 31.641 -25.359 1 98.88 453 ALA B C 1
ATOM 8982 O O . ALA B 1 453 ? -4.203 32.125 -25.266 1 98.88 453 ALA B O 1
ATOM 8983 N N . VAL B 1 454 ? -5.715 30.922 -26.406 1 98.88 454 VAL B N 1
ATOM 8984 C CA . VAL B 1 454 ? -4.859 30.734 -27.562 1 98.88 454 VAL B CA 1
ATOM 8985 C C . VAL B 1 454 ? -4.535 32.094 -28.203 1 98.88 454 VAL B C 1
ATOM 8987 O O . VAL B 1 454 ? -3.391 32.344 -28.578 1 98.88 454 VAL B O 1
ATOM 8990 N N . LYS B 1 455 ? -5.539 32.969 -28.328 1 98.75 455 LYS B N 1
ATOM 8991 C CA . LYS B 1 455 ? -5.328 34.281 -28.875 1 98.75 455 LYS B CA 1
ATOM 8992 C C . LYS B 1 455 ? -4.328 35.094 -28.047 1 98.75 455 LYS B C 1
ATOM 8994 O O . LYS B 1 455 ? -3.436 35.75 -28.578 1 98.75 455 LYS B O 1
ATOM 8999 N N . ALA B 1 456 ? -4.504 35.031 -26.766 1 98.81 456 ALA B N 1
ATOM 9000 C CA . ALA B 1 456 ? -3.582 35.719 -25.859 1 98.81 456 ALA B CA 1
ATOM 9001 C C . ALA B 1 456 ? -2.166 35.156 -26 1 98.81 456 ALA B C 1
ATOM 9003 O O . ALA B 1 456 ? -1.197 35.938 -26.016 1 98.81 456 ALA B O 1
ATOM 9004 N N . ALA B 1 457 ? -2.027 33.875 -26.047 1 98.88 457 ALA B N 1
ATOM 9005 C CA . ALA B 1 457 ? -0.73 33.219 -26.188 1 98.88 457 ALA B CA 1
ATOM 9006 C C . ALA B 1 457 ? -0.037 33.656 -27.469 1 98.88 457 ALA B C 1
ATOM 9008 O O . ALA B 1 457 ? 1.161 33.938 -27.469 1 98.88 457 ALA B O 1
ATOM 9009 N N . GLU B 1 458 ? -0.803 33.656 -28.547 1 98.62 458 GLU B N 1
ATOM 9010 C CA . GLU B 1 458 ? -0.252 34 -29.859 1 98.62 458 GLU B CA 1
ATOM 9011 C C . GLU B 1 458 ? 0.272 35.438 -29.859 1 98.62 458 GLU B C 1
ATOM 9013 O O . GLU B 1 458 ? 1.243 35.75 -30.562 1 98.62 458 GLU B O 1
ATOM 9018 N N . SER B 1 459 ? -0.323 36.25 -29.141 1 98.12 459 SER B N 1
ATOM 9019 C CA . SER B 1 459 ? 0.039 37.656 -29.125 1 98.12 459 SER B CA 1
ATOM 9020 C C . SER B 1 459 ? 1.175 37.938 -28.141 1 98.12 459 SER B C 1
ATOM 9022 O O . SER B 1 459 ? 1.729 39.031 -28.109 1 98.12 459 SER B O 1
ATOM 9024 N N . ALA B 1 460 ? 1.549 37 -27.344 1 98.62 460 ALA B N 1
ATOM 9025 C CA . ALA B 1 460 ? 2.541 37.156 -26.281 1 98.62 460 ALA B CA 1
ATOM 9026 C C . ALA B 1 460 ? 3.906 36.656 -26.719 1 98.62 460 ALA B C 1
ATOM 9028 O O . ALA B 1 460 ? 4.016 35.938 -27.719 1 98.62 460 ALA B O 1
ATOM 9029 N N . GLU B 1 461 ? 4.938 37.062 -26.031 1 98.38 461 GLU B N 1
ATOM 9030 C CA . GLU B 1 461 ? 6.277 36.5 -26.219 1 98.38 461 GLU B CA 1
ATOM 9031 C C . GLU B 1 461 ? 6.488 35.25 -25.359 1 98.38 461 GLU B C 1
ATOM 9033 O O . GLU B 1 461 ? 7.277 34.375 -25.719 1 98.38 461 GLU B O 1
ATOM 9038 N N . VAL B 1 462 ? 5.832 35.188 -24.25 1 98.62 462 VAL B N 1
ATOM 9039 C CA . VAL B 1 462 ? 5.922 34.062 -23.328 1 98.62 462 VAL B CA 1
ATOM 9040 C C . VAL B 1 462 ? 4.598 33.875 -22.594 1 98.62 462 VAL B C 1
ATOM 9042 O O . VAL B 1 462 ? 3.885 34.875 -22.344 1 98.62 462 VAL B O 1
ATOM 9045 N N . VAL B 1 463 ? 4.246 32.625 -22.297 1 98.88 463 VAL B N 1
ATOM 9046 C CA . VAL B 1 463 ? 3.035 32.312 -21.547 1 98.88 463 VAL B CA 1
ATOM 9047 C C . VAL B 1 463 ? 3.404 31.812 -20.156 1 98.88 463 VAL B C 1
ATOM 9049 O O . VAL B 1 463 ? 4.277 30.953 -20.016 1 98.88 463 VAL B O 1
ATOM 9052 N N . LEU B 1 464 ? 2.855 32.375 -19.125 1 98.94 464 LEU B N 1
ATOM 9053 C CA . LEU B 1 464 ? 2.785 31.797 -17.797 1 98.94 464 LEU B CA 1
ATOM 9054 C C . LEU B 1 464 ? 1.462 31.062 -17.594 1 98.94 464 LEU B C 1
ATOM 9056 O O . LEU B 1 464 ? 0.401 31.688 -17.547 1 98.94 464 LEU B O 1
ATOM 9060 N N . LEU B 1 465 ? 1.517 29.75 -17.516 1 98.88 465 LEU B N 1
ATOM 9061 C CA . LEU B 1 465 ? 0.329 28.906 -17.422 1 98.88 465 LEU B CA 1
ATOM 9062 C C . LEU B 1 465 ? 0.078 28.5 -15.969 1 98.88 465 LEU B C 1
ATOM 9064 O O . LEU B 1 465 ? 0.793 27.656 -15.43 1 98.88 465 LEU B O 1
ATOM 9068 N N . CYS B 1 466 ? -0.961 29.062 -15.336 1 98.75 466 CYS B N 1
ATOM 9069 C CA . CYS B 1 466 ? -1.304 28.812 -13.938 1 98.75 466 CYS B CA 1
ATOM 9070 C C . CYS B 1 466 ? -2.295 27.656 -13.812 1 98.75 466 CYS B C 1
ATOM 9072 O O . CYS B 1 466 ? -3.508 27.875 -13.82 1 98.75 466 CYS B O 1
ATOM 9074 N N . VAL B 1 467 ? -1.784 26.469 -13.547 1 98.62 467 VAL B N 1
ATOM 9075 C CA . VAL B 1 467 ? -2.631 25.281 -13.484 1 98.62 467 VAL B CA 1
ATOM 9076 C C . VAL B 1 467 ? -2.287 24.453 -12.242 1 98.62 467 VAL B C 1
ATOM 9078 O O . VAL B 1 467 ? -1.325 24.766 -11.539 1 98.62 467 VAL B O 1
ATOM 9081 N N . GLY B 1 468 ? -3.059 23.453 -11.922 1 98.12 468 GLY B N 1
ATOM 9082 C CA . GLY B 1 468 ? -2.834 22.578 -10.781 1 98.12 468 GLY B CA 1
ATOM 9083 C C . GLY B 1 468 ? -4.105 22.266 -10.016 1 98.12 468 GLY B C 1
ATOM 9084 O O . GLY B 1 468 ? -5.125 21.922 -10.617 1 98.12 468 GLY B O 1
ATOM 9085 N N . GLU B 1 469 ? -3.941 22.344 -8.727 1 97.75 469 GLU B N 1
ATOM 9086 C CA . GLU B 1 469 ? -5.035 21.969 -7.836 1 97.75 469 GLU B CA 1
ATOM 9087 C C . GLU B 1 469 ? -5.551 23.172 -7.047 1 97.75 469 GLU B C 1
ATOM 9089 O O . GLU B 1 469 ? -4.785 24.062 -6.699 1 97.75 469 GLU B O 1
ATOM 9094 N N . ALA B 1 470 ? -6.871 23.109 -6.777 1 97.06 470 ALA B N 1
ATOM 9095 C CA . ALA B 1 470 ? -7.449 24.047 -5.816 1 97.06 470 ALA B CA 1
ATOM 9096 C C . ALA B 1 470 ? -7.207 23.578 -4.383 1 97.06 470 ALA B C 1
ATOM 9098 O O . ALA B 1 470 ? -6.75 22.469 -4.156 1 97.06 470 ALA B O 1
ATOM 9099 N N . SER B 1 471 ? -7.496 24.484 -3.479 1 95.62 471 SER B N 1
ATOM 9100 C CA . SER B 1 471 ? -7.184 24.203 -2.08 1 95.62 471 SER B CA 1
ATOM 9101 C C . SER B 1 471 ? -7.941 22.984 -1.577 1 95.62 471 SER B C 1
ATOM 9103 O O . SER B 1 471 ? -7.445 22.25 -0.724 1 95.62 471 SER B O 1
ATOM 9105 N N . ASP B 1 472 ? -9.094 22.703 -2.117 1 94.38 472 ASP B N 1
ATOM 9106 C CA . ASP B 1 472 ? -9.93 21.609 -1.613 1 94.38 472 ASP B CA 1
ATOM 9107 C C . ASP B 1 472 ? -9.539 20.281 -2.24 1 94.38 472 ASP B C 1
ATOM 9109 O O . ASP B 1 472 ? -10.258 19.281 -2.105 1 94.38 472 ASP B O 1
ATOM 9113 N N . PHE B 1 473 ? -8.445 20.25 -2.969 1 97 473 PHE B N 1
ATOM 9114 C CA . PHE B 1 473 ? -7.887 19 -3.471 1 97 473 PHE B CA 1
ATOM 9115 C C . PHE B 1 473 ? -6.926 18.391 -2.457 1 97 473 PHE B C 1
ATOM 9117 O O . PHE B 1 473 ? -6.551 17.219 -2.574 1 97 473 PHE B O 1
ATOM 9124 N N . SER B 1 474 ? -6.543 19.172 -1.455 1 96.62 474 SER B N 1
ATOM 9125 C CA . SER B 1 474 ? -5.59 18.734 -0.446 1 96.62 474 SER B CA 1
ATOM 9126 C C . SER B 1 474 ? -6.168 18.859 0.959 1 96.62 474 SER B C 1
ATOM 9128 O O . SER B 1 474 ? -7.133 19.594 1.174 1 96.62 474 SER B O 1
ATOM 9130 N N . GLY B 1 475 ? -5.559 18.141 1.868 1 96.88 475 GLY B N 1
ATOM 9131 C CA . GLY B 1 475 ? -6.004 18.156 3.252 1 96.88 475 GLY B CA 1
ATOM 9132 C C . GLY B 1 475 ? -6.785 16.922 3.641 1 96.88 475 GLY B C 1
ATOM 9133 O O . GLY B 1 475 ? -6.746 15.906 2.936 1 96.88 475 GLY B O 1
ATOM 9134 N N . GLU B 1 476 ? -7.422 17.016 4.738 1 95.81 476 GLU B N 1
ATOM 9135 C CA . GLU B 1 476 ? -8.18 15.898 5.293 1 95.81 476 GLU B CA 1
ATOM 9136 C C . GLU B 1 476 ? -9.344 15.516 4.383 1 95.81 476 GLU B C 1
ATOM 9138 O O . GLU B 1 476 ? -10.016 16.391 3.826 1 95.81 476 GLU B O 1
ATOM 9143 N N . SER B 1 477 ? -9.547 14.258 4.188 1 95.94 477 SER B N 1
ATOM 9144 C CA . SER B 1 477 ? -10.633 13.688 3.402 1 95.94 477 SER B CA 1
ATOM 9145 C C . SER B 1 477 ? -10.523 14.078 1.934 1 95.94 477 SER B C 1
ATOM 9147 O O . SER B 1 477 ? -11.531 14.125 1.222 1 95.94 477 SER B O 1
ATOM 9149 N N . GLN B 1 478 ? -9.297 14.43 1.501 1 97.69 478 GLN B N 1
ATOM 9150 C CA . GLN B 1 478 ? -9.086 14.844 0.117 1 97.69 478 GLN B CA 1
ATOM 9151 C C . GLN B 1 478 ? -8.117 13.898 -0.595 1 97.69 478 GLN B C 1
ATOM 9153 O O . GLN B 1 478 ? -7.219 14.352 -1.308 1 97.69 478 GLN B O 1
ATOM 9158 N N . SER B 1 479 ? -8.289 12.594 -0.335 1 98.31 479 SER B N 1
ATOM 9159 C CA . SER B 1 479 ? -7.539 11.578 -1.064 1 98.31 479 SER B CA 1
ATOM 9160 C C . SER B 1 479 ? -8 11.484 -2.516 1 98.31 479 SER B C 1
ATOM 9162 O O . SER B 1 479 ? -9.172 11.727 -2.816 1 98.31 479 SER B O 1
ATOM 9164 N N . ARG B 1 480 ? -7.051 11.188 -3.375 1 98.31 480 ARG B N 1
ATOM 9165 C CA . ARG B 1 480 ? -7.391 11.062 -4.789 1 98.31 480 ARG B CA 1
ATOM 9166 C C . ARG B 1 480 ? -6.848 9.766 -5.375 1 98.31 480 ARG B C 1
ATOM 9168 O O . ARG B 1 480 ? -5.75 9.336 -5.02 1 98.31 480 ARG B O 1
ATOM 9175 N N . THR B 1 481 ? -7.543 9.156 -6.367 1 97.88 481 THR B N 1
ATOM 9176 C CA . THR B 1 481 ? -7.051 7.965 -7.047 1 97.88 481 THR B CA 1
ATOM 9177 C C . THR B 1 481 ? -6.141 8.344 -8.211 1 97.88 481 THR B C 1
ATOM 9179 O O . THR B 1 481 ? -5.238 7.582 -8.57 1 97.88 481 THR B O 1
ATOM 9182 N N . GLN B 1 482 ? -6.422 9.453 -8.836 1 98.06 482 GLN B N 1
ATOM 9183 C CA . GLN B 1 482 ? -5.625 10.031 -9.906 1 98.06 482 GLN B CA 1
ATOM 9184 C C . GLN B 1 482 ? -5.031 11.375 -9.484 1 98.06 482 GLN B C 1
ATOM 9186 O O . GLN B 1 482 ? -5.75 12.367 -9.367 1 98.06 482 GLN B O 1
ATOM 9191 N N . ILE B 1 483 ? -3.752 11.359 -9.312 1 98.56 483 ILE B N 1
ATOM 9192 C CA . ILE B 1 483 ? -3.102 12.586 -8.859 1 98.56 483 ILE B CA 1
ATOM 9193 C C . ILE B 1 483 ? -2.586 13.367 -10.062 1 98.56 483 ILE B C 1
ATOM 9195 O O . ILE B 1 483 ? -1.38 13.586 -10.195 1 98.56 483 ILE B O 1
ATOM 9199 N N . VAL B 1 484 ? -3.461 13.812 -10.922 1 98.19 484 VAL B N 1
ATOM 9200 C CA . VAL B 1 484 ? -3.186 14.57 -12.141 1 98.19 484 VAL B CA 1
ATOM 9201 C C . VAL B 1 484 ? -3.906 15.914 -12.086 1 98.19 484 VAL B C 1
ATOM 9203 O O . VAL B 1 484 ? -4.812 16.109 -11.266 1 98.19 484 VAL B O 1
ATOM 9206 N N . VAL B 1 485 ? -3.48 16.797 -12.953 1 98.19 485 VAL B N 1
ATOM 9207 C CA . VAL B 1 485 ? -4.203 18.047 -13.156 1 98.19 485 VAL B CA 1
ATOM 9208 C C . VAL B 1 485 ? -5.555 17.766 -13.805 1 98.19 485 VAL B C 1
ATOM 9210 O O . VAL B 1 485 ? -5.664 16.891 -14.664 1 98.19 485 VAL B O 1
ATOM 9213 N N . PRO B 1 486 ? -6.633 18.531 -13.398 1 97.88 486 PRO B N 1
ATOM 9214 C CA . PRO B 1 486 ? -7.957 18.297 -13.969 1 97.88 486 PRO B CA 1
ATOM 9215 C C . PRO B 1 486 ? -7.961 18.359 -15.5 1 97.88 486 PRO B C 1
ATOM 9217 O O . PRO B 1 486 ? -7.203 19.125 -16.094 1 97.88 486 PRO B O 1
ATOM 9220 N N . LYS B 1 487 ? -8.82 17.609 -16.094 1 97.12 487 LYS B N 1
ATOM 9221 C CA . LYS B 1 487 ? -8.891 17.422 -17.531 1 97.12 487 LYS B CA 1
ATOM 9222 C C . LYS B 1 487 ? -9.047 18.75 -18.266 1 97.12 487 LYS B C 1
ATOM 9224 O O . LYS B 1 487 ? -8.391 19 -19.266 1 97.12 487 LYS B O 1
ATOM 9229 N N . ALA B 1 488 ? -9.914 19.641 -17.734 1 98.38 488 ALA B N 1
ATOM 9230 C CA . ALA B 1 488 ? -10.156 20.938 -18.375 1 98.38 488 ALA B CA 1
ATOM 9231 C C . ALA B 1 488 ? -8.875 21.75 -18.453 1 98.38 488 ALA B C 1
ATOM 9233 O O . ALA B 1 488 ? -8.648 22.469 -19.438 1 98.38 488 ALA B O 1
ATOM 9234 N N . GLN B 1 489 ? -8.102 21.656 -17.469 1 98.62 489 GLN B N 1
ATOM 9235 C CA . GLN B 1 489 ? -6.84 22.391 -17.438 1 98.62 489 GLN B CA 1
ATOM 9236 C C . GLN B 1 489 ? -5.824 21.797 -18.406 1 98.62 489 GLN B C 1
ATOM 9238 O O . GLN B 1 489 ? -5.043 22.516 -19.016 1 98.62 489 GLN B O 1
ATOM 9243 N N . LEU B 1 490 ? -5.785 20.453 -18.516 1 98.25 490 LEU B N 1
ATOM 9244 C CA . LEU B 1 490 ? -4.871 19.797 -19.438 1 98.25 490 LEU B CA 1
ATOM 9245 C C . LEU B 1 490 ? -5.211 20.141 -20.875 1 98.25 490 LEU B C 1
ATOM 9247 O O . LEU B 1 490 ? -4.312 20.328 -21.703 1 98.25 490 LEU B O 1
ATOM 9251 N N . GLU B 1 491 ? -6.48 20.172 -21.172 1 98.19 491 GLU B N 1
ATOM 9252 C CA . GLU B 1 491 ? -6.91 20.578 -22.5 1 98.19 491 GLU B CA 1
ATOM 9253 C C . GLU B 1 491 ? -6.477 22 -22.812 1 98.19 491 GLU B C 1
ATOM 9255 O O . GLU B 1 491 ? -6.02 22.281 -23.922 1 98.19 491 GLU B O 1
ATOM 9260 N N . LEU B 1 492 ? -6.66 22.844 -21.844 1 98.75 492 LEU B N 1
ATOM 9261 C CA . LEU B 1 492 ? -6.184 24.219 -21.984 1 98.75 492 LEU B CA 1
ATOM 9262 C C . LEU B 1 492 ? -4.684 24.25 -22.25 1 98.75 492 LEU B C 1
ATOM 9264 O O . LEU B 1 492 ? -4.223 24.922 -23.172 1 98.75 492 LEU B O 1
ATOM 9268 N N . ALA B 1 493 ? -3.945 23.516 -21.469 1 98.75 493 ALA B N 1
ATOM 9269 C CA . ALA B 1 493 ? -2.49 23.469 -21.594 1 98.75 493 ALA B CA 1
ATOM 9270 C C . ALA B 1 493 ? -2.072 23 -22.984 1 98.75 493 ALA B C 1
ATOM 9272 O O . ALA B 1 493 ? -1.156 23.562 -23.594 1 98.75 493 ALA B O 1
ATOM 9273 N N . GLU B 1 494 ? -2.695 21.969 -23.422 1 98.19 494 GLU B N 1
ATOM 9274 C CA . GLU B 1 494 ? -2.383 21.406 -24.734 1 98.19 494 GLU B CA 1
ATOM 9275 C C . GLU B 1 494 ? -2.621 22.438 -25.844 1 98.19 494 GLU B C 1
ATOM 9277 O O . GLU B 1 494 ? -1.802 22.578 -26.75 1 98.19 494 GLU B O 1
ATOM 9282 N N . ALA B 1 495 ? -3.758 23.125 -25.797 1 98.62 495 ALA B N 1
ATOM 9283 C CA . ALA B 1 495 ? -4.094 24.141 -26.797 1 98.62 495 ALA B CA 1
ATOM 9284 C C . ALA B 1 495 ? -3.08 25.281 -26.781 1 98.62 495 ALA B C 1
ATOM 9286 O O . ALA B 1 495 ? -2.662 25.75 -27.828 1 98.62 495 ALA B O 1
ATOM 9287 N N . VAL B 1 496 ? -2.756 25.703 -25.625 1 98.81 496 VAL B N 1
ATOM 9288 C CA . VAL B 1 496 ? -1.821 26.812 -25.469 1 98.81 496 VAL B CA 1
ATOM 9289 C C . VAL B 1 496 ? -0.438 26.391 -25.969 1 98.81 496 VAL B C 1
ATOM 9291 O O . VAL B 1 496 ? 0.229 27.156 -26.672 1 98.81 496 VAL B O 1
ATOM 9294 N N . MET B 1 497 ? 0.042 25.219 -25.625 1 98.31 497 MET B N 1
ATOM 9295 C CA . MET B 1 497 ? 1.358 24.734 -26.031 1 98.31 497 MET B CA 1
ATOM 9296 C C . MET B 1 497 ? 1.421 24.531 -27.547 1 98.31 497 MET B C 1
ATOM 9298 O O . MET B 1 497 ? 2.484 24.672 -28.156 1 98.31 497 MET B O 1
ATOM 9302 N N . ALA B 1 498 ? 0.301 24.234 -28.109 1 97.94 498 ALA B N 1
ATOM 9303 C CA . ALA B 1 498 ? 0.231 24.031 -29.547 1 97.94 498 ALA B CA 1
ATOM 9304 C C . ALA B 1 498 ? 0.535 25.312 -30.312 1 97.94 498 ALA B C 1
ATOM 9306 O O . ALA B 1 498 ? 0.844 25.281 -31.5 1 97.94 498 ALA B O 1
ATOM 9307 N N . THR B 1 499 ? 0.471 26.516 -29.672 1 98.25 499 THR B N 1
ATOM 9308 C CA . THR B 1 499 ? 0.814 27.781 -30.312 1 98.25 499 THR B CA 1
ATOM 9309 C C . THR B 1 499 ? 2.316 27.859 -30.562 1 98.25 499 THR B C 1
ATOM 9311 O O . THR B 1 499 ? 2.775 28.734 -31.312 1 98.25 499 THR B O 1
ATOM 9314 N N . LYS B 1 500 ? 3.129 27.031 -29.938 1 97.19 500 LYS B N 1
ATOM 9315 C CA . LYS B 1 500 ? 4.578 26.906 -30.062 1 97.19 500 LYS B CA 1
ATOM 9316 C C . LYS B 1 500 ? 5.289 28.078 -29.391 1 97.19 500 LYS B C 1
ATOM 9318 O O . LYS B 1 500 ? 6.504 28.234 -29.531 1 97.19 500 LYS B O 1
ATOM 9323 N N . LYS B 1 501 ? 4.508 28.969 -28.75 1 98 501 LYS B N 1
ATOM 9324 C CA . LYS B 1 501 ? 5.125 29.969 -27.875 1 98 501 LYS B CA 1
ATOM 9325 C C . LYS B 1 501 ? 5.77 29.312 -26.672 1 98 501 LYS B C 1
ATOM 9327 O O . LYS B 1 501 ? 5.352 28.234 -26.234 1 98 501 LYS B O 1
ATOM 9332 N N . PRO B 1 502 ? 6.887 29.922 -26.141 1 98.44 502 PRO B N 1
ATOM 9333 C CA . PRO B 1 502 ? 7.41 29.391 -24.875 1 98.44 502 PRO B CA 1
ATOM 9334 C C . PRO B 1 502 ? 6.371 29.422 -23.75 1 98.44 502 PRO B C 1
ATOM 9336 O O . PRO B 1 502 ? 5.738 30.453 -23.516 1 98.44 502 PRO B O 1
ATOM 9339 N N . VAL B 1 503 ? 6.152 28.266 -23.109 1 98.81 503 VAL B N 1
ATOM 9340 C CA . VAL B 1 503 ? 5.195 28.125 -22.016 1 98.81 503 VAL B CA 1
ATOM 9341 C C . VAL B 1 503 ? 5.93 27.75 -20.719 1 98.81 503 VAL B C 1
ATOM 9343 O O . VAL B 1 503 ? 6.715 26.812 -20.703 1 98.81 503 VAL B O 1
ATOM 9346 N N . VAL B 1 504 ? 5.742 28.531 -19.672 1 98.88 504 VAL B N 1
ATOM 9347 C CA . VAL B 1 504 ? 6.199 28.203 -18.328 1 98.88 504 VAL B CA 1
ATOM 9348 C C . VAL B 1 504 ? 5.004 27.828 -17.453 1 98.88 504 VAL B C 1
ATOM 9350 O O . VAL B 1 504 ? 4.102 28.641 -17.234 1 98.88 504 VAL B O 1
ATOM 9353 N N . VAL B 1 505 ? 5.012 26.625 -16.906 1 98.94 505 VAL B N 1
ATOM 9354 C CA . VAL B 1 505 ? 3.938 26.156 -16.031 1 98.94 505 VAL B CA 1
ATOM 9355 C C . VAL B 1 505 ? 4.188 26.625 -14.609 1 98.94 505 VAL B C 1
ATOM 9357 O O . VAL B 1 505 ? 5.281 26.453 -14.07 1 98.94 505 VAL B O 1
ATOM 9360 N N . LEU B 1 506 ? 3.277 27.328 -14.039 1 98.81 506 LEU B N 1
ATOM 9361 C CA . LEU B 1 506 ? 3.189 27.562 -12.602 1 98.81 506 LEU B CA 1
ATOM 9362 C C . LEU B 1 506 ? 2.234 26.578 -11.945 1 98.81 506 LEU B C 1
ATOM 9364 O O . LEU B 1 506 ? 1.022 26.797 -11.922 1 98.81 506 LEU B O 1
ATOM 9368 N N . LEU B 1 507 ? 2.797 25.531 -11.359 1 98.81 507 LEU B N 1
ATOM 9369 C CA . LEU B 1 507 ? 2.021 24.406 -10.859 1 98.81 507 LEU B CA 1
ATOM 9370 C C . LEU B 1 507 ? 1.659 24.594 -9.391 1 98.81 507 LEU B C 1
ATOM 9372 O O . LEU B 1 507 ? 2.521 24.484 -8.516 1 98.81 507 LEU B O 1
ATOM 9376 N N . ARG B 1 508 ? 0.473 24.859 -9.133 1 98.5 508 ARG B N 1
ATOM 9377 C CA . ARG B 1 508 ? -0.034 24.922 -7.762 1 98.5 508 ARG B CA 1
ATOM 9378 C C . ARG B 1 508 ? -0.552 23.562 -7.312 1 98.5 508 ARG B C 1
ATOM 9380 O O . ARG B 1 508 ? -1.432 22.984 -7.953 1 98.5 508 ARG B O 1
ATOM 9387 N N . THR B 1 509 ? -0.068 23.062 -6.238 1 98.31 509 THR B N 1
ATOM 9388 C CA . THR B 1 509 ? -0.473 21.734 -5.777 1 98.31 509 THR B CA 1
ATOM 9389 C C . THR B 1 509 ? -0.096 21.547 -4.312 1 98.31 509 THR B C 1
ATOM 9391 O O . THR B 1 509 ? 0.759 22.25 -3.781 1 98.31 509 THR B O 1
ATOM 9394 N N . GLY B 1 510 ? -0.795 20.672 -3.604 1 98.38 510 GLY B N 1
ATOM 9395 C CA . GLY B 1 510 ? -0.461 20.312 -2.234 1 98.38 510 GLY B CA 1
ATOM 9396 C C . GLY B 1 510 ? 0.206 18.953 -2.119 1 98.38 510 GLY B C 1
ATOM 9397 O O . GLY B 1 510 ? 0.354 18.422 -1.018 1 98.38 510 GLY B O 1
ATOM 9398 N N . ARG B 1 511 ? 0.623 18.328 -3.248 1 98.62 511 ARG B N 1
ATOM 9399 C CA . ARG B 1 511 ? 1.275 17.031 -3.377 1 98.62 511 ARG B CA 1
ATOM 9400 C C . ARG B 1 511 ? 2.072 16.953 -4.676 1 98.62 511 ARG B C 1
ATOM 9402 O O . ARG B 1 511 ? 2.004 17.844 -5.512 1 98.62 511 ARG B O 1
ATOM 9409 N N . ALA B 1 512 ? 2.883 15.852 -4.824 1 98.75 512 ALA B N 1
ATOM 9410 C CA . ALA B 1 512 ? 3.457 15.562 -6.137 1 98.75 512 ALA B CA 1
ATOM 9411 C C . ALA B 1 512 ? 2.396 15.031 -7.098 1 98.75 512 ALA B C 1
ATOM 9413 O O . ALA B 1 512 ? 1.526 14.258 -6.699 1 98.75 512 ALA B O 1
ATOM 9414 N N . LEU B 1 513 ? 2.465 15.461 -8.312 1 98.75 513 LEU B N 1
ATOM 9415 C CA . LEU B 1 513 ? 1.494 15.047 -9.328 1 98.75 513 LEU B CA 1
ATOM 9416 C C . LEU B 1 513 ? 2.18 14.297 -10.461 1 98.75 513 LEU B C 1
ATOM 9418 O O . LEU B 1 513 ? 3.375 14.477 -10.703 1 98.75 513 LEU B O 1
ATOM 9422 N N . ALA B 1 514 ? 1.442 13.375 -11.078 1 98.5 514 ALA B N 1
ATOM 9423 C CA . ALA B 1 514 ? 1.821 12.906 -12.414 1 98.5 514 ALA B CA 1
ATOM 9424 C C . ALA B 1 514 ? 1.564 13.984 -13.461 1 98.5 514 ALA B C 1
ATOM 9426 O O . ALA B 1 514 ? 0.412 14.32 -13.75 1 98.5 514 ALA B O 1
ATOM 9427 N N . LEU B 1 515 ? 2.553 14.492 -14.102 1 98.25 515 LEU B N 1
ATOM 9428 C CA . LEU B 1 515 ? 2.492 15.75 -14.828 1 98.25 515 LEU B CA 1
ATOM 9429 C C . LEU B 1 515 ? 1.975 15.539 -16.25 1 98.25 515 LEU B C 1
ATOM 9431 O O . LEU B 1 515 ? 1.464 16.469 -16.875 1 98.25 515 LEU B O 1
ATOM 9435 N N . GLY B 1 516 ? 2.094 14.391 -16.844 1 95.38 516 GLY B N 1
ATOM 9436 C CA . GLY B 1 516 ? 1.641 14.109 -18.203 1 95.38 516 GLY B CA 1
ATOM 9437 C C . GLY B 1 516 ? 2.203 15.07 -19.234 1 95.38 516 GLY B C 1
ATOM 9438 O O . GLY B 1 516 ? 3.416 15.289 -19.281 1 95.38 516 GLY B O 1
ATOM 9439 N N . LYS B 1 517 ? 1.337 15.688 -20 1 95.38 517 LYS B N 1
ATOM 9440 C CA . LYS B 1 517 ? 1.72 16.531 -21.125 1 95.38 517 LYS B CA 1
ATOM 9441 C C . LYS B 1 517 ? 2.352 17.828 -20.641 1 95.38 517 LYS B C 1
ATOM 9443 O O . LYS B 1 517 ? 3.031 18.516 -21.406 1 95.38 517 LYS B O 1
ATOM 9448 N N . LEU B 1 518 ? 2.113 18.188 -19.406 1 98.19 518 LEU B N 1
ATOM 9449 C CA . LEU B 1 518 ? 2.697 19.422 -18.875 1 98.19 518 LEU B CA 1
ATOM 9450 C C . LEU B 1 518 ? 4.219 19.375 -18.938 1 98.19 518 LEU B C 1
ATOM 9452 O O . LEU B 1 518 ? 4.879 20.422 -18.922 1 98.19 518 LEU B O 1
ATOM 9456 N N . GLN B 1 519 ? 4.766 18.188 -19.047 1 96.75 519 GLN B N 1
ATOM 9457 C CA . GLN B 1 519 ? 6.211 18 -19.094 1 96.75 519 GLN B CA 1
ATOM 9458 C C . GLN B 1 519 ? 6.797 18.641 -20.359 1 96.75 519 GLN B C 1
ATOM 9460 O O . GLN B 1 519 ? 8.008 18.859 -20.438 1 96.75 519 GLN B O 1
ATOM 9465 N N . GLU B 1 520 ? 5.941 18.859 -21.328 1 97.19 520 GLU B N 1
ATOM 9466 C CA . GLU B 1 520 ? 6.41 19.375 -22.625 1 97.19 520 GLU B CA 1
ATOM 9467 C C . GLU B 1 520 ? 6.633 20.875 -22.562 1 97.19 520 GLU B C 1
ATOM 9469 O O . GLU B 1 520 ? 7.176 21.469 -23.5 1 97.19 520 GLU B O 1
ATOM 9474 N N . ALA B 1 521 ? 6.25 21.531 -21.484 1 98.44 521 ALA B N 1
ATOM 9475 C CA . ALA B 1 521 ? 6.453 22.969 -21.344 1 98.44 521 ALA B CA 1
ATOM 9476 C C . ALA B 1 521 ? 7.941 23.312 -21.312 1 98.44 521 ALA B C 1
ATOM 9478 O O . ALA B 1 521 ? 8.773 22.469 -21 1 98.44 521 ALA B O 1
ATOM 9479 N N . SER B 1 522 ? 8.258 24.562 -21.656 1 98.31 522 SER B N 1
ATOM 9480 C CA . SER B 1 522 ? 9.641 25.031 -21.688 1 98.31 522 SER B CA 1
ATOM 9481 C C . SER B 1 522 ? 10.18 25.234 -20.281 1 98.31 522 SER B C 1
ATOM 9483 O O . SER B 1 522 ? 11.383 25.109 -20.047 1 98.31 522 SER B O 1
ATOM 9485 N N . GLY B 1 523 ? 9.359 25.609 -19.406 1 98.62 523 GLY B N 1
ATOM 9486 C CA . GLY B 1 523 ? 9.688 25.797 -18 1 98.62 523 GLY B CA 1
ATOM 9487 C C . GLY B 1 523 ? 8.594 25.328 -17.062 1 98.62 523 GLY B C 1
ATOM 9488 O O . GLY B 1 523 ? 7.43 25.234 -17.453 1 98.62 523 GLY B O 1
ATOM 9489 N N . MET B 1 524 ? 9 25.047 -15.883 1 98.88 524 MET B N 1
ATOM 9490 C CA . MET B 1 524 ? 8.023 24.625 -14.883 1 98.88 524 MET B CA 1
ATOM 9491 C C . MET B 1 524 ? 8.484 24.984 -13.477 1 98.88 524 MET B C 1
ATOM 9493 O O . MET B 1 524 ? 9.586 24.625 -13.062 1 98.88 524 MET B O 1
ATOM 9497 N N . LEU B 1 525 ? 7.641 25.656 -12.773 1 98.88 525 LEU B N 1
ATOM 9498 C CA . LEU B 1 525 ? 7.793 25.984 -11.359 1 98.88 525 LEU B CA 1
ATOM 9499 C C . LEU B 1 525 ? 6.699 25.328 -10.523 1 98.88 525 LEU B C 1
ATOM 9501 O O . LEU B 1 525 ? 5.512 25.484 -10.82 1 98.88 525 LEU B O 1
ATOM 9505 N N . VAL B 1 526 ? 7.117 24.578 -9.523 1 98.94 526 VAL B N 1
ATOM 9506 C CA . VAL B 1 526 ? 6.141 24.172 -8.523 1 98.94 526 VAL B CA 1
ATOM 9507 C C . VAL B 1 526 ? 5.973 25.266 -7.473 1 98.94 526 VAL B C 1
ATOM 9509 O O . VAL B 1 526 ? 6.914 25.578 -6.742 1 98.94 526 VAL B O 1
ATOM 9512 N N . THR B 1 527 ? 4.828 25.766 -7.383 1 98.31 527 THR B N 1
ATOM 9513 C CA . THR B 1 527 ? 4.602 26.906 -6.496 1 98.31 527 THR B CA 1
ATOM 9514 C C . THR B 1 527 ? 3.926 26.453 -5.203 1 98.31 527 THR B C 1
ATOM 9516 O O . THR B 1 527 ? 3.922 27.188 -4.215 1 98.31 527 THR B O 1
ATOM 9519 N N . TRP B 1 528 ? 3.357 25.281 -5.246 1 98.31 528 TRP B N 1
ATOM 9520 C CA . TRP B 1 528 ? 2.592 24.875 -4.074 1 98.31 528 TRP B CA 1
ATOM 9521 C C . TRP B 1 528 ? 1.518 25.906 -3.738 1 98.31 528 TRP B C 1
ATOM 9523 O O . TRP B 1 528 ? 1.109 26.688 -4.598 1 98.31 528 TRP B O 1
ATOM 9533 N N . PHE B 1 529 ? 0.974 25.828 -2.502 1 98.44 529 PHE B N 1
ATOM 9534 C CA . PHE B 1 529 ? 0.229 26.922 -1.889 1 98.44 529 PHE B CA 1
ATOM 9535 C C . PHE B 1 529 ? 1.148 27.797 -1.046 1 98.44 529 PHE B C 1
ATOM 9537 O O . PHE B 1 529 ? 1.62 27.375 0.012 1 98.44 529 PHE B O 1
ATOM 9544 N N . LEU B 1 530 ? 1.362 29.016 -1.474 1 98.31 530 LEU B N 1
ATOM 9545 C CA . LEU B 1 530 ? 2.459 29.828 -0.94 1 98.31 530 LEU B CA 1
ATOM 9546 C C . LEU B 1 530 ? 1.954 30.797 0.113 1 98.31 530 LEU B C 1
ATOM 9548 O O . LEU B 1 530 ? 2.748 31.5 0.744 1 98.31 530 LEU B O 1
ATOM 9552 N N . GLY B 1 531 ? 0.673 30.891 0.322 1 97.69 531 GLY B N 1
ATOM 9553 C CA . GLY B 1 531 ? 0.122 31.766 1.349 1 97.69 531 GLY B CA 1
ATOM 9554 C C . GLY B 1 531 ? -0.116 33.188 0.863 1 97.69 531 GLY B C 1
ATOM 9555 O O . GLY B 1 531 ? -0.371 33.406 -0.323 1 97.69 531 GLY B O 1
ATOM 9556 N N . THR B 1 532 ? -0.073 34.156 1.715 1 97.19 532 THR B N 1
ATOM 9557 C CA . THR B 1 532 ? -0.585 35.531 1.508 1 97.19 532 THR B CA 1
ATOM 9558 C C . THR B 1 532 ? 0.288 36.281 0.515 1 97.19 532 THR B C 1
ATOM 9560 O O . THR B 1 532 ? -0.18 37.219 -0.141 1 97.19 532 THR B O 1
ATOM 9563 N N . GLN B 1 533 ? 1.48 35.875 0.393 1 97.94 533 GLN B N 1
ATOM 9564 C CA . GLN B 1 533 ? 2.387 36.625 -0.471 1 97.94 533 GLN B CA 1
ATOM 9565 C C . GLN B 1 533 ? 2.721 35.844 -1.733 1 97.94 533 GLN B C 1
ATOM 9567 O O . GLN B 1 533 ? 3.812 35.969 -2.289 1 97.94 533 GLN B O 1
ATOM 9572 N N . THR B 1 534 ? 1.8 35.031 -2.207 1 98.5 534 THR B N 1
ATOM 9573 C CA . THR B 1 534 ? 1.978 34.219 -3.393 1 98.5 534 THR B CA 1
ATOM 9574 C C . THR B 1 534 ? 2.389 35.062 -4.59 1 98.5 534 THR B C 1
ATOM 9576 O O . THR B 1 534 ? 3.393 34.781 -5.246 1 98.5 534 THR B O 1
ATOM 9579 N N . GLY B 1 535 ? 1.662 36.094 -4.93 1 98.5 535 GLY B N 1
ATOM 9580 C CA . GLY B 1 535 ? 1.917 36.938 -6.086 1 98.5 535 GLY B CA 1
ATOM 9581 C C . GLY B 1 535 ? 3.32 37.531 -6.109 1 98.5 535 GLY B C 1
ATOM 9582 O O . GLY B 1 535 ? 4.082 37.281 -7.047 1 98.5 535 GLY B O 1
ATOM 9583 N N . PRO B 1 536 ? 3.666 38.25 -5.051 1 98.62 536 PRO B N 1
ATOM 9584 C CA . PRO B 1 536 ? 5.004 38.844 -4.996 1 98.62 536 PRO B CA 1
ATOM 9585 C C . PRO B 1 536 ? 6.117 37.781 -5.082 1 98.62 536 PRO B C 1
ATOM 9587 O O . PRO B 1 536 ? 7.133 38 -5.742 1 98.62 536 PRO B O 1
ATOM 9590 N N . ALA B 1 537 ? 5.926 36.688 -4.426 1 98.81 537 ALA B N 1
ATOM 9591 C CA . ALA B 1 537 ? 6.949 35.625 -4.445 1 98.81 537 ALA B CA 1
ATOM 9592 C C . ALA B 1 537 ? 7.129 35.062 -5.852 1 98.81 537 ALA B C 1
ATOM 9594 O O . ALA B 1 537 ? 8.258 34.844 -6.301 1 98.81 537 ALA B O 1
ATOM 9595 N N . VAL B 1 538 ? 6.02 34.75 -6.508 1 98.88 538 VAL B N 1
ATOM 9596 C CA . VAL B 1 538 ? 6.078 34.281 -7.879 1 98.88 538 VAL B CA 1
ATOM 9597 C C . VAL B 1 538 ? 6.777 35.281 -8.766 1 98.88 538 VAL B C 1
ATOM 9599 O O . VAL B 1 538 ? 7.617 34.938 -9.594 1 98.88 538 VAL B O 1
ATOM 9602 N N . ALA B 1 539 ? 6.449 36.594 -8.594 1 98.81 539 ALA B N 1
ATOM 9603 C CA . ALA B 1 539 ? 7.078 37.656 -9.367 1 98.81 539 ALA B CA 1
ATOM 9604 C C . ALA B 1 539 ? 8.586 37.688 -9.141 1 98.81 539 ALA B C 1
ATOM 9606 O O . ALA B 1 539 ? 9.359 37.844 -10.086 1 98.81 539 ALA B O 1
ATOM 9607 N N . ASP B 1 540 ? 8.961 37.562 -7.859 1 98.81 540 ASP B N 1
ATOM 9608 C CA . ASP B 1 540 ? 10.383 37.531 -7.527 1 98.81 540 ASP B CA 1
ATOM 9609 C C . ASP B 1 540 ? 11.133 36.5 -8.344 1 98.81 540 ASP B C 1
ATOM 9611 O O . ASP B 1 540 ? 12.227 36.75 -8.844 1 98.81 540 ASP B O 1
ATOM 9615 N N . VAL B 1 541 ? 10.562 35.312 -8.43 1 98.88 541 VAL B N 1
ATOM 9616 C CA . VAL B 1 541 ? 11.234 34.188 -9.07 1 98.88 541 VAL B CA 1
ATOM 9617 C C . VAL B 1 541 ? 11.164 34.344 -10.594 1 98.88 541 VAL B C 1
ATOM 9619 O O . VAL B 1 541 ? 12.172 34.188 -11.281 1 98.88 541 VAL B O 1
ATOM 9622 N N . VAL B 1 542 ? 10 34.656 -11.125 1 98.75 542 VAL B N 1
ATOM 9623 C CA . VAL B 1 542 ? 9.766 34.688 -12.562 1 98.75 542 VAL B CA 1
ATOM 9624 C C . VAL B 1 542 ? 10.641 35.781 -13.195 1 98.75 542 VAL B C 1
ATOM 9626 O O . VAL B 1 542 ? 11.141 35.594 -14.312 1 98.75 542 VAL B O 1
ATOM 9629 N N . PHE B 1 543 ? 10.852 36.906 -12.531 1 98.62 543 PHE B N 1
ATOM 9630 C CA . PHE B 1 543 ? 11.609 38 -13.102 1 98.62 543 PHE B CA 1
ATOM 9631 C C . PHE B 1 543 ? 13.062 37.969 -12.656 1 98.62 543 PHE B C 1
ATOM 9633 O O . PHE B 1 543 ? 13.883 38.781 -13.094 1 98.62 543 PHE B O 1
ATOM 9640 N N . GLY B 1 544 ? 13.438 37.031 -11.766 1 98.44 544 GLY B N 1
ATOM 9641 C CA . GLY B 1 544 ? 14.828 36.781 -11.422 1 98.44 544 GLY B CA 1
ATOM 9642 C C . GLY B 1 544 ? 15.32 37.656 -10.281 1 98.44 544 GLY B C 1
ATOM 9643 O O . GLY B 1 544 ? 16.516 37.688 -9.992 1 98.44 544 GLY B O 1
ATOM 9644 N N . ASP B 1 545 ? 14.391 38.375 -9.688 1 98.12 545 ASP B N 1
ATOM 9645 C CA . ASP B 1 545 ? 14.766 39.125 -8.5 1 98.12 545 ASP B CA 1
ATOM 9646 C C . ASP B 1 545 ? 15.18 38.219 -7.359 1 98.12 545 ASP B C 1
ATOM 9648 O O . ASP B 1 545 ? 15.93 38.594 -6.469 1 98.12 545 ASP B O 1
ATOM 9652 N N . TYR B 1 546 ? 14.727 37.031 -7.395 1 98.38 546 TYR B N 1
ATOM 9653 C CA . TYR B 1 546 ? 15.164 35.938 -6.535 1 98.38 546 TYR B CA 1
ATOM 9654 C C . TYR B 1 546 ? 15.555 34.688 -7.359 1 98.38 546 TYR B C 1
ATOM 9656 O O . TYR B 1 546 ? 14.836 34.312 -8.289 1 98.38 546 TYR B O 1
ATOM 9664 N N . ASN B 1 547 ? 16.734 34.156 -7.098 1 98.69 547 ASN B N 1
ATOM 9665 C CA . ASN B 1 547 ? 17.172 32.906 -7.695 1 98.69 547 ASN B CA 1
ATOM 9666 C C . ASN B 1 547 ? 16.562 31.688 -6.984 1 98.69 547 ASN B C 1
ATOM 9668 O O . ASN B 1 547 ? 16.875 31.422 -5.824 1 98.69 547 ASN B O 1
ATOM 9672 N N . PRO B 1 548 ? 15.648 30.984 -7.691 1 98.56 548 PRO B N 1
ATOM 9673 C CA . PRO B 1 548 ? 14.984 29.875 -7.012 1 98.56 548 PRO B CA 1
ATOM 9674 C C . PRO B 1 548 ? 15.961 28.875 -6.402 1 98.56 548 PRO B C 1
ATOM 9676 O O . PRO B 1 548 ? 17 28.594 -6.996 1 98.56 548 PRO B O 1
ATOM 9679 N N . SER B 1 549 ? 15.594 28.359 -5.262 1 98.12 549 SER B N 1
ATOM 9680 C CA . SER B 1 549 ? 16.5 27.484 -4.512 1 98.12 549 SER B CA 1
ATOM 9681 C C . SER B 1 549 ? 15.75 26.312 -3.891 1 98.12 549 SER B C 1
ATOM 9683 O O . SER B 1 549 ? 16.344 25.516 -3.16 1 98.12 549 SER B O 1
ATOM 9685 N N . GLY B 1 550 ? 14.414 26.203 -4.066 1 98.75 550 GLY B N 1
ATOM 9686 C CA . GLY B 1 550 ? 13.633 25.125 -3.498 1 98.75 550 GLY B CA 1
ATOM 9687 C C . GLY B 1 550 ? 14.047 23.75 -4.008 1 98.75 550 GLY B C 1
ATOM 9688 O O . GLY B 1 550 ? 14.5 23.625 -5.148 1 98.75 550 GLY B O 1
ATOM 9689 N N . LYS B 1 551 ? 13.953 22.766 -3.162 1 98.88 551 LYS B N 1
ATOM 9690 C CA . LYS B 1 551 ? 14.18 21.359 -3.488 1 98.88 551 LYS B CA 1
ATOM 9691 C C . LYS B 1 551 ? 12.961 20.5 -3.137 1 98.88 551 LYS B C 1
ATOM 9693 O O . LYS B 1 551 ? 12.312 20.734 -2.113 1 98.88 551 LYS B O 1
ATOM 9698 N N . LEU B 1 552 ? 12.688 19.516 -3.941 1 98.94 552 LEU B N 1
ATOM 9699 C CA . LEU B 1 552 ? 11.492 18.703 -3.754 1 98.94 552 LEU B CA 1
ATOM 9700 C C . LEU B 1 552 ? 11.578 17.906 -2.455 1 98.94 552 LEU B C 1
ATOM 9702 O O . LEU B 1 552 ? 12.531 17.156 -2.244 1 98.94 552 LEU B O 1
ATOM 9706 N N . PRO B 1 553 ? 10.578 18.078 -1.595 1 98.88 553 PRO B N 1
ATOM 9707 C CA . PRO B 1 553 ? 10.508 17.25 -0.39 1 98.88 553 PRO B CA 1
ATOM 9708 C C . PRO B 1 553 ? 9.797 15.914 -0.631 1 98.88 553 PRO B C 1
ATOM 9710 O O . PRO B 1 553 ? 9.656 15.109 0.293 1 98.88 553 PRO B O 1
ATOM 9713 N N . VAL B 1 554 ? 9.289 15.648 -1.819 1 98.81 554 VAL B N 1
ATOM 9714 C CA . VAL B 1 554 ? 8.641 14.422 -2.252 1 98.81 554 VAL B CA 1
ATOM 9715 C C . VAL B 1 554 ? 9.062 14.086 -3.68 1 98.81 554 VAL B C 1
ATOM 9717 O O . VAL B 1 554 ? 9.43 14.977 -4.449 1 98.81 554 VAL B O 1
ATOM 9720 N N . SER B 1 555 ? 9.031 12.828 -4.031 1 98.81 555 SER B N 1
ATOM 9721 C CA . SER B 1 555 ? 9.305 12.367 -5.387 1 98.81 555 SER B CA 1
ATOM 9722 C C . SER B 1 555 ? 8.094 12.547 -6.289 1 98.81 555 SER B C 1
ATOM 9724 O O . SER B 1 555 ? 6.965 12.242 -5.891 1 98.81 555 SER B O 1
ATOM 9726 N N . PHE B 1 556 ? 8.266 13.133 -7.469 1 98.81 556 PHE B N 1
ATOM 9727 C CA . PHE B 1 556 ? 7.195 13.25 -8.453 1 98.81 556 PHE B CA 1
ATOM 9728 C C . PHE B 1 556 ? 7.105 11.992 -9.305 1 98.81 556 PHE B C 1
ATOM 9730 O O . PHE B 1 556 ? 8.109 11.531 -9.859 1 98.81 556 PHE B O 1
ATOM 9737 N N . PRO B 1 557 ? 5.945 11.469 -9.453 1 98.56 557 PRO B N 1
ATOM 9738 C CA . PRO B 1 557 ? 5.789 10.25 -10.242 1 98.56 557 PRO B CA 1
ATOM 9739 C C . PRO B 1 557 ? 5.617 10.531 -11.734 1 98.56 557 PRO B C 1
ATOM 9741 O O . PRO B 1 557 ? 5.285 11.648 -12.125 1 98.56 557 PRO B O 1
ATOM 9744 N N . SER B 1 558 ? 5.875 9.484 -12.555 1 97.88 558 SER B N 1
ATOM 9745 C CA . SER B 1 558 ? 5.582 9.547 -13.984 1 97.88 558 SER B CA 1
ATOM 9746 C C . SER B 1 558 ? 4.113 9.242 -14.258 1 97.88 558 SER B C 1
ATOM 9748 O O . SER B 1 558 ? 3.58 9.633 -15.297 1 97.88 558 SER B O 1
ATOM 9750 N N . ASP B 1 559 ? 3.543 8.508 -13.312 1 98 559 ASP B N 1
ATOM 9751 C CA . ASP B 1 559 ? 2.158 8.062 -13.438 1 98 559 ASP B CA 1
ATOM 9752 C C . ASP B 1 559 ? 1.478 8 -12.07 1 98 559 ASP B C 1
ATOM 9754 O O . ASP B 1 559 ? 2.135 7.766 -11.055 1 98 559 ASP B O 1
ATOM 9758 N N . SER B 1 560 ? 0.086 8.195 -12.109 1 97.88 560 SER B N 1
ATOM 9759 C CA . SER B 1 560 ? -0.66 8.203 -10.859 1 97.88 560 SER B CA 1
ATOM 9760 C C . SER B 1 560 ? -0.54 6.863 -10.141 1 97.88 560 SER B C 1
ATOM 9762 O O . SER B 1 560 ? -0.562 6.809 -8.906 1 97.88 560 SER B O 1
ATOM 9764 N N . GLY B 1 561 ? -0.453 5.777 -10.875 1 98 561 GLY B N 1
ATOM 9765 C CA . GLY B 1 561 ? -0.427 4.445 -10.305 1 98 561 GLY B CA 1
ATOM 9766 C C . GLY B 1 561 ? 0.931 4.062 -9.742 1 98 561 GLY B C 1
ATOM 9767 O O . GLY B 1 561 ? 1.07 3.027 -9.086 1 98 561 GLY B O 1
ATOM 9768 N N . GLN B 1 562 ? 1.971 4.863 -9.969 1 97.94 562 GLN B N 1
ATOM 9769 C CA . GLN B 1 562 ? 3.311 4.656 -9.43 1 97.94 562 GLN B CA 1
ATOM 9770 C C . GLN B 1 562 ? 3.367 5.004 -7.941 1 97.94 562 GLN B C 1
ATOM 9772 O O . GLN B 1 562 ? 4.191 5.816 -7.52 1 97.94 562 GLN B O 1
ATOM 9777 N N . GLN B 1 563 ? 2.418 4.5 -7.07 1 98.12 563 GLN B N 1
ATOM 9778 C CA . GLN B 1 563 ? 2.309 4.758 -5.641 1 98.12 563 GLN B CA 1
ATOM 9779 C C . GLN B 1 563 ? 2.256 3.457 -4.848 1 98.12 563 GLN B C 1
ATOM 9781 O O . GLN B 1 563 ? 1.728 2.451 -5.328 1 98.12 563 GLN B O 1
ATOM 9786 N N . PRO B 1 564 ? 2.844 3.463 -3.65 1 97.69 564 PRO B N 1
ATOM 9787 C CA . PRO B 1 564 ? 3.633 4.527 -3.025 1 97.69 564 PRO B CA 1
ATOM 9788 C C . PRO B 1 564 ? 4.961 4.773 -3.734 1 97.69 564 PRO B C 1
ATOM 9790 O O . PRO B 1 564 ? 5.52 3.855 -4.344 1 97.69 564 PRO B O 1
ATOM 9793 N N . LEU B 1 565 ? 5.406 5.961 -3.738 1 98.19 565 LEU B N 1
ATOM 9794 C CA . LEU B 1 565 ? 6.672 6.336 -4.355 1 98.19 565 LEU B CA 1
ATOM 9795 C C . LEU B 1 565 ? 7.496 7.207 -3.416 1 98.19 565 LEU B C 1
ATOM 9797 O O . LEU B 1 565 ? 7.027 8.25 -2.957 1 98.19 565 LEU B O 1
ATOM 9801 N N . PHE B 1 566 ? 8.711 6.824 -3.119 1 98.44 566 PHE B N 1
ATOM 9802 C CA . PHE B 1 566 ? 9.648 7.578 -2.293 1 98.44 566 PHE B CA 1
ATOM 9803 C C . PHE B 1 566 ? 11.078 7.152 -2.58 1 98.44 566 PHE B C 1
ATOM 9805 O O . PHE B 1 566 ? 11.32 6.055 -3.09 1 98.44 566 PHE B O 1
ATOM 9812 N N . TYR B 1 567 ? 12.062 7.969 -2.301 1 98.38 567 TYR B N 1
ATOM 9813 C CA . TYR B 1 567 ? 13.422 7.805 -2.812 1 98.38 567 TYR B CA 1
ATOM 9814 C C . TYR B 1 567 ? 14.156 6.699 -2.061 1 98.38 567 TYR B C 1
ATOM 9816 O O . TYR B 1 567 ? 14.992 6.004 -2.635 1 98.38 567 TYR B O 1
ATOM 9824 N N . ASN B 1 568 ? 13.875 6.57 -0.745 1 98.25 568 ASN B N 1
ATOM 9825 C CA . ASN B 1 568 ? 14.617 5.645 0.101 1 98.25 568 ASN B CA 1
ATOM 9826 C C . ASN B 1 568 ? 13.898 4.309 0.248 1 98.25 568 ASN B C 1
ATOM 9828 O O . ASN B 1 568 ? 13.711 3.816 1.362 1 98.25 568 ASN B O 1
ATOM 9832 N N . THR B 1 569 ? 13.492 3.717 -0.818 1 97.5 569 THR B N 1
ATOM 9833 C CA . THR B 1 569 ? 12.828 2.416 -0.832 1 97.5 569 THR B CA 1
ATOM 9834 C C . THR B 1 569 ? 13.805 1.311 -0.434 1 97.5 569 THR B C 1
ATOM 9836 O O . THR B 1 569 ? 15.008 1.409 -0.692 1 97.5 569 THR B O 1
ATOM 9839 N N . PRO B 1 570 ? 13.258 0.223 0.175 1 98.06 570 PRO B N 1
ATOM 9840 C CA . PRO B 1 570 ? 14.109 -0.947 0.389 1 98.06 570 PRO B CA 1
ATOM 9841 C C . PRO B 1 570 ? 14.656 -1.529 -0.914 1 98.06 570 PRO B C 1
ATOM 9843 O O . PRO B 1 570 ? 13.945 -1.562 -1.923 1 98.06 570 PRO B O 1
ATOM 9846 N N . ARG B 1 571 ? 15.859 -1.997 -0.853 1 98.06 571 ARG B N 1
ATOM 9847 C CA . ARG B 1 571 ? 16.422 -2.705 -1.998 1 98.06 571 ARG B CA 1
ATOM 9848 C C . ARG B 1 571 ? 15.648 -3.982 -2.289 1 98.06 571 ARG B C 1
ATOM 9850 O O . ARG B 1 571 ? 15.164 -4.645 -1.368 1 98.06 571 ARG B O 1
ATOM 9857 N N . THR B 1 572 ? 15.523 -4.309 -3.582 1 98.31 572 THR B N 1
ATOM 9858 C CA . THR B 1 572 ? 14.891 -5.562 -3.98 1 98.31 572 THR B CA 1
ATOM 9859 C C . THR B 1 572 ? 15.938 -6.559 -4.473 1 98.31 572 THR B C 1
ATOM 9861 O O . THR B 1 572 ? 17.109 -6.211 -4.633 1 98.31 572 THR B O 1
ATOM 9864 N N . GLY B 1 573 ? 15.5 -7.738 -4.672 1 98.25 573 GLY B N 1
ATOM 9865 C CA . GLY B 1 573 ? 16.391 -8.766 -5.172 1 98.25 573 GLY B CA 1
ATOM 9866 C C . GLY B 1 573 ? 16.641 -8.672 -6.664 1 98.25 573 GLY B C 1
ATOM 9867 O O . GLY B 1 573 ? 17.578 -9.281 -7.188 1 98.25 573 GLY B O 1
ATOM 9868 N N . ARG B 1 574 ? 15.789 -7.895 -7.375 1 97.69 574 ARG B N 1
ATOM 9869 C CA . ARG B 1 574 ? 15.883 -7.75 -8.82 1 97.69 574 ARG B CA 1
ATOM 9870 C C . ARG B 1 574 ? 15.664 -6.301 -9.242 1 97.69 574 ARG B C 1
ATOM 9872 O O . ARG B 1 574 ? 14.797 -6.012 -10.062 1 97.69 574 ARG B O 1
ATOM 9879 N N . PRO B 1 575 ? 16.5 -5.414 -8.734 1 97.12 575 PRO B N 1
ATOM 9880 C CA . PRO B 1 575 ? 16.297 -4.02 -9.141 1 97.12 575 PRO B CA 1
ATOM 9881 C C . PRO B 1 575 ? 16.469 -3.807 -10.641 1 97.12 575 PRO B C 1
ATOM 9883 O O . PRO B 1 575 ? 17.328 -4.445 -11.258 1 97.12 575 PRO B O 1
ATOM 9886 N N . GLN B 1 576 ? 15.758 -2.965 -11.305 1 95.38 576 GLN B N 1
ATOM 9887 C CA . GLN B 1 576 ? 15.844 -2.709 -12.734 1 95.38 576 GLN B CA 1
ATOM 9888 C C . GLN B 1 576 ? 17.109 -1.927 -13.086 1 95.38 576 GLN B C 1
ATOM 9890 O O . GLN B 1 576 ? 17.844 -2.307 -13.992 1 95.38 576 GLN B O 1
ATOM 9895 N N . ARG B 1 577 ? 17.391 -0.833 -12.43 1 93.06 577 ARG B N 1
ATOM 9896 C CA . ARG B 1 577 ? 18.5 0.067 -12.742 1 93.06 577 ARG B CA 1
ATOM 9897 C C . ARG B 1 577 ? 18.453 0.506 -14.203 1 93.06 577 ARG B C 1
ATOM 9899 O O . ARG B 1 577 ? 17.422 1.011 -14.672 1 93.06 577 ARG B O 1
ATOM 9906 N N . ASP B 1 578 ? 19.5 0.43 -14.906 1 90.69 578 ASP B N 1
ATOM 9907 C CA . ASP B 1 578 ? 19.547 0.82 -16.312 1 90.69 578 ASP B CA 1
ATOM 9908 C C . ASP B 1 578 ? 19.375 -0.395 -17.219 1 90.69 578 ASP B C 1
ATOM 9910 O O . ASP B 1 578 ? 19.641 -0.313 -18.422 1 90.69 578 ASP B O 1
ATOM 9914 N N . MET B 1 579 ? 18.844 -1.456 -16.656 1 89 579 MET B N 1
ATOM 9915 C CA . MET B 1 579 ? 18.672 -2.701 -17.391 1 89 579 MET B CA 1
ATOM 9916 C C . MET B 1 579 ? 17.266 -2.787 -17.969 1 89 579 MET B C 1
ATOM 9918 O O . MET B 1 579 ? 16.375 -2.037 -17.578 1 89 579 MET B O 1
ATOM 9922 N N . PRO B 1 580 ? 17.156 -3.707 -18.891 1 90.12 580 PRO B N 1
ATOM 9923 C CA . PRO B 1 580 ? 15.781 -3.951 -19.359 1 90.12 580 PRO B CA 1
ATOM 9924 C C . PRO B 1 580 ? 14.836 -4.355 -18.234 1 90.12 580 PRO B C 1
ATOM 9926 O O . PRO B 1 580 ? 15.266 -4.957 -17.25 1 90.12 580 PRO B O 1
ATOM 9929 N N . ARG B 1 581 ? 13.625 -4.121 -18.422 1 91.19 581 ARG B N 1
ATOM 9930 C CA . ARG B 1 581 ? 12.625 -4.258 -17.359 1 91.19 581 ARG B CA 1
ATOM 9931 C C . ARG B 1 581 ? 12.312 -5.723 -17.094 1 91.19 581 ARG B C 1
ATOM 9933 O O . ARG B 1 581 ? 11.812 -6.066 -16.016 1 91.19 581 ARG B O 1
ATOM 9940 N N . THR B 1 582 ? 12.547 -6.629 -18 1 90.44 582 THR B N 1
ATOM 9941 C CA . THR B 1 582 ? 12.07 -8 -17.891 1 90.44 582 THR B CA 1
ATOM 9942 C C . THR B 1 582 ? 12.695 -8.711 -16.688 1 90.44 582 THR B C 1
ATOM 9944 O O . THR B 1 582 ? 13.922 -8.75 -16.562 1 90.44 582 THR B O 1
ATOM 9947 N N . PHE B 1 583 ? 11.82 -9.227 -15.844 1 93.94 583 PHE B N 1
ATOM 9948 C CA . PHE B 1 583 ? 12.156 -9.953 -14.625 1 93.94 583 PHE B CA 1
ATOM 9949 C C . PHE B 1 583 ? 12.914 -9.062 -13.648 1 93.94 583 PHE B C 1
ATOM 9951 O O . PHE B 1 583 ? 13.852 -9.508 -12.992 1 93.94 583 PHE B O 1
ATOM 9958 N N . LYS B 1 584 ? 12.625 -7.75 -13.703 1 96.62 584 LYS B N 1
ATOM 9959 C CA . LYS B 1 584 ? 13.109 -6.766 -12.734 1 96.62 584 LYS B CA 1
ATOM 9960 C C . LYS B 1 584 ? 11.945 -6.117 -11.984 1 96.62 584 LYS B C 1
ATOM 9962 O O . LYS B 1 584 ? 10.797 -6.211 -12.414 1 96.62 584 LYS B O 1
ATOM 9967 N N . ALA B 1 585 ? 12.242 -5.598 -10.844 1 97.69 585 ALA B N 1
ATOM 9968 C CA . ALA B 1 585 ? 11.242 -4.855 -10.086 1 97.69 585 ALA B CA 1
ATOM 9969 C C . ALA B 1 585 ? 10.82 -3.588 -10.82 1 97.69 585 ALA B C 1
ATOM 9971 O O . ALA B 1 585 ? 11.438 -2.535 -10.656 1 97.69 585 ALA B O 1
ATOM 9972 N N . SER B 1 586 ? 9.75 -3.709 -11.609 1 97 586 SER B N 1
ATOM 9973 C CA . SER B 1 586 ? 9.273 -2.625 -12.469 1 97 586 SER B CA 1
ATOM 9974 C C . SER B 1 586 ? 7.824 -2.84 -12.883 1 97 586 SER B C 1
ATOM 9976 O O . SER B 1 586 ? 7.285 -3.939 -12.734 1 97 586 SER B O 1
ATOM 9978 N N . TRP B 1 587 ? 7.188 -1.786 -13.25 1 97.38 587 TRP B N 1
ATOM 9979 C CA . TRP B 1 587 ? 5.914 -1.898 -13.953 1 97.38 587 TRP B CA 1
ATOM 9980 C C . TRP B 1 587 ? 6.133 -1.977 -15.461 1 97.38 587 TRP B C 1
ATOM 9982 O O . TRP B 1 587 ? 7.125 -1.452 -15.984 1 97.38 587 TRP B O 1
ATOM 9992 N N . ARG B 1 588 ? 5.234 -2.541 -16.141 1 95.69 588 ARG B N 1
ATOM 9993 C CA . ARG B 1 588 ? 5.332 -2.791 -17.578 1 95.69 588 ARG B CA 1
ATOM 9994 C C . ARG B 1 588 ? 5.52 -1.488 -18.359 1 95.69 588 ARG B C 1
ATOM 9996 O O . ARG B 1 588 ? 6.355 -1.411 -19.25 1 95.69 588 ARG B O 1
ATOM 10003 N N . GLU B 1 589 ? 4.75 -0.45 -17.938 1 93.94 589 GLU B N 1
ATOM 10004 C CA . GLU B 1 589 ? 4.719 0.77 -18.734 1 93.94 589 GLU B CA 1
ATOM 10005 C C . GLU B 1 589 ? 5.5 1.893 -18.062 1 93.94 589 GLU B C 1
ATOM 10007 O O . GLU B 1 589 ? 5.77 2.926 -18.688 1 93.94 589 GLU B O 1
ATOM 10012 N N . VAL B 1 590 ? 5.891 1.694 -16.828 1 95.88 590 VAL B N 1
ATOM 10013 C CA . VAL B 1 590 ? 6.457 2.797 -16.062 1 95.88 590 VAL B CA 1
ATOM 10014 C C . VAL B 1 590 ? 7.695 2.32 -15.305 1 95.88 590 VAL B C 1
ATOM 10016 O O . VAL B 1 590 ? 7.641 1.324 -14.578 1 95.88 590 VAL B O 1
ATOM 10019 N N . HIS B 1 591 ? 8.82 3.008 -15.484 1 96.12 591 HIS B N 1
ATOM 10020 C CA . HIS B 1 591 ? 10.031 2.742 -14.719 1 96.12 591 HIS B CA 1
ATOM 10021 C C . HIS B 1 591 ? 9.844 3.08 -13.242 1 96.12 591 HIS B C 1
ATOM 10023 O O . HIS B 1 591 ? 9.133 4.031 -12.906 1 96.12 591 HIS B O 1
ATOM 10029 N N . PRO B 1 592 ? 10.492 2.332 -12.344 1 95.75 592 PRO B N 1
ATOM 10030 C CA . PRO B 1 592 ? 10.289 2.578 -10.914 1 95.75 592 PRO B CA 1
ATOM 10031 C C . PRO B 1 592 ? 10.891 3.904 -10.453 1 95.75 592 PRO B C 1
ATOM 10033 O O . PRO B 1 592 ? 10.516 4.422 -9.398 1 95.75 592 PRO B O 1
ATOM 10036 N N . ARG B 1 593 ? 11.75 4.496 -11.188 1 96.38 593 ARG B N 1
ATOM 10037 C CA . ARG B 1 593 ? 12.383 5.754 -10.805 1 96.38 593 ARG B CA 1
ATOM 10038 C C . ARG B 1 593 ? 11.391 6.91 -10.875 1 96.38 593 ARG B C 1
ATOM 10040 O O . ARG B 1 593 ? 10.523 6.941 -11.742 1 96.38 593 ARG B O 1
ATOM 10047 N N . ALA B 1 594 ? 11.578 7.879 -9.953 1 98 594 ALA B N 1
ATOM 10048 C CA . ALA B 1 594 ? 10.766 9.086 -9.969 1 98 594 ALA B CA 1
ATOM 10049 C C . ALA B 1 594 ? 11.055 9.93 -11.211 1 98 594 ALA B C 1
ATOM 10051 O O . ALA B 1 594 ? 12.188 9.953 -11.695 1 98 594 ALA B O 1
ATOM 10052 N N . LEU B 1 595 ? 10.016 10.602 -11.75 1 98.38 595 LEU B N 1
ATOM 10053 C CA . LEU B 1 595 ? 10.219 11.586 -12.812 1 98.38 595 LEU B CA 1
ATOM 10054 C C . LEU B 1 595 ? 11.141 12.703 -12.352 1 98.38 595 LEU B C 1
ATOM 10056 O O . LEU B 1 595 ? 12.086 13.07 -13.047 1 98.38 595 LEU B O 1
ATOM 10060 N N . TYR B 1 596 ? 10.883 13.273 -11.227 1 98.69 596 TYR B N 1
ATOM 10061 C CA . TYR B 1 596 ? 11.75 14.18 -10.492 1 98.69 596 TYR B CA 1
ATOM 10062 C C . TYR B 1 596 ? 12.047 13.648 -9.094 1 98.69 596 TYR B C 1
ATOM 10064 O O . TYR B 1 596 ? 11.125 13.438 -8.297 1 98.69 596 TYR B O 1
ATOM 10072 N N . PRO B 1 597 ? 13.297 13.422 -8.75 1 98.56 597 PRO B N 1
ATOM 10073 C CA . PRO B 1 597 ? 13.648 12.75 -7.496 1 98.56 597 PRO B CA 1
ATOM 10074 C C . PRO B 1 597 ? 13.586 13.688 -6.289 1 98.56 597 PRO B C 1
ATOM 10076 O O . PRO B 1 597 ? 13.633 14.906 -6.445 1 98.56 597 PRO B O 1
ATOM 10079 N N . PHE B 1 598 ? 13.508 13.102 -5.098 1 98.81 598 PHE B N 1
ATOM 10080 C CA . PHE B 1 598 ? 13.617 13.805 -3.824 1 98.81 598 PHE B CA 1
ATOM 10081 C C . PHE B 1 598 ? 14.883 14.656 -3.779 1 98.81 598 PHE B C 1
ATOM 10083 O O . PHE B 1 598 ? 15.945 14.211 -4.211 1 98.81 598 PHE B O 1
ATOM 10090 N N . GLY B 1 599 ? 14.711 15.875 -3.395 1 98.81 599 GLY B N 1
ATOM 10091 C CA . GLY B 1 599 ? 15.836 16.781 -3.244 1 98.81 599 GLY B CA 1
ATOM 10092 C C . GLY B 1 599 ? 16.188 17.516 -4.527 1 98.81 599 GLY B C 1
ATOM 10093 O O . GLY B 1 599 ? 17.109 18.328 -4.551 1 98.81 599 GLY B O 1
ATOM 10094 N N . PHE B 1 600 ? 15.453 17.297 -5.617 1 98.75 600 PHE B N 1
ATOM 10095 C CA . PHE B 1 600 ? 15.734 17.906 -6.914 1 98.75 600 PHE B CA 1
ATOM 10096 C C . PHE B 1 600 ? 15.172 19.312 -6.98 1 98.75 600 PHE B C 1
ATOM 10098 O O . PHE B 1 600 ? 14.078 19.594 -6.477 1 98.75 600 PHE B O 1
ATOM 10105 N N . GLY B 1 601 ? 15.789 20.156 -7.645 1 98.81 601 GLY B N 1
ATOM 10106 C CA . GLY B 1 601 ? 15.414 21.531 -7.961 1 98.81 601 GLY B CA 1
ATOM 10107 C C . GLY B 1 601 ? 16.516 22.312 -8.633 1 98.81 601 GLY B C 1
ATOM 10108 O O . GLY B 1 601 ? 17.672 22.266 -8.203 1 98.81 601 GLY B O 1
ATOM 10109 N N . LEU B 1 602 ? 16.141 23 -9.633 1 98.44 602 LEU B N 1
ATOM 10110 C CA . LEU B 1 602 ? 17.109 23.766 -10.406 1 98.44 602 LEU B CA 1
ATOM 10111 C C . LEU B 1 602 ? 17.281 25.172 -9.836 1 98.44 602 LEU B C 1
ATOM 10113 O O . LEU B 1 602 ? 16.719 25.484 -8.789 1 98.44 602 LEU B O 1
ATOM 10117 N N . SER B 1 603 ? 18.141 25.938 -10.422 1 98.19 603 SER B N 1
ATOM 10118 C CA . SER B 1 603 ? 18.469 27.328 -10.133 1 98.19 603 SER B CA 1
ATOM 10119 C C . SER B 1 603 ? 18.828 28.094 -11.406 1 98.19 603 SER B C 1
ATOM 10121 O O . SER B 1 603 ? 19 27.484 -12.461 1 98.19 603 SER B O 1
ATOM 10123 N N . TYR B 1 604 ? 18.859 29.438 -11.344 1 98.38 604 TYR B N 1
ATOM 10124 C CA . TYR B 1 604 ? 19.297 30.234 -12.477 1 98.38 604 TYR B CA 1
ATOM 10125 C C . TYR B 1 604 ? 20.812 30.312 -12.539 1 98.38 604 TYR B C 1
ATOM 10127 O O . TYR B 1 604 ? 21.375 31.031 -13.383 1 98.38 604 TYR B O 1
ATOM 10135 N N . THR B 1 605 ? 21.391 29.594 -11.633 1 97.88 605 THR B N 1
ATOM 10136 C CA . THR B 1 605 ? 22.844 29.359 -11.664 1 97.88 605 THR B CA 1
ATOM 10137 C C . THR B 1 605 ? 23.156 27.875 -11.562 1 97.88 605 THR B C 1
ATOM 10139 O O . THR B 1 605 ? 22.266 27.031 -11.695 1 97.88 605 THR B O 1
ATOM 10142 N N . SER B 1 606 ? 24.438 27.531 -11.555 1 97.31 606 SER B N 1
ATOM 10143 C CA . SER B 1 606 ? 24.859 26.141 -11.461 1 97.31 606 SER B CA 1
ATOM 10144 C C . SER B 1 606 ? 25.844 25.938 -10.312 1 97.31 606 SER B C 1
ATOM 10146 O O . SER B 1 606 ? 26.562 26.859 -9.938 1 97.31 606 SER B O 1
ATOM 10148 N N . PHE B 1 607 ? 25.781 24.797 -9.789 1 98.06 607 PHE B N 1
ATOM 10149 C CA . PHE B 1 607 ? 26.672 24.438 -8.695 1 98.06 607 PHE B CA 1
ATOM 10150 C C . PHE B 1 607 ? 27.406 23.141 -9 1 98.06 607 PHE B C 1
ATOM 10152 O O . PHE B 1 607 ? 26.844 22.234 -9.633 1 98.06 607 PHE B O 1
ATOM 10159 N N . ALA B 1 608 ? 28.594 23.031 -8.57 1 97.94 608 ALA B N 1
ATOM 10160 C CA . ALA B 1 608 ? 29.375 21.781 -8.648 1 97.94 608 ALA B CA 1
ATOM 10161 C C . ALA B 1 608 ? 29.734 21.281 -7.258 1 97.94 608 ALA B C 1
ATOM 10163 O O . ALA B 1 608 ? 30.078 22.078 -6.371 1 97.94 608 ALA B O 1
ATOM 10164 N N . PHE B 1 609 ? 29.641 20.031 -7.051 1 98.12 609 PHE B N 1
ATOM 10165 C CA . PHE B 1 609 ? 30.062 19.344 -5.832 1 98.12 609 PHE B CA 1
ATOM 10166 C C . PHE B 1 609 ? 31.344 18.562 -6.062 1 98.12 609 PHE B C 1
ATOM 10168 O O . PHE B 1 609 ? 31.422 17.734 -6.961 1 98.12 609 PHE B O 1
ATOM 10175 N N . ALA B 1 610 ? 32.344 18.812 -5.293 1 97.69 610 ALA B N 1
ATOM 10176 C CA . ALA B 1 610 ? 33.531 18 -5.348 1 97.69 610 ALA B CA 1
ATOM 10177 C C . ALA B 1 610 ? 33.281 16.625 -4.738 1 97.69 610 ALA B C 1
ATOM 10179 O O . ALA B 1 610 ? 32.281 16.391 -4.09 1 97.69 610 ALA B O 1
ATOM 10180 N N . ARG B 1 611 ? 34.219 15.758 -4.969 1 97.81 611 ARG B N 1
ATOM 10181 C CA . ARG B 1 611 ? 34.156 14.438 -4.344 1 97.81 611 ARG B CA 1
ATOM 10182 C C . ARG B 1 611 ? 34.219 14.555 -2.822 1 97.81 611 ARG B C 1
ATOM 10184 O O . ARG B 1 611 ? 35.062 15.242 -2.271 1 97.81 611 ARG B O 1
ATOM 10191 N N . PRO B 1 612 ? 33.312 13.898 -2.148 1 98.5 612 PRO B N 1
ATOM 10192 C CA . PRO B 1 612 ? 33.344 13.961 -0.686 1 98.5 612 PRO B CA 1
ATOM 10193 C C . PRO B 1 612 ? 34.656 13.445 -0.103 1 98.5 612 PRO B C 1
ATOM 10195 O O . PRO B 1 612 ? 35.188 12.438 -0.578 1 98.5 612 PRO B O 1
ATOM 10198 N N . GLN B 1 613 ? 35.156 14.156 0.833 1 98.5 613 GLN B N 1
ATOM 10199 C CA . GLN B 1 613 ? 36.344 13.742 1.57 1 98.5 613 GLN B CA 1
ATOM 10200 C C . GLN B 1 613 ? 35.969 13.211 2.953 1 98.5 613 GLN B C 1
ATOM 10202 O O . GLN B 1 613 ? 35.219 13.859 3.697 1 98.5 613 GLN B O 1
ATOM 10207 N N . LEU B 1 614 ? 36.531 12.078 3.281 1 98.62 614 LEU B N 1
ATOM 10208 C CA . LEU B 1 614 ? 36.25 11.438 4.566 1 98.62 614 LEU B CA 1
ATOM 10209 C C . LEU B 1 614 ? 37.5 11.531 5.477 1 98.62 614 LEU B C 1
ATOM 10211 O O . LEU B 1 614 ? 38.625 11.391 5.02 1 98.62 614 LEU B O 1
ATOM 10215 N N . SER B 1 615 ? 37.281 11.773 6.715 1 98.38 615 SER B N 1
ATOM 10216 C CA . SER B 1 615 ? 38.375 11.859 7.668 1 98.38 615 SER B CA 1
ATOM 10217 C C . SER B 1 615 ? 39.094 10.516 7.809 1 98.38 615 SER B C 1
ATOM 10219 O O . SER B 1 615 ? 40.25 10.469 8.188 1 98.38 615 SER B O 1
ATOM 10221 N N . THR B 1 616 ? 38.281 9.438 7.566 1 97.38 616 THR B N 1
ATOM 10222 C CA . THR B 1 616 ? 38.844 8.086 7.582 1 97.38 616 THR B CA 1
ATOM 10223 C C . THR B 1 616 ? 38.031 7.156 6.684 1 97.38 616 THR B C 1
ATOM 10225 O O . THR B 1 616 ? 36.844 7.406 6.426 1 97.38 616 THR B O 1
ATOM 10228 N N . ALA B 1 617 ? 38.656 6.172 6.227 1 96.88 617 ALA B N 1
ATOM 10229 C CA . ALA B 1 617 ? 37.969 5.133 5.473 1 96.88 617 ALA B CA 1
ATOM 10230 C C . ALA B 1 617 ? 37.469 4.027 6.398 1 96.88 617 ALA B C 1
ATOM 10232 O O . ALA B 1 617 ? 36.625 3.207 6.008 1 96.88 617 ALA B O 1
ATOM 10233 N N . ALA B 1 618 ? 37.969 3.99 7.559 1 97.75 618 ALA B N 1
ATOM 10234 C CA . ALA B 1 618 ? 37.594 3.018 8.578 1 97.75 618 ALA B CA 1
ATOM 10235 C C . ALA B 1 618 ? 37.125 3.713 9.859 1 97.75 618 ALA B C 1
ATOM 10237 O O . ALA B 1 618 ? 37.938 4.234 10.617 1 97.75 618 ALA B O 1
ATOM 10238 N N . LEU B 1 619 ? 35.875 3.68 10.094 1 97.62 619 LEU B N 1
ATOM 10239 C CA . LEU B 1 619 ? 35.25 4.355 11.234 1 97.62 619 LEU B CA 1
ATOM 10240 C C . LEU B 1 619 ? 35.219 3.436 12.453 1 97.62 619 LEU B C 1
ATOM 10242 O O . LEU B 1 619 ? 34.562 2.389 12.422 1 97.62 619 LEU B O 1
ATOM 10246 N N . GLY B 1 620 ? 35.844 3.9 13.57 1 97.38 620 GLY B N 1
ATOM 10247 C CA . GLY B 1 620 ? 35.75 3.148 14.812 1 97.38 620 GLY B CA 1
ATOM 10248 C C . GLY B 1 620 ? 34.375 3.182 15.414 1 97.38 620 GLY B C 1
ATOM 10249 O O . GLY B 1 620 ? 33.625 4.16 15.25 1 97.38 620 GLY B O 1
ATOM 10250 N N . TRP B 1 621 ? 34.156 2.145 16.156 1 96.62 621 TRP B N 1
ATOM 10251 C CA . TRP B 1 621 ? 32.812 1.922 16.703 1 96.62 621 TRP B CA 1
ATOM 10252 C C . TRP B 1 621 ? 32.312 3.143 17.484 1 96.62 621 TRP B C 1
ATOM 10254 O O . TRP B 1 621 ? 31.125 3.447 17.484 1 96.62 621 TRP B O 1
ATOM 10264 N N . ASP B 1 622 ? 33.156 3.879 18.172 1 96.19 622 ASP B N 1
ATOM 10265 C CA . ASP B 1 622 ? 32.781 4.996 19.031 1 96.19 622 ASP B CA 1
ATOM 10266 C C . ASP B 1 622 ? 33.312 6.316 18.484 1 96.19 622 ASP B C 1
ATOM 10268 O O . ASP B 1 622 ? 33.312 7.324 19.188 1 96.19 622 ASP B O 1
ATOM 10272 N N . GLU B 1 623 ? 33.781 6.277 17.281 1 97 623 GLU B N 1
ATOM 10273 C CA . GLU B 1 623 ? 34.344 7.477 16.672 1 97 623 GLU B CA 1
ATOM 10274 C C . GLU B 1 623 ? 33.312 8.172 15.773 1 97 623 GLU B C 1
ATOM 10276 O O . GLU B 1 623 ? 32.188 7.699 15.633 1 97 623 GLU B O 1
ATOM 10281 N N . ALA B 1 624 ? 33.719 9.273 15.367 1 98 624 ALA B N 1
ATOM 10282 C CA . ALA B 1 624 ? 32.906 10.047 14.445 1 98 624 ALA B CA 1
ATOM 10283 C C . ALA B 1 624 ? 33.625 10.211 13.094 1 98 624 ALA B C 1
ATOM 10285 O O . ALA B 1 624 ? 34.844 10.391 13.039 1 98 624 ALA B O 1
ATOM 10286 N N . LEU B 1 625 ? 32.875 10.086 12.07 1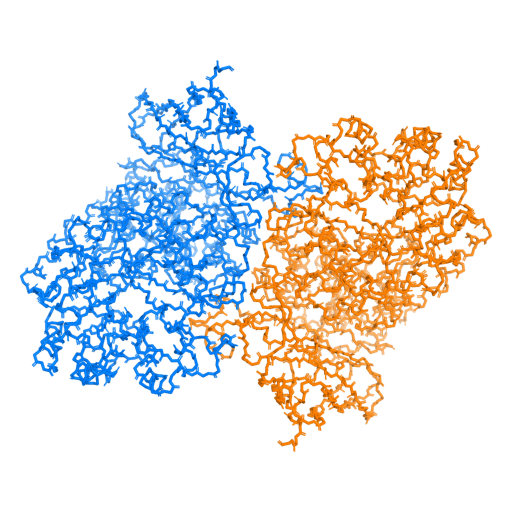 98.5 625 LEU B N 1
ATOM 10287 C CA . LEU B 1 625 ? 33.344 10.328 10.711 1 98.5 625 LEU B CA 1
ATOM 10288 C C . LEU B 1 625 ? 33.031 11.758 10.273 1 98.5 625 LEU B C 1
ATOM 10290 O O . LEU B 1 625 ? 31.875 12.172 10.281 1 98.5 625 LEU B O 1
ATOM 10294 N N . GLU B 1 626 ? 34 12.484 9.945 1 98.62 626 GLU B N 1
ATOM 10295 C CA . GLU B 1 626 ? 33.812 13.805 9.344 1 98.62 626 GLU B CA 1
ATOM 10296 C C . GLU B 1 626 ? 33.781 13.719 7.824 1 98.62 626 GLU B C 1
ATOM 10298 O O . GLU B 1 626 ? 34.688 13.195 7.199 1 98.62 626 GLU B O 1
ATOM 10303 N N . VAL B 1 627 ? 32.75 14.172 7.258 1 98.75 627 VAL B N 1
ATOM 10304 C CA . VAL B 1 627 ? 32.562 14.219 5.812 1 98.75 627 VAL B CA 1
ATOM 10305 C C . VAL B 1 627 ? 32.562 15.672 5.336 1 98.75 627 VAL B C 1
ATOM 10307 O O . VAL B 1 627 ? 31.797 16.5 5.805 1 98.75 627 VAL B O 1
ATOM 10310 N N . THR B 1 628 ? 33.438 15.945 4.418 1 98.44 628 THR B N 1
ATOM 10311 C CA . THR B 1 628 ? 33.531 17.312 3.895 1 98.44 628 THR B CA 1
ATOM 10312 C C . THR B 1 628 ? 33.375 17.312 2.375 1 98.44 628 THR B C 1
ATOM 10314 O O . THR B 1 628 ? 33.875 16.422 1.694 1 98.44 628 THR B O 1
ATOM 10317 N N . VAL B 1 629 ? 32.719 18.312 1.857 1 98.25 629 VAL B N 1
ATOM 10318 C CA . VAL B 1 629 ? 32.562 18.469 0.417 1 98.25 629 VAL B CA 1
ATOM 10319 C C . VAL B 1 629 ? 32.656 19.953 0.056 1 98.25 629 VAL B C 1
ATOM 10321 O O . VAL B 1 629 ? 32.125 20.812 0.776 1 98.25 629 VAL B O 1
ATOM 10324 N N . GLU B 1 630 ? 33.375 20.219 -0.955 1 98.38 630 GLU B N 1
ATOM 10325 C CA . GLU B 1 630 ? 33.406 21.594 -1.472 1 98.38 630 GLU B CA 1
ATOM 10326 C C . GLU B 1 630 ? 32.312 21.812 -2.498 1 98.38 630 GLU B C 1
ATOM 10328 O O . GLU B 1 630 ? 32.156 21.047 -3.453 1 98.38 630 GLU B O 1
ATOM 10333 N N . VAL B 1 631 ? 31.531 22.828 -2.256 1 98.62 631 VAL B N 1
ATOM 10334 C CA . VAL B 1 631 ? 30.5 23.25 -3.191 1 98.62 631 VAL B CA 1
ATOM 10335 C C . VAL B 1 631 ? 30.891 24.578 -3.844 1 98.62 631 VAL B C 1
ATOM 10337 O O . VAL B 1 631 ? 31.234 25.531 -3.152 1 98.62 631 VAL B O 1
ATOM 10340 N N . THR B 1 632 ? 30.781 24.609 -5.18 1 98.62 632 THR B N 1
ATOM 10341 C CA . THR B 1 632 ? 31.188 25.797 -5.914 1 98.62 632 THR B CA 1
ATOM 10342 C C . THR B 1 632 ? 30.047 26.281 -6.801 1 98.62 632 THR B C 1
ATOM 10344 O O . THR B 1 632 ? 29.422 25.5 -7.516 1 98.62 632 THR B O 1
ATOM 10347 N N . ASN B 1 633 ? 29.75 27.594 -6.711 1 98.69 633 ASN B N 1
ATOM 10348 C CA . ASN B 1 633 ? 28.875 28.203 -7.695 1 98.69 633 ASN B CA 1
ATOM 10349 C C . ASN B 1 633 ? 29.578 28.422 -9.023 1 98.69 633 ASN B C 1
ATOM 10351 O O . ASN B 1 633 ? 30.438 29.312 -9.133 1 98.69 633 ASN B O 1
ATOM 10355 N N . THR B 1 634 ? 29.203 27.703 -9.977 1 98.44 634 THR B N 1
ATOM 10356 C CA . THR B 1 634 ? 29.891 27.75 -11.258 1 98.44 634 THR B CA 1
ATOM 10357 C C . THR B 1 634 ? 29.156 28.641 -12.242 1 98.44 634 THR B C 1
ATOM 10359 O O . THR B 1 634 ? 29.547 28.75 -13.406 1 98.44 634 THR B O 1
ATOM 10362 N N . GLY B 1 635 ? 28.094 29.219 -11.805 1 97.75 635 GLY B N 1
ATOM 10363 C CA . GLY B 1 635 ? 27.297 30.047 -12.695 1 97.75 635 GLY B CA 1
ATOM 10364 C C . GLY B 1 635 ? 27.594 31.531 -12.539 1 97.75 635 GLY B C 1
ATOM 10365 O O . GLY B 1 635 ? 28.672 31.906 -12.094 1 97.75 635 GLY B O 1
ATOM 10366 N N . GLN B 1 636 ? 26.641 32.406 -13 1 96.5 636 GLN B N 1
ATOM 10367 C CA . GLN B 1 636 ? 26.891 33.844 -13.141 1 96.5 636 GLN B CA 1
ATOM 10368 C C . GLN B 1 636 ? 26.031 34.656 -12.164 1 96.5 636 GLN B C 1
ATOM 10370 O O . GLN B 1 636 ? 26.125 35.875 -12.125 1 96.5 636 GLN B O 1
ATOM 10375 N N . ARG B 1 637 ? 25.281 33.906 -11.406 1 97.5 637 ARG B N 1
ATOM 10376 C CA . ARG B 1 637 ? 24.422 34.562 -10.43 1 97.5 637 ARG B CA 1
ATOM 10377 C C . ARG B 1 637 ? 24.641 33.969 -9.031 1 97.5 637 ARG B C 1
ATOM 10379 O O . ARG B 1 637 ? 25.016 32.812 -8.898 1 97.5 637 ARG B O 1
ATOM 10386 N N . ALA B 1 638 ? 24.438 34.844 -8.062 1 98.12 638 ALA B N 1
ATOM 10387 C CA . ALA B 1 638 ? 24.406 34.312 -6.703 1 98.12 638 ALA B CA 1
ATOM 10388 C C . ALA B 1 638 ? 23.203 33.375 -6.508 1 98.12 638 ALA B C 1
ATOM 10390 O O . ALA B 1 638 ? 22.172 33.562 -7.148 1 98.12 638 ALA B O 1
ATOM 10391 N N . GLY B 1 639 ? 23.406 32.438 -5.691 1 98 639 GLY B N 1
ATOM 10392 C CA . GLY B 1 639 ? 22.328 31.5 -5.449 1 98 639 GLY B CA 1
ATOM 10393 C C . GLY B 1 639 ? 22.531 30.656 -4.211 1 98 639 GLY B C 1
ATOM 10394 O O . GLY B 1 639 ? 23.609 30.656 -3.623 1 98 639 GLY B O 1
ATOM 10395 N N . GLU B 1 640 ? 21.453 30.016 -3.85 1 98.25 640 GLU B N 1
ATOM 10396 C CA . GLU B 1 640 ? 21.469 29.078 -2.729 1 98.25 640 GLU B CA 1
ATOM 10397 C C . GLU B 1 640 ? 21.359 27.641 -3.215 1 98.25 640 GLU B C 1
ATOM 10399 O O . GLU B 1 640 ? 20.672 27.359 -4.191 1 98.25 640 GLU B O 1
ATOM 10404 N N . GLU B 1 641 ? 22.125 26.75 -2.564 1 98.06 641 GLU B N 1
ATOM 10405 C CA . GLU B 1 641 ? 22.109 25.312 -2.836 1 98.06 641 GLU B CA 1
ATOM 10406 C C . GLU B 1 641 ? 22.062 24.516 -1.541 1 98.06 641 GLU B C 1
ATOM 10408 O O . GLU B 1 641 ? 22.391 25.031 -0.472 1 98.06 641 GLU B O 1
ATOM 10413 N N . VAL B 1 642 ? 21.484 23.312 -1.614 1 98.69 642 VAL B N 1
ATOM 10414 C CA . VAL B 1 642 ? 21.422 22.422 -0.459 1 98.69 642 VAL B CA 1
ATOM 10415 C C . VAL B 1 642 ? 22.344 21.234 -0.665 1 98.69 642 VAL B C 1
ATOM 10417 O O . VAL B 1 642 ? 22.156 20.453 -1.593 1 98.69 642 VAL B O 1
ATOM 10420 N N . ALA B 1 643 ? 23.391 21.141 0.144 1 98.69 643 ALA B N 1
ATOM 10421 C CA . ALA B 1 643 ? 24.188 19.922 0.202 1 98.69 643 ALA B CA 1
ATOM 10422 C C . ALA B 1 643 ? 23.469 18.828 0.999 1 98.69 643 ALA B C 1
ATOM 10424 O O . ALA B 1 643 ? 23.125 19.031 2.166 1 98.69 643 ALA B O 1
ATOM 10425 N N . GLN B 1 644 ? 23.203 17.719 0.385 1 98.81 644 GLN B N 1
ATOM 10426 C CA . GLN B 1 644 ? 22.453 16.609 0.966 1 98.81 644 GLN B CA 1
ATOM 10427 C C . GLN B 1 644 ? 23.344 15.383 1.149 1 98.81 644 GLN B C 1
ATOM 10429 O O . GLN B 1 644 ? 23.906 14.867 0.181 1 98.81 644 GLN B O 1
ATOM 10434 N N . LEU B 1 645 ? 23.5 14.883 2.381 1 98.88 645 LEU B N 1
ATOM 10435 C CA . LEU B 1 645 ? 24.312 13.703 2.686 1 98.88 645 LEU B CA 1
ATOM 10436 C C . LEU B 1 645 ? 23.453 12.453 2.727 1 98.88 645 LEU B C 1
ATOM 10438 O O . LEU B 1 645 ? 22.516 12.359 3.518 1 98.88 645 LEU B O 1
ATOM 10442 N N . TYR B 1 646 ? 23.781 11.492 1.86 1 98.75 646 TYR B N 1
ATOM 10443 C CA . TYR B 1 646 ? 23.078 10.211 1.807 1 98.75 646 TYR B CA 1
ATOM 10444 C C . TYR B 1 646 ? 24.047 9.062 2.125 1 98.75 646 TYR B C 1
ATOM 10446 O O . TYR B 1 646 ? 25.234 9.141 1.826 1 98.75 646 TYR B O 1
ATOM 10454 N N . ILE B 1 647 ? 23.469 7.996 2.695 1 98.69 647 ILE B N 1
ATOM 10455 C CA . ILE B 1 647 ? 24.266 6.793 2.902 1 98.69 647 ILE B CA 1
ATOM 10456 C C . ILE B 1 647 ? 23.484 5.566 2.434 1 98.69 647 ILE B C 1
ATOM 10458 O O . ILE B 1 647 ? 22.281 5.637 2.223 1 98.69 647 ILE B O 1
ATOM 10462 N N . ASN B 1 648 ? 24.156 4.508 2.238 1 98.38 648 ASN B N 1
ATOM 10463 C CA . ASN B 1 648 ? 23.609 3.166 2.035 1 98.38 648 ASN B CA 1
ATOM 10464 C C . ASN B 1 648 ? 24.391 2.127 2.84 1 98.38 648 ASN B C 1
ATOM 10466 O O . ASN B 1 648 ? 25.625 2.105 2.809 1 98.38 648 ASN B O 1
ATOM 10470 N N . ASP B 1 649 ? 23.734 1.404 3.707 1 98.62 649 ASP B N 1
ATOM 10471 C CA . ASP B 1 649 ? 24.297 0.23 4.363 1 98.62 649 ASP B CA 1
ATOM 10472 C C . ASP B 1 649 ? 24.359 -0.958 3.408 1 98.62 649 ASP B C 1
ATOM 10474 O O . ASP B 1 649 ? 23.328 -1.544 3.066 1 98.62 649 ASP B O 1
ATOM 10478 N N . CYS B 1 650 ? 25.578 -1.383 2.994 1 98.56 650 CYS B N 1
ATOM 10479 C CA . CYS B 1 650 ? 25.75 -2.295 1.87 1 98.56 650 CYS B CA 1
ATOM 10480 C C . CYS B 1 650 ? 25.234 -3.688 2.213 1 98.56 650 CYS B C 1
ATOM 10482 O O . CYS B 1 650 ? 24.672 -4.371 1.36 1 98.56 650 CYS B O 1
ATOM 10484 N N . VAL B 1 651 ? 25.484 -4.168 3.406 1 98.62 651 VAL B N 1
ATOM 10485 C CA . VAL B 1 651 ? 25.062 -5.48 3.873 1 98.62 651 VAL B CA 1
ATOM 10486 C C . VAL B 1 651 ? 24.547 -5.379 5.312 1 98.62 651 VAL B C 1
ATOM 10488 O O . VAL B 1 651 ? 25.266 -4.883 6.191 1 98.62 651 VAL B O 1
ATOM 10491 N N . ALA B 1 652 ? 23.344 -5.797 5.531 1 98.56 652 ALA B N 1
ATOM 10492 C CA . ALA B 1 652 ? 22.734 -5.727 6.859 1 98.56 652 ALA B CA 1
ATOM 10493 C C . ALA B 1 652 ? 21.781 -6.891 7.094 1 98.56 652 ALA B C 1
ATOM 10495 O O . ALA B 1 652 ? 21.375 -7.574 6.148 1 98.56 652 ALA B O 1
ATOM 10496 N N . SER B 1 653 ? 21.422 -7.117 8.359 1 98.25 653 SER B N 1
ATOM 10497 C CA . SER B 1 653 ? 20.562 -8.219 8.75 1 98.25 653 SER B CA 1
ATOM 10498 C C . SER B 1 653 ? 19.094 -7.914 8.438 1 98.25 653 SER B C 1
ATOM 10500 O O . SER B 1 653 ? 18.234 -8.797 8.523 1 98.25 653 SER B O 1
ATOM 10502 N N . ARG B 1 654 ? 18.828 -6.754 8.109 1 98.25 654 ARG B N 1
ATOM 10503 C CA . ARG B 1 654 ? 17.562 -6.297 7.531 1 98.25 654 ARG B CA 1
ATOM 10504 C C . ARG B 1 654 ? 17.812 -5.469 6.277 1 98.25 654 ARG B C 1
ATOM 10506 O O . ARG B 1 654 ? 18.75 -4.676 6.219 1 98.25 654 ARG B O 1
ATOM 10513 N N . VAL B 1 655 ? 16.969 -5.691 5.281 1 98.69 655 VAL B N 1
ATOM 10514 C CA . VAL B 1 655 ? 17.125 -4.961 4.027 1 98.69 655 VAL B CA 1
ATOM 10515 C C . VAL B 1 655 ? 17.078 -3.457 4.301 1 98.69 655 VAL B C 1
ATOM 10517 O O . VAL B 1 655 ? 16.188 -2.967 5 1 98.69 655 VAL B O 1
ATOM 10520 N N . ARG B 1 656 ? 18.031 -2.754 3.791 1 98.44 656 ARG B N 1
ATOM 10521 C CA . ARG B 1 656 ? 18.156 -1.316 4.008 1 98.44 656 ARG B CA 1
ATOM 10522 C C . ARG B 1 656 ? 17.75 -0.536 2.764 1 98.44 656 ARG B C 1
ATOM 10524 O O . ARG B 1 656 ? 17.734 -1.081 1.657 1 98.44 656 ARG B O 1
ATOM 10531 N N . PRO B 1 657 ? 17.422 0.738 2.934 1 98.06 657 PRO B N 1
ATOM 10532 C CA . PRO B 1 657 ? 17.062 1.563 1.781 1 98.06 657 PRO B CA 1
ATOM 10533 C C . PRO B 1 657 ? 18.203 1.738 0.787 1 98.06 657 PRO B C 1
ATOM 10535 O O . PRO B 1 657 ? 19.375 1.677 1.171 1 98.06 657 PRO B O 1
ATOM 10538 N N . VAL B 1 658 ? 17.891 2.021 -0.471 1 97.69 658 VAL B N 1
ATOM 10539 C CA . VAL B 1 658 ? 18.859 2.273 -1.524 1 97.69 658 VAL B CA 1
ATOM 10540 C C . VAL B 1 658 ? 19.719 3.482 -1.156 1 97.69 658 VAL B C 1
ATOM 10542 O O . VAL B 1 658 ? 20.891 3.564 -1.541 1 97.69 658 VAL B O 1
ATOM 10545 N N . GLN B 1 659 ? 19.125 4.434 -0.512 1 97.31 659 GLN B N 1
ATOM 10546 C CA . GLN B 1 659 ? 19.766 5.617 0.048 1 97.31 659 GLN B CA 1
ATOM 10547 C C . GLN B 1 659 ? 18.969 6.176 1.221 1 97.31 659 GLN B C 1
ATOM 10549 O O . GLN B 1 659 ? 17.766 5.949 1.319 1 97.31 659 GLN B O 1
ATOM 10554 N N . GLU B 1 660 ? 19.641 6.855 2.117 1 98.25 660 GLU B N 1
ATOM 10555 C CA . GLU B 1 660 ? 18.984 7.5 3.252 1 98.25 660 GLU B CA 1
ATOM 10556 C C . GLU B 1 660 ? 19.641 8.844 3.568 1 98.25 660 GLU B C 1
ATOM 10558 O O . GLU B 1 660 ? 20.844 8.922 3.771 1 98.25 660 GLU B O 1
ATOM 10563 N N . LEU B 1 661 ? 18.828 9.859 3.604 1 98.88 661 LEU B N 1
ATOM 10564 C CA . LEU B 1 661 ? 19.328 11.172 3.994 1 98.88 661 LEU B CA 1
ATOM 10565 C C . LEU B 1 661 ? 19.734 11.188 5.465 1 98.88 661 LEU B C 1
ATOM 10567 O O . LEU B 1 661 ? 18.969 10.758 6.332 1 98.88 661 LEU B O 1
ATOM 10571 N N . LYS B 1 662 ? 20.984 11.672 5.762 1 98.69 662 LYS B N 1
ATOM 10572 C CA . LYS B 1 662 ? 21.469 11.695 7.141 1 98.69 662 LYS B CA 1
ATOM 10573 C C . LYS B 1 662 ? 21.797 13.117 7.594 1 98.69 662 LYS B C 1
ATOM 10575 O O . LYS B 1 662 ? 22 13.359 8.781 1 98.69 662 LYS B O 1
ATOM 10580 N N . GLY B 1 663 ? 21.781 14.039 6.641 1 98.5 663 GLY B N 1
ATOM 10581 C CA . GLY B 1 663 ? 22.047 15.438 6.938 1 98.5 663 GLY B CA 1
ATOM 10582 C C . GLY B 1 663 ? 21.938 16.328 5.723 1 98.5 663 GLY B C 1
ATOM 10583 O O . GLY B 1 663 ? 21.984 15.859 4.586 1 98.5 663 GLY B O 1
ATOM 10584 N N . PHE B 1 664 ? 21.828 17.594 5.941 1 98.75 664 PHE B N 1
ATOM 10585 C CA . PHE B 1 664 ? 21.797 18.578 4.867 1 98.75 664 PHE B CA 1
ATOM 10586 C C . PHE B 1 664 ? 22.203 19.953 5.383 1 98.75 664 PHE B C 1
ATOM 10588 O O . PHE B 1 664 ? 22.109 20.234 6.582 1 98.75 664 PHE B O 1
ATOM 10595 N N . GLU B 1 665 ? 22.688 20.734 4.469 1 98.25 665 GLU B N 1
ATOM 10596 C CA . GLU B 1 665 ? 23.078 22.109 4.758 1 98.25 665 GLU B CA 1
ATOM 10597 C C . GLU B 1 665 ? 22.828 23.016 3.559 1 98.25 665 GLU B C 1
ATOM 10599 O O . GLU B 1 665 ? 23.25 22.703 2.439 1 98.25 665 GLU B O 1
ATOM 10604 N N . LYS B 1 666 ? 22.125 24.047 3.791 1 97.44 666 LYS B N 1
ATOM 10605 C CA . LYS B 1 666 ? 21.891 25.047 2.752 1 97.44 666 LYS B CA 1
ATOM 10606 C C . LYS B 1 666 ? 23 26.094 2.742 1 97.44 666 LYS B C 1
ATOM 10608 O O . LYS B 1 666 ? 23.375 26.625 3.791 1 97.44 666 LYS B O 1
ATOM 10613 N N . VAL B 1 667 ? 23.578 26.469 1.538 1 97.5 667 VAL B N 1
ATOM 10614 C CA . VAL B 1 667 ? 24.641 27.438 1.411 1 97.5 667 VAL B CA 1
ATOM 10615 C C . VAL B 1 667 ? 24.266 28.5 0.378 1 97.5 667 VAL B C 1
ATOM 10617 O O . VAL B 1 667 ? 23.516 28.219 -0.564 1 97.5 667 VAL B O 1
ATOM 10620 N N . CYS B 1 668 ? 24.641 29.656 0.593 1 98 668 CYS B N 1
ATOM 10621 C CA . CYS B 1 668 ? 24.531 30.766 -0.355 1 98 668 CYS B CA 1
ATOM 10622 C C . CYS B 1 668 ? 25.891 31.156 -0.902 1 98 668 CYS B C 1
ATOM 10624 O O . CYS B 1 668 ? 26.797 31.484 -0.137 1 98 668 CYS B O 1
ATOM 10626 N N . LEU B 1 669 ? 26.031 31.172 -2.227 1 98.56 669 LEU B N 1
ATOM 10627 C CA . LEU B 1 669 ? 27.344 31.375 -2.838 1 98.56 669 LEU B CA 1
ATOM 10628 C C . LEU B 1 669 ? 27.266 32.406 -3.969 1 98.56 669 LEU B C 1
ATOM 10630 O O . LEU B 1 669 ? 26.312 32.375 -4.754 1 98.56 669 LEU B O 1
ATOM 10634 N N . LYS B 1 670 ? 28.203 33.25 -4.004 1 98.44 670 LYS B N 1
ATOM 10635 C CA . LYS B 1 670 ? 28.391 34.125 -5.137 1 98.44 670 LYS B CA 1
ATOM 10636 C C . LYS B 1 670 ? 28.984 33.406 -6.332 1 98.44 670 LYS B C 1
ATOM 10638 O O . LYS B 1 670 ? 29.516 32.312 -6.191 1 98.44 670 LYS B O 1
ATOM 10643 N N . PRO B 1 671 ? 28.891 34.094 -7.504 1 98.31 671 PRO B N 1
ATOM 10644 C CA . PRO B 1 671 ? 29.547 33.5 -8.656 1 98.31 671 PRO B CA 1
ATOM 10645 C C . PRO B 1 671 ? 31.031 33.188 -8.414 1 98.31 671 PRO B C 1
ATOM 10647 O O . PRO B 1 671 ? 31.781 34.094 -7.988 1 98.31 671 PRO B O 1
ATOM 10650 N N . GLY B 1 672 ? 31.406 31.938 -8.602 1 98.12 672 GLY B N 1
ATOM 10651 C CA . GLY B 1 672 ? 32.781 31.547 -8.477 1 98.12 672 GLY B CA 1
ATOM 10652 C C . GLY B 1 672 ? 33.188 31.203 -7.051 1 98.12 672 GLY B C 1
ATOM 10653 O O . GLY B 1 672 ? 34.25 30.625 -6.82 1 98.12 672 GLY B O 1
ATOM 10654 N N . GLU B 1 673 ? 32.344 31.5 -6.125 1 98.56 673 GLU B N 1
ATOM 10655 C CA . GLU B 1 673 ? 32.656 31.25 -4.723 1 98.56 673 GLU B CA 1
ATOM 10656 C C . GLU B 1 673 ? 32.531 29.766 -4.395 1 98.56 673 GLU B C 1
ATOM 10658 O O . GLU B 1 673 ? 31.656 29.062 -4.914 1 98.56 673 GLU B O 1
ATOM 10663 N N . ALA B 1 674 ? 33.438 29.266 -3.588 1 98.44 674 ALA B N 1
ATOM 10664 C CA . ALA B 1 674 ? 33.406 27.906 -3.088 1 98.44 674 ALA B CA 1
ATOM 10665 C C . ALA B 1 674 ? 33.344 27.875 -1.565 1 98.44 674 ALA B C 1
ATOM 10667 O O . ALA B 1 674 ? 33.938 28.719 -0.886 1 98.44 674 ALA B O 1
ATOM 10668 N N . LYS B 1 675 ? 32.594 26.938 -1.05 1 98.25 675 LYS B N 1
ATOM 10669 C CA . LYS B 1 675 ? 32.469 26.734 0.39 1 98.25 675 LYS B CA 1
ATOM 10670 C C . LYS B 1 675 ? 32.594 25.266 0.755 1 98.25 675 LYS B C 1
ATOM 10672 O O . LYS B 1 675 ? 32.062 24.391 0.047 1 98.25 675 LYS B O 1
ATOM 10677 N N . LYS B 1 676 ? 33.281 25.016 1.794 1 98.12 676 LYS B N 1
ATOM 10678 C CA . LYS B 1 676 ? 33.344 23.672 2.346 1 98.12 676 LYS B CA 1
ATOM 10679 C C . LYS B 1 676 ? 32.219 23.406 3.312 1 98.12 676 LYS B C 1
ATOM 10681 O O . LYS B 1 676 ? 32 24.141 4.277 1 98.12 676 LYS B O 1
ATOM 10686 N N . VAL B 1 677 ? 31.453 22.391 3.025 1 98.25 677 VAL B N 1
ATOM 10687 C CA . VAL B 1 677 ? 30.375 21.922 3.893 1 98.25 677 VAL B CA 1
ATOM 10688 C C . VAL B 1 677 ? 30.797 20.656 4.617 1 98.25 677 VAL B C 1
ATOM 10690 O O . VAL B 1 677 ? 31.375 19.75 4.012 1 98.25 677 VAL B O 1
ATOM 10693 N N . SER B 1 678 ? 30.5 20.594 5.918 1 98.38 678 SER B N 1
ATOM 10694 C CA . SER B 1 678 ? 30.938 19.453 6.711 1 98.38 678 SER B CA 1
ATOM 10695 C C . SER B 1 678 ? 29.766 18.797 7.434 1 98.38 678 SER B C 1
ATOM 10697 O O . SER B 1 678 ? 28.859 19.484 7.914 1 98.38 678 SER B O 1
ATOM 10699 N N . PHE B 1 679 ? 29.781 17.5 7.504 1 98.56 679 PHE B N 1
ATOM 10700 C CA . PHE B 1 679 ? 28.844 16.672 8.25 1 98.56 679 PHE B CA 1
ATOM 10701 C C . PHE B 1 679 ? 29.578 15.719 9.188 1 98.56 679 PHE B C 1
ATOM 10703 O O . PHE B 1 679 ? 30.75 15.43 8.984 1 98.56 679 PHE B O 1
ATOM 10710 N N . LYS B 1 680 ? 28.906 15.352 10.188 1 98.38 680 LYS B N 1
ATOM 10711 C CA . LYS B 1 680 ? 29.438 14.367 11.133 1 98.38 680 LYS B CA 1
ATOM 10712 C C . LYS B 1 680 ? 28.516 13.156 11.227 1 98.38 680 LYS B C 1
ATOM 10714 O O . LYS B 1 680 ? 27.297 13.305 11.398 1 98.38 680 LYS B O 1
ATOM 10719 N N . LEU B 1 681 ? 29.062 11.969 11.102 1 98.12 681 LEU B N 1
ATOM 10720 C CA . LEU B 1 681 ? 28.328 10.719 11.25 1 98.12 681 LEU B CA 1
ATOM 10721 C C . LEU B 1 681 ? 28.906 9.875 12.383 1 98.12 681 LEU B C 1
ATOM 10723 O O . LEU B 1 681 ? 30.125 9.805 12.539 1 98.12 681 LEU B O 1
ATOM 10727 N N . ARG B 1 682 ? 28.062 9.383 13.172 1 97.88 682 ARG B N 1
ATOM 10728 C CA . ARG B 1 682 ? 28.422 8.43 14.219 1 97.88 682 ARG B CA 1
ATOM 10729 C C . ARG B 1 682 ? 27.672 7.113 14.039 1 97.88 682 ARG B C 1
ATOM 10731 O O . ARG B 1 682 ? 26.812 6.996 13.156 1 97.88 682 ARG B O 1
ATOM 10738 N N . ARG B 1 683 ? 28.016 6.164 14.852 1 96.75 683 ARG B N 1
ATOM 10739 C CA . ARG B 1 683 ? 27.391 4.848 14.781 1 96.75 683 ARG B CA 1
ATOM 10740 C C . ARG B 1 683 ? 25.875 4.953 14.914 1 96.75 683 ARG B C 1
ATOM 10742 O O . ARG B 1 683 ? 25.141 4.199 14.281 1 96.75 683 ARG B O 1
ATOM 10749 N N . GLU B 1 684 ? 25.406 5.875 15.727 1 96.62 684 GLU B N 1
ATOM 10750 C CA . GLU B 1 684 ? 23.969 6.074 15.945 1 96.62 684 GLU B CA 1
ATOM 10751 C C . GLU B 1 684 ? 23.266 6.457 14.648 1 96.62 684 GLU B C 1
ATOM 10753 O O . GLU B 1 684 ? 22.109 6.078 14.422 1 96.62 684 GLU B O 1
ATOM 10758 N N . ASP B 1 685 ? 23.984 7.164 13.789 1 97.75 685 ASP B N 1
ATOM 10759 C CA . ASP B 1 685 ? 23.422 7.59 12.516 1 97.75 685 ASP B CA 1
ATOM 10760 C C . ASP B 1 685 ? 23.344 6.422 11.531 1 97.75 685 ASP B C 1
ATOM 10762 O O . ASP B 1 685 ? 22.609 6.488 10.539 1 97.75 685 ASP B O 1
ATOM 10766 N N . LEU B 1 686 ? 24.125 5.367 11.82 1 98.31 686 LEU B N 1
ATOM 10767 C CA . LEU B 1 686 ? 24.188 4.199 10.945 1 98.31 686 LEU B CA 1
ATOM 10768 C C . LEU B 1 686 ? 23.328 3.068 11.484 1 98.31 686 LEU B C 1
ATOM 10770 O O . LEU B 1 686 ? 23.25 1.998 10.883 1 98.31 686 LEU B O 1
ATOM 10774 N N . SER B 1 687 ? 22.641 3.291 12.617 1 98.25 687 SER B N 1
ATOM 10775 C CA . SER B 1 687 ? 21.875 2.26 13.305 1 98.25 687 SER B CA 1
ATOM 10776 C C . SER B 1 687 ? 20.484 2.098 12.688 1 98.25 687 SER B C 1
ATOM 10778 O O . SER B 1 687 ? 19.984 3.004 12.008 1 98.25 687 SER B O 1
ATOM 10780 N N . PHE B 1 688 ? 19.859 1.002 12.812 1 98.25 688 PHE B N 1
ATOM 10781 C CA . PHE B 1 688 ? 18.5 0.671 12.422 1 98.25 688 PHE B CA 1
ATOM 10782 C C . PHE B 1 688 ? 17.891 -0.363 13.367 1 98.25 688 PHE B C 1
ATOM 10784 O O . PHE B 1 688 ? 18.609 -0.967 14.164 1 98.25 688 PHE B O 1
ATOM 10791 N N . HIS B 1 689 ? 16.609 -0.503 13.375 1 98.12 689 HIS B N 1
ATOM 10792 C CA . HIS B 1 689 ? 15.969 -1.539 14.18 1 98.12 689 HIS B CA 1
ATOM 10793 C C . HIS B 1 689 ? 15.945 -2.871 13.438 1 98.12 689 HIS B C 1
ATOM 10795 O O . HIS B 1 689 ? 15.477 -2.945 12.297 1 98.12 689 HIS B O 1
ATOM 10801 N N . GLY B 1 690 ? 16.438 -3.883 14.102 1 96.81 690 GLY B N 1
ATOM 10802 C CA . GLY B 1 690 ? 16.391 -5.223 13.547 1 96.81 690 GLY B CA 1
ATOM 10803 C C . GLY B 1 690 ? 15 -5.812 13.508 1 96.81 690 GLY B C 1
ATOM 10804 O O . GLY B 1 690 ? 14.039 -5.176 13.953 1 96.81 690 GLY B O 1
ATOM 10805 N N . ALA B 1 691 ? 14.906 -7.004 12.922 1 92.38 691 ALA B N 1
ATOM 10806 C CA . ALA B 1 691 ? 13.617 -7.68 12.805 1 92.38 691 ALA B CA 1
ATOM 10807 C C . ALA B 1 691 ? 12.984 -7.906 14.172 1 92.38 691 ALA B C 1
ATOM 10809 O O . ALA B 1 691 ? 11.758 -8.023 14.289 1 92.38 691 ALA B O 1
ATOM 10810 N N . ASP B 1 692 ? 13.781 -7.918 15.211 1 90.06 692 ASP B N 1
ATOM 10811 C CA . ASP B 1 692 ? 13.289 -8.133 16.562 1 90.06 692 ASP B CA 1
ATOM 10812 C C . ASP B 1 692 ? 12.906 -6.816 17.234 1 90.06 692 ASP B C 1
ATOM 10814 O O . ASP B 1 692 ? 12.539 -6.793 18.406 1 90.06 692 ASP B O 1
ATOM 10818 N N . GLY B 1 693 ? 13.062 -5.719 16.516 1 91.38 693 GLY B N 1
ATOM 10819 C CA . GLY B 1 693 ? 12.664 -4.418 17.031 1 91.38 693 GLY B CA 1
ATOM 10820 C C . GLY B 1 693 ? 13.75 -3.729 17.828 1 91.38 693 GLY B C 1
ATOM 10821 O O . GLY B 1 693 ? 13.562 -2.609 18.312 1 91.38 693 GLY B O 1
ATOM 10822 N N . LYS B 1 694 ? 14.914 -4.324 17.938 1 95.69 694 LYS B N 1
ATOM 10823 C CA . LYS B 1 694 ? 16 -3.734 18.719 1 95.69 694 LYS B CA 1
ATOM 10824 C C . LYS B 1 694 ? 16.891 -2.852 17.844 1 95.69 694 LYS B C 1
ATOM 10826 O O . LYS B 1 694 ? 17.141 -3.178 16.688 1 95.69 694 LYS B O 1
ATOM 10831 N N . LEU B 1 695 ? 17.281 -1.753 18.406 1 97.44 695 LEU B N 1
ATOM 10832 C CA . LEU B 1 695 ? 18.188 -0.841 17.703 1 97.44 695 LEU B CA 1
ATOM 10833 C C . LEU B 1 695 ? 19.594 -1.423 17.625 1 97.44 695 LEU B C 1
ATOM 10835 O O . LEU B 1 695 ? 20.172 -1.81 18.656 1 97.44 695 LEU B O 1
ATOM 10839 N N . ILE B 1 696 ? 20.156 -1.517 16.438 1 97.25 696 ILE B N 1
ATOM 10840 C CA . ILE B 1 696 ? 21.484 -2.107 16.266 1 97.25 696 ILE B CA 1
ATOM 10841 C C . ILE B 1 696 ? 22.266 -1.342 15.203 1 97.25 696 ILE B C 1
ATOM 10843 O O . ILE B 1 696 ? 21.672 -0.642 14.375 1 97.25 696 ILE B O 1
ATOM 10847 N N . ALA B 1 697 ? 23.531 -1.317 15.266 1 96.88 697 ALA B N 1
ATOM 10848 C CA . ALA B 1 697 ? 24.469 -1.016 14.188 1 96.88 697 ALA B CA 1
ATOM 10849 C C . ALA B 1 697 ? 25.312 -2.24 13.836 1 96.88 697 ALA B C 1
ATOM 10851 O O . ALA B 1 697 ? 25.609 -3.064 14.703 1 96.88 697 ALA B O 1
ATOM 10852 N N . GLU B 1 698 ? 25.594 -2.408 12.633 1 97.81 698 GLU B N 1
ATOM 10853 C CA . GLU B 1 698 ? 26.375 -3.559 12.211 1 97.81 698 GLU B CA 1
ATOM 10854 C C . GLU B 1 698 ? 27.641 -3.119 11.469 1 97.81 698 GLU B C 1
ATOM 10856 O O . GLU B 1 698 ? 27.594 -2.201 10.648 1 97.81 698 GLU B O 1
ATOM 10861 N N . PRO B 1 699 ? 28.797 -3.754 11.867 1 97.94 699 PRO B N 1
ATOM 10862 C CA . PRO B 1 699 ? 30.016 -3.441 11.094 1 97.94 699 PRO B CA 1
ATOM 10863 C C . PRO B 1 699 ? 29.875 -3.805 9.617 1 97.94 699 PRO B C 1
ATOM 10865 O O . PRO B 1 699 ? 29.172 -4.754 9.273 1 97.94 699 PRO B O 1
ATOM 10868 N N . GLY B 1 700 ? 30.547 -3.035 8.805 1 97.94 700 GLY B N 1
ATOM 10869 C CA . GLY B 1 700 ? 30.484 -3.309 7.375 1 97.94 700 GLY B CA 1
ATOM 10870 C C . GLY B 1 700 ? 30.734 -2.078 6.523 1 97.94 700 GLY B C 1
ATOM 10871 O O . GLY B 1 700 ? 31.172 -1.043 7.031 1 97.94 700 GLY B O 1
ATOM 10872 N N . ASP B 1 701 ? 30.562 -2.283 5.238 1 98.31 701 ASP B N 1
ATOM 10873 C CA . ASP B 1 701 ? 30.828 -1.223 4.27 1 98.31 701 ASP B CA 1
ATOM 10874 C C . ASP B 1 701 ? 29.594 -0.345 4.07 1 98.31 701 ASP B C 1
ATOM 10876 O O . ASP B 1 701 ? 28.469 -0.838 4.09 1 98.31 701 ASP B O 1
ATOM 10880 N N . PHE B 1 702 ? 29.828 0.879 3.922 1 98.75 702 PHE B N 1
ATOM 10881 C CA . PHE B 1 702 ? 28.797 1.875 3.615 1 98.75 702 PHE B CA 1
ATOM 10882 C C . PHE B 1 702 ? 29.188 2.678 2.377 1 98.75 702 PHE B C 1
ATOM 10884 O O . PHE B 1 702 ? 30.359 2.963 2.154 1 98.75 702 PHE B O 1
ATOM 10891 N N . LYS B 1 703 ? 28.203 2.959 1.579 1 98.62 703 LYS B N 1
ATOM 10892 C CA . LYS B 1 703 ? 28.344 3.959 0.524 1 98.62 703 LYS B CA 1
ATOM 10893 C C . LYS B 1 703 ? 27.828 5.32 0.988 1 98.62 703 LYS B C 1
ATOM 10895 O O . LYS B 1 703 ? 26.953 5.398 1.853 1 98.62 703 LYS B O 1
ATOM 10900 N N . LEU B 1 704 ? 28.391 6.355 0.41 1 98.56 704 LEU B N 1
ATOM 10901 C CA . LEU B 1 704 ? 28.062 7.715 0.836 1 98.56 704 LEU B CA 1
ATOM 10902 C C . LEU B 1 704 ? 28.094 8.68 -0.346 1 98.56 704 LEU B C 1
ATOM 10904 O O . LEU B 1 704 ? 28.953 8.57 -1.219 1 98.56 704 LEU B O 1
ATOM 10908 N N . TRP B 1 705 ? 27.094 9.578 -0.418 1 98.19 705 TRP B N 1
ATOM 10909 C CA . TRP B 1 705 ? 27 10.656 -1.398 1 98.19 705 TRP B CA 1
ATOM 10910 C C . TRP B 1 705 ? 26.719 11.992 -0.714 1 98.19 705 TRP B C 1
ATOM 10912 O O . TRP B 1 705 ? 26.016 12.047 0.29 1 98.19 705 TRP B O 1
ATOM 10922 N N . VAL B 1 706 ? 27.297 13.008 -1.191 1 98.56 706 VAL B N 1
ATOM 10923 C CA . VAL B 1 706 ? 26.828 14.359 -0.918 1 98.56 706 VAL B CA 1
ATOM 10924 C C . VAL B 1 706 ? 26.516 15.078 -2.23 1 98.56 706 VAL B C 1
ATOM 10926 O O . VAL B 1 706 ? 27.406 15.273 -3.064 1 98.56 706 VAL B O 1
ATOM 10929 N N . SER B 1 707 ? 25.281 15.367 -2.43 1 96.62 707 SER B N 1
ATOM 10930 C CA . SER B 1 707 ? 24.859 15.945 -3.703 1 96.62 707 SER B CA 1
ATOM 10931 C C . SER B 1 707 ? 23.609 16.797 -3.541 1 96.62 707 SER B C 1
ATOM 10933 O O . SER B 1 707 ? 23.234 17.156 -2.424 1 96.62 707 SER B O 1
ATOM 10935 N N . ASN B 1 708 ? 23.078 17.266 -4.711 1 96.88 708 ASN B N 1
ATOM 10936 C CA . ASN B 1 708 ? 21.953 18.188 -4.652 1 96.88 708 ASN B CA 1
ATOM 10937 C C . ASN B 1 708 ? 20.625 17.484 -4.926 1 96.88 708 ASN B C 1
ATOM 10939 O O . ASN B 1 708 ? 19.609 18.141 -5.16 1 96.88 708 ASN B O 1
ATOM 10943 N N . SER B 1 709 ? 20.594 16.188 -4.898 1 97.81 709 SER B N 1
ATOM 10944 C CA . SER B 1 709 ? 19.375 15.391 -4.969 1 97.81 709 SER B CA 1
ATOM 10945 C C . SER B 1 709 ? 19.641 13.93 -4.629 1 97.81 709 SER B C 1
ATOM 10947 O O . SER B 1 709 ? 20.797 13.508 -4.57 1 97.81 709 SER B O 1
ATOM 10949 N N . SER B 1 710 ? 18.562 13.18 -4.438 1 98.12 710 SER B N 1
ATOM 10950 C CA . SER B 1 710 ? 18.688 11.766 -4.094 1 98.12 710 SER B CA 1
ATOM 10951 C C . SER B 1 710 ? 19.141 10.945 -5.289 1 98.12 710 SER B C 1
ATOM 10953 O O . SER B 1 710 ? 19.438 9.75 -5.156 1 98.12 710 SER B O 1
ATOM 10955 N N . ALA B 1 711 ? 19.312 11.477 -6.516 1 95.81 711 ALA B N 1
ATOM 10956 C CA . ALA B 1 711 ? 19.656 10.719 -7.715 1 95.81 711 ALA B CA 1
ATOM 10957 C C . ALA B 1 711 ? 20.984 11.18 -8.305 1 95.81 711 ALA B C 1
ATOM 10959 O O . ALA B 1 711 ? 21.25 10.945 -9.484 1 95.81 711 ALA B O 1
ATOM 10960 N N . SER B 1 712 ? 21.812 11.828 -7.527 1 93.19 712 SER B N 1
ATOM 10961 C CA . SER B 1 712 ? 23.078 12.352 -8.031 1 93.19 712 SER B CA 1
ATOM 10962 C C . SER B 1 712 ? 24.203 12.18 -7.008 1 93.19 712 SER B C 1
ATOM 10964 O O . SER B 1 712 ? 23.969 11.695 -5.902 1 93.19 712 SER B O 1
ATOM 10966 N N . GLY B 1 713 ? 25.422 12.508 -7.516 1 94.31 713 GLY B N 1
ATOM 10967 C CA . GLY B 1 713 ? 26.562 12.547 -6.633 1 94.31 713 GLY B CA 1
ATOM 10968 C C . GLY B 1 713 ? 27.578 11.445 -6.922 1 94.31 713 GLY B C 1
ATOM 10969 O O . GLY B 1 713 ? 27.219 10.398 -7.473 1 94.31 713 GLY B O 1
ATOM 10970 N N . GLU B 1 714 ? 28.766 11.766 -6.523 1 96.94 714 GLU B N 1
ATOM 10971 C CA . GLU B 1 714 ? 29.828 10.773 -6.621 1 96.94 714 GLU B CA 1
ATOM 10972 C C . GLU B 1 714 ? 29.859 9.875 -5.391 1 96.94 714 GLU B C 1
ATOM 10974 O O . GLU B 1 714 ? 29.844 10.359 -4.258 1 96.94 714 GLU B O 1
ATOM 10979 N N . GLU B 1 715 ? 29.922 8.648 -5.641 1 97.5 715 GLU B N 1
ATOM 10980 C CA . GLU B 1 715 ? 29.922 7.637 -4.586 1 97.5 715 GLU B CA 1
ATOM 10981 C C . GLU B 1 715 ? 31.297 7.512 -3.932 1 97.5 715 GLU B C 1
ATOM 10983 O O . GLU B 1 715 ? 32.312 7.465 -4.625 1 97.5 715 GLU B O 1
ATOM 10988 N N . VAL B 1 716 ? 31.375 7.527 -2.641 1 98.5 716 VAL B N 1
ATOM 10989 C CA . VAL B 1 716 ? 32.531 7.129 -1.873 1 98.5 716 VAL B CA 1
ATOM 10990 C C . VAL B 1 716 ? 32.156 6.055 -0.859 1 98.5 716 VAL B C 1
ATOM 10992 O O . VAL B 1 716 ? 30.969 5.824 -0.604 1 98.5 716 VAL B O 1
ATOM 10995 N N . THR B 1 717 ? 33.156 5.355 -0.263 1 98.44 717 THR B N 1
ATOM 10996 C CA . THR B 1 717 ? 32.875 4.246 0.643 1 98.44 717 THR B CA 1
ATOM 10997 C C . THR B 1 717 ? 33.656 4.383 1.935 1 98.44 717 THR B C 1
ATOM 10999 O O . THR B 1 717 ? 34.75 4.988 1.945 1 98.44 717 THR B O 1
ATOM 11002 N N . PHE B 1 718 ? 33.125 3.91 2.986 1 98.38 718 PHE B N 1
ATOM 11003 C CA . PHE B 1 718 ? 33.812 3.725 4.258 1 98.38 718 PHE B CA 1
ATOM 11004 C C . PHE B 1 718 ? 33.344 2.467 4.965 1 98.38 718 PHE B C 1
ATOM 11006 O O . PHE B 1 718 ? 32.312 1.88 4.566 1 98.38 718 PHE B O 1
ATOM 11013 N N . ARG B 1 719 ? 34.156 2.012 5.945 1 98 719 ARG B N 1
ATOM 11014 C CA . ARG B 1 719 ? 33.812 0.802 6.688 1 98 719 ARG B CA 1
ATOM 11015 C C . ARG B 1 719 ? 33.625 1.104 8.172 1 98 719 ARG B C 1
ATOM 11017 O O . ARG B 1 719 ? 34.469 1.766 8.781 1 98 719 ARG B O 1
ATOM 11024 N N . LEU B 1 720 ? 32.438 0.772 8.758 1 98.5 720 LEU B N 1
ATOM 11025 C CA . LEU B 1 720 ? 32.312 0.753 10.211 1 98.5 720 LEU B CA 1
ATOM 11026 C C . LEU B 1 720 ? 32.969 -0.483 10.812 1 98.5 720 LEU B C 1
ATOM 11028 O O . LEU B 1 720 ? 32.625 -1.611 10.453 1 98.5 720 LEU B O 1
ATOM 11032 N N . LEU B 1 721 ? 33.875 -0.281 11.703 1 97.62 721 LEU B N 1
ATOM 11033 C CA . LEU B 1 721 ? 34.594 -1.382 12.328 1 97.62 721 LEU B CA 1
ATOM 11034 C C . LEU B 1 721 ? 33.812 -1.979 13.477 1 97.62 721 LEU B C 1
ATOM 11036 O O . LEU B 1 721 ? 32.969 -1.298 14.07 1 97.62 721 LEU B O 1
ATOM 11040 N N . ALA B 1 722 ? 34.062 -3.268 13.758 1 94.25 722 ALA B N 1
ATOM 11041 C CA . ALA B 1 722 ? 33.375 -3.959 14.852 1 94.25 722 ALA B CA 1
ATOM 11042 C C . ALA B 1 722 ? 33.688 -3.307 16.203 1 94.25 722 ALA B C 1
ATOM 11044 O O . ALA B 1 722 ? 34.688 -2.562 16.312 1 94.25 722 ALA B O 1
ATOM 11045 N N . SER B 1 723 ? 32.812 -3.691 17.125 1 89 723 SER B N 1
ATOM 11046 C CA . SER B 1 723 ? 32.969 -3.119 18.453 1 89 723 SER B CA 1
ATOM 11047 C C . SER B 1 723 ? 34.344 -3.42 19.031 1 89 723 SER B C 1
ATOM 11049 O O . SER B 1 723 ? 34.875 -4.531 18.891 1 89 723 SER B O 1
ATOM 11051 N N . GLY B 1 724 ? 34.938 -2.439 19.688 1 75.38 724 GLY B N 1
ATOM 11052 C CA . GLY B 1 724 ? 36.219 -2.568 20.328 1 75.38 724 GLY B CA 1
ATOM 11053 C C . GLY B 1 724 ? 37.375 -2.262 19.391 1 75.38 724 GLY B C 1
ATOM 11054 O O . GLY B 1 724 ? 38.531 -2.154 19.828 1 75.38 724 GLY B O 1
ATOM 11055 N N . LYS B 1 725 ? 37.125 -2.193 18.094 1 71.06 725 LYS B N 1
ATOM 11056 C CA . LYS B 1 725 ? 38.188 -1.88 17.141 1 71.06 725 LYS B CA 1
ATOM 11057 C C . LYS B 1 725 ? 38.25 -0.382 16.859 1 71.06 725 LYS B C 1
ATOM 11059 O O . LYS B 1 725 ? 37.219 0.302 16.891 1 71.06 725 LYS B O 1
ATOM 11064 N N . ARG B 1 726 ? 39.5 0.231 16.688 1 60.59 726 ARG B N 1
ATOM 11065 C CA . ARG B 1 726 ? 39.75 1.627 16.344 1 60.59 726 ARG B CA 1
ATOM 11066 C C . ARG B 1 726 ? 40.375 1.751 14.953 1 60.59 726 ARG B C 1
ATOM 11068 O O . ARG B 1 726 ? 41.031 0.817 14.477 1 60.59 726 ARG B O 1
ATOM 11075 N N . ALA B 1 727 ? 40.125 2.848 14.359 1 65.5 727 ALA B N 1
ATOM 11076 C CA . ALA B 1 727 ? 40.75 3.168 13.086 1 65.5 727 ALA B CA 1
ATOM 11077 C C . ALA B 1 727 ? 42.281 3.215 13.227 1 65.5 727 ALA B C 1
ATOM 11079 O O . ALA B 1 727 ? 42.812 3.758 14.203 1 65.5 727 ALA B O 1
ATOM 11080 N N . GLY B 1 728 ? 43.031 2.588 12.273 1 56.53 728 GLY B N 1
ATOM 11081 C CA . GLY B 1 728 ? 44.5 2.604 12.375 1 56.53 728 GLY B CA 1
ATOM 11082 C C . GLY B 1 728 ? 45.031 1.578 13.352 1 56.53 728 GLY B C 1
ATOM 11083 O O . GLY B 1 728 ? 46.25 1.492 13.562 1 56.53 728 GLY B O 1
ATOM 11084 N N . ALA B 1 729 ? 44.281 0.746 14.164 1 34.09 729 ALA B N 1
ATOM 11085 C CA . ALA B 1 729 ? 45 -0.27 14.945 1 34.09 729 ALA B CA 1
ATOM 11086 C C . ALA B 1 729 ? 45.281 -1.507 14.102 1 34.09 729 ALA B C 1
ATOM 11088 O O . ALA B 1 729 ? 44.469 -1.886 13.242 1 34.09 729 ALA B O 1
#

Secondary structure (DSSP, 8-state):
---TT-HHHHHHHHH--HHHHHHHTEEEE-SSSBPSS-SSTTTSGGGHHHHHHHHHTT--SEEESB--HHHHHHHHHHHHHSSSS-PPPEEEE--SSBSSSBPPPHHHHHTT--HHHHHHHHHHHHHHHHTTT--EE---B------TTSGGGGGS--S-HHHHHHHHHHHHHHHH-S-TTSTT--B---BSBTTGGG-GGG-TT--B---HHHIIIIISHHHHHHHHTT--EEEE-SSEETTEEGGG-HIIIIIIIIIIS---SEEEESTTTTGGGTTTTS-SSHHHHHHHHHHHT--BEESS-HHHHHHHHHHHTTSS-HHHHHHHHHHHHHHHHHTTTTT-TTTT--HHHHTTHHHHHHHHHHHHHHHHHHH-EEEEEGGG-PSPPTTS-EEEESTTSS-S--S-SS-S---GGG---HHHHHHHTT-SSEEEE--B-SSSB-TTHHHHHHHHHHHSSEEEEEEE--GGGSSTT-B-S--S--HHHHHHHHHHHTT-S-EEEEEE-SS----GGGGGSSEEEE-----TTHHHHHHHHHTTSS------SSPBPSSTTS-S--TTPBP-SSB-TTS-STTSB-BSSS-SS-SB-TT--B-SS-EEEPPPEES-SEE-TT-EEEEEEEEEE-SSS-EEEEEEEEEEESS-SS--BS-EEEEEEEEEE-TT-EEEEEEEEEGGGG-EE-TTS-EE---EEEEEEEESSTT----EEEEEPPTT--TT-/---TT-HHHHHHHHH--HHHHHHHTEEEE-SSSPPSS-SSTTTSGGGHHHHHHHHHTT--SEEES---HHHHHHHHHHHHHSSSS-PPPEEEE--SSBSSSBPPPHHHHHTT--HHHHHHHHHHHHHHHHHTT--EE---B------TTSGGGGGS--S-HHHHHHHHHHHHHHHH-S-TTSTT--B---BSBTTGGG-GGG-TT--B---HHHIIIIISHHHHHHHHTT--EEEE-SSEETTEEGGG-HIIIIIIIIIIS---SEEEESTTTTGGGTTTTS-SSHHHHHHHHHHHT--BEESS-HHHHHHHHHHHTTSS-HHHHHHHHHHHHHHHHHTTTTT-TTTT--HHHHTTHHHHHHHHHHHHHHHHHHH-EEEEEGGG-PSPPTTS-EEEESTTSS-S--S-SS-S---GGG---HHHHHHHTT-SSEEEE--B-SSSB-TTHHHHHHHHHHHSSEEEEEEE--GGGSSTT-B-S--S--HHHHHHHHHHHTT-S-EEEEEE-SS----GGGGGSSEEEE-----TTHHHHHHHHHTTSS------SSPBPSSTTS-S--TTPBP-SSB-TTS-STTSB-BSSS-SS-SB-TT--B-SS-EEEPPPEES-SEE-TT--EEEEEEEEE-SSS-EEEEEEEEEEESS-SS--BS-EEEEEEEEEE-TT-EEEEEEEE-GGGG-EE-TTS-EE---EEEEEEEESSTT----EEEEEPPTT--TT-

Nearest PDB structures (foldseek):
  6r5p-assembly1_A  TM=9.525E-01  e=2.575E-95  Pseudomonas aeruginosa PAO1
  5xxo-assembly1_B  TM=9.492E-01  e=1.144E-94  Bacteroides thetaiotaomicron VPI-5482
  6r5r-assembly1_A  TM=9.480E-01  e=1.843E-94  Pseudomonas aeruginosa PAO1
  5xxn-assembly1_B  TM=9.489E-01  e=1.243E-93  Bacteroides thetaiotaomicron VPI-5482
  4zob-assembly1_A  TM=9.467E-01  e=2.752E-87  Listeria innocua Clip11262

Foldseek 3Di:
DQDLPDPVLVVLLVPDDLLLLLQLQEEAAAQLQAFPPPPPVVAHDPPNVVVLVCLLANNHQEYELGWALVSLVVSQCSNQPRHDRRRFHAYEYAQQQAFAFGFFQQQLLLLLLDLLLLLQRLLLRLLLQLLTPHAEYADDELFAALFQLAQACLRANYHFNQSSLSSLLSNQCSQQPDALQDLSHYAYEYDDQWNQNQAPLNFHLHEHEDALQCCVFGICRSVLSNVVSPHQEYEYGQYAYNLHGRLLALCRQPCVQCNVSVRLAAYEYPACSLQCCCVSVNAVHLLRSLLRSLNSGHLHYYHPSSSSVHVVVCCVVPSDPSVSSSSSSSNSSSSCVRNPCVVPVSRSSDPVSNVCSVVSSVVCLVSLLVSQLSSKFWDFAAPVPDQDALAFQEEEEAQQQFDQQQNAPSRSHYDSVLADGQNRQSVVLRNPRYHYAHLQHQQGGDVCSLVVSQVSLLVGQEYEQEFEDGRQCHDHSNRHLAQERHPNSVVSVVSSVVSVHQYEYAYEYSGAHQYPPVVVHNIYMDRYRGTRCSNNSVNCGNNVVAKHEGWRSYFHANGSPLPSAALFDFDDPFDCPVHDPPPHPQDPVGGNHGPAFGLDGDTPWDKDKDAKDWPAQEAEQFGKIKIKIKMWTQGQAKDKAKWWKWKDDPDDQDGGTPIHTQDMDMDIAGHGDMDMDMDMDHQQSQWGQHSVRDIDGDWAKMWMAIDRGSPDGDIDMHTYDDHPDHGPD/DQDLCDPVLVVLLVPDDLLLLLQLQEEAAAQLQDFPPPPPVVAHDVPHVVVLVCLLANNHQEYELGWALVSLVVSQCSNQPRHDRRRGHAYEYAQQQAFAFGFFQAQLLLLLLDLLLLLQRLLLRLLLQLLTPHAEYADDELFAALFQLAQACLRANYHFNQSSLSSLLSNQCSQQPDALQDLSGYAYEYDDQWNQNQAPLNFHLHEHEDALQCCVFGICRSVLSNVVSPHQEYEYGQYAYNLHGRLLALCRQPCVQCNVSVRLAAYEYPACSLQCCCVSVNAVHLLRSLLRSLNSGHLHYYHPSSSSVHVVVCCVVPSDPSVSSSSSSSNSSSSCVRNPCVVPVSRSSDPVSNVCSVVSSVVCLVSLLVSQLSSKFWDFAAPVPDQDALAFQEEEEAQQQFDQQQNAPSRSHYDSVLADGQPRQSVVLRNPRYHYAHLQHQQGGDVCSLVVSQVSLLVGQEYEQEFEDGRQCHDHSNRHLAQERHPNSVVSVVSSVVSVHQYEYAYEYSGAHQYPPVVVHNIYMDRYRGTRCSNNSVNCPNNVVAKHEGWRSYFHANGSPLPSAALFDFDDPFDCPVHDPPPHPQDPVGGNHGPAFGLDGDTPWDKDKDAKDWPAQEAEQFGKIKIKIKMWTQGQAKDKAKWWKWKDDPDDQDGGTPIHTQDMDMDIAGHGDMDMDMDMDHQQSQWGAHSVRDIDGDWAKMWMAIDSGSPDGDIDMHTYDDHPDHGPD

InterPro domains:
  IPR001764 Glycoside hydrolase, family 3, N-terminal [PF00933] (17-335)
  IPR001764 Glycoside hydrolase, family 3, N-terminal [PR00133] (84-100)
  IPR001764 Glycoside hydrolase, family 3, N-terminal [PR00133] (103-122)
  IPR001764 Glycoside hydrolase, family 3, N-terminal [PR00133] (149-165)
  IPR001764 Glycoside hydrolase, family 3, N-terminal [PR00133] (186-202)
  IPR001764 Glycoside hydrolase, family 3, N-terminal [PR00133] (256-274)
  IPR002772 Glycoside hydrolase family 3 C-terminal domain [PF01915] (376-604)
  IPR013783 Immunoglobulin-like fold [G3DSA:2.60.40.10] (605-723)
  IPR017853 Glycoside hydrolase superfamily [SSF51445] (6-375)
  IPR019800 Glycoside hydrolase, family 3, active site [PS00775] (256-273)
  IPR026891 Fibronectin type III-like domain [PF14310] (641-710)
  IPR026891 Fibronectin type III-like domain [SM01217] (641-710)
  IPR036881 Glycoside hydrolase family 3 C-terminal domain superfamily [G3DSA:3.40.50.1700] (362-604)
  IPR036881 Glycoside hydrolase family 3 C-terminal domain superfamily [SSF52279] (376-607)
  IPR036962 Glycoside hydrolase, family 3, N-terminal domain superfamily [G3DSA:3.20.20.300] (3-357)
  IPR051915 Cellulose Degradation Glycosyl Hydrolase 3 [PTHR30620] (8-604)

Radius of gyration: 33.9 Å; Cα contacts (8 Å, |Δi|>4): 3982; chains: 2; bounding box: 84×95×88 Å

pLDDT: mean 96.14, std 7.67, range [33.47, 98.94]

Solvent-accessible surface area (backbone atoms only — not comparable to full-atom values): 68258 Å² total; per-residue (Å²): 119,75,66,86,81,41,63,71,60,53,52,50,60,70,70,47,50,61,57,38,45,22,0,55,24,22,30,36,72,28,36,70,22,61,46,78,66,63,88,54,59,93,68,40,82,94,35,27,68,56,46,52,51,34,30,42,64,32,50,39,26,29,32,29,52,37,47,38,36,69,51,44,43,50,55,33,46,40,20,38,70,54,26,96,78,34,62,51,57,47,35,28,29,64,48,63,42,28,29,51,60,28,30,22,28,40,28,28,41,36,9,35,66,43,50,66,55,38,19,50,54,26,31,54,24,14,44,51,33,7,37,34,33,29,45,31,30,63,20,51,44,43,36,40,29,37,33,60,26,22,12,48,39,20,54,11,36,21,46,43,53,55,63,22,24,51,40,38,29,24,30,41,40,18,16,22,54,95,43,52,55,42,63,52,21,15,41,28,15,46,24,40,46,58,46,56,34,52,21,52,53,18,24,35,49,30,50,19,61,45,23,68,27,52,41,58,66,49,37,40,47,26,55,54,43,25,44,76,61,60,42,48,35,34,25,24,19,63,24,25,55,52,35,33,38,34,32,51,22,35,61,59,44,32,50,41,39,37,57,73,67,56,55,71,49,43,27,32,35,33,90,32,28,38,58,19,30,30,56,19,12,52,15,84,39,62,58,45,12,38,49,42,14,46,74,11,42,39,40,25,39,25,60,61,52,40,39,53,72,29,45,54,58,33,37,75,70,60,78,37,54,63,68,56,51,50,49,41,38,47,31,51,51,39,49,42,47,44,44,28,33,76,84,36,58,56,64,26,36,42,71,73,51,39,68,42,45,66,57,50,48,60,64,43,46,60,55,23,26,51,47,18,34,35,18,24,22,30,76,42,53,49,88,56,60,61,51,41,62,49,75,46,37,33,16,33,30,21,51,52,28,69,40,80,79,34,47,37,52,76,59,57,50,59,41,70,85,62,46,36,27,43,50,58,16,31,45,74,73,49,38,73,37,68,44,80,34,44,32,26,39,70,76,35,77,34,94,66,17,48,62,52,34,38,55,43,39,66,74,25,68,34,29,42,37,22,46,51,52,60,39,80,54,26,22,84,37,16,4,33,44,65,35,51,60,36,67,33,44,48,54,42,49,52,54,44,50,69,68,69,47,52,33,30,36,40,35,24,32,50,58,54,43,21,56,66,75,64,69,73,42,35,21,31,33,41,47,29,25,18,6,25,26,33,3,49,15,52,33,29,40,48,49,49,80,36,52,37,41,3,24,32,38,46,34,20,31,70,40,51,32,55,36,61,43,55,78,52,42,64,40,30,43,34,66,30,85,94,49,70,55,77,77,14,38,20,33,68,86,44,72,74,65,50,68,44,42,27,36,36,45,42,49,82,40,44,73,47,69,45,73,68,42,61,76,52,54,45,37,20,44,87,41,71,40,43,37,36,31,43,38,29,24,73,30,86,38,59,39,48,47,50,46,34,32,32,36,23,63,52,46,33,92,38,40,36,34,67,33,41,68,77,49,70,49,69,49,76,35,44,53,69,34,68,48,77,46,76,47,78,44,40,50,77,77,65,39,48,44,35,88,86,51,47,79,44,65,74,56,39,50,30,41,36,28,49,20,59,28,77,84,52,56,58,79,46,67,36,27,40,39,48,81,92,41,55,57,92,115,120,74,65,88,80,42,64,70,60,52,52,49,60,71,70,49,49,62,58,40,46,22,1,55,23,21,31,35,73,27,35,70,22,61,47,75,67,65,87,56,59,92,67,40,82,94,35,26,68,56,47,51,51,33,31,42,64,31,49,39,28,29,32,30,52,36,48,39,36,69,50,44,42,51,57,33,45,38,20,39,69,54,27,95,80,34,62,52,57,49,34,29,28,63,48,61,42,30,29,51,58,28,30,23,29,40,28,28,41,36,9,34,66,42,49,67,56,37,19,51,54,27,32,52,24,14,44,49,33,8,38,34,32,31,45,31,29,64,18,50,44,43,36,41,29,36,29,60,27,22,12,48,39,21,53,11,37,22,47,42,54,55,62,21,26,50,40,37,30,24,29,40,41,17,17,22,55,95,41,53,54,41,64,50,21,16,40,28,16,45,25,40,45,58,48,57,35,51,22,52,53,18,25,35,50,28,51,20,61,44,23,69,26,54,41,58,66,50,39,39,48,26,54,55,44,25,44,74,62,61,43,48,36,35,23,24,19,62,23,26,54,51,37,32,38,32,32,52,23,36,61,60,46,31,50,41,39,37,56,74,66,56,57,72,48,42,28,31,35,32,90,32,28,36,58,21,30,32,56,19,13,52,15,84,39,62,60,45,12,36,49,43,14,46,72,11,42,39,42,26,40,25,59,60,52,40,38,54,71,28,44,53,60,32,37,75,72,59,77,36,55,63,68,57,50,50,50,41,40,48,30,51,52,38,49,43,46,42,44,29,33,75,84,36,60,56,63,28,36,40,72,74,51,39,68,41,46,66,59,49,47,61,65,43,46,61,54,25,26,50,46,18,34,36,18,23,22,31,78,44,54,49,88,57,60,61,51,42,62,49,76,46,38,33,16,34,29,21,52,52,28,68,41,80,80,34,49,36,52,76,59,58,51,59,44,72,86,62,46,37,27,43,49,58,16,31,45,73,72,49,38,74,36,69,46,79,36,43,32,25,39,70,78,36,76,34,94,65,17,49,63,53,34,37,54,42,40,68,75,25,68,33,29,42,37,22,46,51,53,60,40,80,54,26,23,84,38,16,3,33,45,63,37,52,60,36,66,33,45,50,52,42,49,52,54,44,50,68,68,69,47,52,33,31,36,40,34,24,34,50,58,53,42,22,58,66,75,65,69,73,41,36,22,31,32,40,47,28,25,18,7,24,26,33,4,51,14,51,32,29,40,48,49,49,79,36,51,34,41,2,23,32,36,48,34,20,31,72,37,51,33,55,36,62,43,56,76,53,41,64,40,30,42,34,66,28,86,95,49,70,53,78,76,12,39,20,33,68,86,44,73,76,66,52,68,42,42,28,36,36,46,42,52,83,40,43,72,46,68,45,73,68,41,62,76,54,56,46,37,22,44,88,42,71,41,42,37,35,30,44,38,29,23,73,30,86,39,58,40,45,48,52,48,35,33,32,37,23,62,52,46,33,92,37,40,36,34,67,34,42,67,78,48,72,47,68,46,76,33,44,53,69,34,68,47,77,48,76,48,77,44,42,50,76,74,64,39,48,43,35,87,86,52,48,79,43,65,73,56,38,50,30,40,36,28,50,19,58,26,77,84,52,59,57,79,46,67,35,29,40,40,48,81,92,42,56,57,92,112

Sequence (1458 aa):
MLARDDPHIEELIKKMTIEEKAGQLTILADTIRPSNPDINPEVNVRQADEMVEQIRKSRVGSLFNGVGVKEGREAQRIAVEETRLGIPLIFGSDVIHGMWTIFPIPLGEAASWDVDLAFKTARATALEATASGIHWTFAPMVDVARDQRWGRVAEGSGEDVCLGKALGVARVKGFQGSDLQAADCLLATPKHFAAYGGVSGGMDYNFVEVSEATLRDVHLPAFKACLDAGALTLMSAFNDIAGVPASGNRWLQTELLRGEWGFKGFVVSDYTADEELIEHGFAADGRDAARLAFNAGVDMSMQSGLYVQHLPDLVAKGDVSMEDVDEGVRRILRIKKAIGLFKNPYKCLDFEVEKTLDKLKAAHKDLAREAARKSIVLLKNEGNVLPLKKTQKIALIGPFSSDSDLEGCWTVYGDKKLSVPVDAGLRAAGASNLCVVKGCEVEAPLAGGIEEAVKAAESAEVVLLCVGEASDFSGESQSRTQIVVPKAQLELAEAVMATKKPVVVLLRTGRALALGKLQEASGMLVTWFLGTQTGPAVADVVFGDYNPSGKLPVSFPSDSGQQPLFYNTPRTGRPQRDMPRTFKASWREVHPRALYPFGFGLSYTSFAFARPQLSTAALGWDEALEVTVEVTNTGQRAGEEVAQLYINDCVASRVRPVQELKGFEKVCLKPGEAKKVSFKLRREDLSFHGADGKLIAEPGDFKLWVSNSSASGEEVTFRLLASGKRAGAMLARDDPHIEELIKKMTIEEKAGQLTILADTIRPSNPDINPEVNVRQADEMVEQIRKSRVGSLFNGVGVKEGREAQRIAVEETRLGIPLIFGSDVIHGMWTIFPIPLGEAASWDVDLAFKTARATALEATASGIHWTFAPMVDVARDQRWGRVAEGSGEDVCLGKALGVARVKGFQGSDLQAADCLLATPKHFAAYGGVSGGMDYNFVEVSEATLRDVHLPAFKACLDAGALTLMSAFNDIAGVPASGNRWLQTELLRGEWGFKGFVVSDYTADEELIEHGFAADGRDAARLAFNAGVDMSMQSGLYVQHLPDLVAKGDVSMEDVDEGVRRILRIKKAIGLFKNPYKCLDFEVEKTLDKLKAAHKDLAREAARKSIVLLKNEGNVLPLKKTQKIALIGPFSSDSDLEGCWTVYGDKKLSVPVDAGLRAAGASNLCVVKGCEVEAPLAGGIEEAVKAAESAEVVLLCVGEASDFSGESQSRTQIVVPKAQLELAEAVMATKKPVVVLLRTGRALALGKLQEASGMLVTWFLGTQTGPAVADVVFGDYNPSGKLPVSFPSDSGQQPLFYNTPRTGRPQRDMPRTFKASWREVHPRALYPFGFGLSYTSFAFARPQLSTAALGWDEALEVTVEVTNTGQRAGEEVAQLYINDCVASRVRPVQELKGFEKVCLKPGEAKKVSFKLRREDLSFHGADGKLIAEPGDFKLWVSNSSASGEEVTFRLLASGKRAGA

Organism: NCBI:txid2562239